Protein AF-0000000069101453 (afdb_homodimer)

Structure (mmCIF, N/CA/C/O backbone):
data_AF-0000000069101453-model_v1
#
loop_
_entity.id
_entity.type
_entity.pdbx_description
1 polymer 'Choice-of-anchor I domain-containing protein'
#
loop_
_atom_site.group_PDB
_atom_site.id
_atom_site.type_symbol
_atom_site.label_atom_id
_atom_site.label_alt_id
_atom_site.label_comp_id
_atom_site.label_asym_id
_atom_site.label_entity_id
_atom_site.label_seq_id
_atom_site.pdbx_PDB_ins_code
_atom_site.Cartn_x
_atom_site.Cartn_y
_atom_site.Cartn_z
_atom_site.occupancy
_atom_site.B_iso_or_equiv
_atom_site.auth_seq_id
_atom_site.auth_comp_id
_atom_site.auth_asym_id
_atom_site.auth_atom_id
_atom_site.pdbx_PDB_model_num
ATOM 1 N N . SER A 1 1 ? -74.375 -41.281 -26.266 1 26.47 1 SER A N 1
ATOM 2 C CA . SER A 1 1 ? -73.5 -42 -25.375 1 26.47 1 SER A CA 1
ATOM 3 C C . SER A 1 1 ? -72.125 -42.219 -26.016 1 26.47 1 SER A C 1
ATOM 5 O O . SER A 1 1 ? -72 -43.094 -26.891 1 26.47 1 SER A O 1
ATOM 7 N N . THR A 1 2 ? -71.5 -41.094 -26.344 1 29.25 2 THR A N 1
ATOM 8 C CA . THR A 1 2 ? -70.25 -40.75 -27.031 1 29.25 2 THR A CA 1
ATOM 9 C C . THR A 1 2 ? -69 -41.25 -26.25 1 29.25 2 THR A C 1
ATOM 11 O O . THR A 1 2 ? -68.812 -40.875 -25.094 1 29.25 2 THR A O 1
ATOM 14 N N . MET A 1 3 ? -68.688 -42.531 -26.438 1 22.98 3 MET A N 1
ATOM 15 C CA . MET A 1 3 ? -67.562 -43.219 -25.844 1 22.98 3 MET A CA 1
ATOM 16 C C . MET A 1 3 ? -66.25 -42.469 -26.125 1 22.98 3 MET A C 1
ATOM 18 O O . MET A 1 3 ? -65.875 -42.312 -27.281 1 22.98 3 MET A O 1
ATOM 22 N N . LYS A 1 4 ? -66 -41.531 -25.188 1 33 4 LYS A N 1
ATOM 23 C CA . LYS A 1 4 ? -64.75 -40.781 -25.094 1 33 4 LYS A CA 1
ATOM 24 C C . LYS A 1 4 ? -63.562 -41.75 -25.062 1 33 4 LYS A C 1
ATOM 26 O O . LYS A 1 4 ? -63.406 -42.5 -24.094 1 33 4 LYS A O 1
ATOM 31 N N . LEU A 1 5 ? -63.094 -42.312 -26.219 1 21.52 5 LEU A N 1
ATOM 32 C CA . LEU A 1 5 ? -61.844 -43.094 -26.297 1 21.52 5 LEU A CA 1
ATOM 33 C C . LEU A 1 5 ? -60.688 -42.312 -25.703 1 21.52 5 LEU A C 1
ATOM 35 O O . LEU A 1 5 ? -60.344 -41.219 -26.188 1 21.52 5 LEU A O 1
ATOM 39 N N . ALA A 1 6 ? -60.531 -42.406 -24.406 1 31.98 6 ALA A N 1
ATOM 40 C CA . ALA A 1 6 ? -59.344 -41.906 -23.719 1 31.98 6 ALA A CA 1
ATOM 41 C C . ALA A 1 6 ? -58.094 -42.5 -24.312 1 31.98 6 ALA A C 1
ATOM 43 O O . ALA A 1 6 ? -57.875 -43.719 -24.25 1 31.98 6 ALA A O 1
ATOM 44 N N . ILE A 1 7 ? -57.594 -41.969 -25.406 1 29.09 7 ILE A N 1
ATOM 45 C CA . ILE A 1 7 ? -56.25 -42.281 -25.906 1 29.09 7 ILE A CA 1
ATOM 46 C C . ILE A 1 7 ? -55.219 -42.062 -24.797 1 29.09 7 ILE A C 1
ATOM 48 O O . ILE A 1 7 ? -55.125 -40.938 -24.266 1 29.09 7 ILE A O 1
ATOM 52 N N . VAL A 1 8 ? -54.906 -43.062 -24.016 1 30.56 8 VAL A N 1
ATOM 53 C CA . VAL A 1 8 ? -53.781 -43.031 -23.109 1 30.56 8 VAL A CA 1
ATOM 54 C C . VAL A 1 8 ? -52.5 -42.844 -23.906 1 30.56 8 VAL A C 1
ATOM 56 O O . VAL A 1 8 ? -52.125 -43.719 -24.719 1 30.56 8 VAL A O 1
ATOM 59 N N . LEU A 1 9 ? -52.156 -41.625 -24.312 1 32.28 9 LEU A N 1
ATOM 60 C CA . LEU A 1 9 ? -50.812 -41.344 -24.781 1 32.28 9 LEU A CA 1
ATOM 61 C C . LEU A 1 9 ? -49.781 -41.812 -23.75 1 32.28 9 LEU A C 1
ATOM 63 O O . LEU A 1 9 ? -49.781 -41.312 -22.609 1 32.28 9 LEU A O 1
ATOM 67 N N . LEU A 1 10 ? -49.375 -43.031 -23.828 1 31.25 10 LEU A N 1
ATOM 68 C CA . LEU A 1 10 ? -48.156 -43.438 -23.125 1 31.25 10 LEU A CA 1
ATOM 69 C C . LEU A 1 10 ? -47 -42.5 -23.438 1 31.25 10 LEU A C 1
ATOM 71 O O . LEU A 1 10 ? -46.562 -42.406 -24.578 1 31.25 10 LEU A O 1
ATOM 75 N N . SER A 1 11 ? -46.906 -41.438 -22.797 1 29.66 11 SER A N 1
ATOM 76 C CA . SER A 1 11 ? -45.688 -40.625 -22.828 1 29.66 11 SER A CA 1
ATOM 77 C C . SER A 1 11 ? -44.5 -41.469 -22.406 1 29.66 11 SER A C 1
ATOM 79 O O . SER A 1 11 ? -44.469 -42.031 -21.297 1 29.66 11 SER A O 1
ATOM 81 N N . ILE A 1 12 ? -43.875 -42.188 -23.297 1 33.03 12 ILE A N 1
ATOM 82 C CA . ILE A 1 12 ? -42.531 -42.719 -23.031 1 33.03 12 ILE A CA 1
ATOM 83 C C . ILE A 1 12 ? -41.688 -41.594 -22.438 1 33.03 12 ILE A C 1
ATOM 85 O O . ILE A 1 12 ? -41.406 -40.594 -23.078 1 33.03 12 ILE A O 1
ATOM 89 N N . LEU A 1 13 ? -41.719 -41.5 -21.188 1 32.34 13 LEU A N 1
ATOM 90 C CA . LEU A 1 13 ? -40.688 -40.719 -20.484 1 32.34 13 LEU A CA 1
ATOM 91 C C . LEU A 1 13 ? -39.281 -41.125 -20.922 1 32.34 13 LEU A C 1
ATOM 93 O O . LEU A 1 13 ? -38.844 -42.25 -20.688 1 32.34 13 LEU A O 1
ATOM 97 N N . PHE A 1 14 ? -38.906 -40.656 -22.062 1 33.44 14 PHE A N 1
ATOM 98 C CA . PHE A 1 14 ? -37.469 -40.625 -22.234 1 33.44 14 PHE A CA 1
ATOM 99 C C . PHE A 1 14 ? -36.781 -40.188 -20.953 1 33.44 14 PHE A C 1
ATOM 101 O O . PHE A 1 14 ? -36.906 -39.031 -20.531 1 33.44 14 PHE A O 1
ATOM 108 N N . THR A 1 15 ? -36.812 -41.031 -20.016 1 35.12 15 THR A N 1
ATOM 109 C CA . THR A 1 15 ? -35.844 -40.75 -18.953 1 35.12 15 THR A CA 1
ATOM 110 C C . THR A 1 15 ? -34.5 -40.344 -19.547 1 35.12 15 THR A C 1
ATOM 112 O O . THR A 1 15 ? -33.875 -41.125 -20.25 1 35.12 15 THR A O 1
ATOM 115 N N . CYS A 1 16 ? -34.375 -39.156 -19.969 1 38.69 16 CYS A N 1
ATOM 116 C CA . CYS A 1 16 ? -33.062 -38.594 -20.203 1 38.69 16 CYS A CA 1
ATOM 117 C C . CYS A 1 16 ? -32.031 -39.188 -19.219 1 38.69 16 CYS A C 1
ATOM 119 O O . CYS A 1 16 ? -32.156 -38.969 -18.016 1 38.69 16 CYS A O 1
ATOM 121 N N . CYS A 1 17 ? -31.641 -40.344 -19.297 1 42.56 17 CYS A N 1
ATOM 122 C CA . CYS A 1 17 ? -30.5 -40.906 -18.594 1 42.56 17 CYS A CA 1
ATOM 123 C C . CYS A 1 17 ? -29.391 -39.844 -18.438 1 42.56 17 CYS A C 1
ATOM 125 O O . CYS A 1 17 ? -28.859 -39.344 -19.422 1 42.56 17 CYS A O 1
ATOM 127 N N . ASN A 1 18 ? -29.438 -39 -17.438 1 54.62 18 ASN A N 1
ATOM 128 C CA . ASN A 1 18 ? -28.406 -38.062 -17.109 1 54.62 18 ASN A CA 1
ATOM 129 C C . ASN A 1 18 ? -27.016 -38.719 -17.078 1 54.62 18 ASN A C 1
ATOM 131 O O . ASN A 1 18 ? -26.766 -39.594 -16.25 1 54.62 18 ASN A O 1
ATOM 135 N N . ALA A 1 19 ? -26.266 -38.938 -18.078 1 72.44 19 ALA A N 1
ATOM 136 C CA . ALA A 1 19 ? -24.906 -39.438 -18.219 1 72.44 19 ALA A CA 1
ATOM 137 C C . ALA A 1 19 ? -23.891 -38.469 -17.578 1 72.44 19 ALA A C 1
ATOM 139 O O . ALA A 1 19 ? -24.109 -37.25 -17.578 1 72.44 19 ALA A O 1
ATOM 140 N N . ARG A 1 20 ? -22.969 -39.094 -16.672 1 85.94 20 ARG A N 1
ATOM 141 C CA . ARG A 1 20 ? -21.875 -38.344 -16.047 1 85.94 20 ARG A CA 1
ATOM 142 C C . ARG A 1 20 ? -20.547 -38.688 -16.734 1 85.94 20 ARG A C 1
ATOM 144 O O . ARG A 1 20 ? -20.266 -39.844 -17.047 1 85.94 20 ARG A O 1
ATOM 151 N N . LEU A 1 21 ? -19.875 -37.75 -16.984 1 92.81 21 LEU A N 1
ATOM 152 C CA . LEU A 1 21 ? -18.531 -37.906 -17.531 1 92.81 21 LEU A CA 1
ATOM 153 C C . LEU A 1 21 ? -17.578 -38.5 -16.484 1 92.81 21 LEU A C 1
ATOM 155 O O . LEU A 1 21 ? -17.547 -38 -15.344 1 92.81 21 LEU A O 1
ATOM 159 N N . GLN A 1 22 ? -16.891 -39.562 -16.875 1 94.88 22 GLN A N 1
ATOM 160 C CA . GLN A 1 22 ? -15.938 -40.219 -15.977 1 94.88 22 GLN A CA 1
ATOM 161 C C . GLN A 1 22 ? -14.641 -40.562 -16.703 1 94.88 22 GLN A C 1
ATOM 163 O O . GLN A 1 22 ? -14.586 -40.531 -17.938 1 94.88 22 GLN A O 1
ATOM 168 N N . LEU A 1 23 ? -13.617 -40.812 -15.906 1 96.31 23 LEU A N 1
ATOM 169 C CA . LEU A 1 23 ? -12.32 -41.219 -16.438 1 96.31 23 LEU A CA 1
ATOM 170 C C . LEU A 1 23 ? -12.117 -42.719 -16.297 1 96.31 23 LEU A C 1
ATOM 172 O O . LEU A 1 23 ? -12.5 -43.312 -15.289 1 96.31 23 LEU A O 1
ATOM 176 N N . SER A 1 24 ? -11.648 -43.281 -17.328 1 94 24 SER A N 1
ATOM 177 C CA . SER A 1 24 ? -11.25 -44.688 -17.328 1 94 24 SER A CA 1
ATOM 178 C C . SER A 1 24 ? -9.805 -44.875 -17.781 1 94 24 SER A C 1
ATOM 180 O O . SER A 1 24 ? -9.461 -44.5 -18.906 1 94 24 SER A O 1
ATOM 182 N N . ARG A 1 25 ? -8.977 -45.438 -16.938 1 95.06 25 ARG A N 1
ATOM 183 C CA . ARG A 1 25 ? -7.555 -45.531 -17.234 1 95.06 25 ARG A CA 1
ATOM 184 C C . ARG A 1 25 ? -7.309 -46.5 -18.406 1 95.06 25 ARG A C 1
ATOM 186 O O . ARG A 1 25 ? -7.824 -47.594 -18.422 1 95.06 25 ARG A O 1
ATOM 193 N N . GLN A 1 26 ? -6.508 -46.031 -19.266 1 94.94 26 GLN A N 1
ATOM 194 C CA . GLN A 1 26 ? -6.098 -46.844 -20.422 1 94.94 26 GLN A CA 1
ATOM 195 C C . GLN A 1 26 ? -4.68 -47.375 -20.25 1 94.94 26 GLN A C 1
ATOM 197 O O . GLN A 1 26 ? -4.387 -48.5 -20.641 1 94.94 26 GLN A O 1
ATOM 202 N N . SER A 1 27 ? -3.875 -46.5 -19.766 1 97.19 27 SER A N 1
ATOM 203 C CA . SER A 1 27 ? -2.486 -46.938 -19.594 1 97.19 27 SER A CA 1
ATOM 204 C C . SER A 1 27 ? -1.803 -46.156 -18.484 1 97.19 27 SER A C 1
ATOM 206 O O . SER A 1 27 ? -2.32 -45.125 -18.016 1 97.19 27 SER A O 1
ATOM 208 N N . TYR A 1 28 ? -0.708 -46.719 -18 1 97.38 28 TYR A N 1
ATOM 209 C CA . TYR A 1 28 ? 0.164 -46.156 -16.969 1 97.38 28 TYR A CA 1
ATOM 210 C C . TYR A 1 28 ? 1.619 -46.531 -17.219 1 97.38 28 TYR A C 1
ATOM 212 O O . TYR A 1 28 ? 1.92 -47.656 -17.562 1 97.38 28 TYR A O 1
ATOM 220 N N . MET A 1 29 ? 2.506 -45.562 -17.156 1 96.88 29 MET A N 1
ATOM 221 C CA . MET A 1 29 ? 3.932 -45.875 -17.25 1 96.88 29 MET A CA 1
ATOM 222 C C . MET A 1 29 ? 4.742 -44.906 -16.391 1 96.88 29 MET A C 1
ATOM 224 O O . MET A 1 29 ? 4.27 -43.812 -16.047 1 96.88 29 MET A O 1
ATOM 228 N N . LYS A 1 30 ? 5.945 -45.312 -15.938 1 97.12 30 LYS A N 1
ATOM 229 C CA . LYS A 1 30 ? 6.93 -44.5 -15.234 1 97.12 30 LYS A CA 1
ATOM 230 C C . LYS A 1 30 ? 8.133 -44.188 -16.109 1 97.12 30 LYS A C 1
ATOM 232 O O . LYS A 1 30 ? 8.422 -44.938 -17.062 1 97.12 30 LYS A O 1
ATOM 237 N N . PHE A 1 31 ? 8.727 -43.125 -15.844 1 97 31 PHE A N 1
ATOM 238 C CA . PHE A 1 31 ? 9.938 -42.75 -16.578 1 97 31 PHE A CA 1
ATOM 239 C C . PHE A 1 31 ? 11.172 -42.906 -15.703 1 97 31 PHE A C 1
ATOM 241 O O . PHE A 1 31 ? 11.133 -42.688 -14.492 1 97 31 PHE A O 1
ATOM 248 N N . PRO A 1 32 ? 12.289 -43.375 -16.297 1 95.69 32 PRO A N 1
ATOM 249 C CA . PRO A 1 32 ? 13.539 -43.438 -15.539 1 95.69 32 PRO A CA 1
ATOM 250 C C . PRO A 1 32 ? 14.141 -42.062 -15.305 1 95.69 32 PRO A C 1
ATOM 252 O O . PRO A 1 32 ? 14.07 -41.188 -16.172 1 95.69 32 PRO A O 1
ATOM 255 N N . TYR A 1 33 ? 14.719 -41.844 -14.109 1 94.5 33 TYR A N 1
ATOM 256 C CA . TYR A 1 33 ? 15.406 -40.594 -13.844 1 94.5 33 TYR A CA 1
ATOM 257 C C . TYR A 1 33 ? 16.844 -40.625 -14.328 1 94.5 33 TYR A C 1
ATOM 259 O O . TYR A 1 33 ? 17.516 -39.594 -14.43 1 94.5 33 TYR A O 1
ATOM 267 N N . GLN A 1 34 ? 17.25 -41.844 -14.609 1 92.94 34 GLN A N 1
ATOM 268 C CA . GLN A 1 34 ? 18.594 -42.031 -15.125 1 92.94 34 GLN A CA 1
ATOM 269 C C . GLN A 1 34 ? 18.734 -43.406 -15.789 1 92.94 34 GLN A C 1
ATOM 271 O O . GLN A 1 34 ? 17.953 -44.312 -15.5 1 92.94 34 GLN A O 1
ATOM 276 N N . TYR A 1 35 ? 19.672 -43.438 -16.766 1 90.75 35 TYR A N 1
ATOM 277 C CA . TYR A 1 35 ? 20.141 -44.719 -17.297 1 90.75 35 TYR A CA 1
ATOM 278 C C . TYR A 1 35 ? 21.547 -45.031 -16.812 1 90.75 35 TYR A C 1
ATOM 280 O O . TYR A 1 35 ? 22.438 -44.188 -16.859 1 90.75 35 TYR A O 1
ATOM 288 N N . THR A 1 36 ? 21.656 -46.219 -16.297 1 88.62 36 THR A N 1
ATOM 289 C CA . THR A 1 36 ? 22.969 -46.594 -15.789 1 88.62 36 THR A CA 1
ATOM 290 C C . THR A 1 36 ? 24.016 -46.469 -16.891 1 88.62 36 THR A C 1
ATOM 292 O O . THR A 1 36 ? 23.922 -47.156 -17.906 1 88.62 36 THR A O 1
ATOM 295 N N . ASN A 1 37 ? 25.047 -45.75 -16.656 1 83.19 37 ASN A N 1
ATOM 296 C CA . ASN A 1 37 ? 26.141 -45.5 -17.594 1 83.19 37 ASN A CA 1
ATOM 297 C C . ASN A 1 37 ? 25.625 -45.188 -18.984 1 83.19 37 ASN A C 1
ATOM 299 O O . ASN A 1 37 ? 26.219 -45.594 -19.984 1 83.19 37 ASN A O 1
ATOM 303 N N . GLY A 1 38 ? 24.438 -44.594 -19.047 1 79.31 38 GLY A N 1
ATOM 304 C CA . GLY A 1 38 ? 23.859 -44.188 -20.312 1 79.31 38 GLY A CA 1
ATOM 305 C C . GLY A 1 38 ? 23.266 -45.344 -21.109 1 79.31 38 GLY A C 1
ATOM 306 O O . GLY A 1 38 ? 22.797 -45.156 -22.234 1 79.31 38 GLY A O 1
ATOM 307 N N . ASP A 1 39 ? 23.266 -46.531 -20.531 1 84.44 39 ASP A N 1
ATOM 308 C CA . ASP A 1 39 ? 22.734 -47.719 -21.188 1 84.44 39 ASP A CA 1
ATOM 309 C C . ASP A 1 39 ? 21.203 -47.719 -21.141 1 84.44 39 ASP A C 1
ATOM 311 O O . ASP A 1 39 ? 20.609 -47.906 -20.078 1 84.44 39 ASP A O 1
ATOM 315 N N . PRO A 1 40 ? 20.531 -47.531 -22.25 1 83.94 40 PRO A N 1
ATOM 316 C CA . PRO A 1 40 ? 19.078 -47.469 -22.266 1 83.94 40 PRO A CA 1
ATOM 317 C C . PRO A 1 40 ? 18.406 -48.75 -21.797 1 83.94 40 PRO A C 1
ATOM 319 O O . PRO A 1 40 ? 17.203 -48.781 -21.516 1 83.94 40 PRO A O 1
ATOM 322 N N . THR A 1 41 ? 19.156 -49.812 -21.703 1 88.62 41 THR A N 1
ATOM 323 C CA . THR A 1 41 ? 18.578 -51.094 -21.266 1 88.62 41 THR A CA 1
ATOM 324 C C . THR A 1 41 ? 18.672 -51.25 -19.75 1 88.62 41 THR A C 1
ATOM 326 O O . THR A 1 41 ? 18.172 -52.219 -19.188 1 88.62 41 THR A O 1
ATOM 329 N N . SER A 1 42 ? 19.172 -50.25 -19.172 1 92.94 42 SER A N 1
ATOM 330 C CA . SER A 1 42 ? 19.297 -50.312 -17.719 1 92.94 42 SER A CA 1
ATOM 331 C C . SER A 1 42 ? 18.703 -49.062 -17.062 1 92.94 42 SER A C 1
ATOM 333 O O . SER A 1 42 ? 19.438 -48.25 -16.469 1 92.94 42 SER A O 1
ATOM 335 N N . PRO A 1 43 ? 17.438 -48.938 -17.172 1 94.06 43 PRO A N 1
ATOM 336 C CA . PRO A 1 43 ? 16.781 -47.75 -16.594 1 94.06 43 PRO A CA 1
ATOM 337 C C . PRO A 1 43 ? 16.719 -47.812 -15.062 1 94.06 43 PRO A C 1
ATOM 339 O O . PRO A 1 43 ? 16.562 -48.906 -14.492 1 94.06 43 PRO A O 1
ATOM 342 N N . ARG A 1 44 ? 16.875 -46.625 -14.383 1 95.44 44 ARG A N 1
ATOM 343 C CA . ARG A 1 44 ? 16.672 -46.438 -12.945 1 95.44 44 ARG A CA 1
ATOM 344 C C . ARG A 1 44 ? 15.422 -45.625 -12.656 1 95.44 44 ARG A C 1
ATOM 346 O O . ARG A 1 44 ? 15.273 -44.5 -13.188 1 95.44 44 ARG A O 1
ATOM 353 N N . TYR A 1 45 ? 14.633 -46.25 -11.875 1 95.69 45 TYR A N 1
ATOM 354 C CA . TYR A 1 45 ? 13.391 -45.594 -11.484 1 95.69 45 TYR A CA 1
ATOM 355 C C . TYR A 1 45 ? 13.422 -45.219 -10.008 1 95.69 45 TYR A C 1
ATOM 357 O O . TYR A 1 45 ? 14.203 -45.75 -9.234 1 95.69 45 TYR A O 1
ATOM 365 N N . GLY A 1 46 ? 12.641 -44.188 -9.664 1 95.56 46 GLY A N 1
ATOM 366 C CA . GLY A 1 46 ? 12.578 -43.812 -8.266 1 95.56 46 GLY A CA 1
ATOM 367 C C . GLY A 1 46 ? 11.508 -42.781 -7.973 1 95.56 46 GLY A C 1
ATOM 368 O O . GLY A 1 46 ? 11.266 -41.875 -8.789 1 95.56 46 GLY A O 1
ATOM 369 N N . LEU A 1 47 ? 10.898 -43 -6.82 1 96.69 47 LEU A N 1
ATOM 370 C CA . LEU A 1 47 ? 9.969 -42 -6.285 1 96.69 47 LEU A CA 1
ATOM 371 C C . LEU A 1 47 ? 10.703 -40.719 -5.926 1 96.69 47 LEU A C 1
ATOM 373 O O . LEU A 1 47 ? 11.805 -40.75 -5.387 1 96.69 47 LEU A O 1
ATOM 377 N N . PHE A 1 48 ? 10.188 -39.5 -6.262 1 96.31 48 PHE A N 1
ATOM 378 C CA . PHE A 1 48 ? 10.656 -38.156 -5.895 1 96.31 48 PHE A CA 1
ATOM 379 C C . PHE A 1 48 ? 11.891 -37.781 -6.711 1 96.31 48 PHE A C 1
ATOM 381 O O . PHE A 1 48 ? 12.68 -36.938 -6.289 1 96.31 48 PHE A O 1
ATOM 388 N N . GLN A 1 49 ? 12.031 -38.375 -7.863 1 96.06 49 GLN A N 1
ATOM 389 C CA . GLN A 1 49 ? 13.219 -38.094 -8.664 1 96.06 49 GLN A CA 1
ATOM 390 C C . GLN A 1 49 ? 12.914 -37.094 -9.781 1 96.06 49 GLN A C 1
ATOM 392 O O . GLN A 1 49 ? 13.797 -36.781 -10.578 1 96.06 49 GLN A O 1
ATOM 397 N N . ASN A 1 50 ? 11.734 -36.625 -9.867 1 95.94 50 ASN A N 1
ATOM 398 C CA . ASN A 1 50 ? 11.305 -35.625 -10.82 1 95.94 50 ASN A CA 1
ATOM 399 C C . ASN A 1 50 ? 11.57 -36.062 -12.258 1 95.94 50 ASN A C 1
ATOM 401 O O . ASN A 1 50 ? 12.031 -35.25 -13.078 1 95.94 50 ASN A O 1
ATOM 405 N N . ALA A 1 51 ? 11.219 -37.281 -12.508 1 97.19 51 ALA A N 1
ATOM 406 C CA . ALA A 1 51 ? 11.508 -37.875 -13.812 1 97.19 51 ALA A CA 1
ATOM 407 C C . ALA A 1 51 ? 10.539 -37.375 -14.875 1 97.19 51 ALA A C 1
ATOM 409 O O . ALA A 1 51 ? 10.781 -37.531 -16.078 1 97.19 51 ALA A O 1
ATOM 410 N N . ALA A 1 52 ? 9.477 -36.719 -14.453 1 97.69 52 ALA A N 1
ATOM 411 C CA . ALA A 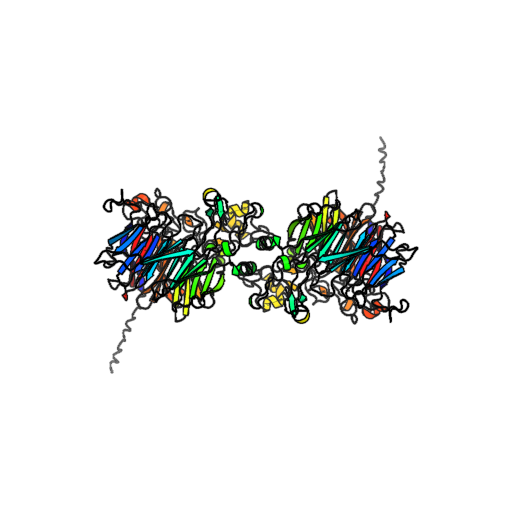1 52 ? 8.5 -36.125 -15.352 1 97.69 52 ALA A CA 1
ATOM 412 C C . ALA A 1 52 ? 7.816 -34.906 -14.688 1 97.69 52 ALA A C 1
ATOM 414 O O . ALA A 1 52 ? 7.508 -34.969 -13.5 1 97.69 52 ALA A O 1
ATOM 415 N N . HIS A 1 53 ? 7.602 -33.844 -15.508 1 97 53 HIS A N 1
ATOM 416 C CA . HIS A 1 53 ? 6.91 -32.719 -14.875 1 97 53 HIS A CA 1
ATOM 417 C C . HIS A 1 53 ? 6.094 -31.938 -15.891 1 97 53 HIS A C 1
ATOM 419 O O . HIS A 1 53 ? 5.109 -31.297 -15.531 1 97 53 HIS A O 1
ATOM 425 N N . LYS A 1 54 ? 6.465 -31.906 -17.188 1 97.88 54 LYS A N 1
ATOM 426 C CA . LYS A 1 54 ? 5.742 -31.203 -18.25 1 97.88 54 LYS A CA 1
ATOM 427 C C . LYS A 1 54 ? 5.621 -32.094 -19.484 1 97.88 54 LYS A C 1
ATOM 429 O O . LYS A 1 54 ? 6.48 -32.938 -19.75 1 97.88 54 LYS A O 1
ATOM 434 N N . ALA A 1 55 ? 4.535 -31.797 -20.25 1 98.38 55 ALA A N 1
ATOM 435 C CA . ALA A 1 55 ? 4.332 -32.562 -21.469 1 98.38 55 ALA A CA 1
ATOM 436 C C . ALA A 1 55 ? 3.621 -31.734 -22.531 1 98.38 55 ALA A C 1
ATOM 438 O O . ALA A 1 55 ? 2.982 -30.734 -22.219 1 98.38 55 ALA A O 1
ATOM 439 N N . ALA A 1 56 ? 3.803 -32.125 -23.734 1 98.44 56 ALA A N 1
ATOM 440 C CA . ALA A 1 56 ? 3.119 -31.531 -24.875 1 98.44 56 ALA A CA 1
ATOM 441 C C . ALA A 1 56 ? 2.783 -32.594 -25.922 1 98.44 56 ALA A C 1
ATOM 443 O O . ALA A 1 56 ? 3.637 -33.375 -26.297 1 98.44 56 ALA A O 1
ATOM 444 N N . PHE A 1 57 ? 1.565 -32.562 -26.344 1 98.12 57 PHE A N 1
ATOM 445 C CA . PHE A 1 57 ? 1.089 -33.531 -27.328 1 98.12 57 PHE A CA 1
ATOM 446 C C . PHE A 1 57 ? 1.135 -32.938 -28.734 1 98.12 57 PHE A C 1
ATOM 448 O O . PHE A 1 57 ? 0.559 -31.875 -28.984 1 98.12 57 PHE A O 1
ATOM 455 N N . HIS A 1 58 ? 1.795 -33.594 -29.625 1 98.25 58 HIS A N 1
ATOM 456 C CA . HIS A 1 58 ? 1.791 -33.25 -31.047 1 98.25 58 HIS A CA 1
ATOM 457 C C . HIS A 1 58 ? 0.686 -33.969 -31.797 1 98.25 58 HIS A C 1
ATOM 459 O O . HIS A 1 58 ? 0.835 -35.156 -32.125 1 98.25 58 HIS A O 1
ATOM 465 N N . THR A 1 59 ? -0.241 -33.25 -32.219 1 95.75 59 THR A N 1
ATOM 466 C CA . THR A 1 59 ? -1.483 -33.812 -32.75 1 95.75 59 THR A CA 1
ATOM 467 C C . THR A 1 59 ? -1.248 -34.5 -34.094 1 95.75 59 THR A C 1
ATOM 469 O O . THR A 1 59 ? -1.857 -35.531 -34.375 1 95.75 59 THR A O 1
ATOM 472 N N . VAL A 1 60 ? -0.437 -33.969 -34.906 1 95.81 60 VAL A N 1
ATOM 473 C CA . VAL A 1 60 ? -0.249 -34.438 -36.281 1 95.81 60 VAL A CA 1
ATOM 474 C C . VAL A 1 60 ? 0.347 -35.844 -36.25 1 95.81 60 VAL A C 1
ATOM 476 O O . VAL A 1 60 ? -0.161 -36.719 -36.938 1 95.81 60 VAL A O 1
ATOM 479 N N . ASP A 1 61 ? 1.307 -36 -35.438 1 96.38 61 ASP A N 1
ATOM 480 C CA . ASP A 1 61 ? 2.033 -37.25 -35.469 1 96.38 61 ASP A CA 1
ATOM 481 C C . ASP A 1 61 ? 1.634 -38.156 -34.312 1 96.38 61 ASP A C 1
ATOM 483 O O . ASP A 1 61 ? 2.131 -39.281 -34.188 1 96.38 61 ASP A O 1
ATOM 487 N N . LYS A 1 62 ? 0.75 -37.719 -33.469 1 97.5 62 LYS A N 1
ATOM 488 C CA . LYS A 1 62 ? 0.317 -38.469 -32.281 1 97.5 62 LYS A CA 1
ATOM 489 C C . LYS A 1 62 ? 1.508 -38.844 -31.422 1 97.5 62 LYS A C 1
ATOM 491 O O . LYS A 1 62 ? 1.675 -40.031 -31.094 1 97.5 62 LYS A O 1
ATOM 496 N N . ILE A 1 63 ? 2.266 -37.875 -31.094 1 98.25 63 ILE A N 1
ATOM 497 C CA . ILE A 1 63 ? 3.447 -38.062 -30.25 1 98.25 63 ILE A CA 1
ATOM 498 C C . ILE A 1 63 ? 3.33 -37.188 -29.016 1 98.25 63 ILE A C 1
ATOM 500 O O . ILE A 1 63 ? 2.896 -36.031 -29.109 1 98.25 63 ILE A O 1
ATOM 504 N N . LEU A 1 64 ? 3.605 -37.75 -27.875 1 98.69 64 LEU A N 1
ATOM 505 C CA . LEU A 1 64 ? 3.672 -37 -26.625 1 98.69 64 LEU A CA 1
ATOM 506 C C . LEU A 1 64 ? 5.121 -36.781 -26.188 1 98.69 64 LEU A C 1
ATOM 508 O O . LEU A 1 64 ? 5.898 -37.719 -26.125 1 98.69 64 LEU A O 1
ATOM 512 N N . TYR A 1 65 ? 5.484 -35.531 -26.031 1 98.81 65 TYR A N 1
ATOM 513 C CA . TYR A 1 65 ? 6.781 -35.188 -25.469 1 98.81 65 TYR A CA 1
ATOM 514 C C . TYR A 1 65 ? 6.688 -34.969 -23.969 1 98.81 65 TYR A C 1
ATOM 516 O O . TYR A 1 65 ? 5.879 -34.156 -23.5 1 98.81 65 TYR A O 1
ATOM 524 N N . VAL A 1 66 ? 7.461 -35.688 -23.172 1 98.62 66 VAL A N 1
ATOM 525 C CA . VAL A 1 66 ? 7.43 -35.594 -21.719 1 98.62 66 VAL A CA 1
ATOM 526 C C . VAL A 1 66 ? 8.812 -35.188 -21.203 1 98.62 66 VAL A C 1
ATOM 528 O O . VAL A 1 66 ? 9.797 -35.906 -21.453 1 98.62 66 VAL A O 1
ATOM 531 N N . ALA A 1 67 ? 8.844 -34.125 -20.453 1 98.06 67 ALA A N 1
ATOM 532 C CA . ALA A 1 67 ? 10.109 -33.594 -19.953 1 98.06 67 ALA A CA 1
ATOM 533 C C . ALA A 1 67 ? 10.305 -33.938 -18.469 1 98.06 67 ALA A C 1
ATOM 535 O O . ALA A 1 67 ? 9.352 -33.906 -17.688 1 98.06 67 ALA A O 1
ATOM 536 N N . SER A 1 68 ? 11.539 -34.25 -18.125 1 95.06 68 SER A N 1
ATOM 537 C CA . SER A 1 68 ? 11.922 -34.312 -16.719 1 95.06 68 SER A CA 1
ATOM 538 C C . SER A 1 68 ? 12.062 -32.906 -16.125 1 95.06 68 SER A C 1
ATOM 540 O O . SER A 1 68 ? 12.102 -31.922 -16.844 1 95.06 68 SER A O 1
ATOM 542 N N . ALA A 1 69 ? 12.094 -32.875 -14.852 1 89.06 69 ALA A N 1
ATOM 543 C CA . ALA A 1 69 ? 12.336 -31.625 -14.117 1 89.06 69 ALA A CA 1
ATOM 544 C C . ALA A 1 69 ? 13.773 -31.578 -13.594 1 89.06 69 ALA A C 1
ATOM 546 O O . ALA A 1 69 ? 14.727 -31.75 -14.359 1 89.06 69 ALA A O 1
ATOM 547 N N . ARG A 1 70 ? 13.922 -31.141 -12.289 1 80.12 70 ARG A N 1
ATOM 548 C CA . ARG A 1 70 ? 15.227 -31.141 -11.633 1 80.12 70 ARG A CA 1
ATOM 549 C C . ARG A 1 70 ? 15.664 -32.562 -11.297 1 80.12 70 ARG A C 1
ATOM 551 O O . ARG A 1 70 ? 15.727 -32.938 -10.125 1 80.12 70 ARG A O 1
ATOM 558 N N . SER A 1 71 ? 15.938 -33.281 -12.422 1 81.06 71 SER A N 1
ATOM 559 C CA . SER A 1 71 ? 16.391 -34.656 -12.305 1 81.06 71 SER A CA 1
ATOM 560 C C . SER A 1 71 ? 17.906 -34.75 -12.531 1 81.06 71 SER A C 1
ATOM 562 O O . SER A 1 71 ? 18.547 -33.781 -12.898 1 81.06 71 SER A O 1
ATOM 564 N N . ALA A 1 72 ? 18.406 -35.938 -12.219 1 76.75 72 ALA A N 1
ATOM 565 C CA . ALA A 1 72 ? 19.828 -36.188 -12.406 1 76.75 72 ALA A CA 1
ATOM 566 C C . ALA A 1 72 ? 20.25 -35.875 -13.844 1 76.75 72 ALA A C 1
ATOM 568 O O . ALA A 1 72 ? 21.344 -35.375 -14.094 1 76.75 72 ALA A O 1
ATOM 569 N N . GLN A 1 73 ? 19.375 -36.25 -14.742 1 86.94 73 GLN A N 1
ATOM 570 C CA . GLN A 1 73 ? 19.562 -35.969 -16.156 1 86.94 73 GLN A CA 1
ATOM 571 C C . GLN A 1 73 ? 18.391 -35.156 -16.734 1 86.94 73 GLN A C 1
ATOM 573 O O . GLN A 1 73 ? 17.266 -35.281 -16.25 1 86.94 73 GLN A O 1
ATOM 578 N N . LYS A 1 74 ? 18.766 -34.375 -17.766 1 94.25 74 LYS A N 1
ATOM 579 C CA . LYS A 1 74 ? 17.75 -33.594 -18.469 1 94.25 74 LYS A CA 1
ATOM 580 C C . LYS A 1 74 ? 17.203 -34.344 -19.672 1 94.25 74 LYS A C 1
ATOM 582 O O . LYS A 1 74 ? 17.719 -34.219 -20.781 1 94.25 74 LYS A O 1
ATOM 587 N N . TYR A 1 75 ? 16.094 -35.062 -19.359 1 95.81 75 TYR A N 1
ATOM 588 C CA . TYR A 1 75 ? 15.531 -35.938 -20.391 1 95.81 75 TYR A CA 1
ATOM 589 C C . TYR A 1 75 ? 14.273 -35.344 -21 1 95.81 75 TYR A C 1
ATOM 591 O O . TYR A 1 75 ? 13.461 -34.75 -20.297 1 95.81 75 TYR A O 1
ATOM 599 N N . LEU A 1 76 ? 14.188 -35.438 -22.266 1 97.81 76 LEU A N 1
ATOM 600 C CA . LEU A 1 76 ? 12.938 -35.344 -23 1 97.81 76 LEU A CA 1
ATOM 601 C C . LEU A 1 76 ? 12.555 -36.656 -23.656 1 97.81 76 LEU A C 1
ATOM 603 O O . LEU A 1 76 ? 13.188 -37.094 -24.625 1 97.81 76 LEU A O 1
ATOM 607 N N . HIS A 1 77 ? 11.531 -37.312 -23.078 1 97.5 77 HIS A N 1
ATOM 608 C CA . HIS A 1 77 ? 11.055 -38.562 -23.641 1 97.5 77 HIS A CA 1
ATOM 609 C C . HIS A 1 77 ? 10.055 -38.312 -24.766 1 97.5 77 HIS A C 1
ATOM 611 O O . HIS A 1 77 ? 9.102 -37.562 -24.594 1 97.5 77 HIS A O 1
ATOM 617 N N . ILE A 1 78 ? 10.289 -38.906 -25.828 1 98.56 78 ILE A N 1
ATOM 618 C CA . ILE A 1 78 ? 9.406 -38.875 -26.984 1 98.56 78 ILE A CA 1
ATOM 619 C C . ILE A 1 78 ? 8.586 -40.156 -27.047 1 98.56 78 ILE A C 1
ATOM 621 O O . ILE A 1 78 ? 9.125 -41.25 -27.281 1 98.56 78 ILE A O 1
ATOM 625 N N . ILE A 1 79 ? 7.301 -40.031 -26.844 1 98.5 79 ILE A N 1
ATOM 626 C CA . ILE A 1 79 ? 6.438 -41.188 -26.578 1 98.5 79 ILE A CA 1
ATOM 627 C C . ILE A 1 79 ? 5.496 -41.406 -27.766 1 98.5 79 ILE A C 1
ATOM 629 O O . ILE A 1 79 ? 4.805 -40.469 -28.203 1 98.5 79 ILE A O 1
ATOM 633 N N . ASP A 1 80 ? 5.391 -42.594 -28.219 1 98.12 80 ASP A N 1
ATOM 634 C CA . ASP A 1 80 ? 4.441 -43 -29.25 1 98.12 80 ASP A CA 1
ATOM 635 C C . ASP A 1 80 ? 3.031 -43.125 -28.688 1 98.12 80 ASP A C 1
ATOM 637 O O . ASP A 1 80 ? 2.781 -43.969 -27.828 1 98.12 80 ASP A O 1
ATOM 641 N N . MET A 1 81 ? 2.1 -42.375 -29.266 1 97.75 81 MET A N 1
ATOM 642 C CA . MET A 1 81 ? 0.725 -42.406 -28.781 1 97.75 81 MET A CA 1
ATOM 643 C C . MET A 1 81 ? -0.221 -42.938 -29.844 1 97.75 81 MET A C 1
ATOM 645 O O . MET A 1 81 ? -1.436 -42.75 -29.75 1 97.75 81 MET A O 1
ATOM 649 N N . ASN A 1 82 ? 0.337 -43.562 -30.812 1 96.56 82 ASN A N 1
ATOM 650 C CA . ASN A 1 82 ? -0.542 -44.188 -31.781 1 96.56 82 ASN A CA 1
ATOM 651 C C . ASN A 1 82 ? -1.455 -45.219 -31.109 1 96.56 82 ASN A C 1
ATOM 653 O O . ASN A 1 82 ? -2.568 -45.469 -31.594 1 96.56 82 ASN A O 1
ATOM 657 N N . ASN A 1 83 ? -0.97 -45.844 -30.125 1 96.5 83 ASN A N 1
ATOM 658 C CA . ASN A 1 83 ? -1.762 -46.688 -29.234 1 96.5 83 ASN A CA 1
ATOM 659 C C . ASN A 1 83 ? -1.712 -46.219 -27.797 1 96.5 83 ASN A C 1
ATOM 661 O O . ASN A 1 83 ? -0.916 -46.719 -27 1 96.5 83 ASN A O 1
ATOM 665 N N . PRO A 1 84 ? -2.691 -45.375 -27.453 1 96.56 84 PRO A N 1
ATOM 666 C CA . PRO A 1 84 ? -2.654 -44.781 -26.109 1 96.56 84 PRO A CA 1
ATOM 667 C C . PRO A 1 84 ? -2.809 -45.812 -25 1 96.56 84 PRO A C 1
ATOM 669 O O . PRO A 1 84 ? -2.506 -45.531 -23.844 1 96.56 84 PRO A O 1
ATOM 672 N N . ALA A 1 85 ? -3.262 -46.969 -25.281 1 96.31 85 ALA A N 1
ATOM 673 C CA . ALA A 1 85 ? -3.404 -48.031 -24.281 1 96.31 85 ALA A CA 1
ATOM 674 C C . ALA A 1 85 ? -2.057 -48.688 -23.984 1 96.31 85 ALA A C 1
ATOM 676 O O . ALA A 1 85 ? -1.915 -49.375 -22.984 1 96.31 85 ALA A O 1
ATOM 677 N N . ALA A 1 86 ? -1.142 -48.469 -24.891 1 96.81 86 ALA A N 1
ATOM 678 C CA . ALA A 1 86 ? 0.2 -49.031 -24.688 1 96.81 86 ALA A CA 1
ATOM 679 C C . ALA A 1 86 ? 1.26 -48.062 -25.25 1 96.81 86 ALA A C 1
ATOM 681 O O . ALA A 1 86 ? 1.992 -48.438 -26.188 1 96.81 86 ALA A O 1
ATOM 682 N N . PRO A 1 87 ? 1.412 -46.938 -24.656 1 97.25 87 PRO A N 1
ATOM 683 C CA . PRO A 1 87 ? 2.428 -46 -25.141 1 97.25 87 PRO A CA 1
ATOM 684 C C . PRO A 1 87 ? 3.848 -46.562 -25 1 97.25 87 PRO A C 1
ATOM 686 O O . PRO A 1 87 ? 4.137 -47.312 -24.078 1 97.25 87 PRO A O 1
ATOM 689 N N . THR A 1 88 ? 4.727 -46.188 -25.938 1 95.69 88 THR A N 1
ATOM 690 C CA . THR A 1 88 ? 6.113 -46.625 -25.906 1 95.69 88 THR A CA 1
ATOM 691 C C . THR A 1 88 ? 7.066 -45.469 -26.125 1 95.69 88 THR A C 1
ATOM 693 O O . THR A 1 88 ? 6.742 -44.5 -26.844 1 95.69 88 THR A O 1
ATOM 696 N N . ILE A 1 89 ? 8.234 -45.562 -25.531 1 95.81 89 ILE A N 1
ATOM 697 C CA . ILE A 1 89 ? 9.266 -44.531 -25.734 1 95.81 89 ILE A CA 1
ATOM 698 C C . ILE A 1 89 ? 9.953 -44.781 -27.078 1 95.81 89 ILE A C 1
ATOM 700 O O . ILE A 1 89 ? 10.555 -45.812 -27.297 1 95.81 89 ILE A O 1
ATOM 704 N N . LEU A 1 90 ? 9.867 -43.781 -27.938 1 96.75 90 LEU A N 1
ATOM 705 C CA . LEU A 1 90 ? 10.523 -43.844 -29.234 1 96.75 90 LEU A CA 1
ATOM 706 C C . LEU A 1 90 ? 11.984 -43.406 -29.125 1 96.75 90 LEU A C 1
ATOM 708 O O . LEU A 1 90 ? 12.852 -43.938 -29.812 1 96.75 90 LEU A O 1
ATOM 712 N N . MET A 1 91 ? 12.156 -42.406 -28.359 1 95.25 91 MET A N 1
ATOM 713 C CA . MET A 1 91 ? 13.477 -41.781 -28.156 1 95.25 91 MET A CA 1
ATOM 714 C C . MET A 1 91 ? 13.531 -41.031 -26.844 1 95.25 91 MET A C 1
ATOM 716 O O . MET A 1 91 ? 12.516 -40.5 -26.391 1 95.25 91 MET A O 1
ATOM 720 N N . THR A 1 92 ? 14.648 -41.094 -26.234 1 95.31 92 THR A N 1
ATOM 721 C CA . THR A 1 92 ? 14.953 -40.156 -25.141 1 95.31 92 THR A CA 1
ATOM 722 C C . THR A 1 92 ? 16.062 -39.188 -25.547 1 95.31 92 THR A C 1
ATOM 724 O O . THR A 1 92 ? 17.203 -39.594 -25.734 1 95.31 92 THR A O 1
ATOM 727 N N . HIS A 1 93 ? 15.633 -37.938 -25.734 1 95.31 93 HIS A N 1
ATOM 728 C CA . HIS A 1 93 ? 16.609 -36.875 -26.016 1 95.31 93 HIS A CA 1
ATOM 729 C C . HIS A 1 93 ? 17.266 -36.375 -24.75 1 95.31 93 HIS A C 1
ATOM 731 O O . HIS A 1 93 ? 16.578 -36.031 -23.781 1 95.31 93 HIS A O 1
ATOM 737 N N . VAL A 1 94 ? 18.578 -36.312 -24.719 1 93.75 94 VAL A N 1
ATOM 738 C CA . VAL A 1 94 ? 19.344 -35.875 -23.562 1 93.75 94 VAL A CA 1
ATOM 739 C C . VAL A 1 94 ? 19.922 -34.5 -23.812 1 93.75 94 VAL A C 1
ATOM 741 O O . VAL A 1 94 ? 20.625 -34.281 -24.812 1 93.75 94 VAL A O 1
ATOM 744 N N . PHE A 1 95 ? 19.609 -33.531 -22.984 1 94.5 95 PHE A N 1
ATOM 745 C CA . PHE A 1 95 ? 20.25 -32.219 -23.031 1 94.5 95 PHE A CA 1
ATOM 746 C C . PHE A 1 95 ? 21.547 -32.219 -22.234 1 94.5 95 PHE A C 1
ATOM 748 O O . PHE A 1 95 ? 21.516 -32.188 -21 1 94.5 95 PHE A O 1
ATOM 755 N N . GLU A 1 96 ? 22.688 -32.094 -22.891 1 89.31 96 GLU A N 1
ATOM 756 C CA . GLU A 1 96 ? 23.969 -32.344 -22.25 1 89.31 96 GLU A CA 1
ATOM 757 C C . GLU A 1 96 ? 24.75 -31.047 -22.031 1 89.31 96 GLU A C 1
ATOM 759 O O . GLU A 1 96 ? 25.719 -31.016 -21.281 1 89.31 96 GLU A O 1
ATOM 764 N N . ASN A 1 97 ? 24.297 -29.984 -22.656 1 88.06 97 ASN A N 1
ATOM 765 C CA . ASN A 1 97 ? 25.062 -28.75 -22.531 1 88.06 97 ASN A CA 1
ATOM 766 C C . ASN A 1 97 ? 25.078 -28.25 -21.094 1 88.06 97 ASN A C 1
ATOM 768 O O . ASN A 1 97 ? 24.016 -27.984 -20.5 1 88.06 97 ASN A O 1
ATOM 772 N N . THR A 1 98 ? 26.234 -27.969 -20.578 1 88.56 98 THR A N 1
ATOM 773 C CA . THR A 1 98 ? 26.406 -27.625 -19.172 1 88.56 98 THR A CA 1
ATOM 774 C C . THR A 1 98 ? 25.938 -26.203 -18.891 1 88.56 98 THR A C 1
ATOM 776 O O . THR A 1 98 ? 25.75 -25.812 -17.734 1 88.56 98 THR A O 1
ATOM 779 N N . VAL A 1 99 ? 25.781 -25.406 -19.906 1 91.56 99 VAL A N 1
ATOM 780 C CA . VAL A 1 99 ? 25.344 -24.031 -19.703 1 91.56 99 VAL A CA 1
ATOM 781 C C . VAL A 1 99 ? 23.828 -24 -19.469 1 91.56 99 VAL A C 1
ATOM 783 O O . VAL A 1 99 ? 23.297 -22.984 -19.031 1 91.56 99 VAL A O 1
ATOM 786 N N . ASP A 1 100 ? 23.203 -25.141 -19.828 1 94.12 100 ASP A N 1
ATOM 787 C CA . ASP A 1 100 ? 21.75 -25.219 -19.656 1 94.12 100 ASP A CA 1
ATOM 788 C C . ASP A 1 100 ? 21.391 -25.75 -18.266 1 94.12 100 ASP A C 1
ATOM 790 O O . ASP A 1 100 ? 22.062 -26.641 -17.75 1 94.12 100 ASP A O 1
ATOM 794 N N . GLY A 1 101 ? 20.422 -25.172 -17.672 1 94.62 101 GLY A N 1
ATOM 795 C CA . GLY A 1 101 ? 19.828 -25.703 -16.469 1 94.62 101 GLY A CA 1
ATOM 796 C C . GLY A 1 101 ? 18.844 -26.828 -16.719 1 94.62 101 GLY A C 1
ATOM 797 O O . GLY A 1 101 ? 19.156 -27.781 -17.422 1 94.62 101 GLY A O 1
ATOM 798 N N . HIS A 1 102 ? 17.656 -26.719 -16.219 1 94.38 102 HIS A N 1
ATOM 799 C CA . HIS A 1 102 ? 16.641 -27.75 -16.359 1 94.38 102 HIS A CA 1
ATOM 800 C C . HIS A 1 102 ? 15.625 -27.391 -17.438 1 94.38 102 HIS A C 1
ATOM 802 O O . HIS A 1 102 ? 15.531 -26.219 -17.844 1 94.38 102 HIS A O 1
ATOM 808 N N . ILE A 1 103 ? 14.906 -28.438 -17.906 1 97.5 103 ILE A N 1
ATOM 809 C CA . ILE A 1 103 ? 13.758 -28.188 -18.781 1 97.5 103 ILE A CA 1
ATOM 810 C C . ILE A 1 103 ? 12.594 -27.656 -17.969 1 97.5 103 ILE A C 1
ATOM 812 O O . ILE A 1 103 ? 12.203 -28.25 -16.953 1 97.5 103 ILE A O 1
ATOM 816 N N . THR A 1 104 ? 12.109 -26.5 -18.359 1 97.19 104 THR A N 1
ATOM 817 C CA . THR A 1 104 ? 11.109 -25.844 -17.516 1 97.19 104 THR A CA 1
ATOM 818 C C . THR A 1 104 ? 9.734 -25.922 -18.156 1 97.19 104 THR A C 1
ATOM 820 O O . THR A 1 104 ? 8.711 -25.875 -17.469 1 97.19 104 THR A O 1
ATOM 823 N N . ALA A 1 105 ? 9.672 -26.062 -19.5 1 97.75 105 ALA A N 1
ATOM 824 C CA . ALA A 1 105 ? 8.383 -26.078 -20.188 1 97.75 105 ALA A CA 1
ATOM 825 C C . ALA A 1 105 ? 8.531 -26.609 -21.609 1 97.75 105 ALA A C 1
ATOM 827 O O . ALA A 1 105 ? 9.648 -26.719 -22.125 1 97.75 105 ALA A O 1
ATOM 828 N N . LEU A 1 106 ? 7.387 -26.953 -22.172 1 97.25 106 LEU A N 1
ATOM 829 C CA . LEU A 1 106 ? 7.305 -27.438 -23.547 1 97.25 106 LEU A CA 1
ATOM 830 C C . LEU A 1 106 ? 5.98 -27.047 -24.188 1 97.25 106 LEU A C 1
ATOM 832 O O . LEU A 1 106 ? 4.988 -26.828 -23.484 1 97.25 106 LEU A O 1
ATOM 836 N N . ASP A 1 107 ? 6.082 -26.938 -25.422 1 98.44 107 ASP A N 1
ATOM 837 C CA . ASP A 1 107 ? 4.859 -26.797 -26.203 1 98.44 107 ASP A CA 1
ATOM 838 C C . ASP A 1 107 ? 5.047 -27.375 -27.609 1 98.44 107 ASP A C 1
ATOM 840 O O . ASP A 1 107 ? 6.164 -27.391 -28.141 1 98.44 107 ASP A O 1
ATOM 844 N N . ALA A 1 108 ? 3.99 -27.906 -28.109 1 98.19 108 ALA A N 1
ATOM 845 C CA . ALA A 1 108 ? 4.023 -28.484 -29.453 1 98.19 108 ALA A CA 1
ATOM 846 C C . ALA A 1 108 ? 3.029 -27.797 -30.375 1 98.19 108 ALA A C 1
ATOM 848 O O . ALA A 1 108 ? 1.888 -27.531 -29.984 1 98.19 108 ALA A O 1
ATOM 849 N N . CYS A 1 109 ? 3.521 -27.484 -31.484 1 97.19 109 CYS A N 1
ATOM 850 C CA . CYS A 1 109 ? 2.697 -27 -32.594 1 97.19 109 CYS A CA 1
ATOM 851 C C . CYS A 1 109 ? 2.818 -27.922 -33.781 1 97.19 109 CYS A C 1
ATOM 853 O O . CYS A 1 109 ? 3.547 -28.906 -33.75 1 97.19 109 CYS A O 1
ATOM 855 N N . SER A 1 110 ? 2.074 -27.625 -34.875 1 96.31 110 SER A N 1
ATOM 856 C CA . SER A 1 110 ? 1.983 -28.547 -36.031 1 96.31 110 SER A CA 1
ATOM 857 C C . SER A 1 110 ? 3.357 -28.797 -36.625 1 96.31 110 SER A C 1
ATOM 859 O O . SER A 1 110 ? 3.656 -29.922 -37.031 1 96.31 110 SER A O 1
ATOM 861 N N . ASP A 1 111 ? 4.227 -27.844 -36.625 1 95.25 111 ASP A N 1
ATOM 862 C CA . ASP A 1 111 ? 5.48 -28.016 -37.344 1 95.25 111 ASP A CA 1
ATOM 863 C C . ASP A 1 111 ? 6.684 -27.797 -36.438 1 95.25 111 ASP A C 1
ATOM 865 O O . ASP A 1 111 ? 7.824 -27.797 -36.906 1 95.25 111 ASP A O 1
ATOM 869 N N . THR A 1 112 ? 6.41 -27.578 -35.156 1 96.19 112 THR A N 1
ATOM 870 C CA . THR A 1 112 ? 7.523 -27.234 -34.281 1 96.19 112 THR A CA 1
ATOM 871 C C . THR A 1 112 ? 7.281 -27.719 -32.875 1 96.19 112 THR A C 1
ATOM 873 O O . THR A 1 112 ? 6.145 -27.719 -32.375 1 96.19 112 THR A O 1
ATOM 876 N N . ILE A 1 113 ? 8.297 -28.141 -32.188 1 98.25 113 ILE A N 1
ATOM 877 C CA . ILE A 1 113 ? 8.344 -28.422 -30.75 1 98.25 113 ILE A CA 1
ATOM 878 C C . ILE A 1 113 ? 9.242 -27.406 -30.047 1 98.25 113 ILE A C 1
ATOM 880 O O . ILE A 1 113 ? 10.414 -27.266 -30.406 1 98.25 113 ILE A O 1
ATOM 884 N N . ALA A 1 114 ? 8.703 -26.672 -29.141 1 98.56 114 ALA A N 1
ATOM 885 C CA . ALA A 1 114 ? 9.469 -25.703 -28.359 1 98.56 114 ALA A CA 1
ATOM 886 C C . ALA A 1 114 ? 9.828 -26.25 -26.984 1 98.56 114 ALA A C 1
ATOM 888 O O . ALA A 1 114 ? 8.969 -26.781 -26.281 1 98.56 114 ALA A O 1
ATOM 889 N N . VAL A 1 115 ? 11.078 -26.203 -26.609 1 98.5 115 VAL A N 1
ATOM 890 C CA . VAL A 1 115 ? 11.578 -26.625 -25.297 1 98.5 115 VAL A CA 1
ATOM 891 C C . VAL A 1 115 ? 12.227 -25.438 -24.594 1 98.5 115 VAL A C 1
ATOM 893 O O . VAL A 1 115 ? 13.141 -24.812 -25.125 1 98.5 115 VAL A O 1
ATOM 896 N N . ALA A 1 116 ? 11.75 -25.125 -23.469 1 98.5 116 ALA A N 1
ATOM 897 C CA . ALA A 1 116 ? 12.336 -24.078 -22.641 1 98.5 116 ALA A CA 1
ATOM 898 C C . ALA A 1 116 ? 13.352 -24.641 -21.656 1 98.5 116 ALA A C 1
ATOM 900 O O . ALA A 1 116 ? 13.078 -25.641 -20.984 1 98.5 116 ALA A O 1
ATOM 901 N N . LEU A 1 117 ? 14.484 -24.016 -21.531 1 97.75 117 LEU A N 1
ATOM 902 C CA . LEU A 1 117 ? 15.547 -24.391 -20.609 1 97.75 117 LEU A CA 1
ATOM 903 C C . LEU A 1 117 ? 15.992 -23.188 -19.781 1 97.75 117 LEU A C 1
ATOM 905 O O . LEU A 1 117 ? 16.25 -22.109 -20.312 1 97.75 117 LEU A O 1
ATOM 909 N N . SER A 1 118 ? 16.094 -23.375 -18.5 1 97.19 118 SER A N 1
ATOM 910 C CA . SER A 1 118 ? 16.781 -22.375 -17.688 1 97.19 118 SER A CA 1
ATOM 911 C C . SER A 1 118 ? 18.281 -22.406 -17.906 1 97.19 118 SER A C 1
ATOM 913 O O . SER A 1 118 ? 18.797 -23.297 -18.594 1 97.19 118 SER A O 1
ATOM 915 N N . ALA A 1 119 ? 18.953 -21.375 -17.438 1 96.75 119 ALA A N 1
ATOM 916 C CA . ALA A 1 119 ? 20.422 -21.375 -17.438 1 96.75 119 ALA A CA 1
ATOM 917 C C . ALA A 1 119 ? 20.969 -22.109 -16.203 1 96.75 119 ALA A C 1
ATOM 919 O O . ALA A 1 119 ? 20.297 -22.188 -15.18 1 96.75 119 ALA A O 1
ATOM 920 N N . ALA A 1 120 ? 22.141 -22.672 -16.391 1 95.31 120 ALA A N 1
ATOM 921 C CA . ALA A 1 120 ? 22.812 -23.234 -15.227 1 95.31 120 ALA A CA 1
ATOM 922 C C . ALA A 1 120 ? 23.094 -22.172 -14.172 1 95.31 120 ALA A C 1
ATOM 924 O O . ALA A 1 120 ? 23.031 -22.422 -12.969 1 95.31 120 ALA A O 1
ATOM 925 N N . ASP A 1 121 ? 23.484 -21 -14.664 1 95.25 121 ASP A N 1
ATOM 926 C CA . ASP A 1 121 ? 23.531 -19.844 -13.789 1 95.25 121 ASP A CA 1
ATOM 927 C C . ASP A 1 121 ? 22.125 -19.391 -13.398 1 95.25 121 ASP A C 1
ATOM 929 O O . ASP A 1 121 ? 21.359 -18.906 -14.242 1 95.25 121 ASP A O 1
ATOM 933 N N . PRO A 1 122 ? 21.828 -19.469 -12.086 1 94.25 122 PRO A N 1
ATOM 934 C CA . PRO A 1 122 ? 20.438 -19.219 -11.703 1 94.25 122 PRO A CA 1
ATOM 935 C C . PRO A 1 122 ? 20 -17.781 -11.977 1 94.25 122 PRO A C 1
ATOM 937 O O . PRO A 1 122 ? 18.812 -17.5 -12.008 1 94.25 122 PRO A O 1
ATOM 940 N N . VAL A 1 123 ? 20.906 -16.844 -12.18 1 96.19 123 VAL A N 1
ATOM 941 C CA . VAL A 1 123 ? 20.531 -15.469 -12.477 1 96.19 123 VAL A CA 1
ATOM 942 C C . VAL A 1 123 ? 20.703 -15.188 -13.969 1 96.19 123 VAL A C 1
ATOM 944 O O . VAL A 1 123 ? 20.5 -14.062 -14.422 1 96.19 123 VAL A O 1
ATOM 947 N N . GLY A 1 124 ? 21.094 -16.203 -14.695 1 96.94 124 GLY A N 1
ATOM 948 C CA . GLY A 1 124 ? 21.359 -16.047 -16.125 1 96.94 124 GLY A CA 1
ATOM 949 C C . GLY A 1 124 ? 20.109 -16.219 -16.969 1 96.94 124 GLY A C 1
ATOM 950 O O . GLY A 1 124 ? 19.125 -16.812 -16.531 1 96.94 124 GLY A O 1
ATOM 951 N N . GLU A 1 125 ? 20.156 -15.727 -18.156 1 97.81 125 GLU A N 1
ATOM 952 C CA . GLU A 1 125 ? 19.062 -15.828 -19.109 1 97.81 125 GLU A CA 1
ATOM 953 C C . GLU A 1 125 ? 18.875 -17.266 -19.594 1 97.81 125 GLU A C 1
ATOM 955 O O . GLU A 1 125 ? 19.859 -17.984 -19.797 1 97.81 125 GLU A O 1
ATOM 960 N N . GLY A 1 126 ? 17.594 -17.75 -19.75 1 97.81 126 GLY A N 1
ATOM 961 C CA . GLY A 1 126 ? 17.297 -19.047 -20.328 1 97.81 126 GLY A CA 1
ATOM 962 C C . GLY A 1 126 ? 17.203 -19 -21.844 1 97.81 126 GLY A C 1
ATOM 963 O O . GLY A 1 126 ? 17.594 -18.016 -22.469 1 97.81 126 GLY A O 1
ATOM 964 N N . HIS A 1 127 ? 16.828 -20.156 -22.406 1 97.06 127 HIS A N 1
ATOM 965 C CA . HIS A 1 127 ? 16.719 -20.25 -23.859 1 97.06 127 HIS A CA 1
ATOM 966 C C . HIS A 1 127 ? 15.531 -21.125 -24.266 1 97.06 127 HIS A C 1
ATOM 968 O O . HIS A 1 127 ? 15.07 -21.969 -23.484 1 97.06 127 HIS A O 1
ATOM 974 N N . ILE A 1 128 ? 15.07 -20.812 -25.453 1 98.19 128 ILE A N 1
ATOM 975 C CA . ILE A 1 128 ? 14.141 -21.703 -26.141 1 98.19 128 ILE A CA 1
ATOM 976 C C . ILE A 1 128 ? 14.859 -22.438 -27.266 1 98.19 128 ILE A C 1
ATOM 978 O O . ILE A 1 128 ? 15.539 -21.812 -28.094 1 98.19 128 ILE A O 1
ATOM 982 N N . GLU A 1 129 ? 14.719 -23.734 -27.234 1 97.44 129 GLU A N 1
ATOM 983 C CA . GLU A 1 129 ? 15.125 -24.531 -28.406 1 97.44 129 GLU A CA 1
ATOM 984 C C . GLU A 1 129 ? 13.922 -24.984 -29.219 1 97.44 129 GLU A C 1
ATOM 986 O O . GLU A 1 129 ? 12.961 -25.516 -28.656 1 97.44 129 GLU A O 1
ATOM 991 N N . LEU A 1 130 ? 14 -24.672 -30.484 1 97.44 130 LEU A N 1
ATOM 992 C CA . LEU A 1 130 ? 12.969 -25.141 -31.406 1 97.44 130 LEU A CA 1
ATOM 993 C C . LEU A 1 130 ? 13.43 -26.359 -32.188 1 97.44 130 LEU A C 1
ATOM 995 O O . LEU A 1 130 ? 14.586 -26.453 -32.594 1 97.44 130 LEU A O 1
ATOM 999 N N . TYR A 1 131 ? 12.547 -27.312 -32.281 1 97.44 131 TYR A N 1
ATOM 1000 C CA . TYR A 1 131 ? 12.805 -28.547 -33.031 1 97.44 131 TYR A CA 1
ATOM 1001 C C . TYR A 1 131 ? 11.734 -28.797 -34.062 1 97.44 131 TYR A C 1
ATOM 1003 O O . TYR A 1 131 ? 10.57 -28.422 -33.875 1 97.44 131 TYR A O 1
ATOM 1011 N N . THR A 1 132 ? 12.133 -29.5 -35.125 1 96.5 132 THR A N 1
ATOM 1012 C CA . THR A 1 132 ? 11.109 -30.156 -35.938 1 96.5 132 THR A CA 1
ATOM 1013 C C . THR A 1 132 ? 10.492 -31.328 -35.188 1 96.5 132 THR A C 1
ATOM 1015 O O . THR A 1 132 ? 11.156 -31.969 -34.375 1 96.5 132 THR A O 1
ATOM 1018 N N . PRO A 1 133 ? 9.156 -31.562 -35.469 1 97.5 133 PRO A N 1
ATOM 1019 C CA . PRO A 1 133 ? 8.578 -32.75 -34.844 1 97.5 133 PRO A CA 1
ATOM 1020 C C . PRO A 1 133 ? 9.375 -34.031 -35.156 1 97.5 133 PRO A C 1
ATOM 1022 O O . PRO A 1 133 ? 9.938 -34.156 -36.219 1 97.5 133 PRO A O 1
ATOM 1025 N N . TYR A 1 134 ? 9.445 -34.906 -34.156 1 98.25 134 TYR A N 1
ATOM 1026 C CA . TYR A 1 134 ? 10.195 -36.156 -34.312 1 98.25 134 TYR A CA 1
ATOM 1027 C C . TYR A 1 134 ? 9.758 -36.906 -35.562 1 98.25 134 TYR A C 1
ATOM 1029 O O . TYR A 1 134 ? 8.562 -37.094 -35.781 1 98.25 134 TYR A O 1
ATOM 1037 N N . ASN A 1 135 ? 10.734 -37.344 -36.312 1 96.5 135 ASN A N 1
ATOM 1038 C CA . ASN A 1 135 ? 10.492 -38.156 -37.5 1 96.5 135 ASN A CA 1
ATOM 1039 C C . ASN A 1 135 ? 10.648 -39.656 -37.188 1 96.5 135 ASN A C 1
ATOM 1041 O O . ASN A 1 135 ? 11.766 -40.156 -37.031 1 96.5 135 ASN A O 1
ATOM 1045 N N . ARG A 1 136 ? 9.586 -40.438 -37.25 1 94.75 136 ARG A N 1
ATOM 1046 C CA . ARG A 1 136 ? 9.586 -41.844 -36.906 1 94.75 136 ARG A CA 1
ATOM 1047 C C . ARG A 1 136 ? 10.43 -42.656 -37.875 1 94.75 136 ARG A C 1
ATOM 1049 O O . ARG A 1 136 ? 11.133 -43.594 -37.5 1 94.75 136 ARG A O 1
ATOM 1056 N N . ALA A 1 137 ? 10.32 -42.281 -39.094 1 94.25 137 ALA A N 1
ATOM 1057 C CA . ALA A 1 137 ? 10.992 -43.062 -40.156 1 94.25 137 ALA A CA 1
ATOM 1058 C C . ALA A 1 137 ? 12.508 -42.969 -40 1 94.25 137 ALA A C 1
ATOM 1060 O O . ALA A 1 137 ? 13.203 -43.969 -40.031 1 94.25 137 ALA A O 1
ATOM 1061 N N . ASP A 1 138 ? 12.945 -41.812 -39.719 1 94.81 138 ASP A N 1
ATOM 1062 C CA . ASP A 1 138 ? 14.391 -41.594 -39.656 1 94.81 138 ASP A CA 1
ATOM 1063 C C . ASP A 1 138 ? 14.891 -41.625 -38.219 1 94.81 138 ASP A C 1
ATOM 1065 O O . ASP A 1 138 ? 16.094 -41.656 -38 1 94.81 138 ASP A O 1
ATOM 1069 N N . ARG A 1 139 ? 13.914 -41.594 -37.25 1 95.44 139 ARG A N 1
ATOM 1070 C CA . ARG A 1 139 ? 14.234 -41.562 -35.844 1 95.44 139 ARG A CA 1
ATOM 1071 C C . ARG A 1 139 ? 15.117 -40.375 -35.5 1 95.44 139 ARG A C 1
ATOM 1073 O O . ARG A 1 139 ? 16.156 -40.531 -34.844 1 95.44 139 ARG A O 1
ATOM 1080 N N . VAL A 1 140 ? 14.68 -39.219 -35.969 1 95.62 140 VAL A N 1
ATOM 1081 C CA . VAL A 1 140 ? 15.477 -38 -35.75 1 95.62 140 VAL A CA 1
ATOM 1082 C C . VAL A 1 140 ? 14.617 -36.938 -35.094 1 95.62 140 VAL A C 1
ATOM 1084 O O . VAL A 1 140 ? 13.422 -36.812 -35.344 1 95.62 140 VAL A O 1
ATOM 1087 N N . PHE A 1 141 ? 15.117 -36.25 -34.188 1 97.31 141 PHE A N 1
ATOM 1088 C CA . PHE A 1 141 ? 14.625 -35.062 -33.5 1 97.31 141 PHE A CA 1
ATOM 1089 C C . PHE A 1 141 ? 15.617 -33.906 -33.656 1 97.31 141 PHE A C 1
ATOM 1091 O O . PHE A 1 141 ? 16.594 -33.812 -32.875 1 97.31 141 PHE A O 1
ATOM 1098 N N . THR A 1 142 ? 15.344 -32.938 -34.656 1 96.69 142 THR A N 1
ATOM 1099 C CA . THR A 1 142 ? 16.359 -31.984 -35.094 1 96.69 142 THR A CA 1
ATOM 1100 C C . THR A 1 142 ? 16.094 -30.594 -34.562 1 96.69 142 THR A C 1
ATOM 1102 O O . THR A 1 142 ? 15.016 -30.031 -34.781 1 96.69 142 THR A O 1
ATOM 1105 N N . ARG A 1 143 ? 17.047 -30.078 -33.875 1 96.31 143 ARG A N 1
ATOM 1106 C CA . ARG A 1 143 ? 16.969 -28.688 -33.406 1 96.31 143 ARG A CA 1
ATOM 1107 C C . ARG A 1 143 ? 17.094 -27.734 -34.594 1 96.31 143 ARG A C 1
ATOM 1109 O O . ARG A 1 143 ? 18 -27.875 -35.406 1 96.31 143 ARG A O 1
ATOM 1116 N N . THR A 1 144 ? 16.266 -26.766 -34.656 1 95.75 144 THR A N 1
ATOM 1117 C CA . THR A 1 144 ? 16.328 -25.781 -35.719 1 95.75 144 THR A CA 1
ATOM 1118 C C . THR A 1 144 ? 16.875 -24.453 -35.219 1 95.75 144 THR A C 1
ATOM 1120 O O . THR A 1 144 ? 17.594 -23.75 -35.938 1 95.75 144 THR A O 1
ATOM 1123 N N . HIS A 1 145 ? 16.5 -24.047 -34 1 95.81 145 HIS A N 1
ATOM 1124 C CA . HIS A 1 145 ? 16.922 -22.766 -33.438 1 95.81 145 HIS A CA 1
ATOM 1125 C C . HIS A 1 145 ? 17.188 -22.859 -31.953 1 95.81 145 HIS A C 1
ATOM 1127 O O . HIS A 1 145 ? 16.656 -23.766 -31.281 1 95.81 145 HIS A O 1
ATOM 1133 N N . ARG A 1 146 ? 17.969 -22.047 -31.422 1 96.06 146 ARG A N 1
ATOM 1134 C CA . ARG A 1 146 ? 18.203 -21.75 -30 1 96.06 146 ARG A CA 1
ATOM 1135 C C . ARG A 1 146 ? 18.125 -20.234 -29.75 1 96.06 146 ARG A C 1
ATOM 1137 O O . ARG A 1 146 ? 18.922 -19.469 -30.297 1 96.06 146 ARG A O 1
ATOM 1144 N N . ILE A 1 147 ? 17.172 -19.75 -28.969 1 97.12 147 ILE A N 1
ATOM 1145 C CA . ILE A 1 147 ? 16.859 -18.328 -28.812 1 97.12 147 ILE A CA 1
ATOM 1146 C C . ILE A 1 147 ? 16.953 -17.938 -27.328 1 97.12 147 ILE A C 1
ATOM 1148 O O . ILE A 1 147 ? 16.297 -18.547 -26.484 1 97.12 147 ILE A O 1
ATOM 1152 N N . THR A 1 148 ? 17.766 -16.922 -27.047 1 97.56 148 THR A N 1
ATOM 1153 C CA . THR A 1 148 ? 17.859 -16.406 -25.672 1 97.56 148 THR A CA 1
ATOM 1154 C C . THR A 1 148 ? 16.578 -15.672 -25.281 1 97.56 148 THR A C 1
ATOM 1156 O O . THR A 1 148 ? 16.031 -14.906 -26.078 1 97.56 148 THR A O 1
ATOM 1159 N N . VAL A 1 149 ? 16.094 -15.922 -24.078 1 98.31 149 VAL A N 1
ATOM 1160 C CA . VAL A 1 149 ? 14.93 -15.234 -23.547 1 98.31 149 VAL A CA 1
ATOM 1161 C C . VAL A 1 149 ? 15.25 -14.688 -22.156 1 98.31 149 VAL A C 1
ATOM 1163 O O . VAL A 1 149 ? 16.391 -14.328 -21.859 1 98.31 149 VAL A O 1
ATOM 1166 N N . GLY A 1 150 ? 14.266 -14.461 -21.312 1 98.5 150 GLY A N 1
ATOM 1167 C CA . GLY A 1 150 ? 14.523 -13.93 -19.984 1 98.5 150 GLY A CA 1
ATOM 1168 C C . GLY A 1 150 ? 15 -14.984 -19 1 98.5 150 GLY A C 1
ATOM 1169 O O . GLY A 1 150 ? 15.25 -16.125 -19.391 1 98.5 150 GLY A O 1
ATOM 1170 N N . VAL A 1 151 ? 15.133 -14.547 -17.766 1 98.5 151 VAL A N 1
ATOM 1171 C CA . VAL A 1 151 ? 15.672 -15.406 -16.719 1 98.5 151 VAL A CA 1
ATOM 1172 C C . VAL A 1 151 ? 14.609 -16.422 -16.281 1 98.5 151 VAL A C 1
ATOM 1174 O O . VAL A 1 151 ? 13.492 -16.031 -15.922 1 98.5 151 VAL A O 1
ATOM 1177 N N . ASN A 1 152 ? 14.984 -17.703 -16.344 1 97.88 152 ASN A N 1
ATOM 1178 C CA . ASN A 1 152 ? 14.164 -18.828 -15.883 1 97.88 152 ASN A CA 1
ATOM 1179 C C . ASN A 1 152 ? 12.82 -18.875 -16.609 1 97.88 152 ASN A C 1
ATOM 1181 O O . ASN A 1 152 ? 11.773 -18.703 -15.984 1 97.88 152 ASN A O 1
ATOM 1185 N N . PRO A 1 153 ? 12.797 -19.188 -17.922 1 98.44 153 PRO A N 1
ATOM 1186 C CA . PRO A 1 153 ? 11.531 -19.375 -18.641 1 98.44 153 PRO A CA 1
ATOM 1187 C C . PRO A 1 153 ? 10.688 -20.5 -18.047 1 98.44 153 PRO A C 1
ATOM 1189 O O . PRO A 1 153 ? 11.078 -21.672 -18.094 1 98.44 153 PRO A O 1
ATOM 1192 N N . LYS A 1 154 ? 9.523 -20.094 -17.562 1 97.88 154 LYS A N 1
ATOM 1193 C CA . LYS A 1 154 ? 8.727 -20.984 -16.734 1 97.88 154 LYS A CA 1
ATOM 1194 C C . LYS A 1 154 ? 7.605 -21.641 -17.531 1 97.88 154 LYS A C 1
ATOM 1196 O O . LYS A 1 154 ? 7.117 -22.719 -17.172 1 97.88 154 LYS A O 1
ATOM 1201 N N . ASP A 1 155 ? 7.133 -20.969 -18.547 1 98.56 155 ASP A N 1
ATOM 1202 C CA . ASP A 1 155 ? 6.059 -21.5 -19.391 1 98.56 155 ASP A CA 1
ATOM 1203 C C . ASP A 1 155 ? 6.133 -20.922 -20.797 1 98.56 155 ASP A C 1
ATOM 1205 O O . ASP A 1 155 ? 6.758 -19.891 -21.031 1 98.56 155 ASP A O 1
ATOM 1209 N N . VAL A 1 156 ? 5.559 -21.672 -21.734 1 98.62 156 VAL A N 1
ATOM 1210 C CA . VAL A 1 156 ? 5.551 -21.25 -23.141 1 98.62 156 VAL A CA 1
ATOM 1211 C C . VAL A 1 156 ? 4.234 -21.656 -23.797 1 98.62 156 VAL A C 1
ATOM 1213 O O . VAL A 1 156 ? 3.619 -22.641 -23.406 1 98.62 156 VAL A O 1
ATOM 1216 N N . ALA A 1 157 ? 3.82 -20.891 -24.766 1 98.5 157 ALA A N 1
ATOM 1217 C CA . ALA A 1 157 ? 2.627 -21.219 -25.547 1 98.5 157 ALA A CA 1
ATOM 1218 C C . ALA A 1 157 ? 2.738 -20.688 -26.969 1 98.5 157 ALA A C 1
ATOM 1220 O O . ALA A 1 157 ? 3.109 -19.531 -27.188 1 98.5 157 ALA A O 1
ATOM 1221 N N . HIS A 1 158 ? 2.385 -21.547 -27.938 1 97.81 158 HIS A N 1
ATOM 1222 C CA . HIS A 1 158 ? 2.318 -21.141 -29.328 1 97.81 158 HIS A CA 1
ATOM 1223 C C . HIS A 1 158 ? 0.976 -20.484 -29.656 1 97.81 158 HIS A C 1
ATOM 1225 O O . HIS A 1 158 ? -0.05 -20.859 -29.078 1 97.81 158 HIS A O 1
ATOM 1231 N N . THR A 1 159 ? 1.104 -19.547 -30.609 1 97.38 159 THR A N 1
ATOM 1232 C CA . THR A 1 159 ? -0.139 -19.203 -31.297 1 97.38 159 THR A CA 1
ATOM 1233 C C . THR A 1 159 ? -0.625 -20.375 -32.156 1 97.38 159 THR A C 1
ATOM 1235 O O . THR A 1 159 ? 0.147 -21.281 -32.469 1 97.38 159 THR A O 1
ATOM 1238 N N . SER A 1 160 ? -1.906 -20.312 -32.531 1 95.25 160 SER A N 1
ATOM 1239 C CA . SER A 1 160 ? -2.521 -21.422 -33.219 1 95.25 160 SER A CA 1
ATOM 1240 C C . SER A 1 160 ? -1.888 -21.625 -34.594 1 95.25 160 SER A C 1
ATOM 1242 O O . SER A 1 160 ? -1.877 -22.734 -35.125 1 95.25 160 SER A O 1
ATOM 1244 N N . ASP A 1 161 ? -1.311 -20.594 -35.156 1 94.62 161 ASP A N 1
ATOM 1245 C CA . ASP A 1 161 ? -0.711 -20.672 -36.5 1 94.62 161 ASP A CA 1
ATOM 1246 C C . ASP A 1 161 ? 0.783 -20.984 -36.406 1 94.62 161 ASP A C 1
ATOM 1248 O O . ASP A 1 161 ? 1.488 -20.953 -37.406 1 94.62 161 ASP A O 1
ATOM 1252 N N . CYS A 1 162 ? 1.294 -21.156 -35.188 1 95.19 162 CYS A N 1
ATOM 1253 C CA . CYS A 1 162 ? 2.662 -21.562 -34.906 1 95.19 162 CYS A CA 1
ATOM 1254 C C . CYS A 1 162 ? 3.652 -20.469 -35.281 1 95.19 162 CYS A C 1
ATOM 1256 O O . CYS A 1 162 ? 4.859 -20.703 -35.312 1 95.19 162 CYS A O 1
ATOM 1258 N N . THR A 1 163 ? 3.135 -19.234 -35.469 1 95.06 163 THR A N 1
ATOM 1259 C CA . THR A 1 163 ? 4.023 -18.172 -35.938 1 95.06 163 THR A CA 1
ATOM 1260 C C . THR A 1 163 ? 4.621 -17.406 -34.781 1 95.06 163 THR A C 1
ATOM 1262 O O . THR A 1 163 ? 5.605 -16.688 -34.938 1 95.06 163 THR A O 1
ATOM 1265 N N . ARG A 1 164 ? 3.967 -17.5 -33.656 1 97.12 164 ARG A N 1
ATOM 1266 C CA . ARG A 1 164 ? 4.492 -16.828 -32.469 1 97.12 164 ARG A CA 1
ATOM 1267 C C . ARG A 1 164 ? 4.547 -17.781 -31.297 1 97.12 164 ARG A C 1
ATOM 1269 O O . ARG A 1 164 ? 3.75 -18.719 -31.203 1 97.12 164 ARG A O 1
ATOM 1276 N N . LEU A 1 165 ? 5.512 -17.547 -30.438 1 98.12 165 LEU A N 1
ATOM 1277 C CA . LEU A 1 165 ? 5.672 -18.234 -29.156 1 98.12 165 LEU A CA 1
ATOM 1278 C C . LEU A 1 165 ? 5.809 -17.234 -28.016 1 98.12 165 LEU A C 1
ATOM 1280 O O . LEU A 1 165 ? 6.637 -16.328 -28.078 1 98.12 165 LEU A O 1
ATOM 1284 N N . VAL A 1 166 ? 4.938 -17.328 -27.062 1 98.88 166 VAL A N 1
ATOM 1285 C CA . VAL A 1 166 ? 5.016 -16.469 -25.875 1 98.88 166 VAL A CA 1
ATOM 1286 C C . VAL A 1 166 ? 5.711 -17.219 -24.734 1 98.88 166 VAL A C 1
ATOM 1288 O O . VAL A 1 166 ? 5.367 -18.375 -24.438 1 98.88 166 VAL A O 1
ATOM 1291 N N . VAL A 1 167 ? 6.68 -16.578 -24.125 1 98.88 167 VAL A N 1
ATOM 1292 C CA . VAL A 1 167 ? 7.473 -17.172 -23.062 1 98.88 167 VAL A CA 1
ATOM 1293 C C . VAL A 1 167 ? 7.316 -16.359 -21.781 1 98.88 167 VAL A C 1
ATOM 1295 O O . VAL A 1 167 ? 7.547 -15.148 -21.766 1 98.88 167 VAL A O 1
ATOM 1298 N N . ALA A 1 168 ? 6.895 -16.969 -20.719 1 98.88 168 ALA A N 1
ATOM 1299 C CA . ALA A 1 168 ? 6.859 -16.375 -19.391 1 98.88 168 ALA A CA 1
ATOM 1300 C C . ALA A 1 168 ? 8.172 -16.594 -18.641 1 98.88 168 ALA A C 1
ATOM 1302 O O . ALA A 1 168 ? 8.508 -17.734 -18.297 1 98.88 168 ALA A O 1
ATOM 1303 N N . ASN A 1 169 ? 8.906 -15.531 -18.359 1 98.81 169 ASN A N 1
ATOM 1304 C CA . ASN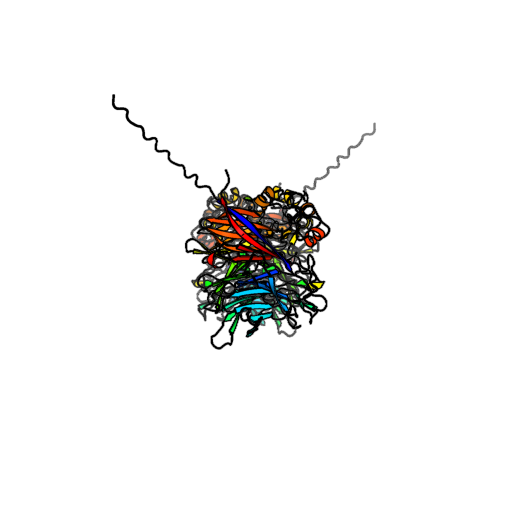 A 1 169 ? 10.18 -15.609 -17.656 1 98.81 169 ASN A CA 1
ATOM 1305 C C . ASN A 1 169 ? 10.039 -15.148 -16.203 1 98.81 169 ASN A C 1
ATOM 1307 O O . ASN A 1 169 ? 9.836 -13.969 -15.93 1 98.81 169 ASN A O 1
ATOM 1311 N N . SER A 1 170 ? 10.203 -16.031 -15.273 1 98.31 170 SER A N 1
ATOM 1312 C CA . SER A 1 170 ? 9.828 -15.75 -13.891 1 98.31 170 SER A CA 1
ATOM 1313 C C . SER A 1 170 ? 10.805 -14.789 -13.234 1 98.31 170 SER A C 1
ATOM 1315 O O . SER A 1 170 ? 10.406 -13.953 -12.414 1 98.31 170 SER A O 1
ATOM 1317 N N . GLY A 1 171 ? 12.109 -14.906 -13.609 1 98.06 171 GLY A N 1
ATOM 1318 C CA . GLY A 1 171 ? 13.094 -14.109 -12.898 1 98.06 171 GLY A CA 1
ATOM 1319 C C . GLY A 1 171 ? 13.086 -14.344 -11.398 1 98.06 171 GLY A C 1
ATOM 1320 O O . GLY A 1 171 ? 13.109 -13.391 -10.617 1 98.06 171 GLY A O 1
ATOM 1321 N N . ALA A 1 172 ? 13.062 -15.57 -10.961 1 95.31 172 ALA A N 1
ATOM 1322 C CA . ALA A 1 172 ? 12.914 -15.898 -9.547 1 95.31 172 ALA A CA 1
ATOM 1323 C C . ALA A 1 172 ? 14.148 -15.477 -8.75 1 95.31 172 ALA A C 1
ATOM 1325 O O . ALA A 1 172 ? 15.281 -15.602 -9.234 1 95.31 172 ALA A O 1
ATOM 1326 N N . ALA A 1 173 ? 13.969 -15.023 -7.543 1 96.69 173 ALA A N 1
ATOM 1327 C CA . ALA A 1 173 ? 15.047 -14.641 -6.641 1 96.69 173 ALA A CA 1
ATOM 1328 C C . ALA A 1 173 ? 15.93 -15.844 -6.301 1 96.69 173 ALA A C 1
ATOM 1330 O O . ALA A 1 173 ? 15.438 -16.969 -6.219 1 96.69 173 ALA A O 1
ATOM 1331 N N . THR A 1 174 ? 17.172 -15.484 -6.129 1 96.44 174 THR A N 1
ATOM 1332 C CA . THR A 1 174 ? 18.125 -16.547 -5.855 1 96.44 174 THR A CA 1
ATOM 1333 C C . THR A 1 174 ? 19.438 -15.977 -5.301 1 96.44 174 THR A C 1
ATOM 1335 O O . THR A 1 174 ? 19.562 -14.758 -5.137 1 96.44 174 THR A O 1
ATOM 1338 N N . LEU A 1 175 ? 20.281 -16.891 -4.914 1 95.88 175 LEU A N 1
ATOM 1339 C CA . LEU A 1 175 ? 21.656 -16.531 -4.59 1 95.88 175 LEU A CA 1
ATOM 1340 C C . LEU A 1 175 ? 22.484 -16.312 -5.859 1 95.88 175 LEU A C 1
ATOM 1342 O O . LEU A 1 175 ? 22.516 -17.188 -6.727 1 95.88 175 LEU A O 1
ATOM 1346 N N . ASN A 1 176 ? 23.016 -15.172 -5.969 1 95.06 176 ASN A N 1
ATOM 1347 C CA . ASN A 1 176 ? 23.984 -14.961 -7.039 1 95.06 176 ASN A CA 1
ATOM 1348 C C . ASN A 1 176 ? 25.297 -15.688 -6.754 1 95.06 176 ASN A C 1
ATOM 1350 O O . ASN A 1 176 ? 26.016 -15.328 -5.82 1 95.06 176 ASN A O 1
ATOM 1354 N N . PRO A 1 177 ? 25.641 -16.625 -7.633 1 93.56 177 PRO A N 1
ATOM 1355 C CA . PRO A 1 177 ? 26.828 -17.422 -7.297 1 93.56 177 PRO A CA 1
ATOM 1356 C C . PRO A 1 177 ? 28.109 -16.625 -7.398 1 93.56 177 PRO A C 1
ATOM 1358 O O . PRO A 1 177 ? 29.109 -16.953 -6.742 1 93.56 177 PRO A O 1
ATOM 1361 N N . SER A 1 178 ? 28.109 -15.586 -8.117 1 94.06 178 SER A N 1
ATOM 1362 C CA . SER A 1 178 ? 29.312 -14.781 -8.289 1 94.06 178 SER A CA 1
ATOM 1363 C C . SER A 1 178 ? 29.516 -13.828 -7.117 1 94.06 178 SER A C 1
ATOM 1365 O O . SER A 1 178 ? 30.625 -13.695 -6.598 1 94.06 178 SER A O 1
ATOM 1367 N N . SER A 1 179 ? 28.453 -13.195 -6.656 1 93.88 179 SER A N 1
ATOM 1368 C CA . SER A 1 179 ? 28.562 -12.18 -5.609 1 93.88 179 SER A CA 1
ATOM 1369 C C . SER A 1 179 ? 28.188 -12.75 -4.25 1 93.88 179 SER A C 1
ATOM 1371 O O . SER A 1 179 ? 28.438 -12.133 -3.215 1 93.88 179 SER A O 1
ATOM 1373 N N . ASN A 1 180 ? 27.578 -13.906 -4.215 1 95.12 180 ASN A N 1
ATOM 1374 C CA . ASN A 1 180 ? 27.078 -14.531 -2.996 1 95.12 180 ASN A CA 1
ATOM 1375 C C . ASN A 1 180 ? 26.094 -13.625 -2.271 1 95.12 180 ASN A C 1
ATOM 1377 O O . ASN A 1 180 ? 26.156 -13.477 -1.049 1 95.12 180 ASN A O 1
ATOM 1381 N N . THR A 1 181 ? 25.25 -12.953 -3.016 1 95.19 181 THR A N 1
ATOM 1382 C CA . THR A 1 181 ? 24.234 -12.055 -2.475 1 95.19 181 THR A CA 1
ATOM 1383 C C . THR A 1 181 ? 22.859 -12.391 -3.037 1 95.19 181 THR A C 1
ATOM 1385 O O . THR A 1 181 ? 22.75 -13.047 -4.074 1 95.19 181 THR A O 1
ATOM 1388 N N . PHE A 1 182 ? 21.828 -11.953 -2.316 1 96.88 182 PHE A N 1
ATOM 1389 C CA . PHE A 1 182 ? 20.453 -12.039 -2.803 1 96.88 182 PHE A CA 1
ATOM 1390 C C . PHE A 1 182 ? 20.297 -11.266 -4.109 1 96.88 182 PHE A C 1
ATOM 1392 O O . PHE A 1 182 ? 20.703 -10.109 -4.207 1 96.88 182 PHE A O 1
ATOM 1399 N N . THR A 1 183 ? 19.781 -11.922 -5.105 1 97.12 183 THR A N 1
ATOM 1400 C CA . THR A 1 183 ? 19.484 -11.281 -6.383 1 97.12 183 THR A CA 1
ATOM 1401 C C . THR A 1 183 ? 18.078 -11.641 -6.852 1 97.12 183 THR A C 1
ATOM 1403 O O . THR A 1 183 ? 17.688 -12.805 -6.844 1 97.12 183 THR A O 1
ATOM 1406 N N . ASP A 1 184 ? 17.344 -10.672 -7.195 1 97.88 184 ASP A N 1
ATOM 1407 C CA . ASP A 1 184 ? 15.992 -10.844 -7.734 1 97.88 184 ASP A CA 1
ATOM 1408 C C . ASP A 1 184 ? 15.898 -10.297 -9.156 1 97.88 184 ASP A C 1
ATOM 1410 O O . ASP A 1 184 ? 15.461 -9.156 -9.359 1 97.88 184 ASP A O 1
ATOM 1414 N N . PRO A 1 185 ? 16.25 -11.133 -10.18 1 98 185 PRO A N 1
ATOM 1415 C CA . PRO A 1 185 ? 16.203 -10.641 -11.562 1 98 185 PRO A CA 1
ATOM 1416 C C . PRO A 1 185 ? 14.812 -10.18 -11.977 1 98 185 PRO A C 1
ATOM 1418 O O . PRO A 1 185 ? 13.82 -10.594 -11.375 1 98 185 PRO A O 1
ATOM 1421 N N . GLU A 1 186 ? 14.758 -9.32 -13.008 1 98.31 186 GLU A N 1
ATOM 1422 C CA . GLU A 1 186 ? 13.477 -8.875 -13.539 1 98.31 186 GLU A CA 1
ATOM 1423 C C . GLU A 1 186 ? 12.727 -10.023 -14.203 1 98.31 186 GLU A C 1
ATOM 1425 O O . GLU A 1 186 ? 13.289 -10.75 -15.016 1 98.31 186 GLU A O 1
ATOM 1430 N N . GLY A 1 187 ? 11.469 -10.297 -13.789 1 98.5 187 GLY A N 1
ATOM 1431 C CA . GLY A 1 187 ? 10.594 -11.086 -14.641 1 98.5 187 GLY A CA 1
ATOM 1432 C C . GLY A 1 187 ? 10.297 -10.43 -15.969 1 98.5 187 GLY A C 1
ATOM 1433 O O . GLY A 1 187 ? 10.477 -9.219 -16.125 1 98.5 187 GLY A O 1
ATOM 1434 N N . SER A 1 188 ? 9.883 -11.219 -16.922 1 98.81 188 SER A N 1
ATOM 1435 C CA . SER A 1 188 ? 9.586 -10.672 -18.234 1 98.81 188 SER A CA 1
ATOM 1436 C C . SER A 1 188 ? 8.727 -11.633 -19.062 1 98.81 188 SER A C 1
ATOM 1438 O O . SER A 1 188 ? 8.492 -12.766 -18.641 1 98.81 188 SER A O 1
ATOM 1440 N N . VAL A 1 189 ? 8.18 -11.109 -20.125 1 98.88 189 VAL A N 1
ATOM 1441 C CA . VAL A 1 189 ? 7.531 -11.906 -21.156 1 98.88 189 VAL A CA 1
ATOM 1442 C C . VAL A 1 189 ? 8.258 -11.711 -22.484 1 98.88 189 VAL A C 1
ATOM 1444 O O . VAL A 1 189 ? 8.492 -10.578 -22.906 1 98.88 189 VAL A O 1
ATOM 1447 N N . THR A 1 190 ? 8.641 -12.812 -23.094 1 98.75 190 THR A N 1
ATOM 1448 C CA . THR A 1 190 ? 9.258 -12.758 -24.422 1 98.75 190 THR A CA 1
ATOM 1449 C C . THR A 1 190 ? 8.297 -13.281 -25.484 1 98.75 190 THR A C 1
ATOM 1451 O O . THR A 1 190 ? 7.664 -14.328 -25.297 1 98.75 190 THR A O 1
ATOM 1454 N N . ILE A 1 191 ? 8.148 -12.539 -26.531 1 98.5 191 ILE A N 1
ATOM 1455 C CA . ILE A 1 191 ? 7.457 -13.016 -27.719 1 98.5 191 ILE A CA 1
ATOM 1456 C C . ILE A 1 191 ? 8.469 -13.344 -28.828 1 98.5 191 ILE A C 1
ATOM 1458 O O . ILE A 1 191 ? 9.25 -12.477 -29.234 1 98.5 191 ILE A O 1
ATOM 1462 N N . ILE A 1 192 ? 8.492 -14.57 -29.219 1 98 192 ILE A N 1
ATOM 1463 C CA . ILE A 1 192 ? 9.32 -15 -30.328 1 98 192 ILE A CA 1
ATOM 1464 C C . ILE A 1 192 ? 8.484 -15.047 -31.609 1 98 192 ILE A C 1
ATOM 1466 O O . ILE A 1 192 ? 7.484 -15.773 -31.672 1 98 192 ILE A O 1
ATOM 1470 N N . ILE A 1 193 ? 8.875 -14.312 -32.562 1 96.56 193 ILE A N 1
ATOM 1471 C CA . ILE A 1 193 ? 8.188 -14.281 -33.844 1 96.56 193 ILE A CA 1
ATOM 1472 C C . ILE A 1 193 ? 8.984 -15.086 -34.875 1 96.56 193 ILE A C 1
ATOM 1474 O O . ILE A 1 193 ? 10.141 -14.758 -35.188 1 96.56 193 ILE A O 1
ATOM 1478 N N . ARG A 1 194 ? 8.258 -16.141 -35.375 1 92.56 194 ARG A N 1
ATOM 1479 C CA . ARG A 1 194 ? 8.891 -16.984 -36.375 1 92.56 194 ARG A CA 1
ATOM 1480 C C . ARG A 1 194 ? 8.641 -16.422 -37.781 1 92.56 194 ARG A C 1
ATOM 1482 O O . ARG A 1 194 ? 7.539 -15.945 -38.094 1 92.56 194 ARG A O 1
ATOM 1489 N N . ASN A 1 195 ? 9.758 -16.141 -38.531 1 83.12 195 ASN A N 1
ATOM 1490 C CA . ASN A 1 195 ? 9.594 -15.609 -39.875 1 83.12 195 ASN A CA 1
ATOM 1491 C C . ASN A 1 195 ? 9.984 -16.641 -40.938 1 83.12 195 ASN A C 1
ATOM 1493 O O . ASN A 1 195 ? 10.547 -17.688 -40.625 1 83.12 195 ASN A O 1
ATOM 1497 N N . ASP A 1 196 ? 9.562 -16.391 -42.094 1 76.75 196 ASP A N 1
ATOM 1498 C CA . ASP A 1 196 ? 9.773 -17.266 -43.25 1 76.75 196 ASP A CA 1
ATOM 1499 C C . ASP A 1 196 ? 11.258 -17.344 -43.625 1 76.75 196 ASP A C 1
ATOM 1501 O O . ASP A 1 196 ? 11.68 -18.266 -44.312 1 76.75 196 ASP A O 1
ATOM 1505 N N . GLN A 1 197 ? 11.961 -16.5 -43.062 1 71.88 197 GLN A N 1
ATOM 1506 C CA . GLN A 1 197 ? 13.367 -16.453 -43.438 1 71.88 197 GLN A CA 1
ATOM 1507 C C . GLN A 1 197 ? 14.219 -17.359 -42.562 1 71.88 197 GLN A C 1
ATOM 1509 O O . GLN A 1 197 ? 15.422 -17.5 -42.781 1 71.88 197 GLN A O 1
ATOM 1514 N N . GLY A 1 198 ? 13.609 -17.906 -41.625 1 76.75 198 GLY A N 1
ATOM 1515 C CA . GLY A 1 198 ? 14.305 -18.844 -40.75 1 76.75 198 GLY A CA 1
ATOM 1516 C C . GLY A 1 198 ? 15.047 -18.172 -39.625 1 76.75 198 GLY A C 1
ATOM 1517 O O . GLY A 1 198 ? 15.875 -18.812 -38.969 1 76.75 198 GLY A O 1
ATOM 1518 N N . PHE A 1 199 ? 14.859 -16.891 -39.406 1 86.94 199 PHE A N 1
ATOM 1519 C CA . PHE A 1 199 ? 15.5 -16.172 -38.312 1 86.94 199 PHE A CA 1
ATOM 1520 C C . PHE A 1 199 ? 14.453 -15.609 -37.344 1 86.94 199 PHE A C 1
ATOM 1522 O O . PHE A 1 199 ? 13.945 -14.5 -37.562 1 86.94 199 PHE A O 1
ATOM 1529 N N . PRO A 1 200 ? 14.219 -16.297 -36.25 1 91.44 200 PRO A N 1
ATOM 1530 C CA . PRO A 1 200 ? 13.219 -15.781 -35.312 1 91.44 200 PRO A CA 1
ATOM 1531 C C . PRO A 1 200 ? 13.656 -14.484 -34.625 1 91.44 200 PRO A C 1
ATOM 1533 O O . PRO A 1 200 ? 14.852 -14.273 -34.406 1 91.44 200 PRO A O 1
ATOM 1536 N N . ILE A 1 201 ? 12.711 -13.578 -34.469 1 93.44 201 ILE A N 1
ATOM 1537 C CA . ILE A 1 201 ? 12.922 -12.32 -33.75 1 93.44 201 ILE A CA 1
ATOM 1538 C C . ILE A 1 201 ? 12.32 -12.422 -32.344 1 93.44 201 ILE A C 1
ATOM 1540 O O . ILE A 1 201 ? 11.195 -12.906 -32.188 1 93.44 201 ILE A O 1
ATOM 1544 N N . GLU A 1 202 ? 13.047 -12.016 -31.312 1 95 202 GLU A N 1
ATOM 1545 C CA . GLU A 1 202 ? 12.539 -12.031 -29.938 1 95 202 GLU A CA 1
ATOM 1546 C C . GLU A 1 202 ? 12.273 -10.625 -29.422 1 95 202 GLU A C 1
ATOM 1548 O O . GLU A 1 202 ? 13.07 -9.711 -29.656 1 95 202 GLU A O 1
ATOM 1553 N N . ILE A 1 203 ? 11.164 -10.391 -28.906 1 96.88 203 ILE A N 1
ATOM 1554 C CA . ILE A 1 203 ? 10.773 -9.172 -28.219 1 96.88 203 ILE A CA 1
ATOM 1555 C C . ILE A 1 203 ? 10.586 -9.461 -26.734 1 96.88 203 ILE A C 1
ATOM 1557 O O . ILE A 1 203 ? 9.688 -10.203 -26.344 1 96.88 203 ILE A O 1
ATOM 1561 N N . ASN A 1 204 ? 11.414 -8.906 -25.875 1 97.75 204 ASN A N 1
ATOM 1562 C CA . ASN A 1 204 ? 11.336 -9.109 -24.438 1 97.75 204 ASN A CA 1
ATOM 1563 C C . ASN A 1 204 ? 10.742 -7.895 -23.734 1 97.75 204 ASN A C 1
ATOM 1565 O O . ASN A 1 204 ? 11.195 -6.766 -23.938 1 97.75 204 ASN A O 1
ATOM 1569 N N . MET A 1 205 ? 9.773 -8.047 -22.938 1 98.06 205 MET A N 1
ATOM 1570 C CA . MET A 1 205 ? 9.117 -6.98 -22.188 1 98.06 205 MET A CA 1
ATOM 1571 C C . MET A 1 205 ? 9.234 -7.215 -20.688 1 98.06 205 MET A C 1
ATOM 1573 O O . MET A 1 205 ? 8.648 -8.156 -20.156 1 98.06 205 MET A O 1
ATOM 1577 N N . ASP A 1 206 ? 10.023 -6.367 -19.984 1 97.69 206 ASP A N 1
ATOM 1578 C CA . ASP A 1 206 ? 10.008 -6.41 -18.531 1 97.69 206 ASP A CA 1
ATOM 1579 C C . ASP A 1 206 ? 8.883 -5.547 -17.969 1 97.69 206 ASP A C 1
ATOM 1581 O O . ASP A 1 206 ? 7.984 -5.133 -18.688 1 97.69 206 ASP A O 1
ATOM 1585 N N . PHE A 1 207 ? 8.891 -5.344 -16.625 1 98.44 207 PHE A N 1
ATOM 1586 C CA . PHE A 1 207 ? 7.719 -4.734 -16.016 1 98.44 207 PHE A CA 1
ATOM 1587 C C . PHE A 1 207 ? 8.086 -3.428 -15.32 1 98.44 207 PHE A C 1
ATOM 1589 O O . PHE A 1 207 ? 7.336 -2.936 -14.477 1 98.44 207 PHE A O 1
ATOM 1596 N N . THR A 1 208 ? 9.219 -2.791 -15.625 1 97.19 208 THR A N 1
ATOM 1597 C CA . THR A 1 208 ? 9.703 -1.598 -14.938 1 97.19 208 THR A CA 1
ATOM 1598 C C . THR A 1 208 ? 8.719 -0.439 -15.109 1 97.19 208 THR A C 1
ATOM 1600 O O . THR A 1 208 ? 8.609 0.421 -14.234 1 97.19 208 THR A O 1
ATOM 1603 N N . GLN A 1 209 ? 7.965 -0.433 -16.219 1 94.31 209 GLN A N 1
ATOM 1604 C CA . GLN A 1 209 ? 7.008 0.636 -16.5 1 94.31 209 GLN A CA 1
ATOM 1605 C C . GLN A 1 209 ? 5.859 0.622 -15.5 1 94.31 209 GLN A C 1
ATOM 1607 O O . GLN A 1 209 ? 5.09 1.582 -15.414 1 94.31 209 GLN A O 1
ATOM 1612 N N . LEU A 1 210 ? 5.688 -0.49 -14.766 1 96.25 210 LEU A N 1
ATOM 1613 C CA . LEU A 1 210 ? 4.586 -0.61 -13.812 1 96.25 210 LEU A CA 1
ATOM 1614 C C . LEU A 1 210 ? 4.984 -0.055 -12.445 1 96.25 210 LEU A C 1
ATOM 1616 O O . LEU A 1 210 ? 4.129 0.156 -11.586 1 96.25 210 LEU A O 1
ATOM 1620 N N . ASN A 1 211 ? 6.258 0.255 -12.242 1 94.69 211 ASN A N 1
ATOM 1621 C CA . ASN A 1 211 ? 6.766 0.653 -10.93 1 94.69 211 ASN A CA 1
ATOM 1622 C C . ASN A 1 211 ? 6.113 1.944 -10.445 1 94.69 211 ASN A C 1
ATOM 1624 O O . ASN A 1 211 ? 5.863 2.105 -9.25 1 94.69 211 ASN A O 1
ATOM 1628 N N . ASP A 1 212 ? 5.797 2.834 -11.344 1 89.81 212 ASP A N 1
ATOM 1629 C CA . ASP A 1 212 ? 5.273 4.148 -10.977 1 89.81 212 ASP A CA 1
ATOM 1630 C C . ASP A 1 212 ? 3.834 4.047 -10.484 1 89.81 212 ASP A C 1
ATOM 1632 O O . ASP A 1 212 ? 3.301 4.996 -9.906 1 89.81 212 ASP A O 1
ATOM 1636 N N . ARG A 1 213 ? 3.186 2.871 -10.594 1 93.75 213 ARG A N 1
ATOM 1637 C CA . ARG A 1 213 ? 1.793 2.678 -10.203 1 93.75 213 ARG A CA 1
ATOM 1638 C C . ARG A 1 213 ? 1.671 1.622 -9.109 1 93.75 213 ARG A C 1
ATOM 1640 O O . ARG A 1 213 ? 0.59 1.072 -8.891 1 93.75 213 ARG A O 1
ATOM 1647 N N . VAL A 1 214 ? 2.771 1.33 -8.422 1 95.12 214 VAL A N 1
ATOM 1648 C CA . VAL A 1 214 ? 2.824 0.208 -7.492 1 95.12 214 VAL A CA 1
ATOM 1649 C C . VAL A 1 214 ? 1.74 0.369 -6.426 1 95.12 214 VAL A C 1
ATOM 1651 O O . VAL A 1 214 ? 1.076 -0.602 -6.055 1 95.12 214 VAL A O 1
ATOM 1654 N N . VAL A 1 215 ? 1.515 1.547 -5.879 1 92.5 215 VAL A N 1
ATOM 1655 C CA . VAL A 1 215 ? 0.547 1.757 -4.809 1 92.5 215 VAL A CA 1
ATOM 1656 C C . VAL A 1 215 ? -0.864 1.48 -5.324 1 92.5 215 VAL A C 1
ATOM 1658 O O . VAL A 1 215 ? -1.69 0.906 -4.613 1 92.5 215 VAL A O 1
ATOM 1661 N N . ASP A 1 216 ? -1.176 1.918 -6.586 1 92.19 216 ASP A N 1
ATOM 1662 C CA . ASP A 1 216 ? -2.465 1.605 -7.191 1 92.19 216 ASP A CA 1
ATOM 1663 C C . ASP A 1 216 ? -2.662 0.097 -7.316 1 92.19 216 ASP A C 1
ATOM 1665 O O . ASP A 1 216 ? -3.75 -0.417 -7.047 1 92.19 216 ASP A O 1
ATOM 1669 N N . TYR A 1 217 ? -1.658 -0.641 -7.777 1 96 217 TYR A N 1
ATOM 1670 C CA . TYR A 1 217 ? -1.744 -2.088 -7.941 1 96 217 TYR A CA 1
ATOM 1671 C C . TYR A 1 217 ? -2.008 -2.771 -6.602 1 96 217 TYR A C 1
ATOM 1673 O O . TYR A 1 217 ? -2.857 -3.66 -6.512 1 96 217 TYR A O 1
ATOM 1681 N N . ILE A 1 218 ? -1.292 -2.34 -5.605 1 94.62 218 ILE A N 1
ATOM 1682 C CA . ILE A 1 218 ? -1.468 -2.941 -4.285 1 94.62 218 ILE A CA 1
ATOM 1683 C C . ILE A 1 218 ? -2.869 -2.635 -3.764 1 94.62 218 ILE A C 1
ATOM 1685 O O . ILE A 1 218 ? -3.545 -3.518 -3.229 1 94.62 218 ILE A O 1
ATOM 1689 N N . THR A 1 219 ? -3.332 -1.364 -3.943 1 90.19 219 THR A N 1
ATOM 1690 C CA . THR A 1 219 ? -4.668 -0.967 -3.514 1 90.19 219 THR A CA 1
ATOM 1691 C C . THR A 1 219 ? -5.734 -1.808 -4.215 1 90.19 219 THR A C 1
ATOM 1693 O O . THR A 1 219 ? -6.766 -2.127 -3.623 1 90.19 219 THR A O 1
ATOM 1696 N N . ASN A 1 220 ? -5.426 -2.207 -5.457 1 92.19 220 ASN A N 1
ATOM 1697 C CA . ASN A 1 220 ? -6.371 -2.994 -6.242 1 92.19 220 ASN A CA 1
ATOM 1698 C C . ASN A 1 220 ? -6.262 -4.484 -5.926 1 92.19 220 ASN A C 1
ATOM 1700 O O . ASN A 1 220 ? -7.043 -5.289 -6.434 1 92.19 220 ASN A O 1
ATOM 1704 N N . GLY A 1 221 ? -5.297 -4.883 -5.215 1 94.25 221 GLY A N 1
ATOM 1705 C CA . GLY A 1 221 ? -5.281 -6.258 -4.734 1 94.25 221 GLY A CA 1
ATOM 1706 C C . GLY A 1 221 ? -4.102 -7.059 -5.254 1 94.25 221 GLY A C 1
ATOM 1707 O O . GLY A 1 221 ? -3.994 -8.258 -4.988 1 94.25 221 GLY A O 1
ATOM 1708 N N . VAL A 1 222 ? -3.197 -6.41 -6.035 1 97.5 222 VAL A N 1
ATOM 1709 C CA . VAL A 1 222 ? -1.979 -7.102 -6.441 1 97.5 222 VAL A CA 1
ATOM 1710 C C . VAL A 1 222 ? -1.043 -7.246 -5.242 1 97.5 222 VAL A C 1
ATOM 1712 O O . VAL A 1 222 ? -0.852 -6.297 -4.48 1 97.5 222 VAL A O 1
ATOM 1715 N N . ARG A 1 223 ? -0.503 -8.398 -5.039 1 97.81 223 ARG A N 1
ATOM 1716 C CA . ARG A 1 223 ? 0.431 -8.617 -3.938 1 97.81 223 ARG A CA 1
ATOM 1717 C C . ARG A 1 223 ? 1.833 -8.141 -4.309 1 97.81 223 ARG A C 1
ATOM 1719 O O . ARG A 1 223 ? 2.332 -8.453 -5.395 1 97.81 223 ARG A O 1
ATOM 1726 N N . TYR A 1 224 ? 2.439 -7.277 -3.564 1 97.19 224 TYR A N 1
ATOM 1727 C CA . TYR A 1 224 ? 3.873 -7.004 -3.551 1 97.19 224 TYR A CA 1
ATOM 1728 C C . TYR A 1 224 ? 4.559 -7.746 -2.41 1 97.19 224 TYR A C 1
ATOM 1730 O O . TYR A 1 224 ? 4.562 -7.277 -1.269 1 97.19 224 TYR A O 1
ATOM 1738 N N . VAL A 1 225 ? 5.094 -8.93 -2.689 1 97.88 225 VAL A N 1
ATOM 1739 C CA . VAL A 1 225 ? 5.414 -9.945 -1.69 1 97.88 225 VAL A CA 1
ATOM 1740 C C . VAL A 1 225 ? 6.707 -9.57 -0.97 1 97.88 225 VAL A C 1
ATOM 1742 O O . VAL A 1 225 ? 6.707 -9.344 0.243 1 97.88 225 VAL A O 1
ATOM 1745 N N . PHE A 1 226 ? 7.809 -9.523 -1.675 1 97.56 226 PHE A N 1
ATOM 1746 C CA . PHE A 1 226 ? 9.07 -9.117 -1.075 1 97.56 226 PHE A CA 1
ATOM 1747 C C . PHE A 1 226 ? 9.43 -7.688 -1.476 1 97.56 226 PHE A C 1
ATOM 1749 O O . PHE A 1 226 ? 9.828 -7.438 -2.613 1 97.56 226 PHE A O 1
ATOM 1756 N N . ARG A 1 227 ? 9.406 -6.816 -0.553 1 94.31 227 ARG A N 1
ATOM 1757 C CA . ARG A 1 227 ? 9.562 -5.391 -0.814 1 94.31 227 ARG A CA 1
ATOM 1758 C C . ARG A 1 227 ? 10.992 -4.941 -0.559 1 94.31 227 ARG A C 1
ATOM 1760 O O . ARG A 1 227 ? 11.312 -3.756 -0.686 1 94.31 227 ARG A O 1
ATOM 1767 N N . GLY A 1 228 ? 11.844 -5.902 -0.172 1 94.12 228 GLY A N 1
ATOM 1768 C CA . GLY A 1 228 ? 13.195 -5.578 0.27 1 94.12 228 GLY A CA 1
ATOM 1769 C C . GLY A 1 228 ? 13.32 -5.504 1.78 1 94.12 228 GLY A C 1
ATOM 1770 O O . GLY A 1 228 ? 12.398 -5.879 2.506 1 94.12 228 GLY A O 1
ATOM 1771 N N . ASP A 1 229 ? 14.5 -5.207 2.234 1 93 229 ASP A N 1
ATOM 1772 C CA . ASP A 1 229 ? 14.844 -5.031 3.645 1 93 229 ASP A CA 1
ATOM 1773 C C . ASP A 1 229 ? 15.797 -3.861 3.836 1 93 229 ASP A C 1
ATOM 1775 O O . ASP A 1 229 ? 17.016 -4.02 3.701 1 93 229 ASP A O 1
ATOM 1779 N N . HIS A 1 230 ? 15.234 -2.723 4.211 1 85.75 230 HIS A N 1
ATOM 1780 C CA . HIS A 1 230 ? 16.031 -1.503 4.332 1 85.75 230 HIS A CA 1
ATOM 1781 C C . HIS A 1 230 ? 17.172 -1.679 5.332 1 85.75 230 HIS A C 1
ATOM 1783 O O . HIS A 1 230 ? 18.266 -1.185 5.113 1 85.75 230 HIS A O 1
ATOM 1789 N N . GLY A 1 231 ? 16.922 -2.303 6.461 1 85.56 231 GLY A N 1
ATOM 1790 C CA . GLY A 1 231 ? 17.938 -2.541 7.465 1 85.56 231 GLY A CA 1
ATOM 1791 C C . GLY A 1 231 ? 19.094 -3.379 6.949 1 85.56 231 GLY A C 1
ATOM 1792 O O . GLY A 1 231 ? 20.25 -3.156 7.332 1 85.56 231 GLY A O 1
ATOM 1793 N N . ALA A 1 232 ? 18.75 -4.305 6 1 89.88 232 ALA A N 1
ATOM 1794 C CA . ALA A 1 232 ? 19.781 -5.188 5.441 1 89.88 232 ALA A CA 1
ATOM 1795 C C . ALA A 1 232 ? 20.359 -4.605 4.16 1 89.88 232 ALA A C 1
ATOM 1797 O O . ALA A 1 232 ? 21.25 -5.211 3.541 1 89.88 232 ALA A O 1
ATOM 1798 N N . GLY A 1 233 ? 19.844 -3.43 3.734 1 90.5 233 GLY A N 1
ATOM 1799 C CA . GLY A 1 233 ? 20.344 -2.789 2.527 1 90.5 233 GLY A CA 1
ATOM 1800 C C . GLY A 1 233 ? 19.859 -3.465 1.255 1 90.5 233 GLY A C 1
ATOM 1801 O O . GLY A 1 233 ? 20.5 -3.352 0.208 1 90.5 233 GLY A O 1
ATOM 1802 N N . ILE A 1 234 ? 18.828 -4.301 1.282 1 93.44 234 ILE A N 1
ATOM 1803 C CA . ILE A 1 234 ? 18.281 -4.988 0.116 1 93.44 234 ILE A CA 1
ATOM 1804 C C . ILE A 1 234 ? 17.125 -4.184 -0.468 1 93.44 234 ILE A C 1
ATOM 1806 O O . ILE A 1 234 ? 16.078 -4.027 0.174 1 93.44 234 ILE A O 1
ATOM 1810 N N . VAL A 1 235 ? 17.312 -3.678 -1.638 1 91.44 235 VAL A N 1
ATOM 1811 C CA . VAL A 1 235 ? 16.266 -2.996 -2.381 1 91.44 235 VAL A CA 1
ATOM 1812 C C . VAL A 1 235 ? 15.617 -3.963 -3.373 1 91.44 235 VAL A C 1
ATOM 1814 O O . VAL A 1 235 ? 16.312 -4.727 -4.047 1 91.44 235 VAL A O 1
ATOM 1817 N N . ASN A 1 236 ? 14.375 -4.098 -3.338 1 95.62 236 ASN A N 1
ATOM 1818 C CA . ASN A 1 236 ? 13.633 -4.906 -4.293 1 95.62 236 ASN A CA 1
ATOM 1819 C C . ASN A 1 236 ? 12.453 -4.137 -4.879 1 95.62 236 ASN A C 1
ATOM 1821 O O . ASN A 1 236 ? 11.539 -3.744 -4.152 1 95.62 236 ASN A O 1
ATOM 1825 N N . THR A 1 237 ? 12.453 -3.889 -6.207 1 96.38 237 THR A N 1
ATOM 1826 C CA . THR A 1 237 ? 11.398 -3.121 -6.863 1 96.38 237 THR A CA 1
ATOM 1827 C C . THR A 1 237 ? 10.18 -3.998 -7.133 1 96.38 237 THR A C 1
ATOM 1829 O O . THR A 1 237 ? 10.266 -5.227 -7.059 1 96.38 237 THR A O 1
ATOM 1832 N N . PHE A 1 238 ? 8.992 -3.34 -7.395 1 97.69 238 PHE A N 1
ATOM 1833 C CA . PHE A 1 238 ? 7.754 -4.039 -7.715 1 97.69 238 PHE A CA 1
ATOM 1834 C C . PHE A 1 238 ? 7.926 -4.898 -8.961 1 97.69 238 PHE A C 1
ATOM 1836 O O . PHE A 1 238 ? 7.473 -6.047 -9 1 97.69 238 PHE A O 1
ATOM 1843 N N . SER A 1 239 ? 8.602 -4.418 -9.992 1 98.44 239 SER A N 1
ATOM 1844 C CA . SER A 1 239 ? 8.828 -5.152 -11.234 1 98.44 239 SER A CA 1
ATOM 1845 C C . SER A 1 239 ? 9.68 -6.395 -11 1 98.44 239 SER A C 1
ATOM 1847 O O . SER A 1 239 ? 9.438 -7.441 -11.602 1 98.44 239 SER A O 1
ATOM 1849 N N . GLN A 1 240 ? 10.68 -6.309 -10.086 1 98.06 240 GLN A N 1
ATOM 1850 C CA . GLN A 1 240 ? 11.508 -7.469 -9.758 1 98.06 240 GLN A CA 1
ATOM 1851 C C . GLN A 1 240 ? 10.688 -8.539 -9.039 1 98.06 240 GLN A C 1
ATOM 1853 O O . GLN A 1 240 ? 10.938 -9.734 -9.195 1 98.06 240 GLN A O 1
ATOM 1858 N N . ASP A 1 241 ? 9.68 -8.102 -8.289 1 98.31 241 ASP A N 1
ATOM 1859 C CA . ASP A 1 241 ? 8.875 -9.023 -7.496 1 98.31 241 ASP A CA 1
ATOM 1860 C C . ASP A 1 241 ? 7.875 -9.773 -8.375 1 98.31 241 ASP A C 1
ATOM 1862 O O . ASP A 1 241 ? 7.379 -10.828 -7.992 1 98.31 241 ASP A O 1
ATOM 1866 N N . LEU A 1 242 ? 7.508 -9.219 -9.547 1 98.69 242 LEU A N 1
ATOM 1867 C CA . LEU A 1 242 ? 6.582 -9.867 -10.461 1 98.69 242 LEU A CA 1
ATOM 1868 C C . LEU A 1 242 ? 7.242 -11.062 -11.148 1 98.69 242 LEU A C 1
ATOM 1870 O O . LEU A 1 242 ? 8.211 -10.898 -11.883 1 98.69 242 LEU A O 1
ATOM 1874 N N . GLU A 1 243 ? 6.664 -12.227 -10.914 1 98.38 243 GLU A N 1
ATOM 1875 C CA . GLU A 1 243 ? 7.234 -13.453 -11.461 1 98.38 243 GLU A CA 1
ATOM 1876 C C . GLU A 1 243 ? 6.227 -14.188 -12.352 1 98.38 243 GLU A C 1
ATOM 1878 O O . GLU A 1 243 ? 5.422 -14.977 -11.859 1 98.38 243 GLU A O 1
ATOM 1883 N N . PRO A 1 244 ? 6.312 -14.047 -13.672 1 98.75 244 PRO A N 1
ATOM 1884 C CA . PRO A 1 244 ? 5.445 -14.789 -14.594 1 98.75 244 PRO A CA 1
ATOM 1885 C C . PRO A 1 244 ? 5.512 -16.297 -14.367 1 98.75 244 PRO A C 1
ATOM 1887 O O . PRO A 1 244 ? 6.59 -16.844 -14.109 1 98.75 244 PRO A O 1
ATOM 1890 N N . GLU A 1 245 ? 4.34 -16.906 -14.484 1 98.44 245 GLU A N 1
ATOM 1891 C CA . GLU A 1 245 ? 4.262 -18.312 -14.133 1 98.44 245 GLU A CA 1
ATOM 1892 C C . GLU A 1 245 ? 3.637 -19.141 -15.258 1 98.44 245 GLU A C 1
ATOM 1894 O O . GLU A 1 245 ? 4.133 -20.219 -15.594 1 98.44 245 GLU A O 1
ATOM 1899 N N . SER A 1 246 ? 2.551 -18.719 -15.797 1 98.62 246 SER A N 1
ATOM 1900 C CA . SER A 1 246 ? 1.809 -19.469 -16.797 1 98.62 246 SER A CA 1
ATOM 1901 C C . SER A 1 246 ? 1.289 -18.562 -17.906 1 98.62 246 SER A C 1
ATOM 1903 O O . SER A 1 246 ? 0.938 -17.406 -17.656 1 98.62 246 SER A O 1
ATOM 1905 N N . VAL A 1 247 ? 1.235 -19.156 -19.109 1 98.69 247 VAL A N 1
ATOM 1906 C CA . VAL A 1 247 ? 0.797 -18.422 -20.281 1 98.69 247 VAL A CA 1
ATOM 1907 C C . VAL A 1 247 ? -0.398 -19.109 -20.938 1 98.69 247 VAL A C 1
ATOM 1909 O O . VAL A 1 247 ? -0.435 -20.344 -21.016 1 98.69 247 VAL A O 1
ATOM 1912 N N . THR A 1 248 ? -1.356 -18.328 -21.359 1 98.38 248 THR A N 1
ATOM 1913 C CA . THR A 1 248 ? -2.371 -18.781 -22.297 1 98.38 248 THR A CA 1
ATOM 1914 C C . THR A 1 248 ? -2.672 -17.688 -23.328 1 98.38 248 THR A C 1
ATOM 1916 O O . THR A 1 248 ? -2.34 -16.516 -23.125 1 98.38 248 THR A O 1
ATOM 1919 N N . ILE A 1 249 ? -3.133 -18.125 -24.438 1 98.44 249 ILE A N 1
ATOM 1920 C CA . ILE A 1 249 ? -3.342 -17.203 -25.547 1 98.44 249 ILE A CA 1
ATOM 1921 C C . ILE A 1 249 ? -4.805 -17.25 -25.984 1 98.44 249 ILE A C 1
ATOM 1923 O O . ILE A 1 249 ? -5.422 -18.312 -26 1 98.44 249 ILE A O 1
ATOM 1927 N N . SER A 1 250 ? -5.316 -16.062 -26.359 1 98.06 250 SER A N 1
ATOM 1928 C CA . SER A 1 250 ? -6.691 -15.961 -26.828 1 98.06 250 SER A CA 1
ATOM 1929 C C . SER A 1 250 ? -6.871 -16.719 -28.156 1 98.06 250 SER A C 1
ATOM 1931 O O . SER A 1 250 ? -5.902 -16.953 -28.875 1 98.06 250 SER A O 1
ATOM 1933 N N . ASN A 1 251 ? -8.125 -17.031 -28.422 1 95.12 251 ASN A N 1
ATOM 1934 C CA . ASN A 1 251 ? -8.445 -17.875 -29.578 1 95.12 251 ASN A CA 1
ATOM 1935 C C . ASN A 1 251 ? -8.148 -17.156 -30.891 1 95.12 251 ASN A C 1
ATOM 1937 O O . ASN A 1 251 ? -7.961 -17.797 -31.922 1 95.12 251 ASN A O 1
ATOM 1941 N N . ASP A 1 252 ? -8.133 -15.883 -30.891 1 96.38 252 ASP A N 1
ATOM 1942 C CA . ASP A 1 252 ? -7.852 -15.109 -32.094 1 96.38 252 ASP A CA 1
ATOM 1943 C C . ASP A 1 252 ? -6.359 -14.789 -32.188 1 96.38 252 ASP A C 1
ATOM 1945 O O . ASP A 1 252 ? -5.945 -14.023 -33.062 1 96.38 252 ASP A O 1
ATOM 1949 N N . ASP A 1 253 ? -5.559 -15.32 -31.266 1 97.19 253 ASP A N 1
ATOM 1950 C CA . ASP A 1 253 ? -4.105 -15.195 -31.234 1 97.19 253 ASP A CA 1
ATOM 1951 C C . ASP A 1 253 ? -3.684 -13.742 -31.031 1 97.19 253 ASP A C 1
ATOM 1953 O O . ASP A 1 253 ? -2.568 -13.352 -31.391 1 97.19 253 ASP A O 1
ATOM 1957 N N . ARG A 1 254 ? -4.52 -12.93 -30.469 1 97.56 254 ARG A N 1
ATOM 1958 C CA . ARG A 1 254 ? -4.211 -11.508 -30.328 1 97.56 254 ARG A CA 1
ATOM 1959 C C . ARG A 1 254 ? -3.639 -11.203 -28.953 1 97.56 254 ARG A C 1
ATOM 1961 O O . ARG A 1 254 ? -2.717 -10.391 -28.812 1 97.56 254 ARG A O 1
ATOM 1968 N N . PHE A 1 255 ? -4.223 -11.836 -27.938 1 98.62 255 PHE A N 1
ATOM 1969 C CA . PHE A 1 255 ? -3.85 -11.492 -26.578 1 98.62 255 PHE A CA 1
ATOM 1970 C C . PHE A 1 255 ? -3.236 -12.695 -25.859 1 98.62 255 PHE A C 1
ATOM 1972 O O . PHE A 1 255 ? -3.695 -13.828 -26.031 1 98.62 255 PHE A O 1
ATOM 1979 N N . ALA A 1 256 ? -2.18 -12.453 -25.141 1 98.81 256 ALA A N 1
ATOM 1980 C CA . ALA A 1 256 ? -1.652 -13.43 -24.172 1 98.81 256 ALA A CA 1
ATOM 1981 C C . ALA A 1 256 ? -1.993 -13.023 -22.75 1 98.81 256 ALA A C 1
ATOM 1983 O O . ALA A 1 256 ? -2.039 -11.836 -22.422 1 98.81 256 ALA A O 1
ATOM 1984 N N . PHE A 1 257 ? -2.324 -13.953 -21.969 1 98.88 257 PHE A N 1
ATOM 1985 C CA . PHE A 1 257 ? -2.516 -13.805 -20.531 1 98.88 257 PHE A CA 1
ATOM 1986 C C . PHE A 1 257 ? -1.436 -14.547 -19.766 1 98.88 257 PHE A C 1
ATOM 1988 O O . PHE A 1 257 ? -1.185 -15.727 -20.016 1 98.88 257 PHE A O 1
ATOM 1995 N N . VAL A 1 258 ? -0.771 -13.859 -18.891 1 98.94 258 VAL A N 1
ATOM 1996 C CA . VAL A 1 258 ? 0.342 -14.438 -18.141 1 98.94 258 VAL A CA 1
ATOM 1997 C C . VAL A 1 258 ? 0.117 -14.242 -16.641 1 98.94 258 VAL A C 1
ATOM 1999 O O . VAL A 1 258 ? 0.006 -13.102 -16.172 1 98.94 258 VAL A O 1
ATOM 2002 N N . SER A 1 259 ? 0.078 -15.32 -15.898 1 98.81 259 SER A N 1
ATOM 2003 C CA . SER A 1 259 ? -0.118 -15.195 -14.461 1 98.81 259 SER A CA 1
ATOM 2004 C C . SER A 1 259 ? 1.186 -14.844 -13.75 1 98.81 259 SER A C 1
ATOM 2006 O O . SER A 1 259 ? 2.262 -15.281 -14.172 1 98.81 259 SER A O 1
ATOM 2008 N N . CYS A 1 260 ? 1.103 -14 -12.836 1 98.81 260 CYS A N 1
ATOM 2009 C CA . CYS A 1 260 ? 2.074 -13.852 -11.758 1 98.81 260 CYS A CA 1
ATOM 2010 C C . CYS A 1 260 ? 1.555 -14.461 -10.469 1 98.81 260 CYS A C 1
ATOM 2012 O O . CYS A 1 260 ? 0.926 -13.773 -9.656 1 98.81 260 CYS A O 1
ATOM 2014 N N . GLN A 1 261 ? 1.868 -15.672 -10.281 1 98.69 261 GLN A N 1
ATOM 2015 C CA . GLN A 1 261 ? 1.218 -16.5 -9.273 1 98.69 261 GLN A CA 1
ATOM 2016 C C . GLN A 1 261 ? 1.404 -15.914 -7.875 1 98.69 261 GLN A C 1
ATOM 2018 O O . GLN A 1 261 ? 0.43 -15.703 -7.152 1 98.69 261 GLN A O 1
ATOM 2023 N N . ARG A 1 262 ? 2.629 -15.602 -7.512 1 98.31 262 ARG A N 1
ATOM 2024 C CA . ARG A 1 262 ? 2.918 -15.109 -6.168 1 98.31 262 ARG A CA 1
ATOM 2025 C C . ARG A 1 262 ? 2.248 -13.766 -5.918 1 98.31 262 ARG A C 1
ATOM 2027 O O . ARG A 1 262 ? 1.893 -13.438 -4.785 1 98.31 262 ARG A O 1
ATOM 2034 N N . ASN A 1 263 ? 2.012 -13.055 -6.977 1 98.62 263 ASN A N 1
ATOM 2035 C CA . ASN A 1 263 ? 1.48 -11.703 -6.867 1 98.62 263 ASN A CA 1
ATOM 2036 C C . ASN A 1 263 ? -0.041 -11.688 -6.984 1 98.62 263 ASN A C 1
ATOM 2038 O O . ASN A 1 263 ? -0.666 -10.633 -6.848 1 98.62 263 ASN A O 1
ATOM 2042 N N . ASN A 1 264 ? -0.645 -12.883 -7.246 1 98.69 264 ASN A N 1
ATOM 2043 C CA . ASN A 1 264 ? -2.092 -13.008 -7.387 1 98.69 264 ASN A CA 1
ATOM 2044 C C . ASN A 1 264 ? -2.635 -12.055 -8.453 1 98.69 264 ASN A C 1
ATOM 2046 O O . ASN A 1 264 ? -3.559 -11.281 -8.188 1 98.69 264 ASN A O 1
ATOM 2050 N N . ALA A 1 265 ? -2.006 -12.156 -9.633 1 98.81 265 ALA A N 1
ATOM 2051 C CA . ALA A 1 265 ? -2.336 -11.234 -10.711 1 98.81 265 ALA A CA 1
ATOM 2052 C C . ALA A 1 265 ? -2.121 -11.883 -12.078 1 98.81 265 ALA A C 1
ATOM 2054 O O . ALA A 1 265 ? -1.459 -12.914 -12.18 1 98.81 265 ALA A O 1
ATOM 2055 N N . ILE A 1 266 ? -2.74 -11.25 -13.102 1 98.88 266 ILE A N 1
ATOM 2056 C CA . ILE A 1 266 ? -2.572 -11.688 -14.477 1 98.88 266 ILE A CA 1
ATOM 2057 C C . ILE A 1 266 ? -2.244 -10.492 -15.367 1 98.88 266 ILE A C 1
ATOM 2059 O O . ILE A 1 266 ? -2.91 -9.453 -15.289 1 98.88 266 ILE A O 1
ATOM 2063 N N . LEU A 1 267 ? -1.171 -10.625 -16.141 1 98.81 267 LEU A N 1
ATOM 2064 C CA . LEU A 1 267 ? -0.846 -9.672 -17.188 1 98.81 267 LEU A CA 1
ATOM 2065 C C . LEU A 1 267 ? -1.649 -9.961 -18.453 1 98.81 267 LEU A C 1
ATOM 2067 O O . LEU A 1 267 ? -1.806 -11.117 -18.844 1 98.81 267 LEU A O 1
ATOM 2071 N N . LYS A 1 268 ? -2.176 -8.953 -19.047 1 98.62 268 LYS A N 1
ATOM 2072 C CA . LYS A 1 268 ? -2.699 -9.031 -20.406 1 98.62 268 LYS A CA 1
ATOM 2073 C C . LYS A 1 268 ? -1.766 -8.336 -21.391 1 98.62 268 LYS A C 1
ATOM 2075 O O . LYS A 1 268 ? -1.423 -7.164 -21.219 1 98.62 268 LYS A O 1
ATOM 2080 N N . ILE A 1 269 ? -1.406 -9.07 -22.406 1 98.69 269 ILE A N 1
ATOM 2081 C CA . ILE A 1 269 ? -0.42 -8.594 -23.359 1 98.69 269 ILE A CA 1
ATOM 2082 C C . ILE A 1 269 ? -1.044 -8.539 -24.75 1 98.69 269 ILE A C 1
ATOM 2084 O O . ILE A 1 269 ? -1.684 -9.5 -25.188 1 98.69 269 ILE A O 1
ATOM 2088 N N . ASP A 1 270 ? -0.861 -7.426 -25.391 1 98.25 270 ASP A N 1
ATOM 2089 C CA . ASP A 1 270 ? -1.192 -7.312 -26.812 1 98.25 270 ASP A CA 1
ATOM 2090 C C . ASP A 1 270 ? -0.04 -7.805 -27.672 1 98.25 270 ASP A C 1
ATOM 2092 O O . ASP A 1 270 ? 0.96 -7.105 -27.844 1 98.25 270 ASP A O 1
ATOM 2096 N N . MET A 1 271 ? -0.205 -8.93 -28.297 1 97 271 MET A N 1
ATOM 2097 C CA . MET A 1 271 ? 0.899 -9.523 -29.047 1 97 271 MET A CA 1
ATOM 2098 C C . MET A 1 271 ? 1.107 -8.812 -30.375 1 97 271 MET A C 1
ATOM 2100 O O . MET A 1 271 ? 2.199 -8.859 -30.953 1 97 271 MET A O 1
ATOM 2104 N N . PHE A 1 272 ? 0.096 -8.18 -30.844 1 94.12 272 PHE A N 1
ATOM 2105 C CA . PHE A 1 272 ? 0.208 -7.457 -32.125 1 94.12 272 PHE A CA 1
ATOM 2106 C C . PHE A 1 272 ? 0.994 -6.164 -31.922 1 94.12 272 PHE A C 1
ATOM 2108 O O . PHE A 1 272 ? 1.935 -5.891 -32.688 1 94.12 272 PHE A O 1
ATOM 2115 N N . ASN A 1 273 ? 0.659 -5.395 -30.906 1 95.06 273 ASN A N 1
ATOM 2116 C CA . ASN A 1 273 ? 1.353 -4.141 -30.641 1 95.06 273 ASN A CA 1
ATOM 2117 C C . ASN A 1 273 ? 2.539 -4.344 -29.703 1 95.06 273 ASN A C 1
ATOM 2119 O O . ASN A 1 273 ? 3.303 -3.412 -29.438 1 95.06 273 ASN A O 1
ATOM 2123 N N . GLN A 1 274 ? 2.684 -5.527 -29.203 1 94.25 274 GLN A N 1
ATOM 2124 C CA . GLN A 1 274 ? 3.812 -5.918 -28.359 1 94.25 274 GLN A CA 1
ATOM 2125 C C . GLN A 1 274 ? 3.928 -5.016 -27.141 1 94.25 274 GLN A C 1
ATOM 2127 O O . GLN A 1 274 ? 4.988 -4.441 -26.875 1 94.25 274 GLN A O 1
ATOM 2132 N N . ARG A 1 275 ? 2.869 -4.938 -26.406 1 96.75 275 ARG A N 1
ATOM 2133 C CA . ARG A 1 275 ? 2.842 -4.094 -25.203 1 96.75 275 ARG A CA 1
ATOM 2134 C C . ARG A 1 275 ? 2.012 -4.734 -24.109 1 96.75 275 ARG A C 1
ATOM 2136 O O . ARG A 1 275 ? 1.09 -5.504 -24.375 1 96.75 275 ARG A O 1
ATOM 2143 N N . ILE A 1 276 ? 2.334 -4.438 -22.938 1 97.5 276 ILE A N 1
ATOM 2144 C CA . ILE A 1 276 ? 1.53 -4.812 -21.781 1 97.5 276 ILE A CA 1
ATOM 2145 C C . ILE A 1 276 ? 0.296 -3.918 -21.688 1 97.5 276 ILE A C 1
ATOM 2147 O O . ILE A 1 276 ? 0.413 -2.693 -21.625 1 97.5 276 ILE A O 1
ATOM 2151 N N . ILE A 1 277 ? -0.859 -4.465 -21.75 1 97.44 277 ILE A N 1
ATOM 2152 C CA . ILE A 1 277 ? -2.1 -3.705 -21.641 1 97.44 277 ILE A CA 1
ATOM 2153 C C . ILE A 1 277 ? -2.352 -3.326 -20.188 1 97.44 277 ILE A C 1
ATOM 2155 O O . ILE A 1 277 ? -2.641 -2.168 -19.891 1 97.44 277 ILE A O 1
ATOM 2159 N N . GLU A 1 278 ? -2.277 -4.297 -19.281 1 97 278 GLU A N 1
ATOM 2160 C CA . GLU A 1 278 ? -2.566 -4.055 -17.875 1 97 278 GLU A CA 1
ATOM 2161 C C . GLU A 1 278 ? -2.16 -5.25 -17.016 1 97 278 GLU A C 1
ATOM 2163 O O . GLU A 1 278 ? -2.004 -6.363 -17.531 1 97 278 GLU A O 1
ATOM 2168 N N . LEU A 1 279 ? -1.827 -5.02 -15.781 1 98.38 279 LEU A N 1
ATOM 2169 C CA . LEU A 1 279 ? -1.723 -6.016 -14.727 1 98.38 279 LEU A CA 1
ATOM 2170 C C . LEU A 1 279 ? -2.988 -6.043 -13.875 1 98.38 279 LEU A C 1
ATOM 2172 O O . LEU A 1 279 ? -3.301 -5.07 -13.188 1 98.38 279 LEU A O 1
ATOM 2176 N N . TYR A 1 280 ? -3.723 -7.129 -13.922 1 98.19 280 TYR A N 1
ATOM 2177 C CA . TYR A 1 280 ? -5.004 -7.219 -13.234 1 98.19 280 TYR A CA 1
ATOM 2178 C C . TYR A 1 280 ? -4.867 -7.996 -11.93 1 98.19 280 TYR A C 1
ATOM 2180 O O . TYR A 1 280 ? -4.324 -9.102 -11.914 1 98.19 280 TYR A O 1
ATOM 2188 N N . SER A 1 281 ? -5.359 -7.395 -10.875 1 97.75 281 SER A N 1
ATOM 2189 C CA . SER A 1 281 ? -5.488 -8.133 -9.617 1 97.75 281 SER A CA 1
ATOM 2190 C C . SER A 1 281 ? -6.578 -9.188 -9.711 1 97.75 281 SER A C 1
ATOM 2192 O O . SER A 1 281 ? -7.555 -9.023 -10.438 1 97.75 281 SER A O 1
ATOM 2194 N N . LEU A 1 282 ? -6.398 -10.219 -8.922 1 98 282 LEU A N 1
ATOM 2195 C CA . LEU A 1 282 ? -7.395 -11.281 -8.953 1 98 282 LEU A CA 1
ATOM 2196 C C . LEU A 1 282 ? -8.281 -11.234 -7.711 1 98 282 LEU A C 1
ATOM 2198 O O . LEU A 1 282 ? -9.156 -12.086 -7.539 1 98 282 LEU A O 1
ATOM 2202 N N . GLY A 1 283 ? -8.039 -10.281 -6.859 1 95.31 283 GLY A N 1
ATOM 2203 C CA . GLY A 1 283 ? -8.828 -10.227 -5.641 1 95.31 283 GLY A CA 1
ATOM 2204 C C . GLY A 1 283 ? -8.586 -11.398 -4.711 1 95.31 283 GLY A C 1
ATOM 2205 O O . GLY A 1 283 ? -7.461 -11.898 -4.609 1 95.31 283 GLY A O 1
ATOM 2206 N N . ALA A 1 284 ? -9.609 -11.742 -3.945 1 96.5 284 ALA A N 1
ATOM 2207 C CA . ALA A 1 284 ? -9.484 -12.844 -2.992 1 96.5 284 ALA A CA 1
ATOM 2208 C C . ALA A 1 284 ? -10.828 -13.555 -2.805 1 96.5 284 ALA A C 1
ATOM 2210 O O . ALA A 1 284 ? -11.883 -12.938 -2.939 1 96.5 284 ALA A O 1
ATOM 2211 N N . LYS A 1 285 ? -10.773 -14.812 -2.602 1 96.31 285 LYS A N 1
ATOM 2212 C CA . LYS A 1 285 ? -11.945 -15.617 -2.258 1 96.31 285 LYS A CA 1
ATOM 2213 C C . LYS A 1 285 ? -12.375 -15.359 -0.817 1 96.31 285 LYS A C 1
ATOM 2215 O O . LYS A 1 285 ? -11.547 -15.328 0.091 1 96.31 285 LYS A O 1
ATOM 2220 N N . ASN A 1 286 ? -13.594 -15.125 -0.638 1 94.56 286 ASN A N 1
ATOM 2221 C CA . ASN A 1 286 ? -14.195 -15 0.684 1 94.56 286 ASN A CA 1
ATOM 2222 C C . ASN A 1 286 ? -14.758 -16.328 1.173 1 94.56 286 ASN A C 1
ATOM 2224 O O . ASN A 1 286 ? -15.688 -16.875 0.575 1 94.56 286 ASN A O 1
ATOM 2228 N N . TRP A 1 287 ? -14.344 -16.859 2.287 1 96.62 287 TRP A N 1
ATOM 2229 C CA . TRP A 1 287 ? -14.68 -18.219 2.705 1 96.62 287 TRP A CA 1
ATOM 2230 C C . TRP A 1 287 ? -15.938 -18.234 3.566 1 96.62 287 TRP A C 1
ATOM 2232 O O . TRP A 1 287 ? -16.359 -19.281 4.043 1 96.62 287 TRP A O 1
ATOM 2242 N N . THR A 1 288 ? -16.562 -17.094 3.789 1 92.88 288 THR A N 1
ATOM 2243 C CA . THR A 1 288 ? -17.781 -17.078 4.602 1 92.88 288 THR A CA 1
ATOM 2244 C C . THR A 1 288 ? -18.906 -17.812 3.9 1 92.88 288 THR A C 1
ATOM 2246 O O . THR A 1 288 ? -19.906 -18.188 4.531 1 92.88 288 THR A O 1
ATOM 2249 N N . SER A 1 289 ? -18.781 -18.047 2.602 1 91.62 289 SER A N 1
ATOM 2250 C CA . SER A 1 289 ? -19.844 -18.703 1.848 1 91.62 289 SER A CA 1
ATOM 2251 C C . SER A 1 289 ? -19.453 -20.109 1.437 1 91.62 289 SER A C 1
ATOM 2253 O O . SER A 1 289 ? -20.219 -20.797 0.748 1 91.62 289 SER A O 1
ATOM 2255 N N . PHE A 1 290 ? -18.328 -20.531 1.749 1 96.88 290 PHE A N 1
ATOM 2256 C CA . PHE A 1 290 ? -17.781 -21.844 1.41 1 96.88 290 PHE A CA 1
ATOM 2257 C C . PHE A 1 290 ? -17.125 -22.484 2.627 1 96.88 290 PHE A C 1
ATOM 2259 O O . PHE A 1 290 ? -16.906 -21.828 3.639 1 96.88 290 PHE A O 1
ATOM 2266 N N . ASN A 1 291 ? -16.922 -23.781 2.496 1 97.75 291 ASN A N 1
ATOM 2267 C CA . ASN A 1 291 ? -16.234 -24.5 3.564 1 97.75 291 ASN A CA 1
ATOM 2268 C C . ASN A 1 291 ? -14.797 -24.844 3.18 1 97.75 291 ASN A C 1
ATOM 2270 O O . ASN A 1 291 ? -14.492 -25.016 1.999 1 97.75 291 ASN A O 1
ATOM 2274 N N . ILE A 1 292 ? -13.938 -24.875 4.18 1 98.44 292 ILE A N 1
ATOM 2275 C CA . ILE A 1 292 ? -12.516 -25.141 3.982 1 98.44 292 ILE A CA 1
ATOM 2276 C C . ILE A 1 292 ? -11.969 -25.938 5.172 1 98.44 292 ILE A C 1
ATOM 2278 O O . ILE A 1 292 ? -12.398 -25.734 6.309 1 98.44 292 ILE A O 1
ATOM 2282 N N . ASP A 1 293 ? -11.125 -26.875 4.918 1 98.69 293 ASP A N 1
ATOM 2283 C CA . ASP A 1 293 ? -10.375 -27.547 5.977 1 98.69 293 ASP A CA 1
ATOM 2284 C C . ASP A 1 293 ? -9.047 -26.844 6.246 1 98.69 293 ASP A C 1
ATOM 2286 O O . ASP A 1 293 ? -8.188 -26.766 5.363 1 98.69 293 ASP A O 1
ATOM 2290 N N . THR A 1 294 ? -8.859 -26.344 7.48 1 98.5 294 THR A N 1
ATOM 2291 C CA . THR A 1 294 ? -7.73 -25.469 7.77 1 98.5 294 THR A CA 1
ATOM 2292 C C . THR A 1 294 ? -6.789 -26.109 8.789 1 98.5 294 THR A C 1
ATOM 2294 O O . THR A 1 294 ? -5.914 -25.438 9.336 1 98.5 294 THR A O 1
ATOM 2297 N N . SER A 1 295 ? -6.961 -27.422 9.078 1 98.56 295 SER A N 1
ATOM 2298 C CA . SER A 1 295 ? -6.113 -28.078 10.07 1 98.56 295 SER A CA 1
ATOM 2299 C C . SER A 1 295 ? -5.859 -29.547 9.703 1 98.56 295 SER A C 1
ATOM 2301 O O . SER A 1 295 ? -6.75 -30.219 9.195 1 98.56 295 SER A O 1
ATOM 2303 N N . ASP A 1 296 ? -4.66 -29.969 10.039 1 97.94 296 ASP A N 1
ATOM 2304 C CA . ASP A 1 296 ? -4.309 -31.375 9.82 1 97.94 296 ASP A CA 1
ATOM 2305 C C . ASP A 1 296 ? -4.301 -32.156 11.133 1 97.94 296 ASP A C 1
ATOM 2307 O O . ASP A 1 296 ? -3.695 -33.219 11.227 1 97.94 296 ASP A O 1
ATOM 2311 N N . MET A 1 297 ? -4.98 -31.641 12.102 1 96.38 297 MET A N 1
ATOM 2312 C CA . MET A 1 297 ? -4.801 -32.188 13.445 1 96.38 297 MET A CA 1
ATOM 2313 C C . MET A 1 297 ? -5.895 -33.188 13.773 1 96.38 297 MET A C 1
ATOM 2315 O O . MET A 1 297 ? -5.891 -33.812 14.844 1 96.38 297 MET A O 1
ATOM 2319 N N . ASN A 1 298 ? -6.801 -33.438 12.945 1 93.5 298 ASN A N 1
ATOM 2320 C CA . ASN A 1 298 ? -7.852 -34.375 13.297 1 93.5 298 ASN A CA 1
ATOM 2321 C C . ASN A 1 298 ? -7.844 -35.594 12.375 1 93.5 298 ASN A C 1
ATOM 2323 O O . ASN A 1 298 ? -8.75 -36.438 12.43 1 93.5 298 ASN A O 1
ATOM 2327 N N . ASP A 1 299 ? -7.02 -35.719 11.453 1 93.75 299 ASP A N 1
ATOM 2328 C CA . ASP A 1 299 ? -6.754 -36.844 10.57 1 93.75 299 ASP A CA 1
ATOM 2329 C C . ASP A 1 299 ? -7.98 -37.188 9.727 1 93.75 299 ASP A C 1
ATOM 2331 O O . ASP A 1 299 ? -8.234 -38.344 9.43 1 93.75 299 ASP A O 1
ATOM 2335 N N . ALA A 1 300 ? -8.742 -36.188 9.398 1 96.56 300 ALA A N 1
ATOM 2336 C CA . ALA A 1 300 ? -9.945 -36.344 8.586 1 96.56 300 ALA A CA 1
ATOM 2337 C C . ALA A 1 300 ? -10.406 -35 8.031 1 96.56 300 ALA A C 1
ATOM 2339 O O . ALA A 1 300 ? -9.883 -33.938 8.414 1 96.56 300 ALA A O 1
ATOM 2340 N N . ALA A 1 301 ? -11.32 -35.094 7.086 1 97.94 301 ALA A N 1
ATOM 2341 C CA . ALA A 1 301 ? -11.922 -33.875 6.57 1 97.94 301 ALA A CA 1
ATOM 2342 C C . ALA A 1 301 ? -12.711 -33.156 7.656 1 97.94 301 ALA A C 1
ATOM 2344 O O . ALA A 1 301 ? -13.477 -33.781 8.398 1 97.94 301 ALA A O 1
ATOM 2345 N N . ASN A 1 302 ? -12.453 -31.938 7.828 1 97.5 302 ASN A N 1
ATOM 2346 C CA . ASN A 1 302 ? -13.211 -31.047 8.688 1 97.5 302 ASN A CA 1
ATOM 2347 C C . ASN A 1 302 ? -13.508 -29.719 7.996 1 97.5 302 ASN A C 1
ATOM 2349 O O . ASN A 1 302 ? -12.867 -28.703 8.273 1 97.5 302 ASN A O 1
ATOM 2353 N N . LEU A 1 303 ? -14.5 -29.734 7.164 1 97.88 303 LEU A N 1
ATOM 2354 C CA . LEU A 1 303 ? -14.852 -28.578 6.34 1 97.88 303 LEU A CA 1
ATOM 2355 C C . LEU A 1 303 ? -15.797 -27.641 7.086 1 97.88 303 LEU A C 1
ATOM 2357 O O . LEU A 1 303 ? -16.891 -28.062 7.488 1 97.88 303 LEU A O 1
ATOM 2361 N N . ARG A 1 304 ? -15.352 -26.328 7.262 1 95.38 304 ARG A N 1
ATOM 2362 C CA . ARG A 1 304 ? -16.125 -25.281 7.941 1 95.38 304 ARG A CA 1
ATOM 2363 C C . ARG A 1 304 ? -15.898 -23.922 7.285 1 95.38 304 ARG A C 1
ATOM 2365 O O . ARG A 1 304 ? -14.891 -23.703 6.617 1 95.38 304 ARG A O 1
ATOM 2372 N N . TYR A 1 305 ? -16.953 -23.109 7.426 1 93.81 305 TYR A N 1
ATOM 2373 C CA . TYR A 1 305 ? -16.734 -21.75 6.957 1 93.81 305 TYR A CA 1
ATOM 2374 C C . TYR A 1 305 ? -16 -20.922 8.008 1 93.81 305 TYR A C 1
ATOM 2376 O O . TYR A 1 305 ? -16.109 -21.188 9.203 1 93.81 305 TYR A O 1
ATOM 2384 N N . HIS A 1 306 ? -15.164 -20.016 7.602 1 95.88 306 HIS A N 1
ATOM 2385 C CA . HIS A 1 306 ? -14.383 -19.078 8.406 1 95.88 306 HIS A CA 1
ATOM 2386 C C . HIS A 1 306 ? -14.43 -17.672 7.82 1 95.88 306 HIS A C 1
ATOM 2388 O O . HIS A 1 306 ? -14.602 -17.516 6.609 1 95.88 306 HIS A O 1
ATOM 2394 N N . THR A 1 307 ? -14.328 -16.641 8.633 1 93.88 307 THR A N 1
ATOM 2395 C CA . THR A 1 307 ? -14.273 -15.266 8.156 1 93.88 307 THR A CA 1
ATOM 2396 C C . THR A 1 307 ? -12.852 -14.883 7.766 1 93.88 307 THR A C 1
ATOM 2398 O O . THR A 1 307 ? -12.258 -13.984 8.367 1 93.88 307 THR A O 1
ATOM 2401 N N . VAL A 1 308 ? -12.281 -15.57 6.789 1 96.94 308 VAL A N 1
ATOM 2402 C CA . VAL A 1 308 ? -10.953 -15.336 6.238 1 96.94 308 VAL A CA 1
ATOM 2403 C C . VAL A 1 308 ? -11.023 -15.297 4.715 1 96.94 308 VAL A C 1
ATOM 2405 O O . VAL A 1 308 ? -12.062 -15.594 4.129 1 96.94 308 VAL A O 1
ATOM 2408 N N . TYR A 1 309 ? -10.008 -14.867 4.074 1 96.75 309 TYR A N 1
ATOM 2409 C CA . TYR A 1 309 ? -9.891 -14.797 2.621 1 96.75 309 TYR A CA 1
ATOM 2410 C C . TYR A 1 309 ? -8.75 -15.672 2.125 1 96.75 309 TYR A C 1
ATOM 2412 O O . TYR A 1 309 ? -7.871 -16.062 2.902 1 96.75 309 TYR A O 1
ATOM 2420 N N . SER A 1 310 ? -8.758 -16.047 0.873 1 98.12 310 SER A N 1
ATOM 2421 C CA . SER A 1 310 ? -7.629 -16.672 0.197 1 98.12 310 SER A CA 1
ATOM 2422 C C . SER A 1 310 ? -7.328 -15.977 -1.13 1 98.12 310 SER A C 1
ATOM 2424 O O . SER A 1 310 ? -8.242 -15.602 -1.861 1 98.12 310 SER A O 1
ATOM 2426 N N . PHE A 1 311 ? -6.055 -15.766 -1.339 1 98.44 311 PHE A N 1
ATOM 2427 C CA . PHE A 1 311 ? -5.656 -15.43 -2.699 1 98.44 311 PHE A CA 1
ATOM 2428 C C . PHE A 1 311 ? -5.867 -16.609 -3.639 1 98.44 311 PHE A C 1
ATOM 2430 O O . PHE A 1 311 ? -5.816 -17.766 -3.211 1 98.44 311 PHE A O 1
ATOM 2437 N N . TYR A 1 312 ? -6.113 -16.328 -4.914 1 98.62 312 TYR A N 1
ATOM 2438 C CA . TYR A 1 312 ? -6.277 -17.391 -5.895 1 98.62 312 TYR A CA 1
ATOM 2439 C C . TYR A 1 312 ? -4.926 -17.953 -6.332 1 98.62 312 TYR A C 1
ATOM 2441 O O . TYR A 1 312 ? -4.711 -19.156 -6.305 1 98.62 312 TYR A O 1
ATOM 2449 N N . GLN A 1 313 ? -4.008 -17.078 -6.801 1 98.62 313 GLN A N 1
ATOM 2450 C CA . GLN A 1 313 ? -2.627 -17.406 -7.133 1 98.62 313 GLN A CA 1
ATOM 2451 C C . GLN A 1 313 ? -2.559 -18.594 -8.102 1 98.62 313 GLN A C 1
ATOM 2453 O O . GLN A 1 313 ? -2.018 -19.641 -7.762 1 98.62 313 GLN A O 1
ATOM 2458 N N . PRO A 1 314 ? -3.008 -18.344 -9.289 1 98.44 314 PRO A N 1
ATOM 2459 C CA . PRO A 1 314 ? -3.105 -19.422 -10.266 1 98.44 314 PRO A CA 1
ATOM 2460 C C . PRO A 1 314 ? -1.742 -19.906 -10.758 1 98.44 314 PRO A C 1
ATOM 2462 O O . PRO A 1 314 ? -0.936 -19.094 -11.234 1 98.44 314 PRO A O 1
ATOM 2465 N N . ALA A 1 315 ? -1.572 -21.203 -10.773 1 97.75 315 ALA A N 1
ATOM 2466 C CA . ALA A 1 315 ? -0.334 -21.812 -11.258 1 97.75 315 ALA A CA 1
ATOM 2467 C C . ALA A 1 315 ? -0.423 -22.125 -12.75 1 97.75 315 ALA A C 1
ATOM 2469 O O . ALA A 1 315 ? 0.6 -22.219 -13.43 1 97.75 315 ALA A O 1
ATOM 2470 N N . GLN A 1 316 ? -1.588 -22.375 -13.219 1 98.06 316 GLN A N 1
ATOM 2471 C CA . GLN A 1 316 ? -1.805 -22.656 -14.633 1 98.06 316 GLN A CA 1
ATOM 2472 C C . GLN A 1 316 ? -3.049 -21.938 -15.156 1 98.06 316 GLN A C 1
ATOM 2474 O O . GLN A 1 316 ? -4.051 -21.844 -14.453 1 98.06 316 GLN A O 1
ATOM 2479 N N . LEU A 1 317 ? -2.918 -21.469 -16.359 1 98.06 317 LEU A N 1
ATOM 2480 C CA . LEU A 1 317 ? -4.02 -20.828 -17.078 1 98.06 317 LEU A CA 1
ATOM 2481 C C . LEU A 1 317 ? -4.402 -21.609 -18.312 1 98.06 317 LEU A C 1
ATOM 2483 O O . LEU A 1 317 ? -3.578 -22.344 -18.875 1 98.06 317 LEU A O 1
ATOM 2487 N N . ALA A 1 318 ? -5.609 -21.469 -18.672 1 96.38 318 ALA A N 1
ATOM 2488 C CA . ALA A 1 318 ? -6.121 -21.906 -19.969 1 96.38 318 ALA A CA 1
ATOM 2489 C C . ALA A 1 318 ? -7.121 -20.906 -20.531 1 96.38 318 ALA A C 1
ATOM 2491 O O . ALA A 1 318 ? -7.605 -20.031 -19.812 1 96.38 318 ALA A O 1
ATOM 2492 N N . TYR A 1 319 ? -7.277 -20.953 -21.797 1 95.31 319 TYR A N 1
ATOM 2493 C CA . TYR A 1 319 ? -8.258 -20.094 -22.453 1 95.31 319 TYR A CA 1
ATOM 2494 C C . TYR A 1 319 ? -9.406 -20.922 -23.031 1 95.31 319 TYR A C 1
ATOM 2496 O O . TYR A 1 319 ? -9.18 -22 -23.578 1 95.31 319 TYR A O 1
ATOM 2504 N N . SER A 1 320 ? -10.586 -20.469 -22.812 1 91.62 320 SER A N 1
ATOM 2505 C CA . SER A 1 320 ? -11.766 -21.156 -23.328 1 91.62 320 SER A CA 1
ATOM 2506 C C . SER A 1 320 ? -12.773 -20.172 -23.906 1 91.62 320 SER A C 1
ATOM 2508 O O . SER A 1 320 ? -12.875 -19.031 -23.438 1 91.62 320 SER A O 1
ATOM 2510 N N . VAL A 1 321 ? -13.43 -20.625 -24.938 1 91.25 321 VAL A N 1
ATOM 2511 C CA . VAL A 1 321 ? -14.547 -19.859 -25.484 1 91.25 321 VAL A CA 1
ATOM 2512 C C . VAL A 1 321 ? -15.867 -20.531 -25.109 1 91.25 321 VAL A C 1
ATOM 2514 O O . VAL A 1 321 ? -16.078 -21.703 -25.391 1 91.25 321 VAL A O 1
ATOM 2517 N N . ILE A 1 322 ? -16.672 -19.797 -24.422 1 87.88 322 ILE A N 1
ATOM 2518 C CA . ILE A 1 322 ? -17.984 -20.266 -23.984 1 87.88 322 ILE A CA 1
ATOM 2519 C C . ILE A 1 322 ? -19.062 -19.328 -24.531 1 87.88 322 ILE A C 1
ATOM 2521 O O . ILE A 1 322 ? -19.078 -18.141 -24.219 1 87.88 322 ILE A O 1
ATOM 2525 N N . ASP A 1 323 ? -20.031 -19.953 -25.312 1 86.81 323 ASP A N 1
ATOM 2526 C CA . ASP A 1 323 ? -21.125 -19.188 -25.906 1 86.81 323 ASP A CA 1
ATOM 2527 C C . ASP A 1 323 ? -20.609 -17.969 -26.641 1 86.81 323 ASP A C 1
ATOM 2529 O O . ASP A 1 323 ? -21.109 -16.859 -26.453 1 86.81 323 ASP A O 1
ATOM 2533 N N . GLY A 1 324 ? -19.5 -18.094 -27.281 1 89.38 324 GLY A N 1
ATOM 2534 C CA . GLY A 1 324 ? -18.953 -17.078 -28.156 1 89.38 324 GLY A CA 1
ATOM 2535 C C . GLY A 1 324 ? -18.094 -16.062 -27.422 1 89.38 324 GLY A C 1
ATOM 2536 O O . GLY A 1 324 ? -17.547 -15.141 -28.031 1 89.38 324 GLY A O 1
ATOM 2537 N N . LYS A 1 325 ? -18 -16.172 -26.141 1 93.06 325 LYS A N 1
ATOM 2538 C CA . LYS A 1 325 ? -17.203 -15.242 -25.344 1 93.06 325 LYS A CA 1
ATOM 2539 C C . LYS A 1 325 ? -15.953 -15.922 -24.797 1 93.06 325 LYS A C 1
ATOM 2541 O O . LYS A 1 325 ? -16 -17.094 -24.406 1 93.06 325 LYS A O 1
ATOM 2546 N N . GLY A 1 326 ? -14.797 -15.156 -24.766 1 94.81 326 GLY A N 1
ATOM 2547 C CA . GLY A 1 326 ? -13.539 -15.695 -24.266 1 94.81 326 GLY A CA 1
ATOM 2548 C C . GLY A 1 326 ? -13.375 -15.57 -22.766 1 94.81 326 GLY A C 1
ATOM 2549 O O . GLY A 1 326 ? -13.766 -14.555 -22.188 1 94.81 326 GLY A O 1
ATOM 2550 N N . TYR A 1 327 ? -12.805 -16.625 -22.141 1 96.31 327 TYR A N 1
ATOM 2551 C CA . TYR A 1 327 ? -12.531 -16.656 -20.703 1 96.31 327 TYR A CA 1
ATOM 2552 C C . TYR A 1 327 ? -11.133 -17.203 -20.438 1 96.31 327 TYR A C 1
ATOM 2554 O O . TYR A 1 327 ? -10.656 -18.078 -21.156 1 96.31 327 TYR A O 1
ATOM 2562 N N . VAL A 1 328 ? -10.5 -16.625 -19.438 1 98 328 VAL A N 1
ATOM 2563 C CA . VAL A 1 328 ? -9.305 -17.234 -18.875 1 98 328 VAL A CA 1
ATOM 2564 C C . VAL A 1 328 ? -9.688 -18.141 -17.703 1 98 328 VAL A C 1
ATOM 2566 O O . VAL A 1 328 ? -10.422 -17.734 -16.797 1 98 328 VAL A O 1
ATOM 2569 N N . VAL A 1 329 ? -9.297 -19.375 -17.828 1 97.38 329 VAL A N 1
ATOM 2570 C CA . VAL A 1 329 ? -9.523 -20.344 -16.766 1 97.38 329 VAL A CA 1
ATOM 2571 C C . VAL A 1 329 ? -8.258 -20.516 -15.938 1 97.38 329 VAL A C 1
ATOM 2573 O O . VAL A 1 329 ? -7.156 -20.609 -16.484 1 97.38 329 VAL A O 1
ATOM 2576 N N . SER A 1 330 ? -8.43 -20.438 -14.617 1 98.12 330 SER A N 1
ATOM 2577 C CA . SER A 1 330 ? -7.262 -20.594 -13.758 1 98.12 330 SER A CA 1
ATOM 2578 C C . SER A 1 330 ? -7.461 -21.703 -12.742 1 98.12 330 SER A C 1
ATOM 2580 O O . SER A 1 330 ? -8.57 -21.906 -12.25 1 98.12 330 SER A O 1
ATOM 2582 N N . VAL A 1 331 ? -6.441 -22.484 -12.453 1 97.94 331 VAL A N 1
ATOM 2583 C CA . VAL A 1 331 ? -6.395 -23.328 -11.258 1 97.94 331 VAL A CA 1
ATOM 2584 C C . VAL A 1 331 ? -5.777 -22.531 -10.102 1 97.94 331 VAL A C 1
ATOM 2586 O O . VAL A 1 331 ? -4.656 -22.031 -10.211 1 97.94 331 VAL A O 1
ATOM 2589 N N . ASP A 1 332 ? -6.484 -22.453 -9.07 1 98.5 332 ASP A N 1
ATOM 2590 C CA . ASP A 1 332 ? -6.137 -21.547 -7.984 1 98.5 332 ASP A CA 1
ATOM 2591 C C . ASP A 1 332 ? -5.332 -22.266 -6.906 1 98.5 332 ASP A C 1
ATOM 2593 O O . ASP A 1 332 ? -5.809 -22.453 -5.785 1 98.5 332 ASP A O 1
ATOM 2597 N N . THR A 1 333 ? -4.113 -22.484 -7.145 1 98.38 333 THR A N 1
ATOM 2598 C CA . THR A 1 333 ? -3.217 -23.391 -6.426 1 98.38 333 THR A CA 1
ATOM 2599 C C . THR A 1 333 ? -2.746 -22.75 -5.121 1 98.38 333 THR A C 1
ATOM 2601 O O . THR A 1 333 ? -2.717 -23.406 -4.078 1 98.38 333 THR A O 1
ATOM 2604 N N . GLY A 1 334 ? -2.352 -21.562 -5.129 1 98.31 334 GLY A N 1
ATOM 2605 C CA . GLY A 1 334 ? -1.655 -20.922 -4.02 1 98.31 334 GLY A CA 1
ATOM 2606 C C . GLY A 1 334 ? -0.146 -21.047 -4.113 1 98.31 334 GLY A C 1
ATOM 2607 O O . GLY A 1 334 ? 0.369 -21.953 -4.781 1 98.31 334 GLY A O 1
ATOM 2608 N N . LYS A 1 335 ? 0.491 -20.125 -3.473 1 98 335 LYS A N 1
ATOM 2609 C CA . LYS A 1 335 ? 1.949 -20.188 -3.428 1 98 335 LYS A CA 1
ATOM 2610 C C . LYS A 1 335 ? 2.5 -19.312 -2.307 1 98 335 LYS A C 1
ATOM 2612 O O . LYS A 1 335 ? 2.168 -18.125 -2.221 1 98 335 LYS A O 1
ATOM 2617 N N . MET A 1 336 ? 3.295 -19.891 -1.481 1 97.69 336 MET A N 1
ATOM 2618 C CA . MET A 1 336 ? 4.062 -19.125 -0.498 1 97.69 336 MET A CA 1
ATOM 2619 C C . MET A 1 336 ? 5.457 -18.812 -1.021 1 97.69 336 MET A C 1
ATOM 2621 O O . MET A 1 336 ? 6.016 -19.578 -1.81 1 97.69 336 MET A O 1
ATOM 2625 N N . THR A 1 337 ? 5.953 -17.703 -0.666 1 97.75 337 THR A N 1
ATOM 2626 C CA . THR A 1 337 ? 7.324 -17.328 -0.986 1 97.75 337 THR A CA 1
ATOM 2627 C C . THR A 1 337 ? 8.242 -17.547 0.216 1 97.75 337 THR A C 1
ATOM 2629 O O . THR A 1 337 ? 8.031 -16.953 1.274 1 97.75 337 THR A O 1
ATOM 2632 N N . THR A 1 338 ? 9.25 -18.359 0.06 1 96.62 338 THR A N 1
ATOM 2633 C CA . THR A 1 338 ? 10.234 -18.625 1.099 1 96.62 338 THR A CA 1
ATOM 2634 C C . THR A 1 338 ? 11.648 -18.5 0.546 1 96.62 338 THR A C 1
ATOM 2636 O O . THR A 1 338 ? 11.992 -19.125 -0.456 1 96.62 338 THR A O 1
ATOM 2639 N N . TYR A 1 339 ? 12.414 -17.641 1.125 1 97 339 TYR A N 1
ATOM 2640 C CA . TYR A 1 339 ? 13.844 -17.516 0.891 1 97 339 TYR A CA 1
ATOM 2641 C C . TYR A 1 339 ? 14.641 -18.062 2.078 1 97 339 TYR A C 1
ATOM 2643 O O . TYR A 1 339 ? 14.25 -17.859 3.23 1 97 339 TYR A O 1
ATOM 2651 N N . THR A 1 340 ? 15.703 -18.75 1.86 1 96.88 340 THR A N 1
ATOM 2652 C CA . THR A 1 340 ? 16.625 -19.203 2.9 1 96.88 340 THR A CA 1
ATOM 2653 C C . THR A 1 340 ? 18.016 -18.625 2.674 1 96.88 340 THR A C 1
ATOM 2655 O O . THR A 1 340 ? 18.391 -18.312 1.54 1 96.88 340 THR A O 1
ATOM 2658 N N . GLN A 1 341 ? 18.719 -18.578 3.771 1 95.25 341 GLN A N 1
ATOM 2659 C CA . GLN A 1 341 ? 20.094 -18.109 3.668 1 95.25 341 GLN A CA 1
ATOM 2660 C C . GLN A 1 341 ? 20.891 -18.953 2.689 1 95.25 341 GLN A C 1
ATOM 2662 O O . GLN A 1 341 ? 21.672 -18.438 1.889 1 95.25 341 GLN A O 1
ATOM 2667 N N . ALA A 1 342 ? 20.719 -20.188 2.662 1 94.62 342 ALA A N 1
ATOM 2668 C CA . ALA A 1 342 ? 21.5 -21.125 1.861 1 94.62 342 ALA A CA 1
ATOM 2669 C C . ALA A 1 342 ? 21.172 -20.984 0.377 1 94.62 342 ALA A C 1
ATOM 2671 O O . ALA A 1 342 ? 22.078 -21.031 -0.469 1 94.62 342 ALA A O 1
ATOM 2672 N N . GLN A 1 343 ? 19.922 -20.766 0.066 1 94.12 343 GLN A N 1
ATOM 2673 C CA . GLN A 1 343 ? 19.5 -20.812 -1.33 1 94.12 343 GLN A CA 1
ATOM 2674 C C . GLN A 1 343 ? 19.406 -19.406 -1.922 1 94.12 343 GLN A C 1
ATOM 2676 O O . GLN A 1 343 ? 19.531 -19.219 -3.133 1 94.12 343 GLN A O 1
ATOM 2681 N N . HIS A 1 344 ? 19.266 -18.359 -1.016 1 95.75 344 HIS A N 1
ATOM 2682 C CA . HIS A 1 344 ? 18.969 -17.031 -1.543 1 95.75 344 HIS A CA 1
ATOM 2683 C C . HIS A 1 344 ? 19.922 -15.992 -0.975 1 95.75 344 HIS A C 1
ATOM 2685 O O . HIS A 1 344 ? 19.969 -14.859 -1.457 1 95.75 344 HIS A O 1
ATOM 2691 N N . GLY A 1 345 ? 20.672 -16.359 0.08 1 94.69 345 GLY A N 1
ATOM 2692 C CA . GLY A 1 345 ? 21.547 -15.398 0.743 1 94.69 345 GLY A CA 1
ATOM 2693 C C . GLY A 1 345 ? 20.797 -14.492 1.705 1 94.69 345 GLY A C 1
ATOM 2694 O O . GLY A 1 345 ? 21.391 -13.555 2.254 1 94.69 345 GLY A O 1
ATOM 2695 N N . TYR A 1 346 ? 19.547 -14.727 1.83 1 96.31 346 TYR A N 1
ATOM 2696 C CA . TYR A 1 346 ? 18.672 -13.969 2.711 1 96.31 346 TYR A CA 1
ATOM 2697 C C . TYR A 1 346 ? 17.438 -14.781 3.09 1 96.31 346 TYR A C 1
ATOM 2699 O O . TYR A 1 346 ? 16.891 -15.508 2.26 1 96.31 346 TYR A O 1
ATOM 2707 N N . ALA A 1 347 ? 17.047 -14.703 4.348 1 97 347 ALA A N 1
ATOM 2708 C CA . ALA A 1 347 ? 15.891 -15.453 4.801 1 97 347 ALA A CA 1
ATOM 2709 C C . ALA A 1 347 ? 14.641 -14.586 4.805 1 97 347 ALA A C 1
ATOM 2711 O O . ALA A 1 347 ? 14.656 -13.461 5.32 1 97 347 ALA A O 1
ATOM 2712 N N . PHE A 1 348 ? 13.625 -15.094 4.199 1 97.31 348 PHE A N 1
ATOM 2713 C CA . PHE A 1 348 ? 12.328 -14.438 4.125 1 97.31 348 PHE A CA 1
ATOM 2714 C C . PHE A 1 348 ? 11.211 -15.453 3.953 1 97.31 348 PHE A C 1
ATOM 2716 O O . PHE A 1 348 ? 11.375 -16.453 3.246 1 97.31 348 PHE A O 1
ATOM 2723 N N . ASN A 1 349 ? 10.125 -15.258 4.617 1 97.69 349 ASN A N 1
ATOM 2724 C CA . ASN A 1 349 ? 8.906 -16.062 4.465 1 97.69 349 ASN A CA 1
ATOM 2725 C C . ASN A 1 349 ? 7.656 -15.188 4.547 1 97.69 349 ASN A C 1
ATOM 2727 O O . ASN A 1 349 ? 7.441 -14.492 5.539 1 97.69 349 ASN A O 1
ATOM 2731 N N . ASP A 1 350 ? 6.805 -15.242 3.516 1 97.88 350 ASP A N 1
ATOM 2732 C CA . ASP A 1 350 ? 5.602 -14.422 3.551 1 97.88 350 ASP A CA 1
ATOM 2733 C C . ASP A 1 350 ? 4.465 -15.133 4.277 1 97.88 350 ASP A C 1
ATOM 2735 O O . ASP A 1 350 ? 3.408 -14.547 4.52 1 97.88 350 ASP A O 1
ATOM 2739 N N . GLY A 1 351 ? 4.66 -16.391 4.613 1 98.12 351 GLY A N 1
ATOM 2740 C CA . GLY A 1 351 ? 3.639 -17.172 5.297 1 98.12 351 GLY A CA 1
ATOM 2741 C C . GLY A 1 351 ? 4.023 -17.547 6.719 1 98.12 351 GLY A C 1
ATOM 2742 O O . GLY A 1 351 ? 5.207 -17.688 7.031 1 98.12 351 GLY A O 1
ATOM 2743 N N . VAL A 1 352 ? 3.057 -17.703 7.527 1 98.38 352 VAL A N 1
ATOM 2744 C CA . VAL A 1 352 ? 3.209 -18.125 8.914 1 98.38 352 VAL A CA 1
ATOM 2745 C C . VAL A 1 352 ? 1.945 -18.844 9.383 1 98.38 352 VAL A C 1
ATOM 2747 O O . VAL A 1 352 ? 0.86 -18.625 8.836 1 98.38 352 VAL A O 1
ATOM 2750 N N . ARG A 1 353 ? 2.08 -19.766 10.305 1 98.62 353 ARG A N 1
ATOM 2751 C CA . ARG A 1 353 ? 0.89 -20.344 10.914 1 98.62 353 ARG A CA 1
ATOM 2752 C C . ARG A 1 353 ? 0.103 -19.297 11.695 1 98.62 353 ARG A C 1
ATOM 2754 O O . ARG A 1 353 ? 0.686 -18.484 12.406 1 98.62 353 ARG A O 1
ATOM 2761 N N . ALA A 1 354 ? -1.184 -19.344 11.578 1 98.69 354 ALA A N 1
ATOM 2762 C CA . ALA A 1 354 ? -2.033 -18.281 12.125 1 98.69 354 ALA A CA 1
ATOM 2763 C C . ALA A 1 354 ? -1.83 -18.141 13.625 1 98.69 354 ALA A C 1
ATOM 2765 O O . ALA A 1 354 ? -1.749 -17.016 14.148 1 98.69 354 ALA A O 1
ATOM 2766 N N . ARG A 1 355 ? -1.74 -19.234 14.32 1 98.56 355 ARG A N 1
ATOM 2767 C CA . ARG A 1 355 ? -1.554 -19.172 15.766 1 98.56 355 ARG A CA 1
ATOM 2768 C C . ARG A 1 355 ? -0.219 -18.516 16.109 1 98.56 355 ARG A C 1
ATOM 2770 O O . ARG A 1 355 ? -0.113 -17.797 17.109 1 98.56 355 ARG A O 1
ATOM 2777 N N . VAL A 1 356 ? 0.785 -18.812 15.375 1 98.5 356 VAL A N 1
ATOM 2778 C CA . VAL A 1 356 ? 2.094 -18.203 15.594 1 98.5 356 VAL A CA 1
ATOM 2779 C C . VAL A 1 356 ? 2.014 -16.703 15.359 1 98.5 356 VAL A C 1
ATOM 2781 O O . VAL A 1 356 ? 2.58 -15.914 16.125 1 98.5 356 VAL A O 1
ATOM 2784 N N . ALA A 1 357 ? 1.342 -16.266 14.281 1 98.44 357 ALA A N 1
ATOM 2785 C CA . ALA A 1 357 ? 1.146 -14.836 14.047 1 98.44 357 ALA A CA 1
ATOM 2786 C C . ALA A 1 357 ? 0.487 -14.164 15.25 1 98.44 357 ALA A C 1
ATOM 2788 O O . ALA A 1 357 ? 0.864 -13.055 15.633 1 98.44 357 ALA A O 1
ATOM 2789 N N . TRP A 1 358 ? -0.466 -14.828 15.797 1 97.94 358 TRP A N 1
ATOM 2790 C CA . TRP A 1 358 ? -1.14 -14.328 17 1 97.94 358 TRP A CA 1
ATOM 2791 C C . TRP A 1 358 ? -0.17 -14.234 18.172 1 97.94 358 TRP A C 1
ATOM 2793 O O . TRP A 1 358 ? -0.083 -13.195 18.828 1 97.94 358 TRP A O 1
ATOM 2803 N N . SER A 1 359 ? 0.568 -15.297 18.422 1 97.94 359 SER A N 1
ATOM 2804 C CA . SER A 1 359 ? 1.488 -15.32 19.562 1 97.94 359 SER A CA 1
ATOM 2805 C C . SER A 1 359 ? 2.613 -14.312 19.375 1 97.94 359 SER A C 1
ATOM 2807 O O . SER A 1 359 ? 3.135 -13.773 20.359 1 97.94 359 SER A O 1
ATOM 2809 N N . ASP A 1 360 ? 2.957 -14.07 18.141 1 97.25 360 ASP A N 1
ATOM 2810 C CA . ASP A 1 360 ? 4.012 -13.109 17.828 1 97.25 360 ASP A CA 1
ATOM 2811 C C . ASP A 1 360 ? 3.49 -11.672 17.906 1 97.25 360 ASP A C 1
ATOM 2813 O O . ASP A 1 360 ? 4.254 -10.719 17.734 1 97.25 360 ASP A O 1
ATOM 2817 N N . GLY A 1 361 ? 2.232 -11.516 18.109 1 96.88 361 GLY A N 1
ATOM 2818 C CA . GLY A 1 361 ? 1.645 -10.195 18.266 1 96.88 361 GLY A CA 1
ATOM 2819 C C . GLY A 1 361 ? 1.422 -9.484 16.938 1 96.88 361 GLY A C 1
ATOM 2820 O O . GLY A 1 361 ? 1.372 -8.25 16.891 1 96.88 361 GLY A O 1
ATOM 2821 N N . GLU A 1 362 ? 1.269 -10.211 15.844 1 96.5 362 GLU A N 1
ATOM 2822 C CA . GLU A 1 362 ? 1.167 -9.609 14.516 1 96.5 362 GLU A CA 1
ATOM 2823 C C . GLU A 1 362 ? -0.277 -9.242 14.18 1 96.5 362 GLU A C 1
ATOM 2825 O O . GLU A 1 362 ? -0.525 -8.422 13.297 1 96.5 362 GLU A O 1
ATOM 2830 N N . LEU A 1 363 ? -1.27 -9.836 14.898 1 97.75 363 LEU A N 1
ATOM 2831 C CA . LEU A 1 363 ? -2.684 -9.633 14.602 1 97.75 363 LEU A CA 1
ATOM 2832 C C . LEU A 1 363 ? -3.238 -8.445 15.391 1 97.75 363 LEU A C 1
ATOM 2834 O O . LEU A 1 363 ? -2.797 -8.172 16.5 1 97.75 363 LEU A O 1
ATOM 2838 N N . ASP A 1 364 ? -4.191 -7.75 14.828 1 93.75 364 ASP A N 1
ATOM 2839 C CA . ASP A 1 364 ? -4.938 -6.742 15.57 1 93.75 364 ASP A CA 1
ATOM 2840 C C . ASP A 1 364 ? -6.02 -7.391 16.438 1 93.75 364 ASP A C 1
ATOM 2842 O O . ASP A 1 364 ? -7.199 -7.371 16.078 1 93.75 364 ASP A O 1
ATOM 2846 N N . THR A 1 365 ? -5.625 -7.754 17.578 1 94.06 365 THR A N 1
ATOM 2847 C CA . THR A 1 365 ? -6.535 -8.492 18.438 1 94.06 365 THR A CA 1
ATOM 2848 C C . THR A 1 365 ? -7.559 -7.555 19.078 1 94.06 365 THR A C 1
ATOM 2850 O O . THR A 1 365 ? -8.555 -8.008 19.641 1 94.06 365 THR A O 1
ATOM 2853 N N . THR A 1 366 ? -7.371 -6.266 18.922 1 86.31 366 THR A N 1
ATOM 2854 C CA . THR A 1 366 ? -8.281 -5.285 19.516 1 86.31 366 THR A CA 1
ATOM 2855 C C . THR A 1 366 ? -9.555 -5.164 18.688 1 86.31 366 THR A C 1
ATOM 2857 O O . THR A 1 366 ? -10.648 -5.051 19.234 1 86.31 366 THR A O 1
ATOM 2860 N N . THR A 1 367 ? -9.414 -5.242 17.406 1 81.94 367 THR A N 1
ATOM 2861 C CA . THR A 1 367 ? -10.57 -4.996 16.547 1 81.94 367 THR A CA 1
ATOM 2862 C C . THR A 1 367 ? -11.023 -6.285 15.867 1 81.94 367 THR A C 1
ATOM 2864 O O . THR A 1 367 ? -12.133 -6.355 15.336 1 81.94 367 THR A O 1
ATOM 2867 N N . MET A 1 368 ? -10.242 -7.23 15.867 1 90.5 368 MET A N 1
ATOM 2868 C CA . MET A 1 368 ? -10.57 -8.492 15.211 1 90.5 368 MET A CA 1
ATOM 2869 C C . MET A 1 368 ? -11.789 -9.141 15.859 1 90.5 368 MET A C 1
ATOM 2871 O O . MET A 1 368 ? -11.945 -9.094 17.078 1 90.5 368 MET A O 1
ATOM 2875 N N . ASN A 1 369 ? -12.664 -9.758 15.008 1 89.19 369 ASN A N 1
ATOM 2876 C CA . ASN A 1 369 ? -13.805 -10.531 15.5 1 89.19 369 ASN A CA 1
ATOM 2877 C C . ASN A 1 369 ? -13.367 -11.562 16.547 1 89.19 369 ASN A C 1
ATOM 2879 O O . ASN A 1 369 ? -12.5 -12.391 16.281 1 89.19 369 ASN A O 1
ATOM 2883 N N . PRO A 1 370 ? -14.023 -11.516 17.703 1 92.94 370 PRO A N 1
ATOM 2884 C CA . PRO A 1 370 ? -13.609 -12.438 18.75 1 92.94 370 PRO A CA 1
ATOM 2885 C C . PRO A 1 370 ? -13.742 -13.906 18.344 1 92.94 370 PRO A C 1
ATOM 2887 O O . PRO A 1 370 ? -12.961 -14.75 18.781 1 92.94 370 PRO A O 1
ATOM 2890 N N . THR A 1 371 ? -14.727 -14.195 17.562 1 95.75 371 THR A N 1
ATOM 2891 C CA . THR A 1 371 ? -14.898 -15.562 17.078 1 95.75 371 THR A CA 1
ATOM 2892 C C . THR A 1 371 ? -13.727 -15.969 16.188 1 95.75 371 THR A C 1
ATOM 2894 O O . THR A 1 371 ? -13.188 -17.062 16.328 1 95.75 371 THR A O 1
ATOM 2897 N N . LEU A 1 372 ? -13.383 -15.109 15.305 1 96.62 372 LEU A N 1
ATOM 2898 C CA . LEU A 1 372 ? -12.234 -15.375 14.445 1 96.62 372 LEU A CA 1
ATOM 2899 C C . LEU A 1 372 ? -10.969 -15.555 15.273 1 96.62 372 LEU A C 1
ATOM 2901 O O . LEU A 1 372 ? -10.18 -16.469 15.023 1 96.62 372 LEU A O 1
ATOM 2905 N N . LEU A 1 373 ? -10.781 -14.719 16.234 1 97.62 373 LEU A N 1
ATOM 2906 C CA . LEU A 1 373 ? -9.602 -14.805 17.094 1 97.62 373 LEU A CA 1
ATOM 2907 C C . LEU A 1 373 ? -9.555 -16.141 17.828 1 97.62 373 LEU A C 1
ATOM 2909 O O . LEU A 1 373 ? -8.5 -16.766 17.906 1 97.62 373 LEU A O 1
ATOM 2913 N N . ALA A 1 374 ? -10.664 -16.562 18.344 1 98.19 374 ALA A N 1
ATOM 2914 C CA . ALA A 1 374 ? -10.734 -17.859 19.031 1 98.19 374 ALA A CA 1
ATOM 2915 C C . ALA A 1 374 ? -10.375 -19 18.094 1 98.19 374 ALA A C 1
ATOM 2917 O O . ALA A 1 374 ? -9.703 -19.953 18.484 1 98.19 374 ALA A O 1
ATOM 2918 N N . GLN A 1 375 ? -10.844 -18.953 16.875 1 98.06 375 GLN A N 1
ATOM 2919 C CA . GLN A 1 375 ? -10.523 -19.969 15.875 1 98.06 375 GLN A CA 1
ATOM 2920 C C . GLN A 1 375 ? -9.031 -19.984 15.562 1 98.06 375 GLN A C 1
ATOM 2922 O O . GLN A 1 375 ? -8.438 -21.047 15.375 1 98.06 375 GLN A O 1
ATOM 2927 N N . ILE A 1 376 ? -8.43 -18.812 15.492 1 98.56 376 ILE A N 1
ATOM 2928 C CA . ILE A 1 376 ? -7.004 -18.672 15.219 1 98.56 376 ILE A CA 1
ATOM 2929 C C . ILE A 1 376 ? -6.195 -19.266 16.359 1 98.56 376 ILE A C 1
ATOM 2931 O O . ILE A 1 376 ? -5.129 -19.844 16.141 1 98.56 376 ILE A O 1
ATOM 2935 N N . GLN A 1 377 ? -6.707 -19.203 17.531 1 98.25 377 GLN A N 1
ATOM 2936 C CA . GLN A 1 377 ? -6.008 -19.688 18.719 1 98.25 377 GLN A CA 1
ATOM 2937 C C . GLN A 1 377 ? -6.133 -21.203 18.844 1 98.25 377 GLN A C 1
ATOM 2939 O O . GLN A 1 377 ? -5.445 -21.828 19.656 1 98.25 377 GLN A O 1
ATOM 2944 N N . ASP A 1 378 ? -6.957 -21.844 18.031 1 97.88 378 ASP A N 1
ATOM 2945 C CA . ASP A 1 378 ? -7.258 -23.266 18.109 1 97.88 378 ASP A CA 1
ATOM 2946 C C . ASP A 1 378 ? -6.598 -24.031 16.953 1 97.88 378 ASP A C 1
ATOM 2948 O O . ASP A 1 378 ? -6.98 -23.875 15.797 1 97.88 378 ASP A O 1
ATOM 2952 N N . ASN A 1 379 ? -5.723 -25 17.297 1 97.56 379 ASN A N 1
ATOM 2953 C CA . ASN A 1 379 ? -5.004 -25.781 16.297 1 97.56 379 ASN A CA 1
ATOM 2954 C C . ASN A 1 379 ? -5.938 -26.719 15.555 1 97.56 379 ASN A C 1
ATOM 2956 O O . ASN A 1 379 ? -5.578 -27.25 14.5 1 97.56 379 ASN A O 1
ATOM 2960 N N . GLN A 1 380 ? -7.141 -26.953 15.992 1 96.5 380 GLN A N 1
ATOM 2961 C CA . GLN A 1 380 ? -8.102 -27.797 15.305 1 96.5 380 GLN A CA 1
ATOM 2962 C C . GLN A 1 380 ? -8.953 -26.984 14.328 1 96.5 380 GLN A C 1
ATOM 2964 O O . GLN A 1 380 ? -9.719 -27.562 13.547 1 96.5 380 GLN A O 1
ATOM 2969 N N . GLN A 1 381 ? -8.75 -25.719 14.344 1 96.81 381 GLN A N 1
ATOM 2970 C CA . GLN A 1 381 ? -9.422 -24.812 13.422 1 96.81 381 GLN A CA 1
ATOM 2971 C C . GLN A 1 381 ? -8.422 -24.016 12.602 1 96.81 381 GLN A C 1
ATOM 2973 O O . GLN A 1 381 ? -7.645 -24.578 11.828 1 96.81 381 GLN A O 1
ATOM 2978 N N . LEU A 1 382 ? -8.281 -22.719 12.852 1 98.44 382 LEU A N 1
ATOM 2979 C CA . LEU A 1 382 ? -7.465 -21.875 11.984 1 98.44 382 LEU A CA 1
ATOM 2980 C C . LEU A 1 382 ? -6.027 -21.812 12.484 1 98.44 382 LEU A C 1
ATOM 2982 O O . LEU A 1 382 ? -5.152 -21.266 11.805 1 98.44 382 LEU A O 1
ATOM 2986 N N . GLY A 1 383 ? -5.719 -22.422 13.609 1 98.62 383 GLY A N 1
ATOM 2987 C CA . GLY A 1 383 ? -4.418 -22.219 14.234 1 98.62 383 GLY A CA 1
ATOM 2988 C C . GLY A 1 383 ? -3.266 -22.703 13.375 1 98.62 383 GLY A C 1
ATOM 2989 O O . GLY A 1 383 ? -2.186 -22.109 13.383 1 98.62 383 GLY A O 1
ATOM 2990 N N . ARG A 1 384 ? -3.482 -23.75 12.57 1 98.31 384 ARG A N 1
ATOM 2991 C CA . ARG A 1 384 ? -2.395 -24.406 11.852 1 98.31 384 ARG A CA 1
ATOM 2992 C C . ARG A 1 384 ? -2.312 -23.906 10.414 1 98.31 384 ARG A C 1
ATOM 2994 O O . ARG A 1 384 ? -1.337 -24.172 9.711 1 98.31 384 ARG A O 1
ATOM 3001 N N . VAL A 1 385 ? -3.291 -23.203 9.984 1 98.56 385 VAL A N 1
ATOM 3002 C CA . VAL A 1 385 ? -3.32 -22.828 8.57 1 98.56 385 VAL A CA 1
ATOM 3003 C C . VAL A 1 385 ? -2.27 -21.75 8.297 1 98.56 385 VAL A C 1
ATOM 3005 O O . VAL A 1 385 ? -1.996 -20.906 9.148 1 98.56 385 VAL A O 1
ATOM 3008 N N . HIS A 1 386 ? -1.619 -21.781 7.156 1 98.5 386 HIS A N 1
ATOM 3009 C CA . HIS A 1 386 ? -0.685 -20.75 6.738 1 98.5 386 HIS A CA 1
ATOM 3010 C C . HIS A 1 386 ? -1.423 -19.484 6.289 1 98.5 386 HIS A C 1
ATOM 3012 O O . HIS A 1 386 ? -2.289 -19.547 5.414 1 98.5 386 HIS A O 1
ATOM 3018 N N . MET A 1 387 ? -1.125 -18.422 6.91 1 98.56 387 MET A N 1
ATOM 3019 C CA . MET A 1 387 ? -1.643 -17.125 6.504 1 98.56 387 MET A CA 1
ATOM 3020 C C . MET A 1 387 ? -0.511 -16.203 6.043 1 98.56 387 MET A C 1
ATOM 3022 O O . MET A 1 387 ? 0.657 -16.453 6.344 1 98.56 387 MET A O 1
ATOM 3026 N N . SER A 1 388 ? -0.843 -15.211 5.297 1 98.38 388 SER A N 1
ATOM 3027 C CA . SER A 1 388 ? 0.139 -14.234 4.836 1 98.38 388 SER A CA 1
ATOM 3028 C C . SER A 1 388 ? 0.587 -13.32 5.973 1 98.38 388 SER A C 1
ATOM 3030 O O . SER A 1 388 ? -0.232 -12.875 6.781 1 98.38 388 SER A O 1
ATOM 3032 N N . ARG A 1 389 ? 1.89 -13.008 5.984 1 95.25 389 ARG A N 1
ATOM 3033 C CA . ARG A 1 389 ? 2.465 -12.055 6.93 1 95.25 389 ARG A CA 1
ATOM 3034 C C . ARG A 1 389 ? 2.613 -10.68 6.293 1 95.25 389 ARG A C 1
ATOM 3036 O O . ARG A 1 389 ? 3.031 -9.727 6.953 1 95.25 389 ARG A O 1
ATOM 3043 N N . VAL A 1 390 ? 2.332 -10.562 5.035 1 95.19 390 VAL A N 1
ATOM 3044 C CA . VAL A 1 390 ? 2.688 -9.305 4.375 1 95.19 390 VAL A CA 1
ATOM 3045 C C . VAL A 1 390 ? 1.429 -8.625 3.842 1 95.19 390 VAL A C 1
ATOM 3047 O O . VAL A 1 390 ? 1.507 -7.578 3.199 1 95.19 390 VAL A O 1
ATOM 3050 N N . ASP A 1 391 ? 0.234 -9.195 4.031 1 95.19 391 ASP A N 1
ATOM 3051 C CA . ASP A 1 391 ? -1.03 -8.648 3.543 1 95.19 391 ASP A CA 1
ATOM 3052 C C . ASP A 1 391 ? -2.031 -8.477 4.684 1 95.19 391 ASP A C 1
ATOM 3054 O O . ASP A 1 391 ? -1.889 -9.102 5.738 1 95.19 391 ASP A O 1
ATOM 3058 N N . GLY A 1 392 ? -3.029 -7.652 4.473 1 94.19 392 GLY A N 1
ATOM 3059 C CA . GLY A 1 392 ? -4.16 -7.547 5.383 1 94.19 392 GLY A CA 1
ATOM 3060 C C . GLY A 1 392 ? -3.926 -6.562 6.516 1 94.19 392 GLY A C 1
ATOM 3061 O O . GLY A 1 392 ? -4.652 -6.574 7.512 1 94.19 392 GLY A O 1
ATOM 3062 N N . TYR A 1 393 ? -2.949 -5.695 6.418 1 91.94 393 TYR A N 1
ATOM 3063 C CA . TYR A 1 393 ? -2.611 -4.738 7.469 1 91.94 393 TYR A CA 1
ATOM 3064 C C . TYR A 1 393 ? -3.633 -3.609 7.527 1 91.94 393 TYR A C 1
ATOM 3066 O O . TYR A 1 393 ? -4.184 -3.209 6.5 1 91.94 393 TYR A O 1
ATOM 3074 N N . ASN A 1 394 ? -3.83 -3.203 8.758 1 88.31 394 ASN A N 1
ATOM 3075 C CA . ASN A 1 394 ? -4.602 -1.986 8.977 1 88.31 394 ASN A CA 1
ATOM 3076 C C . ASN A 1 394 ? -3.699 -0.795 9.281 1 88.31 394 ASN A C 1
ATOM 3078 O O . ASN A 1 394 ? -2.48 -0.882 9.133 1 88.31 394 ASN A O 1
ATOM 3082 N N . ILE A 1 395 ? -4.262 0.326 9.625 1 83.75 395 ILE A N 1
ATOM 3083 C CA . ILE A 1 395 ? -3.547 1.59 9.766 1 83.75 395 ILE A CA 1
ATOM 3084 C C . ILE A 1 395 ? -2.652 1.545 11 1 83.75 395 ILE A C 1
ATOM 3086 O O . ILE A 1 395 ? -1.805 2.42 11.195 1 83.75 395 ILE A O 1
ATOM 3090 N N . PHE A 1 396 ? -2.779 0.539 11.883 1 83.81 396 PHE A N 1
ATOM 3091 C CA . PHE A 1 396 ? -1.987 0.422 13.102 1 83.81 396 PHE A CA 1
ATOM 3092 C C . PHE A 1 396 ? -0.824 -0.542 12.906 1 83.81 396 PHE A C 1
ATOM 3094 O O . PHE A 1 396 ? -0.241 -1.031 13.875 1 83.81 396 PHE A O 1
ATOM 3101 N N . ASN A 1 397 ? -0.612 -0.858 11.656 1 89.06 397 ASN A N 1
ATOM 3102 C CA . ASN A 1 397 ? 0.482 -1.749 11.281 1 89.06 397 ASN A CA 1
ATOM 3103 C C . ASN A 1 397 ? 0.319 -3.131 11.906 1 89.06 397 ASN A C 1
ATOM 3105 O O . ASN A 1 397 ? 1.288 -3.713 12.398 1 89.06 397 ASN A O 1
ATOM 3109 N N . LYS A 1 398 ? -0.914 -3.584 11.984 1 93.19 398 LYS A N 1
ATOM 3110 C CA . LYS A 1 398 ? -1.288 -4.93 12.414 1 93.19 398 LYS A CA 1
ATOM 3111 C C . LYS A 1 398 ? -2.162 -5.613 11.367 1 93.19 398 LYS A C 1
ATOM 3113 O O . LYS A 1 398 ? -2.836 -4.945 10.578 1 93.19 398 LYS A O 1
ATOM 3118 N N . ILE A 1 399 ? -2.105 -6.891 11.367 1 95.75 399 ILE A N 1
ATOM 3119 C CA . ILE A 1 399 ? -2.938 -7.641 10.438 1 95.75 399 ILE A CA 1
ATOM 3120 C C . ILE A 1 399 ? -4.371 -7.707 10.961 1 95.75 399 ILE A C 1
ATOM 3122 O O . ILE A 1 399 ? -4.621 -8.273 12.023 1 95.75 399 ILE A O 1
ATOM 3126 N N . GLY A 1 400 ? -5.293 -7.098 10.211 1 92.69 400 GLY A N 1
ATOM 3127 C CA . GLY A 1 400 ? -6.707 -7.152 10.539 1 92.69 400 GLY A CA 1
ATOM 3128 C C . GLY A 1 400 ? -7.469 -8.18 9.727 1 92.69 400 GLY A C 1
ATOM 3129 O O . GLY A 1 400 ? -8.398 -8.82 10.227 1 92.69 400 GLY A O 1
ATOM 3130 N N . ASP A 1 401 ? -7.184 -8.305 8.461 1 93.81 401 ASP A N 1
ATOM 3131 C CA . ASP A 1 401 ? -7.766 -9.297 7.57 1 93.81 401 ASP A CA 1
ATOM 3132 C C . ASP A 1 401 ? -6.805 -10.461 7.344 1 93.81 401 ASP A C 1
ATOM 3134 O O . ASP A 1 401 ? -5.633 -10.258 7.023 1 93.81 401 ASP A O 1
ATOM 3138 N N . VAL A 1 402 ? -7.309 -11.641 7.516 1 97.44 402 VAL A N 1
ATOM 3139 C CA . VAL A 1 402 ? -6.473 -12.828 7.383 1 97.44 402 VAL A CA 1
ATOM 3140 C C . VAL A 1 402 ? -6.57 -13.367 5.957 1 97.44 402 VAL A C 1
ATOM 3142 O O . VAL A 1 402 ? -7.66 -13.695 5.484 1 97.44 402 VAL A O 1
ATOM 3145 N N . PHE A 1 403 ? -5.48 -13.469 5.285 1 98.31 403 PHE A N 1
ATOM 3146 C CA . PHE A 1 403 ? -5.41 -14 3.932 1 98.31 403 PHE A CA 1
ATOM 3147 C C . PHE A 1 403 ? -4.633 -15.312 3.906 1 98.31 403 PHE A C 1
ATOM 3149 O O . PHE A 1 403 ? -3.494 -15.375 4.375 1 98.31 403 PHE A O 1
ATOM 3156 N N . LEU A 1 404 ? -5.258 -16.297 3.408 1 98.69 404 LEU A N 1
ATOM 3157 C CA . LEU A 1 404 ? -4.621 -17.594 3.188 1 98.69 404 LEU A CA 1
ATOM 3158 C C . LEU A 1 404 ? -4.121 -17.719 1.752 1 98.69 404 LEU A C 1
ATOM 3160 O O . LEU A 1 404 ? -4.301 -16.797 0.947 1 98.69 404 LEU A O 1
ATOM 3164 N N . PHE A 1 405 ? -3.42 -18.875 1.464 1 98.69 405 PHE A N 1
ATOM 3165 C CA . PHE A 1 405 ? -2.834 -19.094 0.146 1 98.69 405 PHE A CA 1
ATOM 3166 C C . PHE A 1 405 ? -3.643 -20.109 -0.645 1 98.69 405 PHE A C 1
ATOM 3168 O O . PHE A 1 405 ? -3.916 -21.203 -0.154 1 98.69 405 PHE A O 1
ATOM 3175 N N . GLY A 1 406 ? -4.051 -19.688 -1.875 1 98.56 406 GLY A N 1
ATOM 3176 C CA . GLY A 1 406 ? -4.715 -20.594 -2.797 1 98.56 406 GLY A CA 1
ATOM 3177 C C . GLY A 1 406 ? -6.227 -20.594 -2.645 1 98.56 406 GLY A C 1
ATOM 3178 O O . GLY A 1 406 ? -6.742 -20.719 -1.533 1 98.56 406 GLY A O 1
ATOM 3179 N N . GLY A 1 407 ? -6.891 -20.516 -3.691 1 98.06 407 GLY A N 1
ATOM 3180 C CA . GLY A 1 407 ? -8.344 -20.578 -3.699 1 98.06 407 GLY A CA 1
ATOM 3181 C C . GLY A 1 407 ? -8.891 -21.984 -3.623 1 98.06 407 GLY A C 1
ATOM 3182 O O . GLY A 1 407 ? -10.094 -22.172 -3.428 1 98.06 407 GLY A O 1
ATOM 3183 N N . ARG A 1 408 ? -8.031 -22.984 -3.811 1 98.38 408 ARG A N 1
ATOM 3184 C CA . ARG A 1 408 ? -8.344 -24.406 -3.674 1 98.38 408 ARG A CA 1
ATOM 3185 C C . ARG A 1 408 ? -9.406 -24.828 -4.68 1 98.38 408 ARG A C 1
ATOM 3187 O O . ARG A 1 408 ? -10.297 -25.625 -4.352 1 98.38 408 ARG A O 1
ATOM 3194 N N . GLY A 1 409 ? -9.398 -24.297 -5.82 1 98.06 409 GLY A N 1
ATOM 3195 C CA . GLY A 1 409 ? -10.359 -24.594 -6.867 1 98.06 409 GLY A CA 1
ATOM 3196 C C . GLY A 1 409 ? -9.977 -24.016 -8.219 1 98.06 409 GLY A C 1
ATOM 3197 O O . GLY A 1 409 ? -8.797 -23.938 -8.555 1 98.06 409 GLY A O 1
ATOM 3198 N N . ILE A 1 410 ? -11.023 -23.766 -9.008 1 97.62 410 ILE A N 1
ATOM 3199 C CA . ILE A 1 410 ? -10.844 -23.188 -10.336 1 97.62 410 ILE A CA 1
ATOM 3200 C C . ILE A 1 410 ? -11.672 -21.906 -10.453 1 97.62 410 ILE A C 1
ATOM 3202 O O . ILE A 1 410 ? -12.688 -21.75 -9.766 1 97.62 410 ILE A O 1
ATOM 3206 N N . SER A 1 411 ? -11.164 -21.016 -11.305 1 97.69 411 SER A N 1
ATOM 3207 C CA . SER A 1 411 ? -11.859 -19.766 -11.555 1 97.69 411 SER A CA 1
ATOM 3208 C C . SER A 1 411 ? -11.953 -19.469 -13.047 1 97.69 411 SER A C 1
ATOM 3210 O O . SER A 1 411 ? -11.148 -19.984 -13.836 1 97.69 411 SER A O 1
ATOM 3212 N N . LEU A 1 412 ? -13 -18.75 -13.398 1 97.38 412 LEU A N 1
ATOM 3213 C CA . LEU A 1 412 ? -13.156 -18.188 -14.734 1 97.38 412 LEU A CA 1
ATOM 3214 C C . LEU A 1 412 ? -13.125 -16.672 -14.703 1 97.38 412 LEU A C 1
ATOM 3216 O O . LEU A 1 412 ? -13.773 -16.047 -13.859 1 97.38 412 LEU A O 1
ATOM 3220 N N . TRP A 1 413 ? -12.375 -16.125 -15.617 1 98.12 413 T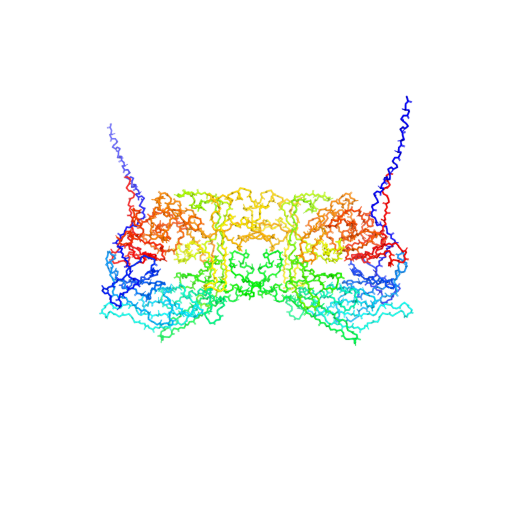RP A N 1
ATOM 3221 C CA . TRP A 1 413 ? -12.227 -14.68 -15.75 1 98.12 413 TRP A CA 1
ATOM 3222 C C . TRP A 1 413 ? -12.641 -14.219 -17.141 1 98.12 413 TRP A C 1
ATOM 3224 O O . TRP A 1 413 ? -12.211 -14.797 -18.156 1 98.12 413 TRP A O 1
ATOM 3234 N N . ASP A 1 414 ? -13.445 -13.18 -17.234 1 97.81 414 ASP A N 1
ATOM 3235 C CA . ASP A 1 414 ? -13.773 -12.586 -18.516 1 97.81 414 ASP A CA 1
ATOM 3236 C C . ASP A 1 414 ? -12.523 -12.047 -19.219 1 97.81 414 ASP A C 1
ATOM 3238 O O . ASP A 1 414 ? -11.82 -11.195 -18.656 1 97.81 414 ASP A O 1
ATOM 3242 N N . SER A 1 415 ? -12.289 -12.484 -20.391 1 97.56 415 SER A N 1
ATOM 3243 C CA . SER A 1 415 ? -11.008 -12.18 -21.016 1 97.56 415 SER A CA 1
ATOM 3244 C C . SER A 1 415 ? -10.938 -10.711 -21.438 1 97.56 415 SER A C 1
ATOM 3246 O O . SER A 1 415 ? -9.844 -10.188 -21.688 1 97.56 415 SER A O 1
ATOM 3248 N N . THR A 1 416 ? -12.047 -10.039 -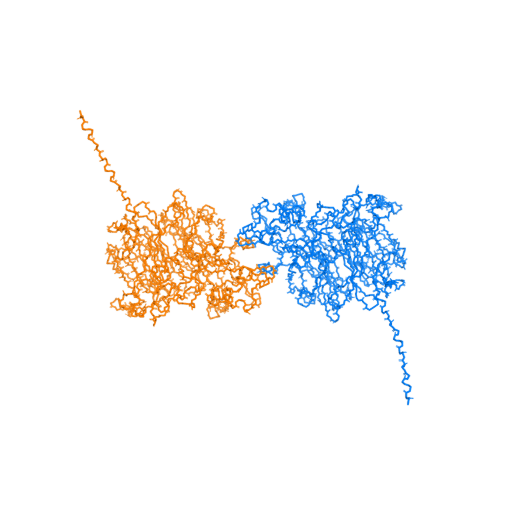21.562 1 96.56 416 THR A N 1
ATOM 3249 C CA . THR A 1 416 ? -12.07 -8.633 -21.953 1 96.56 416 THR A CA 1
ATOM 3250 C C . THR A 1 416 ? -11.883 -7.723 -20.75 1 96.56 416 THR A C 1
ATOM 3252 O O . THR A 1 416 ? -11.039 -6.824 -20.766 1 96.56 416 THR A O 1
ATOM 3255 N N . THR A 1 417 ? -12.578 -8.031 -19.641 1 95.88 417 THR A N 1
ATOM 3256 C CA . THR A 1 417 ? -12.594 -7.137 -18.5 1 95.88 417 THR A CA 1
ATOM 3257 C C . THR A 1 417 ? -11.734 -7.699 -17.359 1 95.88 417 THR A C 1
ATOM 3259 O O . THR A 1 417 ? -11.391 -6.977 -16.422 1 95.88 417 THR A O 1
ATOM 3262 N N . MET A 1 418 ? -11.453 -9.016 -17.406 1 97.31 418 MET A N 1
ATOM 3263 C CA . MET A 1 418 ? -10.781 -9.789 -16.375 1 97.31 418 MET A CA 1
ATOM 3264 C C . MET A 1 418 ? -11.625 -9.844 -15.102 1 97.31 418 MET A C 1
ATOM 3266 O O . MET A 1 418 ? -11.094 -10.055 -14.008 1 97.31 418 MET A O 1
ATOM 3270 N N . ALA A 1 419 ? -12.945 -9.57 -15.258 1 96.12 419 ALA A N 1
ATOM 3271 C CA . ALA A 1 419 ? -13.867 -9.766 -14.141 1 96.12 419 ALA A CA 1
ATOM 3272 C C . ALA A 1 419 ? -13.953 -11.234 -13.742 1 96.12 419 ALA A C 1
ATOM 3274 O O . ALA A 1 419 ? -13.953 -12.117 -14.609 1 96.12 419 ALA A O 1
ATOM 3275 N N . HIS A 1 420 ? -13.977 -11.477 -12.461 1 96.69 420 HIS A N 1
ATOM 3276 C CA . HIS A 1 420 ? -14.188 -12.82 -11.93 1 96.69 420 HIS A CA 1
ATOM 3277 C C . HIS A 1 420 ? -15.625 -13.281 -12.148 1 96.69 420 HIS A C 1
ATOM 3279 O O . HIS A 1 420 ? -16.547 -12.719 -11.562 1 96.69 420 HIS A O 1
ATOM 3285 N N . VAL A 1 421 ? -15.859 -14.32 -12.953 1 96.06 421 VAL A N 1
ATOM 3286 C CA . VAL A 1 421 ? -17.234 -14.617 -13.32 1 96.06 421 VAL A CA 1
ATOM 3287 C C . VAL A 1 421 ? -17.656 -15.953 -12.703 1 96.06 421 VAL A C 1
ATOM 3289 O O . VAL A 1 421 ? -18.844 -16.266 -12.641 1 96.06 421 VAL A O 1
ATOM 3292 N N . PHE A 1 422 ? -16.703 -16.797 -12.297 1 96.38 422 PHE A N 1
ATOM 3293 C CA . PHE A 1 422 ? -17.031 -18.078 -11.695 1 96.38 422 PHE A CA 1
ATOM 3294 C C . PHE A 1 422 ? -15.938 -18.531 -10.75 1 96.38 422 PHE A C 1
ATOM 3296 O O . PHE A 1 422 ? -14.75 -18.328 -11.016 1 96.38 422 PHE A O 1
ATOM 3303 N N . ASP A 1 423 ? -16.344 -19.156 -9.641 1 96.62 423 ASP A N 1
ATOM 3304 C CA . ASP A 1 423 ? -15.516 -19.859 -8.672 1 96.62 423 ASP A CA 1
ATOM 3305 C C . ASP A 1 423 ? -16.125 -21.219 -8.312 1 96.62 423 ASP A C 1
ATOM 3307 O O . ASP A 1 423 ? -17.328 -21.328 -8.062 1 96.62 423 ASP A O 1
ATOM 3311 N N . SER A 1 424 ? -15.289 -22.25 -8.297 1 97.06 424 SER A N 1
ATOM 3312 C CA . SER A 1 424 ? -15.805 -23.594 -8.016 1 97.06 424 SER A CA 1
ATOM 3313 C C . SER A 1 424 ? -16.156 -23.75 -6.539 1 97.06 424 SER A C 1
ATOM 3315 O O . SER A 1 424 ? -16.672 -24.781 -6.121 1 97.06 424 SER A O 1
ATOM 3317 N N . GLY A 1 425 ? -15.883 -22.688 -5.742 1 96.94 425 GLY A N 1
ATOM 3318 C CA . GLY A 1 425 ? -16.172 -22.75 -4.32 1 96.94 425 GLY A CA 1
ATOM 3319 C C . GLY A 1 425 ? -15.344 -23.797 -3.596 1 96.94 425 GLY A C 1
ATOM 3320 O O . GLY A 1 425 ? -14.117 -23.812 -3.703 1 96.94 425 GLY A O 1
ATOM 3321 N N . ASP A 1 426 ? -16.016 -24.641 -2.826 1 98.06 426 ASP A N 1
ATOM 3322 C CA . ASP A 1 426 ? -15.32 -25.672 -2.066 1 98.06 426 ASP A CA 1
ATOM 3323 C C . ASP A 1 426 ? -15.508 -27.047 -2.701 1 98.06 426 ASP A C 1
ATOM 3325 O O . ASP A 1 426 ? -15.398 -28.078 -2.023 1 98.06 426 ASP A O 1
ATOM 3329 N N . ASP A 1 427 ? -15.805 -27.125 -4.023 1 97.88 427 ASP A N 1
ATOM 3330 C CA . ASP A 1 427 ? -16.141 -28.359 -4.707 1 97.88 427 ASP A CA 1
ATOM 3331 C C . ASP A 1 427 ? -15.016 -29.391 -4.559 1 97.88 427 ASP A C 1
ATOM 3333 O O . ASP A 1 427 ? -15.266 -30.562 -4.27 1 97.88 427 ASP A O 1
ATOM 3337 N N . LEU A 1 428 ? -13.812 -28.984 -4.777 1 98.5 428 LEU A N 1
ATOM 3338 C CA . LEU A 1 428 ? -12.727 -29.953 -4.789 1 98.5 428 LEU A CA 1
ATOM 3339 C C . LEU A 1 428 ? -12.602 -30.641 -3.434 1 98.5 428 LEU A C 1
ATOM 3341 O O . LEU A 1 428 ? -12.633 -31.875 -3.35 1 98.5 428 LEU A O 1
ATOM 3345 N N . GLU A 1 429 ? -12.578 -29.859 -2.377 1 98.44 429 GLU A N 1
ATOM 3346 C CA . GLU A 1 429 ? -12.43 -30.469 -1.054 1 98.44 429 GLU A CA 1
ATOM 3347 C C . GLU A 1 429 ? -13.688 -31.219 -0.636 1 98.44 429 GLU A C 1
ATOM 3349 O O . GLU A 1 429 ? -13.609 -32.281 -0.039 1 98.44 429 GLU A O 1
ATOM 3354 N N . ARG A 1 430 ? -14.828 -30.641 -0.935 1 98.31 430 ARG A N 1
ATOM 3355 C CA . ARG A 1 430 ? -16.078 -31.297 -0.576 1 98.31 430 ARG A CA 1
ATOM 3356 C C . ARG A 1 430 ? -16.188 -32.656 -1.264 1 98.31 430 ARG A C 1
ATOM 3358 O O . ARG A 1 430 ? -16.484 -33.656 -0.615 1 98.31 430 ARG A O 1
ATOM 3365 N N . ARG A 1 431 ? -15.914 -32.75 -2.557 1 98.38 431 ARG A N 1
ATOM 3366 C CA . ARG A 1 431 ? -16.031 -34 -3.307 1 98.38 431 ARG A CA 1
ATOM 3367 C C . ARG A 1 431 ? -14.977 -35 -2.867 1 98.38 431 ARG A C 1
ATOM 3369 O O . ARG A 1 431 ? -15.258 -36.188 -2.729 1 98.38 431 ARG A O 1
ATOM 3376 N N . ALA A 1 432 ? -13.789 -34.5 -2.668 1 98.31 432 ALA A N 1
ATOM 3377 C CA . ALA A 1 432 ? -12.734 -35.406 -2.201 1 98.31 432 ALA A CA 1
ATOM 3378 C C . ALA A 1 432 ? -13.078 -36 -0.834 1 98.31 432 ALA A C 1
ATOM 3380 O O . ALA A 1 432 ? -12.773 -37.156 -0.558 1 98.31 432 ALA A O 1
ATOM 3381 N N . SER A 1 433 ? -13.641 -35.219 0.058 1 98.38 433 SER A N 1
ATOM 3382 C CA . SER A 1 433 ? -14 -35.688 1.393 1 98.38 433 SER A CA 1
ATOM 3383 C C . SER A 1 433 ? -15.07 -36.781 1.329 1 98.38 433 SER A C 1
ATOM 3385 O O . SER A 1 433 ? -15.102 -37.656 2.176 1 98.38 433 SER A O 1
ATOM 3387 N N . GLN A 1 434 ? -15.914 -36.75 0.357 1 98.12 434 GLN A N 1
ATOM 3388 C CA . GLN A 1 434 ? -17.016 -37.719 0.193 1 98.12 434 GLN A CA 1
ATOM 3389 C C . GLN A 1 434 ? -16.531 -38.969 -0.509 1 98.12 434 GLN A C 1
ATOM 3391 O O . GLN A 1 434 ? -16.891 -40.094 -0.115 1 98.12 434 GLN A O 1
ATOM 3396 N N . LEU A 1 435 ? -15.703 -38.812 -1.5 1 97.81 435 LEU A N 1
ATOM 3397 C CA . LEU A 1 435 ? -15.359 -39.906 -2.395 1 97.81 435 LEU A CA 1
ATOM 3398 C C . LEU A 1 435 ? -14.07 -40.594 -1.946 1 97.81 435 LEU A C 1
ATOM 3400 O O . LEU A 1 435 ? -13.883 -41.781 -2.184 1 97.81 435 LEU A O 1
ATOM 3404 N N . TYR A 1 436 ? -13.203 -39.844 -1.36 1 97.69 436 TYR A N 1
ATOM 3405 C CA . TYR A 1 436 ? -11.891 -40.344 -0.969 1 97.69 436 TYR A CA 1
ATOM 3406 C C . TYR A 1 436 ? -11.531 -39.875 0.437 1 97.69 436 TYR A C 1
ATOM 3408 O O . TYR A 1 436 ? -10.453 -39.312 0.651 1 97.69 436 TYR A O 1
ATOM 3416 N N . PRO A 1 437 ? -12.32 -40.219 1.423 1 97.81 437 PRO A N 1
ATOM 3417 C CA . PRO A 1 437 ? -12.102 -39.688 2.777 1 97.81 437 PRO A CA 1
ATOM 3418 C C . PRO A 1 437 ? -10.758 -40.156 3.361 1 97.81 437 PRO A C 1
ATOM 3420 O O . PRO A 1 437 ? -10.141 -39.406 4.125 1 97.81 437 PRO A O 1
ATOM 3423 N N . ASN A 1 438 ? -10.219 -41.312 2.98 1 97.06 438 ASN A N 1
ATOM 3424 C CA . ASN A 1 438 ? -9.008 -41.875 3.588 1 97.06 438 ASN A CA 1
ATOM 3425 C C . ASN A 1 438 ? -7.75 -41.25 2.98 1 97.06 438 ASN A C 1
ATOM 3427 O O . ASN A 1 438 ? -6.645 -41.5 3.479 1 97.06 438 ASN A O 1
ATOM 3431 N N . THR A 1 439 ? -7.863 -40.469 1.882 1 97.69 439 THR A N 1
ATOM 3432 C CA . THR A 1 439 ? -6.727 -39.812 1.272 1 97.69 439 THR A CA 1
ATOM 3433 C C . THR A 1 439 ? -7.012 -38.312 1.096 1 97.69 439 THR A C 1
ATOM 3435 O O . THR A 1 439 ? -6.363 -37.656 0.292 1 97.69 439 THR A O 1
ATOM 3438 N N . PHE A 1 440 ? -8.055 -37.844 1.875 1 98.38 440 PHE A N 1
ATOM 3439 C CA . PHE A 1 440 ? -8.461 -36.438 1.813 1 98.38 440 PHE A CA 1
ATOM 3440 C C . PHE A 1 440 ? -7.293 -35.531 2.15 1 98.38 440 PHE A C 1
ATOM 3442 O O . PHE A 1 440 ? -6.648 -35.688 3.189 1 98.38 440 PHE A O 1
ATOM 3449 N N . ASN A 1 441 ? -7.07 -34.531 1.249 1 98.5 441 ASN A N 1
ATOM 3450 C CA . ASN A 1 441 ? -6.012 -33.562 1.437 1 98.5 441 ASN A CA 1
ATOM 3451 C C . ASN A 1 441 ? -4.703 -34.219 1.86 1 98.5 441 ASN A C 1
ATOM 3453 O O . ASN A 1 441 ? -3.982 -33.688 2.711 1 98.5 441 ASN A O 1
ATOM 3457 N N . GLY A 1 442 ? -4.469 -35.375 1.313 1 97.31 442 GLY A N 1
ATOM 3458 C CA . GLY A 1 442 ? -3.219 -36.094 1.566 1 97.31 442 GLY A CA 1
ATOM 3459 C C . GLY A 1 442 ? -2.064 -35.562 0.729 1 97.31 442 GLY A C 1
ATOM 3460 O O . GLY A 1 442 ? -2.209 -34.594 0.012 1 97.31 442 GLY A O 1
ATOM 3461 N N . ASP A 1 443 ? -0.864 -36.312 0.899 1 94.88 443 ASP A N 1
ATOM 3462 C CA . ASP A 1 443 ? 0.341 -35.938 0.177 1 94.88 443 ASP A CA 1
ATOM 3463 C C . ASP A 1 443 ? 1.225 -37.125 -0.12 1 94.88 443 ASP A C 1
ATOM 3465 O O . ASP A 1 443 ? 1.103 -38.188 0.531 1 94.88 443 ASP A O 1
ATOM 3469 N N . CYS A 1 444 ? 1.914 -37.094 -1.196 1 97.06 444 CYS A N 1
ATOM 3470 C CA . CYS A 1 444 ? 3.008 -38.031 -1.463 1 97.06 444 CYS A CA 1
ATOM 3471 C C . CYS A 1 444 ? 4.355 -37.375 -1.165 1 97.06 444 CYS A C 1
ATOM 3473 O O . CYS A 1 444 ? 5.094 -37.031 -2.084 1 97.06 444 CYS A O 1
ATOM 3475 N N . SER A 1 445 ? 4.598 -37.281 0.141 1 95.5 445 SER A N 1
ATOM 3476 C CA . SER A 1 445 ? 5.777 -36.5 0.532 1 95.5 445 SER A CA 1
ATOM 3477 C C . SER A 1 445 ? 6.777 -37.375 1.287 1 95.5 445 SER A C 1
ATOM 3479 O O . SER A 1 445 ? 7.953 -37.031 1.391 1 95.5 445 SER A O 1
ATOM 3481 N N . ASN A 1 446 ? 6.312 -38.469 1.871 1 97.62 446 ASN A N 1
ATOM 3482 C CA . ASN A 1 446 ? 7.145 -39.406 2.594 1 97.62 446 ASN A CA 1
ATOM 3483 C C . ASN A 1 446 ? 6.953 -40.844 2.068 1 97.62 446 ASN A C 1
ATOM 3485 O O . ASN A 1 446 ? 5.922 -41.469 2.312 1 97.62 446 ASN A O 1
ATOM 3489 N N . GLY A 1 447 ? 7.992 -41.406 1.48 1 98.06 447 GLY A N 1
ATOM 3490 C CA . GLY A 1 447 ? 7.918 -42.688 0.819 1 98.06 447 GLY A CA 1
ATOM 3491 C C . GLY A 1 447 ? 7.691 -43.844 1.781 1 98.06 447 GLY A C 1
ATOM 3492 O O . GLY A 1 447 ? 7.285 -44.938 1.37 1 98.06 447 GLY A O 1
ATOM 3493 N N . ASN A 1 448 ? 7.949 -43.656 3.115 1 98.25 448 ASN A N 1
ATOM 3494 C CA . ASN A 1 448 ? 7.836 -44.688 4.117 1 98.25 448 ASN A CA 1
ATOM 3495 C C . ASN A 1 448 ? 6.48 -44.656 4.82 1 98.25 448 ASN A C 1
ATOM 3497 O O . ASN A 1 448 ? 6.277 -45.344 5.82 1 98.25 448 ASN A O 1
ATOM 3501 N N . GLN A 1 449 ? 5.578 -43.875 4.301 1 98.19 449 GLN A N 1
ATOM 3502 C CA . GLN A 1 449 ? 4.199 -43.844 4.773 1 98.19 449 GLN A CA 1
ATOM 3503 C C . GLN A 1 449 ? 3.219 -44.125 3.648 1 98.19 449 GLN A C 1
ATOM 3505 O O . GLN A 1 449 ? 3.543 -43.969 2.471 1 98.19 449 GLN A O 1
ATOM 3510 N N . SER A 1 450 ? 2.033 -44.656 4.066 1 98 450 SER A N 1
ATOM 3511 C CA . SER A 1 450 ? 0.97 -44.906 3.105 1 98 450 SER A CA 1
ATOM 3512 C C . SER A 1 450 ? 0.149 -43.656 2.824 1 98 450 SER A C 1
ATOM 3514 O O . SER A 1 450 ? 0.231 -42.688 3.566 1 98 450 SER A O 1
ATOM 3516 N N . PRO A 1 451 ? -0.606 -43.688 1.72 1 97.81 451 PRO A N 1
ATOM 3517 C CA . PRO A 1 451 ? -1.529 -42.594 1.483 1 97.81 451 PRO A CA 1
ATOM 3518 C C . PRO A 1 451 ? -2.467 -42.344 2.662 1 97.81 451 PRO A C 1
ATOM 3520 O O . PRO A 1 451 ? -2.734 -41.188 3.01 1 97.81 451 PRO A O 1
ATOM 3523 N N . THR A 1 452 ? -2.936 -43.406 3.348 1 97.31 452 THR A N 1
ATOM 3524 C CA . THR A 1 452 ? -3.873 -43.25 4.457 1 97.31 452 THR A CA 1
ATOM 3525 C C . THR A 1 452 ? -3.18 -42.656 5.672 1 97.31 452 THR A C 1
ATOM 3527 O O . THR A 1 452 ? -3.801 -41.906 6.453 1 97.31 452 THR A O 1
ATOM 3530 N N . GLN A 1 453 ? -1.916 -42.875 5.766 1 97.06 453 GLN A N 1
ATOM 3531 C CA . GLN A 1 453 ? -1.159 -42.312 6.883 1 97.06 453 GLN A CA 1
ATOM 3532 C C . GLN A 1 453 ? -0.874 -40.844 6.672 1 97.06 453 GLN A C 1
ATOM 3534 O O . GLN A 1 453 ? -0.53 -40.125 7.621 1 97.06 453 GLN A O 1
ATOM 3539 N N . GLN A 1 454 ? -0.968 -40.375 5.461 1 97.44 454 GLN A N 1
ATOM 3540 C CA . GLN A 1 454 ? -0.707 -38.969 5.156 1 97.44 454 GLN A CA 1
ATOM 3541 C C . GLN A 1 454 ? -2.002 -38.219 4.852 1 97.44 454 GLN A C 1
ATOM 3543 O O . GLN A 1 454 ? -1.979 -37.156 4.25 1 97.44 454 GLN A O 1
ATOM 3548 N N . VAL A 1 455 ? -3.154 -38.844 5.289 1 97.81 455 VAL A N 1
ATOM 3549 C CA . VAL A 1 455 ? -4.438 -38.156 5.148 1 97.81 455 VAL A CA 1
ATOM 3550 C C . VAL A 1 455 ? -4.398 -36.844 5.895 1 97.81 455 VAL A C 1
ATOM 3552 O O . VAL A 1 455 ? -3.771 -36.719 6.949 1 97.81 455 VAL A O 1
ATOM 3555 N N . ASP A 1 456 ? -4.996 -35.75 5.266 1 97.75 456 ASP A N 1
ATOM 3556 C CA . ASP A 1 456 ? -5.258 -34.5 5.957 1 97.75 456 ASP A CA 1
ATOM 3557 C C . ASP A 1 456 ? -3.99 -33.656 6.059 1 97.75 456 ASP A C 1
ATOM 3559 O O . ASP A 1 456 ? -4.035 -32.5 6.52 1 97.75 456 ASP A O 1
ATOM 3563 N N . GLU A 1 457 ? -2.889 -34.062 5.539 1 97.31 457 GLU A N 1
ATOM 3564 C CA . GLU A 1 457 ? -1.591 -33.438 5.777 1 97.31 457 GLU A CA 1
ATOM 3565 C C . GLU A 1 457 ? -1.512 -32.062 5.125 1 97.31 457 GLU A C 1
ATOM 3567 O O . GLU A 1 457 ? -0.761 -31.188 5.578 1 97.31 457 GLU A O 1
ATOM 3572 N N . ARG A 1 458 ? -2.305 -31.828 4.117 1 98.06 458 ARG A N 1
ATOM 3573 C CA . ARG A 1 458 ? -2.199 -30.578 3.363 1 98.06 458 ARG A CA 1
ATOM 3574 C C . ARG A 1 458 ? -3.326 -29.625 3.73 1 98.06 458 ARG A C 1
ATOM 3576 O O . ARG A 1 458 ? -3.393 -28.5 3.209 1 98.06 458 ARG A O 1
ATOM 3583 N N . SER A 1 459 ? -4.156 -30 4.672 1 98.56 459 SER A N 1
ATOM 3584 C CA . SER A 1 459 ? -5.309 -29.172 5.031 1 98.56 459 SER A CA 1
ATOM 3585 C C . SER A 1 459 ? -4.875 -27.812 5.566 1 98.56 459 SER A C 1
ATOM 3587 O O . SER A 1 459 ? -5.504 -26.797 5.27 1 98.56 459 SER A O 1
ATOM 3589 N N . ASP A 1 460 ? -3.814 -27.797 6.363 1 98.12 460 ASP A N 1
ATOM 3590 C CA . ASP A 1 460 ? -3.363 -26.547 6.969 1 98.12 460 ASP A CA 1
ATOM 3591 C C . ASP A 1 460 ? -2.432 -25.781 6.031 1 98.12 460 ASP A C 1
ATOM 3593 O O . ASP A 1 460 ? -1.935 -24.719 6.379 1 98.12 460 ASP A O 1
ATOM 3597 N N . ASP A 1 461 ? -2.16 -26.312 4.852 1 97.56 461 ASP A N 1
ATOM 3598 C CA . ASP A 1 461 ? -1.424 -25.641 3.789 1 97.56 461 ASP A CA 1
ATOM 3599 C C . ASP A 1 461 ? -2.369 -25.125 2.707 1 97.56 461 ASP A C 1
ATOM 3601 O O . ASP A 1 461 ? -3.164 -24.203 2.951 1 97.56 461 ASP A O 1
ATOM 3605 N N . MET A 1 462 ? -2.389 -25.703 1.545 1 97.75 462 MET A N 1
ATOM 3606 C CA . MET A 1 462 ? -3.225 -25.188 0.459 1 97.75 462 MET A CA 1
ATOM 3607 C C . MET A 1 462 ? -4.23 -26.25 0.009 1 97.75 462 MET A C 1
ATOM 3609 O O . MET A 1 462 ? -4.789 -26.156 -1.085 1 97.75 462 MET A O 1
ATOM 3613 N N . GLY A 1 463 ? -4.492 -27.281 0.87 1 98.25 463 GLY A N 1
ATOM 3614 C CA . GLY A 1 463 ? -5.527 -28.266 0.622 1 98.25 463 GLY A CA 1
ATOM 3615 C C . GLY A 1 463 ? -5.238 -29.141 -0.583 1 98.25 463 GLY A C 1
ATOM 3616 O O . GLY A 1 463 ? -4.199 -29.797 -0.645 1 98.25 463 GLY A O 1
ATOM 3617 N N . PRO A 1 464 ? -6.191 -29.125 -1.53 1 98.19 464 PRO A N 1
ATOM 3618 C CA . PRO A 1 464 ? -5.988 -29.969 -2.717 1 98.19 464 PRO A CA 1
ATOM 3619 C C . PRO A 1 464 ? -4.852 -29.469 -3.604 1 98.19 464 PRO A C 1
ATOM 3621 O O . PRO A 1 464 ? -4.281 -30.234 -4.375 1 98.19 464 PRO A O 1
ATOM 3624 N N . GLU A 1 465 ? -4.57 -28.188 -3.615 1 98.06 465 GLU A N 1
ATOM 3625 C CA . GLU A 1 465 ? -3.523 -27.562 -4.418 1 98.06 465 GLU A CA 1
ATOM 3626 C C . GLU A 1 465 ? -3.621 -27.984 -5.883 1 98.06 465 GLU A C 1
ATOM 3628 O O . GLU A 1 465 ? -2.701 -28.625 -6.41 1 98.06 465 GLU A O 1
ATOM 3633 N N . PRO A 1 466 ? -4.781 -27.594 -6.527 1 98.38 466 PRO A N 1
ATOM 3634 C CA . PRO A 1 466 ? -4.875 -27.938 -7.953 1 98.38 466 PRO A CA 1
ATOM 3635 C C . PRO A 1 466 ? -3.748 -27.312 -8.773 1 98.38 466 PRO A C 1
ATOM 3637 O O . PRO A 1 466 ? -3.5 -26.109 -8.68 1 98.38 466 PRO A O 1
ATOM 3640 N N . GLY A 1 467 ? -3.08 -28.156 -9.547 1 96.38 467 GLY A N 1
ATOM 3641 C CA . GLY A 1 467 ? -1.887 -27.656 -10.203 1 96.38 467 GLY A CA 1
ATOM 3642 C C . GLY A 1 467 ? -1.901 -27.859 -11.711 1 96.38 467 GLY A C 1
ATOM 3643 O O . GLY A 1 467 ? -1.042 -27.344 -12.422 1 96.38 467 GLY A O 1
ATOM 3644 N N . ALA A 1 468 ? -2.867 -28.609 -12.227 1 98 468 ALA A N 1
ATOM 3645 C CA . ALA A 1 468 ? -2.941 -28.906 -13.656 1 98 468 ALA A CA 1
ATOM 3646 C C . ALA A 1 468 ? -4.363 -28.719 -14.18 1 98 468 ALA A C 1
ATOM 3648 O O . ALA A 1 468 ? -5.332 -28.922 -13.445 1 98 468 ALA A O 1
ATOM 3649 N N . LEU A 1 469 ? -4.418 -28.344 -15.422 1 97.06 469 LEU A N 1
ATOM 3650 C CA . LEU A 1 469 ? -5.703 -28.031 -16.047 1 97.06 469 LEU A CA 1
ATOM 3651 C C . LEU A 1 469 ? -5.719 -28.453 -17.5 1 97.06 469 LEU A C 1
ATOM 3653 O O . LEU A 1 469 ? -4.754 -28.234 -18.234 1 97.06 469 LEU A O 1
ATOM 3657 N N . ALA A 1 470 ? -6.77 -29.172 -17.844 1 95.56 470 ALA A N 1
ATOM 3658 C CA . ALA A 1 470 ? -7.043 -29.5 -19.234 1 95.56 470 ALA A CA 1
ATOM 3659 C C . ALA A 1 470 ? -8.461 -29.094 -19.625 1 95.56 470 ALA A C 1
ATOM 3661 O O . ALA A 1 470 ? -9.391 -29.219 -18.828 1 95.56 470 ALA A O 1
ATOM 3662 N N . SER A 1 471 ? -8.555 -28.594 -20.797 1 92.44 471 SER A N 1
ATOM 3663 C CA . SER A 1 471 ? -9.859 -28.219 -21.328 1 92.44 471 SER A CA 1
ATOM 3664 C C . SER A 1 471 ? -10.117 -28.875 -22.672 1 92.44 471 SER A C 1
ATOM 3666 O O . SER A 1 471 ? -9.195 -29.062 -23.469 1 92.44 471 SER A O 1
ATOM 3668 N N . GLY A 1 472 ? -11.359 -29.266 -22.906 1 90.56 472 GLY A N 1
ATOM 3669 C CA . GLY A 1 472 ? -11.734 -29.875 -24.172 1 90.56 472 GLY A CA 1
ATOM 3670 C C . GLY A 1 472 ? -13.234 -30.016 -24.344 1 90.56 472 GLY A C 1
ATOM 3671 O O . GLY A 1 472 ? -14.016 -29.375 -23.641 1 90.56 472 GLY A O 1
ATOM 3672 N N . VAL A 1 473 ? -13.57 -30.734 -25.422 1 89.38 473 VAL A N 1
ATOM 3673 C CA . VAL A 1 473 ? -14.977 -30.969 -25.719 1 89.38 473 VAL A CA 1
ATOM 3674 C C . VAL A 1 473 ? -15.227 -32.469 -25.906 1 89.38 473 VAL A C 1
ATOM 3676 O O . VAL A 1 473 ? -14.516 -33.125 -26.656 1 89.38 473 VAL A O 1
ATOM 3679 N N . VAL A 1 474 ? -16.109 -32.969 -25.203 1 90.25 474 VAL A N 1
ATOM 3680 C CA . VAL A 1 474 ? -16.594 -34.312 -25.375 1 90.25 474 VAL A CA 1
ATOM 3681 C C . VAL A 1 474 ? -17.984 -34.281 -26 1 90.25 474 VAL A C 1
ATOM 3683 O O . VAL A 1 474 ? -18.953 -33.812 -25.375 1 90.25 474 VAL A O 1
ATOM 3686 N N . GLY A 1 475 ? -18.094 -34.844 -27.188 1 87.56 475 GLY A N 1
ATOM 3687 C CA . GLY A 1 475 ? -19.312 -34.562 -27.938 1 87.56 475 GLY A CA 1
ATOM 3688 C C . GLY A 1 475 ? -19.547 -33.094 -28.156 1 87.56 475 GLY A C 1
ATOM 3689 O O . GLY A 1 475 ? -18.75 -32.406 -28.797 1 87.56 475 GLY A O 1
ATOM 3690 N N . THR A 1 476 ? -20.547 -32.531 -27.516 1 85.19 476 THR A N 1
ATOM 3691 C CA . THR A 1 476 ? -20.828 -31.109 -27.609 1 85.19 476 THR A CA 1
ATOM 3692 C C . THR A 1 476 ? -20.625 -30.438 -26.266 1 85.19 476 THR A C 1
ATOM 3694 O O . THR A 1 476 ? -20.891 -29.234 -26.125 1 85.19 476 THR A O 1
ATOM 3697 N N . THR A 1 477 ? -20.203 -31.172 -25.359 1 85 477 THR A N 1
ATOM 3698 C CA . THR A 1 477 ? -20.109 -30.672 -24 1 85 477 THR A CA 1
ATOM 3699 C C . THR A 1 477 ? -18.688 -30.188 -23.703 1 85 477 THR A C 1
ATOM 3701 O O . THR A 1 477 ? -17.75 -30.984 -23.688 1 85 477 THR A O 1
ATOM 3704 N N . PRO A 1 478 ? -18.5 -28.891 -23.469 1 89.62 478 PRO A N 1
ATOM 3705 C CA . PRO A 1 478 ? -17.188 -28.453 -22.984 1 89.62 478 PRO A CA 1
ATOM 3706 C C . PRO A 1 478 ? -16.859 -28.984 -21.594 1 89.62 478 PRO A C 1
ATOM 3708 O O . PRO A 1 478 ? -17.734 -29.062 -20.719 1 89.62 478 PRO A O 1
ATOM 3711 N N . VAL A 1 479 ? -15.617 -29.422 -21.375 1 92.56 479 VAL A N 1
ATOM 3712 C CA . VAL A 1 479 ? -15.219 -30.016 -20.109 1 92.56 479 VAL A CA 1
ATOM 3713 C C . VAL A 1 479 ? -13.938 -29.359 -19.609 1 92.56 479 VAL A C 1
ATOM 3715 O O . VAL A 1 479 ? -13.133 -28.875 -20.406 1 92.56 479 VAL A O 1
ATOM 3718 N N . LEU A 1 480 ? -13.859 -29.266 -18.344 1 95.5 480 LEU A N 1
ATOM 3719 C CA . LEU A 1 480 ? -12.625 -28.938 -17.625 1 95.5 480 LEU A CA 1
ATOM 3720 C C . LEU A 1 480 ? -12.18 -30.094 -16.75 1 95.5 480 LEU A C 1
ATOM 3722 O O . LEU A 1 480 ? -12.992 -30.688 -16.031 1 95.5 480 LEU A O 1
ATOM 3726 N N . ILE A 1 481 ? -10.992 -30.469 -16.922 1 97.25 481 ILE A N 1
ATOM 3727 C CA . ILE A 1 481 ? -10.406 -31.516 -16.094 1 97.25 481 ILE A CA 1
ATOM 3728 C C . ILE A 1 481 ? -9.234 -30.953 -15.297 1 97.25 481 ILE A C 1
ATOM 3730 O O . ILE A 1 481 ? -8.344 -30.297 -15.852 1 97.25 481 ILE A O 1
ATOM 3734 N N . VAL A 1 482 ? -9.305 -31.203 -14.008 1 98.19 482 VAL A N 1
ATOM 3735 C CA . VAL A 1 482 ? -8.375 -30.562 -13.086 1 98.19 482 VAL A CA 1
ATOM 3736 C C . VAL A 1 482 ? -7.602 -31.609 -12.305 1 98.19 482 VAL A C 1
ATOM 3738 O O . VAL A 1 482 ? -8.195 -32.531 -11.742 1 98.19 482 VAL A O 1
ATOM 3741 N N . GLY A 1 483 ? -6.25 -31.5 -12.328 1 98.56 483 GLY A N 1
ATOM 3742 C CA . GLY A 1 483 ? -5.398 -32.344 -11.516 1 98.56 483 GLY A CA 1
ATOM 3743 C C . GLY A 1 483 ? -4.898 -31.688 -10.258 1 98.56 483 GLY A C 1
ATOM 3744 O O . GLY A 1 483 ? -4.578 -30.5 -10.266 1 98.56 483 GLY A O 1
ATOM 3745 N N . SER A 1 484 ? -4.82 -32.438 -9.18 1 98.12 484 SER A N 1
ATOM 3746 C CA . SER A 1 484 ? -4.422 -31.875 -7.891 1 98.12 484 SER A CA 1
ATOM 3747 C C . SER A 1 484 ? -3.119 -32.5 -7.398 1 98.12 484 SER A C 1
ATOM 3749 O O . SER A 1 484 ? -2.682 -33.531 -7.918 1 98.12 484 SER A O 1
ATOM 3751 N N . ARG A 1 485 ? -2.514 -31.891 -6.445 1 97.56 485 ARG A N 1
ATOM 3752 C CA . ARG A 1 485 ? -1.294 -32.375 -5.812 1 97.56 485 ARG A CA 1
ATOM 3753 C C . ARG A 1 485 ? -1.518 -33.75 -5.176 1 97.56 485 ARG A C 1
ATOM 3755 O O . ARG A 1 485 ? -0.62 -34.594 -5.176 1 97.56 485 ARG A O 1
ATOM 3762 N N . ASN A 1 486 ? -2.713 -34.031 -4.68 1 95.62 486 ASN A N 1
ATOM 3763 C CA . ASN A 1 486 ? -2.996 -35.25 -3.938 1 95.62 486 ASN A CA 1
ATOM 3764 C C . ASN A 1 486 ? -3.359 -36.406 -4.871 1 95.62 486 ASN A C 1
ATOM 3766 O O . ASN A 1 486 ? -3.758 -37.5 -4.414 1 95.62 486 ASN A O 1
ATOM 3770 N N . GLY A 1 487 ? -3.354 -36.188 -6.105 1 97.31 487 GLY A N 1
ATOM 3771 C CA . GLY A 1 487 ? -3.541 -37.25 -7.078 1 97.31 487 GLY A CA 1
ATOM 3772 C C . GLY A 1 487 ? -4.977 -37.375 -7.539 1 97.31 487 GLY A C 1
ATOM 3773 O O . GLY A 1 487 ? -5.289 -38.25 -8.367 1 97.31 487 GLY A O 1
ATOM 3774 N N . VAL A 1 488 ? -5.852 -36.594 -6.996 1 98.31 488 VAL A N 1
ATOM 3775 C CA . VAL A 1 488 ? -7.238 -36.625 -7.441 1 98.31 488 VAL A CA 1
ATOM 3776 C C . VAL A 1 488 ? -7.402 -35.781 -8.711 1 98.31 488 VAL A C 1
ATOM 3778 O O . VAL A 1 488 ? -6.844 -34.688 -8.82 1 98.31 488 VAL A O 1
ATOM 3781 N N . ILE A 1 489 ? -8.125 -36.312 -9.656 1 98.56 489 ILE A N 1
ATOM 3782 C CA . ILE A 1 489 ? -8.484 -35.656 -10.891 1 98.56 489 ILE A CA 1
ATOM 3783 C C . ILE A 1 489 ? -9.992 -35.375 -10.906 1 98.56 489 ILE A C 1
ATOM 3785 O O . ILE A 1 489 ? -10.797 -36.281 -10.68 1 98.56 489 ILE A O 1
ATOM 3789 N N . TYR A 1 490 ? -10.344 -34.094 -11.141 1 98.31 490 TYR A N 1
ATOM 3790 C CA . TYR A 1 490 ? -11.75 -33.688 -11.156 1 98.31 490 TYR A CA 1
ATOM 3791 C C . TYR A 1 490 ? -12.211 -33.406 -12.57 1 98.31 490 TYR A C 1
ATOM 3793 O O . TYR A 1 490 ? -11.484 -32.781 -13.359 1 98.31 490 TYR A O 1
ATOM 3801 N N . VAL A 1 491 ? -13.422 -33.844 -12.852 1 97.31 491 VAL A N 1
ATOM 3802 C CA . VAL A 1 491 ? -14.023 -33.594 -14.156 1 97.31 491 VAL A CA 1
ATOM 3803 C C . VAL A 1 491 ? -15.25 -32.688 -13.992 1 97.31 491 VAL A C 1
ATOM 3805 O O . VAL A 1 491 ? -16.141 -32.969 -13.188 1 97.31 491 VAL A O 1
ATOM 3808 N N . PHE A 1 492 ? -15.195 -31.594 -14.703 1 95.94 492 PHE A N 1
ATOM 3809 C CA . PHE A 1 492 ? -16.312 -30.672 -14.727 1 95.94 492 PHE A CA 1
ATOM 3810 C C . PHE A 1 492 ? -16.859 -30.516 -16.141 1 95.94 492 PHE A C 1
ATOM 3812 O O . PHE A 1 492 ? -16.109 -30.594 -17.109 1 95.94 492 PHE A O 1
ATOM 3819 N N . ASN A 1 493 ? -18.188 -30.391 -16.266 1 93 493 ASN A N 1
ATOM 3820 C CA . ASN A 1 493 ? -18.766 -29.906 -17.516 1 93 493 ASN A CA 1
ATOM 3821 C C . ASN A 1 493 ? -19.141 -28.438 -17.422 1 93 493 ASN A C 1
ATOM 3823 O O . ASN A 1 493 ? -19.453 -27.938 -16.344 1 93 493 ASN A O 1
ATOM 3827 N N . MET A 1 494 ? -19.031 -27.812 -18.531 1 89.06 494 MET A N 1
ATOM 3828 C CA . MET A 1 494 ? -19.375 -26.406 -18.562 1 89.06 494 MET A CA 1
ATOM 3829 C C . MET A 1 494 ? -20.766 -26.188 -19.125 1 89.06 494 MET A C 1
ATOM 3831 O O . MET A 1 494 ? -21.094 -26.688 -20.203 1 89.06 494 MET A O 1
ATOM 3835 N N . ARG A 1 495 ? -21.625 -25.578 -18.391 1 87.88 495 ARG A N 1
ATOM 3836 C CA . ARG A 1 495 ? -22.922 -25.047 -18.812 1 87.88 495 ARG A CA 1
ATOM 3837 C C . ARG A 1 495 ? -22.969 -23.531 -18.641 1 87.88 495 ARG A C 1
ATOM 3839 O O . ARG A 1 495 ? -23.25 -23.031 -17.562 1 87.88 495 ARG A O 1
ATOM 3846 N N . GLY A 1 496 ? -22.766 -22.844 -19.812 1 89 496 GLY A N 1
ATOM 3847 C CA . GLY A 1 496 ? -22.469 -21.422 -19.656 1 89 496 GLY A CA 1
ATOM 3848 C C . GLY A 1 496 ? -21.188 -21.172 -18.906 1 89 496 GLY A C 1
ATOM 3849 O O . GLY A 1 496 ? -20.156 -21.781 -19.188 1 89 496 GLY A O 1
ATOM 3850 N N . VAL A 1 497 ? -21.188 -20.188 -17.906 1 90.44 497 VAL A N 1
ATOM 3851 C CA . VAL A 1 497 ? -19.969 -19.828 -17.219 1 90.44 497 VAL A CA 1
ATOM 3852 C C . VAL A 1 497 ? -19.828 -20.625 -15.938 1 90.44 497 VAL A C 1
ATOM 3854 O O . VAL A 1 497 ? -18.922 -20.375 -15.133 1 90.44 497 VAL A O 1
ATOM 3857 N N . SER A 1 498 ? -20.672 -21.594 -15.789 1 90.88 498 SER A N 1
ATOM 3858 C CA . SER A 1 498 ? -20.609 -22.406 -14.586 1 90.88 498 SER A CA 1
ATOM 3859 C C . SER A 1 498 ? -19.969 -23.766 -14.867 1 90.88 498 SER A C 1
ATOM 3861 O O . SER A 1 498 ? -20.312 -24.422 -15.859 1 90.88 498 SER A O 1
ATOM 3863 N N . ALA A 1 499 ? -19.078 -24.141 -14.039 1 90.56 499 ALA A N 1
ATOM 3864 C CA . ALA A 1 499 ? -18.516 -25.484 -14.07 1 90.56 499 ALA A CA 1
ATOM 3865 C C . ALA A 1 499 ? -19.266 -26.422 -13.125 1 90.56 499 ALA A C 1
ATOM 3867 O O . ALA A 1 499 ? -19.297 -26.188 -11.914 1 90.56 499 ALA A O 1
ATOM 3868 N N . ASN A 1 500 ? -19.859 -27.438 -13.688 1 93.44 500 ASN A N 1
ATOM 3869 C CA . ASN A 1 500 ? -20.625 -28.391 -12.898 1 93.44 500 ASN A CA 1
ATOM 3870 C C . ASN A 1 500 ? -19.844 -29.688 -12.688 1 93.44 500 ASN A C 1
ATOM 3872 O O . ASN A 1 500 ? -19.391 -30.312 -13.656 1 93.44 500 ASN A O 1
ATOM 3876 N N . PHE A 1 501 ? -19.766 -30.094 -11.477 1 96.25 501 PHE A N 1
ATOM 3877 C CA . PHE A 1 501 ? -19.016 -31.297 -11.117 1 96.25 501 PHE A CA 1
ATOM 3878 C C . PHE A 1 501 ? -19.656 -32.531 -11.75 1 96.25 501 PHE A C 1
ATOM 3880 O O . PHE A 1 501 ? -20.859 -32.719 -11.656 1 96.25 501 PHE A O 1
ATOM 3887 N N . GLU A 1 502 ? -18.812 -33.375 -12.367 1 95.69 502 GLU A N 1
ATOM 3888 C CA . GLU A 1 502 ? -19.25 -34.625 -12.977 1 95.69 502 GLU A CA 1
ATOM 3889 C C . GLU A 1 502 ? -18.719 -35.844 -12.211 1 95.69 502 GLU A C 1
ATOM 3891 O O . GLU A 1 502 ? -19.5 -36.719 -11.844 1 95.69 502 GLU A O 1
ATOM 3896 N N . SER A 1 503 ? -17.453 -35.875 -12.023 1 96.62 503 SER A N 1
ATOM 3897 C CA . SER A 1 503 ? -16.828 -37 -11.352 1 96.62 503 SER A CA 1
ATOM 3898 C C . SER A 1 503 ? -15.438 -36.656 -10.852 1 96.62 503 SER A C 1
ATOM 3900 O O . SER A 1 503 ? -14.906 -35.594 -11.172 1 96.62 503 SER A O 1
ATOM 3902 N N . ALA A 1 504 ? -14.898 -37.531 -10.016 1 97.5 504 ALA A N 1
ATOM 3903 C CA . ALA A 1 504 ? -13.508 -37.5 -9.586 1 97.5 504 ALA A CA 1
ATOM 3904 C C . ALA A 1 504 ? -12.859 -38.875 -9.672 1 97.5 504 ALA A C 1
ATOM 3906 O O . ALA A 1 504 ? -13.547 -39.906 -9.586 1 97.5 504 ALA A O 1
ATOM 3907 N N . HIS A 1 505 ? -11.617 -38.812 -9.93 1 97.56 505 HIS A N 1
ATOM 3908 C CA . HIS A 1 505 ? -10.875 -40.062 -10.047 1 97.56 505 HIS A CA 1
ATOM 3909 C C . HIS A 1 505 ? -9.523 -39.969 -9.336 1 97.56 505 HIS A C 1
ATOM 3911 O O . HIS A 1 505 ? -8.766 -39.031 -9.57 1 97.56 505 HIS A O 1
ATOM 3917 N N . ARG A 1 506 ? -9.273 -40.844 -8.477 1 96.94 506 ARG A N 1
ATOM 3918 C CA . ARG A 1 506 ? -7.945 -41.031 -7.895 1 96.94 506 ARG A CA 1
ATOM 3919 C C . ARG A 1 506 ? -7.402 -42.438 -8.18 1 96.94 506 ARG A C 1
ATOM 3921 O O . ARG A 1 506 ? -8.016 -43.438 -7.801 1 96.94 506 ARG A O 1
ATOM 3928 N N . GLU A 1 507 ? -6.324 -42.5 -8.812 1 94.81 507 GLU A N 1
ATOM 3929 C CA . GLU A 1 507 ? -5.699 -43.781 -9.133 1 94.81 507 GLU A CA 1
ATOM 3930 C C . GLU A 1 507 ? -4.711 -44.188 -8.039 1 94.81 507 GLU A C 1
ATOM 3932 O O . GLU A 1 507 ? -4.164 -43.344 -7.336 1 94.81 507 GLU A O 1
ATOM 3937 N N . GLY A 1 508 ? -4.516 -45.531 -7.93 1 94.19 508 GLY A N 1
ATOM 3938 C CA . GLY A 1 508 ? -3.516 -46.031 -7.008 1 94.19 508 GLY A CA 1
ATOM 3939 C C . GLY A 1 508 ? -4.117 -46.656 -5.766 1 94.19 508 GLY A C 1
ATOM 3940 O O . GLY A 1 508 ? -5.211 -46.281 -5.34 1 94.19 508 GLY A O 1
ATOM 3941 N N . SER A 1 509 ? -3.348 -47.562 -5.156 1 96.5 509 SER A N 1
ATOM 3942 C CA . SER A 1 509 ? -3.746 -48.219 -3.928 1 96.5 509 SER A CA 1
ATOM 3943 C C . SER A 1 509 ? -3.381 -47.406 -2.699 1 96.5 509 SER A C 1
ATOM 3945 O O . SER A 1 509 ? -2.617 -46.438 -2.797 1 96.5 509 SER A O 1
ATOM 3947 N N . THR A 1 510 ? -4.043 -47.75 -1.63 1 96.94 510 THR A N 1
ATOM 3948 C CA . THR A 1 510 ? -3.775 -47.062 -0.386 1 96.94 510 THR A CA 1
ATOM 3949 C C . THR A 1 510 ? -3.299 -48 0.697 1 96.94 510 THR A C 1
ATOM 3951 O O . THR A 1 510 ? -3.137 -47.625 1.855 1 96.94 510 THR A O 1
ATOM 3954 N N . ASN A 1 511 ? -3.102 -49.281 0.388 1 94.56 511 ASN A N 1
ATOM 3955 C CA . ASN A 1 511 ? -2.963 -50.344 1.377 1 94.56 511 ASN A CA 1
ATOM 3956 C C . ASN A 1 511 ? -1.498 -50.625 1.687 1 94.56 511 ASN A C 1
ATOM 3958 O O . ASN A 1 511 ? -1.176 -51.656 2.27 1 94.56 511 ASN A O 1
ATOM 3962 N N . ASP A 1 512 ? -0.583 -49.875 1.203 1 97.88 512 ASP A N 1
ATOM 3963 C CA . ASP A 1 512 ? 0.852 -50 1.432 1 97.88 512 ASP A CA 1
ATOM 3964 C C . ASP A 1 512 ? 1.546 -48.656 1.429 1 97.88 512 ASP A C 1
ATOM 3966 O O . ASP A 1 512 ? 0.918 -47.625 1.144 1 97.88 512 ASP A O 1
ATOM 3970 N N . ILE A 1 513 ? 2.867 -48.656 1.866 1 98.19 513 ILE A N 1
ATOM 3971 C CA . ILE A 1 513 ? 3.645 -47.406 1.876 1 98.19 513 ILE A CA 1
ATOM 3972 C C . ILE A 1 513 ? 3.936 -46.969 0.443 1 98.19 513 ILE A C 1
ATOM 3974 O O . ILE A 1 513 ? 3.963 -47.781 -0.472 1 98.19 513 ILE A O 1
ATOM 3978 N N . TRP A 1 514 ? 4.156 -45.719 0.157 1 98.25 514 TRP A N 1
ATOM 3979 C CA . TRP A 1 514 ? 4.336 -45.125 -1.165 1 98.25 514 TRP A CA 1
ATOM 3980 C C . TRP A 1 514 ? 5.457 -45.812 -1.925 1 98.25 514 TRP A C 1
ATOM 3982 O O . TRP A 1 514 ? 5.336 -46.094 -3.123 1 98.25 514 TRP A O 1
ATOM 3992 N N . ASN A 1 515 ? 6.594 -46.125 -1.201 1 98.31 515 ASN A N 1
ATOM 3993 C CA . ASN A 1 515 ? 7.715 -46.75 -1.873 1 98.31 515 ASN A CA 1
ATOM 3994 C C . ASN A 1 515 ? 7.301 -48.094 -2.48 1 98.31 515 ASN A C 1
ATOM 3996 O O . ASN A 1 515 ? 7.691 -48.438 -3.604 1 98.31 515 ASN A O 1
ATOM 4000 N N . ASN A 1 516 ? 6.543 -48.875 -1.729 1 98.5 516 ASN A N 1
ATOM 4001 C CA . ASN A 1 516 ? 6.066 -50.156 -2.234 1 98.5 516 ASN A CA 1
ATOM 4002 C C . ASN A 1 516 ? 5.051 -49.969 -3.357 1 98.5 516 ASN A C 1
ATOM 4004 O O . ASN A 1 516 ? 5.09 -50.688 -4.363 1 98.5 516 ASN A O 1
ATOM 4008 N N . LEU A 1 517 ? 4.133 -49.031 -3.113 1 98.44 517 LEU A N 1
ATOM 4009 C CA . LEU A 1 517 ? 3.133 -48.781 -4.141 1 98.44 517 LEU A CA 1
ATOM 4010 C C . LEU A 1 517 ? 3.795 -48.344 -5.441 1 98.44 517 LEU A C 1
ATOM 4012 O O . LEU A 1 517 ? 3.377 -48.75 -6.523 1 98.44 517 LEU A O 1
ATOM 4016 N N . TYR A 1 518 ? 4.816 -47.469 -5.297 1 98.19 518 TYR A N 1
ATOM 4017 C CA . TYR A 1 518 ? 5.566 -47.031 -6.469 1 98.19 518 TYR A CA 1
ATOM 4018 C C . TYR A 1 518 ? 6.219 -48.219 -7.176 1 98.19 518 TYR A C 1
ATOM 4020 O O . TYR A 1 518 ? 6.102 -48.344 -8.398 1 98.19 518 TYR A O 1
ATOM 4028 N N . THR A 1 519 ? 6.891 -49.062 -6.461 1 97.62 519 THR A N 1
ATOM 4029 C CA . THR A 1 519 ? 7.594 -50.219 -7.02 1 97.62 519 THR A CA 1
ATOM 4030 C C . THR A 1 519 ? 6.621 -51.156 -7.746 1 97.62 519 THR A C 1
ATOM 4032 O O . THR A 1 519 ? 6.957 -51.719 -8.789 1 97.62 519 THR A O 1
ATOM 4035 N N . ASN A 1 520 ? 5.398 -51.25 -7.266 1 97.38 520 ASN A N 1
ATOM 4036 C CA . ASN A 1 520 ? 4.414 -52.188 -7.801 1 97.38 520 ASN A CA 1
ATOM 4037 C C . ASN A 1 520 ? 3.502 -51.5 -8.82 1 97.38 520 ASN A C 1
ATOM 4039 O O . ASN A 1 520 ? 2.439 -52.031 -9.156 1 97.38 520 ASN A O 1
ATOM 4043 N N . ASP A 1 521 ? 3.875 -50.281 -9.227 1 96.75 521 ASP A N 1
ATOM 4044 C CA . ASP A 1 521 ? 3.092 -49.531 -10.195 1 96.75 521 ASP A CA 1
ATOM 4045 C C . ASP A 1 521 ? 1.668 -49.312 -9.695 1 96.75 521 ASP A C 1
ATOM 4047 O O . ASP A 1 521 ? 0.711 -49.375 -10.469 1 96.75 521 ASP A O 1
ATOM 4051 N N . ALA A 1 522 ? 1.538 -49.031 -8.406 1 97.19 522 ALA A N 1
ATOM 4052 C CA . ALA A 1 522 ? 0.224 -48.875 -7.781 1 97.19 522 ALA A CA 1
ATOM 4053 C C . ALA A 1 522 ? 0.089 -47.531 -7.105 1 97.19 522 ALA A C 1
ATOM 4055 O O . ALA A 1 522 ? -0.867 -47.281 -6.363 1 97.19 522 ALA A O 1
ATOM 4056 N N . ALA A 1 523 ? 1.001 -46.625 -7.34 1 97.44 523 ALA A N 1
ATOM 4057 C CA . ALA A 1 523 ? 1.014 -45.344 -6.652 1 97.44 523 ALA A CA 1
ATOM 4058 C C . ALA A 1 523 ? 0.116 -44.312 -7.359 1 97.44 523 ALA A C 1
ATOM 4060 O O . ALA A 1 523 ? -0.282 -43.312 -6.77 1 97.44 523 ALA A O 1
ATOM 4061 N N . GLY A 1 524 ? -0.236 -44.625 -8.656 1 96.31 524 GLY A N 1
ATOM 4062 C CA . GLY A 1 524 ? -0.918 -43.594 -9.445 1 96.31 524 GLY A CA 1
ATOM 4063 C C . GLY A 1 524 ? -0.057 -42.375 -9.719 1 96.31 524 GLY A C 1
ATOM 4064 O O . GLY A 1 524 ? 1.146 -42.406 -9.445 1 96.31 524 GLY A O 1
ATOM 4065 N N . ASP A 1 525 ? -0.633 -41.344 -10.336 1 95.62 525 ASP A N 1
ATOM 4066 C CA . ASP A 1 525 ? 0.053 -40.094 -10.578 1 95.62 525 ASP A CA 1
ATOM 4067 C C . ASP A 1 525 ? -0.056 -39.156 -9.367 1 95.62 525 ASP A C 1
ATOM 4069 O O . ASP A 1 525 ? -1.153 -38.719 -9.008 1 95.62 525 ASP A O 1
ATOM 4073 N N . GLN A 1 526 ? 1.123 -38.875 -8.789 1 97.38 526 GLN A N 1
ATOM 4074 C CA . GLN A 1 526 ? 1.143 -38.031 -7.594 1 97.38 526 GLN A CA 1
ATOM 4075 C C . GLN A 1 526 ? 1.853 -36.719 -7.863 1 97.38 526 GLN A C 1
ATOM 4077 O O . GLN A 1 526 ? 2.789 -36.656 -8.664 1 97.38 526 GLN A O 1
ATOM 4082 N N . ILE A 1 527 ? 1.321 -35.656 -7.117 1 97.5 527 ILE A N 1
ATOM 4083 C CA . ILE A 1 527 ? 1.755 -34.281 -7.363 1 97.5 527 ILE A CA 1
ATOM 4084 C C . ILE A 1 527 ? 1.618 -33.969 -8.852 1 97.5 527 ILE A C 1
ATOM 4086 O O . ILE A 1 527 ? 2.607 -33.656 -9.516 1 97.5 527 ILE A O 1
ATOM 4090 N N . ILE A 1 528 ? 0.353 -34.062 -9.297 1 98.12 528 ILE A N 1
ATOM 4091 C CA . ILE A 1 528 ? 0.06 -33.875 -10.711 1 98.12 528 ILE A CA 1
ATOM 4092 C C . ILE A 1 528 ? 0.512 -32.469 -11.141 1 98.12 528 ILE A C 1
ATOM 4094 O O . ILE A 1 528 ? 0.03 -31.469 -10.617 1 98.12 528 ILE A O 1
ATOM 4098 N N . SER A 1 529 ? 1.413 -32.438 -12.109 1 97.19 529 SER A N 1
ATOM 4099 C CA . SER A 1 529 ? 2.059 -31.188 -12.461 1 97.19 529 SER A CA 1
ATOM 4100 C C . SER A 1 529 ? 1.598 -30.703 -13.828 1 97.19 529 SER A C 1
ATOM 4102 O O . SER A 1 529 ? 1.765 -29.516 -14.156 1 97.19 529 SER A O 1
ATOM 4104 N N . ASP A 1 530 ? 1.094 -31.594 -14.633 1 97.88 530 ASP A N 1
ATOM 4105 C CA . ASP A 1 530 ? 0.644 -31.219 -15.969 1 97.88 530 ASP A CA 1
ATOM 4106 C C . ASP A 1 530 ? -0.361 -32.219 -16.516 1 97.88 530 ASP A C 1
ATOM 4108 O O . ASP A 1 530 ? -0.444 -33.344 -16.031 1 97.88 530 ASP A O 1
ATOM 4112 N N . MET A 1 531 ? -1.131 -31.75 -17.469 1 98.25 531 MET A N 1
ATOM 4113 C CA . MET A 1 531 ? -2.094 -32.594 -18.141 1 98.25 531 MET A CA 1
ATOM 4114 C C . MET A 1 531 ? -2.566 -31.969 -19.453 1 98.25 531 MET A C 1
ATOM 4116 O O . MET A 1 531 ? -2.365 -30.781 -19.672 1 98.25 531 MET A O 1
ATOM 4120 N N . GLY A 1 532 ? -3.139 -32.781 -20.25 1 97.5 532 GLY A N 1
ATOM 4121 C CA . GLY A 1 532 ? -3.705 -32.281 -21.484 1 97.5 532 GLY A CA 1
ATOM 4122 C C . GLY A 1 532 ? -4.848 -33.125 -22.016 1 97.5 532 GLY A C 1
ATOM 4123 O O . GLY A 1 532 ? -4.941 -34.312 -21.688 1 97.5 532 GLY A O 1
ATOM 4124 N N . PHE A 1 533 ? -5.699 -32.5 -22.766 1 96.88 533 PHE A N 1
ATOM 4125 C CA . PHE A 1 533 ? -6.871 -33.156 -23.359 1 96.88 533 PHE A CA 1
ATOM 4126 C C . PHE A 1 533 ? -6.672 -33.375 -24.844 1 96.88 533 PHE A C 1
ATOM 4128 O O . PHE A 1 533 ? -6.211 -32.469 -25.562 1 96.88 533 PHE A O 1
ATOM 4135 N N . VAL A 1 534 ? -6.977 -34.562 -25.297 1 97.38 534 VAL A N 1
ATOM 4136 C CA . VAL A 1 534 ? -6.965 -34.875 -26.719 1 97.38 534 VAL A CA 1
ATOM 4137 C C . VAL A 1 534 ? -8.375 -35.25 -27.172 1 97.38 534 VAL A C 1
ATOM 4139 O O . VAL A 1 534 ? -8.922 -36.281 -26.75 1 97.38 534 VAL A O 1
ATOM 4142 N N . GLY A 1 535 ? -8.867 -34.5 -28.062 1 95.56 535 GLY A N 1
ATOM 4143 C CA . GLY A 1 535 ? -10.227 -34.719 -28.531 1 95.56 535 GLY A CA 1
ATOM 4144 C C . GLY A 1 535 ? -10.367 -35.938 -29.406 1 95.56 535 GLY A C 1
ATOM 4145 O O . GLY A 1 535 ? -9.375 -36.438 -29.922 1 95.56 535 GLY A O 1
ATOM 4146 N N . ALA A 1 536 ? -11.664 -36.281 -29.641 1 95.06 536 ALA A N 1
ATOM 4147 C CA . ALA A 1 536 ? -11.977 -37.469 -30.406 1 95.06 536 ALA A CA 1
ATOM 4148 C C . ALA A 1 536 ? -11.352 -37.406 -31.797 1 95.06 536 ALA A C 1
ATOM 4150 O O . ALA A 1 536 ? -10.859 -38.406 -32.312 1 95.06 536 ALA A O 1
ATOM 4151 N N . GLY A 1 537 ? -11.383 -36.281 -32.406 1 94.56 537 GLY A N 1
ATOM 4152 C CA . GLY A 1 537 ? -10.859 -36.125 -33.75 1 94.56 537 GLY A CA 1
ATOM 4153 C C . GLY A 1 537 ? -9.352 -36.25 -33.844 1 94.56 537 GLY A C 1
ATOM 4154 O O . GLY A 1 537 ? -8.805 -36.562 -34.906 1 94.56 537 GLY A O 1
ATOM 4155 N N . ASN A 1 538 ? -8.695 -36.094 -32.75 1 94.75 538 ASN A N 1
ATOM 4156 C CA . ASN A 1 538 ? -7.234 -36.156 -32.719 1 94.75 538 ASN A CA 1
ATOM 4157 C C . ASN A 1 538 ? -6.734 -37.406 -32 1 94.75 538 ASN A C 1
ATOM 4159 O O . ASN A 1 538 ? -5.531 -37.656 -31.969 1 94.75 538 ASN A O 1
ATOM 4163 N N . SER A 1 539 ? -7.633 -38.156 -31.484 1 95.44 539 SER A N 1
ATOM 4164 C CA . SER A 1 539 ? -7.297 -39.375 -30.797 1 95.44 539 SER A CA 1
ATOM 4165 C C . SER A 1 539 ? -7.191 -40.562 -31.781 1 95.44 539 SER A C 1
ATOM 4167 O O . SER A 1 539 ? -8.047 -40.719 -32.656 1 95.44 539 SER A O 1
ATOM 4169 N N . PRO A 1 540 ? -6.168 -41.375 -31.641 1 94.19 540 PRO A N 1
ATOM 4170 C CA . PRO A 1 540 ? -6.055 -42.531 -32.531 1 94.19 540 PRO A CA 1
ATOM 4171 C C . PRO A 1 540 ? -7.238 -43.5 -32.438 1 94.19 540 PRO A C 1
ATOM 4173 O O . PRO A 1 540 ? -7.617 -44.125 -33.438 1 94.19 540 PRO A O 1
ATOM 4176 N N . SER A 1 541 ? -7.859 -43.625 -31.312 1 90.81 541 SER A N 1
ATOM 4177 C CA . SER A 1 541 ? -8.969 -44.562 -31.078 1 90.81 541 SER A CA 1
ATOM 4178 C C . SER A 1 541 ? -10.305 -43.875 -31.359 1 90.81 541 SER A C 1
ATOM 4180 O O . SER A 1 541 ? -11.352 -44.531 -31.359 1 90.81 541 SER A O 1
ATOM 4182 N N . GLY A 1 542 ? -10.32 -42.656 -31.484 1 92.94 542 GLY A N 1
ATOM 4183 C CA . GLY A 1 542 ? -11.562 -41.906 -31.656 1 92.94 542 GLY A CA 1
ATOM 4184 C C . GLY A 1 542 ? -12.227 -41.531 -30.344 1 92.94 542 GLY A C 1
ATOM 4185 O O . GLY A 1 542 ? -13.203 -40.781 -30.328 1 92.94 542 GLY A O 1
ATOM 4186 N N . THR A 1 543 ? -11.773 -42.062 -29.312 1 93.38 543 THR A N 1
ATOM 4187 C CA . THR A 1 543 ? -12.258 -41.719 -27.984 1 93.38 543 THR A CA 1
ATOM 4188 C C . THR A 1 543 ? -11.383 -40.625 -27.359 1 93.38 543 THR A C 1
ATOM 4190 O O . THR A 1 543 ? -10.156 -40.781 -27.297 1 93.38 543 THR A O 1
ATOM 4193 N N . PRO A 1 544 ? -12.055 -39.531 -26.938 1 96.12 544 PRO A N 1
ATOM 4194 C CA . PRO A 1 544 ? -11.234 -38.5 -26.281 1 96.12 544 PRO A CA 1
ATOM 4195 C C . PRO A 1 544 ? -10.516 -39.031 -25.031 1 96.12 544 PRO A C 1
ATOM 4197 O O . PRO A 1 544 ? -11.07 -39.844 -24.312 1 96.12 544 PRO A O 1
ATOM 4200 N N . PHE A 1 545 ? -9.297 -38.469 -24.766 1 97.19 545 PHE A N 1
ATOM 4201 C CA . PHE A 1 545 ? -8.578 -38.875 -23.578 1 97.19 545 PHE A CA 1
ATOM 4202 C C . PHE A 1 545 ? -7.805 -37.719 -22.969 1 97.19 545 PHE A C 1
ATOM 4204 O O . PHE A 1 545 ? -7.664 -36.656 -23.609 1 97.19 545 PHE A O 1
ATOM 4211 N N . VAL A 1 546 ? -7.426 -37.906 -21.766 1 98 546 VAL A N 1
ATOM 4212 C CA . VAL A 1 546 ? -6.543 -36.969 -21.062 1 98 546 VAL A CA 1
ATOM 4213 C C . VAL A 1 546 ? -5.266 -37.688 -20.656 1 98 546 VAL A C 1
ATOM 4215 O O . VAL A 1 546 ? -5.305 -38.844 -20.234 1 98 546 VAL A O 1
ATOM 4218 N N . TYR A 1 547 ? -4.129 -37.062 -20.922 1 98.5 547 TYR A N 1
ATOM 4219 C CA . TYR A 1 547 ? -2.891 -37.531 -20.312 1 98.5 547 TYR A CA 1
ATOM 4220 C C . TYR A 1 547 ? -2.57 -36.781 -19.031 1 98.5 547 TYR A C 1
ATOM 4222 O O . TYR A 1 547 ? -2.855 -35.562 -18.938 1 98.5 547 TYR A O 1
ATOM 4230 N N . VAL A 1 548 ? -2.02 -37.438 -18.078 1 98.62 548 VAL A N 1
ATOM 4231 C CA . VAL A 1 548 ? -1.731 -36.875 -16.75 1 98.62 548 VAL A CA 1
ATOM 4232 C C . VAL A 1 548 ? -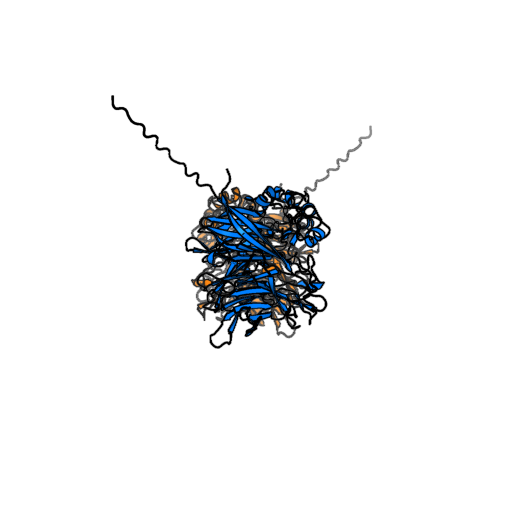0.278 -37.156 -16.375 1 98.62 548 VAL A C 1
ATOM 4234 O O . VAL A 1 548 ? 0.191 -38.281 -16.5 1 98.62 548 VAL A O 1
ATOM 4237 N N . ILE A 1 549 ? 0.4 -36.125 -15.93 1 98.44 549 ILE A N 1
ATOM 4238 C CA . ILE A 1 549 ? 1.796 -36.25 -15.516 1 98.44 549 ILE A CA 1
ATOM 4239 C C . ILE A 1 549 ? 1.897 -36.125 -14 1 98.44 549 ILE A C 1
ATOM 4241 O O . ILE A 1 549 ? 1.422 -35.156 -13.398 1 98.44 549 ILE A O 1
ATOM 4245 N N . GLY A 1 550 ? 2.459 -37.156 -13.352 1 98.19 550 GLY A N 1
ATOM 4246 C CA . GLY A 1 550 ? 2.801 -37.094 -11.945 1 98.19 550 GLY A CA 1
ATOM 4247 C C . GLY A 1 550 ? 4.266 -36.812 -11.695 1 98.19 550 GLY A C 1
ATOM 4248 O O . GLY A 1 550 ? 5.137 -37.625 -12.016 1 98.19 550 GLY A O 1
ATOM 4249 N N . GLN A 1 551 ? 4.523 -35.75 -11.07 1 97.44 551 GLN A N 1
ATOM 4250 C CA . GLN A 1 551 ? 5.906 -35.344 -10.883 1 97.44 551 GLN A CA 1
ATOM 4251 C C . GLN A 1 551 ? 6.609 -36.188 -9.828 1 97.44 551 GLN A C 1
ATOM 4253 O O . GLN A 1 551 ? 7.758 -36.594 -10.023 1 97.44 551 GLN A O 1
ATOM 4258 N N . ALA A 1 552 ? 5.969 -36.406 -8.68 1 97.44 552 ALA A N 1
ATOM 4259 C CA . ALA A 1 552 ? 6.59 -37.188 -7.617 1 97.44 552 ALA A CA 1
ATOM 4260 C C . ALA A 1 552 ? 6.867 -38.625 -8.07 1 97.44 552 ALA A C 1
ATOM 4262 O O . ALA A 1 552 ? 7.863 -39.219 -7.672 1 97.44 552 ALA A O 1
ATOM 4263 N N . THR A 1 553 ? 5.973 -39.125 -8.922 1 97.81 553 THR A N 1
ATOM 4264 C CA . THR A 1 553 ? 6.078 -40.531 -9.352 1 97.81 553 THR A CA 1
ATOM 4265 C C . THR A 1 553 ? 6.793 -40.625 -10.695 1 97.81 553 THR A C 1
ATOM 4267 O O . THR A 1 553 ? 7.137 -41.719 -11.141 1 97.81 553 THR A O 1
ATOM 4270 N N . GLY A 1 554 ? 7.09 -39.469 -11.328 1 97.5 554 GLY A N 1
ATOM 4271 C CA . GLY A 1 554 ? 7.645 -39.531 -12.664 1 97.5 554 GLY A CA 1
ATOM 4272 C C . GLY A 1 554 ? 6.812 -40.375 -13.617 1 97.5 554 GLY A C 1
ATOM 4273 O O . GLY A 1 554 ? 7.344 -41.25 -14.312 1 97.5 554 GLY A O 1
ATOM 4274 N N . SER A 1 555 ? 5.523 -40.125 -13.625 1 97.69 555 SER A N 1
ATOM 4275 C CA . SER A 1 555 ? 4.621 -41.062 -14.312 1 97.69 555 SER A CA 1
ATOM 4276 C C . SER A 1 555 ? 3.781 -40.312 -15.359 1 97.69 555 SER A C 1
ATOM 4278 O O . SER A 1 555 ? 3.684 -39.094 -15.344 1 97.69 555 SER A O 1
ATOM 4280 N N . LEU A 1 556 ? 3.266 -41.094 -16.266 1 98.25 556 LEU A N 1
ATOM 4281 C CA . LEU A 1 556 ? 2.264 -40.75 -17.266 1 98.25 556 LEU A CA 1
ATOM 4282 C C . LEU A 1 556 ? 1.085 -41.719 -17.219 1 98.25 556 LEU A C 1
ATOM 4284 O O . LEU A 1 556 ? 1.271 -42.938 -17.297 1 98.25 556 LEU A O 1
ATOM 4288 N N . SER A 1 557 ? -0.065 -41.156 -17.078 1 98.44 557 SER A N 1
ATOM 4289 C CA . SER A 1 557 ? -1.293 -41.938 -17.266 1 98.44 557 SER A CA 1
ATOM 4290 C C . SER A 1 557 ? -2.137 -41.375 -18.406 1 98.44 557 SER A C 1
ATOM 4292 O O . SER A 1 557 ? -2.119 -40.156 -18.656 1 98.44 557 SER A O 1
ATOM 4294 N N . VAL A 1 558 ? -2.785 -42.25 -19.047 1 98.38 558 VAL A N 1
ATOM 4295 C CA . VAL A 1 558 ? -3.76 -41.875 -20.062 1 98.38 558 VAL A CA 1
ATOM 4296 C C . VAL A 1 558 ? -5.148 -42.375 -19.656 1 98.38 558 VAL A C 1
ATOM 4298 O O . VAL A 1 558 ? -5.328 -43.531 -19.328 1 98.38 558 VAL A O 1
ATOM 4301 N N . TYR A 1 559 ? -6.09 -41.469 -19.609 1 97.94 559 TYR A N 1
ATOM 4302 C CA . TYR A 1 559 ? -7.469 -41.812 -19.25 1 97.94 559 TYR A CA 1
ATOM 4303 C C . TYR A 1 559 ? -8.414 -41.5 -20.391 1 97.94 559 TYR A C 1
ATOM 4305 O O . TYR A 1 559 ? -8.391 -40.375 -20.938 1 97.94 559 TYR A O 1
ATOM 4313 N N . ASN A 1 560 ? -9.281 -42.438 -20.703 1 96.12 560 ASN A N 1
ATOM 4314 C CA . ASN A 1 560 ? -10.414 -42.125 -21.562 1 96.12 560 ASN A CA 1
ATOM 4315 C C . ASN A 1 560 ? -11.453 -41.281 -20.828 1 96.12 560 ASN A C 1
ATOM 4317 O O . ASN A 1 560 ? -11.695 -41.469 -19.641 1 96.12 560 ASN A O 1
ATOM 4321 N N . VAL A 1 561 ? -11.93 -40.344 -21.562 1 94.94 561 VAL A N 1
ATOM 4322 C CA . VAL A 1 561 ? -13.078 -39.594 -21.031 1 94.94 561 VAL A CA 1
ATOM 4323 C C . VAL A 1 561 ? -14.367 -40.156 -21.641 1 94.94 561 VAL A C 1
ATOM 4325 O O . VAL A 1 561 ? -14.617 -40 -22.828 1 94.94 561 VAL A O 1
ATOM 4328 N N . VAL A 1 562 ? -15.203 -40.688 -20.812 1 88.62 562 VAL A N 1
ATOM 4329 C CA . VAL A 1 562 ? -16.328 -41.469 -21.328 1 88.62 562 VAL A CA 1
ATOM 4330 C C . VAL A 1 562 ? -17.625 -41 -20.641 1 88.62 562 VAL A C 1
ATOM 4332 O O . VAL A 1 562 ? -17.594 -40.531 -19.5 1 88.62 562 VAL A O 1
ATOM 4335 N N . ASP A 1 563 ? -18.656 -41 -21.422 1 83.75 563 ASP A N 1
ATOM 4336 C CA . ASP A 1 563 ? -19.984 -40.781 -20.875 1 83.75 563 ASP A CA 1
ATOM 4337 C C . ASP A 1 563 ? -20.578 -42.094 -20.328 1 83.75 563 ASP A C 1
ATOM 4339 O O . ASP A 1 563 ? -20.719 -43.062 -21.078 1 83.75 563 ASP A O 1
ATOM 4343 N N . VAL A 1 564 ? -20.703 -42.188 -19.062 1 77 564 VAL A N 1
ATOM 4344 C CA . VAL A 1 564 ? -21.266 -43.406 -18.453 1 77 564 VAL A CA 1
ATOM 4345 C C . VAL A 1 564 ? -22.703 -43.125 -18.031 1 77 564 VAL A C 1
ATOM 4347 O O . VAL A 1 564 ? -22.984 -42.188 -17.281 1 77 564 VAL A O 1
ATOM 4350 N N . PRO A 1 565 ? -23.703 -43.875 -18.672 1 67.88 565 PRO A N 1
ATOM 4351 C CA . PRO A 1 565 ? -25.109 -43.688 -18.266 1 67.88 565 PRO A CA 1
ATOM 4352 C C . PRO A 1 565 ? -25.328 -43.969 -16.781 1 67.88 565 PRO A C 1
ATOM 4354 O O . PRO A 1 565 ? -24.656 -44.812 -16.203 1 67.88 565 PRO A O 1
ATOM 4357 N N . ASP A 1 566 ? -25.953 -43.031 -16.047 1 55.72 566 ASP A N 1
ATOM 4358 C CA . ASP A 1 566 ? -26.328 -43.312 -14.664 1 55.72 566 ASP A CA 1
ATOM 4359 C C . ASP A 1 566 ? -27.125 -44.625 -14.57 1 55.72 566 ASP A C 1
ATOM 4361 O O . ASP A 1 566 ? -28.062 -44.844 -15.344 1 55.72 566 ASP A O 1
ATOM 4365 N N . ILE A 1 567 ? -26.531 -45.75 -14.344 1 39.19 567 ILE A N 1
ATOM 4366 C CA . ILE A 1 567 ? -27.375 -46.906 -14.109 1 39.19 567 ILE A CA 1
ATOM 4367 C C . ILE A 1 567 ? -28.375 -46.625 -13 1 39.19 567 ILE A C 1
ATOM 4369 O O . ILE A 1 567 ? -27.984 -46.281 -11.875 1 39.19 567 ILE A O 1
ATOM 4373 N N . PHE A 1 568 ? -29.5 -46.188 -13.289 1 35.16 568 PHE A N 1
ATOM 4374 C CA . PHE A 1 568 ? -30.531 -46.344 -12.258 1 35.16 568 PHE A CA 1
ATOM 4375 C C . PHE A 1 568 ? -30.766 -47.812 -11.953 1 35.16 568 PHE A C 1
ATOM 4377 O O . PHE A 1 568 ? -30.719 -48.656 -12.844 1 35.16 568 PHE A O 1
ATOM 4384 N N . SER B 1 1 ? -9.734 16.547 90.75 1 27.44 1 SER B N 1
ATOM 4385 C CA . SER B 1 1 ? -10.602 16.75 89.625 1 27.44 1 SER B CA 1
ATOM 4386 C C . SER B 1 1 ? -9.961 17.688 88.625 1 27.44 1 SER B C 1
ATOM 4388 O O . SER B 1 1 ? -10.039 18.906 88.75 1 27.44 1 SER B O 1
ATOM 4390 N N . THR B 1 2 ? -8.719 17.391 88.062 1 30.16 2 THR B N 1
ATOM 4391 C CA . THR B 1 2 ? -7.797 18.062 87.188 1 30.16 2 THR B CA 1
ATOM 4392 C C . THR B 1 2 ? -8.398 18.172 85.812 1 30.16 2 THR B C 1
ATOM 4394 O O . THR B 1 2 ? -8.867 17.188 85.25 1 30.16 2 THR B O 1
ATOM 4397 N N . MET B 1 3 ? -8.922 19.375 85.375 1 21.98 3 MET B N 1
ATOM 4398 C CA . MET B 1 3 ? -9.523 19.828 84.125 1 21.98 3 MET B CA 1
ATOM 4399 C C . MET B 1 3 ? -8.555 19.641 83 1 21.98 3 MET B C 1
ATOM 4401 O O . MET B 1 3 ? -7.48 20.25 82.938 1 21.98 3 MET B O 1
ATOM 4405 N N . LYS B 1 4 ? -8.484 18.375 82.438 1 35.94 4 LYS B N 1
ATOM 4406 C CA . LYS B 1 4 ? -7.762 18.031 81.25 1 35.94 4 LYS B CA 1
ATOM 4407 C C . LYS B 1 4 ? -8.109 18.984 80.062 1 35.94 4 LYS B C 1
ATOM 4409 O O . LYS B 1 4 ? -9.266 19.078 79.688 1 35.94 4 LYS B O 1
ATOM 4414 N N . LEU B 1 5 ? -7.473 20.234 80 1 26.67 5 LEU B N 1
ATOM 4415 C CA . LEU B 1 5 ? -7.617 21.219 78.875 1 26.67 5 LEU B CA 1
ATOM 4416 C C . LEU B 1 5 ? -7.391 20.562 77.562 1 26.67 5 LEU B C 1
ATOM 4418 O O . LEU B 1 5 ? -6.324 20 77.312 1 26.67 5 LEU B O 1
ATOM 4422 N N . ALA B 1 6 ? -8.453 20.047 76.875 1 32.88 6 ALA B N 1
ATOM 4423 C CA . ALA B 1 6 ? -8.438 19.547 75.5 1 32.88 6 ALA B CA 1
ATOM 4424 C C . ALA B 1 6 ? -8.055 20.656 74.562 1 32.88 6 ALA B C 1
ATOM 4426 O O . ALA B 1 6 ? -8.758 21.672 74.438 1 32.88 6 ALA B O 1
ATOM 4427 N N . ILE B 1 7 ? -6.812 20.906 74.25 1 29.83 7 ILE B N 1
ATOM 4428 C CA . ILE B 1 7 ? -6.383 21.75 73.188 1 29.83 7 ILE B CA 1
ATOM 4429 C C . ILE B 1 7 ? -6.941 21.188 71.875 1 29.83 7 ILE B C 1
ATOM 4431 O O . ILE B 1 7 ? -6.676 20.047 71.5 1 29.83 7 ILE B O 1
ATOM 4435 N N . VAL B 1 8 ? -8.109 21.578 71.438 1 28.11 8 VAL B N 1
ATOM 4436 C CA . VAL B 1 8 ? -8.625 21.281 70.125 1 28.11 8 VAL B CA 1
ATOM 4437 C C . VAL B 1 8 ? -7.695 21.875 69.062 1 28.11 8 VAL B C 1
ATOM 4439 O O . VAL B 1 8 ? -7.48 23.094 69 1 28.11 8 VAL B O 1
ATOM 4442 N N . LEU B 1 9 ? -6.719 21.125 68.625 1 30.83 9 LEU B N 1
ATOM 4443 C CA . LEU B 1 9 ? -5.949 21.5 67.438 1 30.83 9 LEU B CA 1
ATOM 4444 C C . LEU B 1 9 ? -6.875 21.766 66.25 1 30.83 9 LEU B C 1
ATOM 4446 O O . LEU B 1 9 ? -7.594 20.875 65.812 1 30.83 9 LEU B O 1
ATOM 4450 N N . LEU B 1 10 ? -7.348 22.984 66.125 1 32.25 10 LEU B N 1
ATOM 4451 C CA . LEU B 1 10 ? -7.961 23.406 64.875 1 32.25 10 LEU B CA 1
ATOM 4452 C C . LEU B 1 10 ? -7.035 23.141 63.719 1 32.25 10 LEU B C 1
ATOM 4454 O O . LEU B 1 10 ? -5.941 23.703 63.625 1 32.25 10 LEU B O 1
ATOM 4458 N N . SER B 1 11 ? -7.035 21.984 63.219 1 30.19 11 SER B N 1
ATOM 4459 C CA . SER B 1 11 ? -6.422 21.766 61.906 1 30.19 11 SER B CA 1
ATOM 4460 C C . SER B 1 11 ? -6.98 22.734 60.844 1 30.19 11 SER B C 1
ATOM 4462 O O . SER B 1 11 ? -8.188 22.75 60.594 1 30.19 11 SER B O 1
ATOM 4464 N N . ILE B 1 12 ? -6.477 23.906 60.75 1 32.28 12 ILE B N 1
ATOM 4465 C CA . ILE B 1 12 ? -6.734 24.75 59.594 1 32.28 12 ILE B CA 1
ATOM 4466 C C . ILE B 1 12 ? -6.566 23.922 58.312 1 32.28 12 ILE B C 1
ATOM 4468 O O . ILE B 1 12 ? -5.473 23.422 58.031 1 32.28 12 ILE B O 1
ATOM 4472 N N . LEU B 1 13 ? -7.57 23.25 57.906 1 33.69 13 LEU B N 1
ATOM 4473 C CA . LEU B 1 13 ? -7.625 22.734 56.531 1 33.69 13 LEU B CA 1
ATOM 4474 C C . LEU B 1 13 ? -7.211 23.812 55.531 1 33.69 13 LEU B C 1
ATOM 4476 O O . LEU B 1 13 ? -7.895 24.828 55.406 1 33.69 13 LEU B O 1
ATOM 4480 N N . PHE B 1 14 ? -5.953 23.969 55.406 1 33.28 14 PHE B N 1
ATOM 4481 C CA . PHE B 1 14 ? -5.57 24.625 54.156 1 33.28 14 PHE B CA 1
ATOM 4482 C C . PHE B 1 14 ? -6.348 24.047 53 1 33.28 14 PHE B C 1
ATOM 4484 O O . PHE B 1 14 ? -6.176 22.875 52.625 1 33.28 14 PHE B O 1
ATOM 4491 N N . THR B 1 15 ? -7.59 24.312 52.938 1 35.06 15 THR B N 1
ATOM 4492 C CA . THR B 1 15 ? -8.211 24.047 51.625 1 35.06 15 THR B CA 1
ATOM 4493 C C . THR B 1 15 ? -7.297 24.5 50.5 1 35.06 15 THR B C 1
ATOM 4495 O O . THR B 1 15 ? -6.953 25.672 50.406 1 35.06 15 THR B O 1
ATOM 4498 N N . CYS B 1 16 ? -6.367 23.703 50.156 1 38.19 16 CYS B N 1
ATOM 4499 C CA . CYS B 1 16 ? -5.68 23.906 48.906 1 38.19 16 CYS B CA 1
ATOM 4500 C C . CYS B 1 16 ? -6.621 24.484 47.844 1 38.19 16 CYS B C 1
ATOM 4502 O O . CYS B 1 16 ? -7.605 23.844 47.469 1 38.19 16 CYS B O 1
ATOM 4504 N N . CYS B 1 17 ? -7.004 25.609 47.844 1 42.16 17 CYS B N 1
ATOM 4505 C CA . CYS B 1 17 ? -7.695 26.359 46.812 1 42.16 17 CYS B CA 1
ATOM 4506 C C . CYS B 1 17 ? -7.211 25.953 45.406 1 42.16 17 CYS B C 1
ATOM 4508 O O . CYS B 1 17 ? -6.027 26.078 45.094 1 42.16 17 CYS B O 1
ATOM 4510 N N . ASN B 1 18 ? -7.711 24.859 44.844 1 54.72 18 ASN B N 1
ATOM 4511 C CA . ASN B 1 18 ? -7.426 24.422 43.5 1 54.72 18 ASN B CA 1
ATOM 4512 C C . ASN B 1 18 ? -7.516 25.578 42.5 1 54.72 18 ASN B C 1
ATOM 4514 O O . ASN B 1 18 ? -8.586 26.172 42.312 1 54.72 18 ASN B O 1
ATOM 4518 N N . ALA B 1 19 ? -6.602 26.422 42.219 1 72.62 19 ALA B N 1
ATOM 4519 C CA . ALA B 1 19 ? -6.496 27.5 41.25 1 72.62 19 ALA B CA 1
ATOM 4520 C C . ALA B 1 19 ? -6.453 26.953 39.812 1 72.62 19 ALA B C 1
ATOM 4522 O O . ALA B 1 19 ? -5.945 25.859 39.594 1 72.62 19 ALA B O 1
ATOM 4523 N N . ARG B 1 20 ? -7.363 27.562 38.938 1 86.12 20 ARG B N 1
ATOM 4524 C CA . ARG B 1 20 ? -7.395 27.234 37.5 1 86.12 20 ARG B CA 1
ATOM 4525 C C . ARG B 1 20 ? -6.734 28.344 36.688 1 86.12 20 ARG B C 1
ATOM 4527 O O . ARG B 1 20 ? -6.938 29.531 36.969 1 86.12 20 ARG B O 1
ATOM 4534 N N . LEU B 1 21 ? -5.961 27.969 35.844 1 92.75 21 LEU B N 1
ATOM 4535 C CA . LEU B 1 21 ? -5.348 28.922 34.938 1 92.75 21 LEU B CA 1
ATOM 4536 C C . LEU B 1 21 ? -6.375 29.453 33.938 1 92.75 21 LEU B C 1
ATOM 4538 O O . LEU B 1 21 ? -7.141 28.688 33.344 1 92.75 21 LEU B O 1
ATOM 4542 N N . GLN B 1 22 ? -6.41 30.766 33.844 1 94.88 22 GLN B N 1
ATOM 4543 C CA . GLN B 1 22 ? -7.336 31.438 32.938 1 94.88 22 GLN B CA 1
ATOM 4544 C C . GLN B 1 22 ? -6.641 32.562 32.156 1 94.88 22 GLN B C 1
ATOM 4546 O O . GLN B 1 22 ? -5.543 32.969 32.531 1 94.88 22 GLN B O 1
ATOM 4551 N N . LEU B 1 23 ? -7.297 32.969 31.062 1 96.31 23 LEU B N 1
ATOM 4552 C CA . LEU B 1 23 ? -6.801 34.062 30.25 1 96.31 23 LEU B CA 1
ATOM 4553 C C . LEU B 1 23 ? -7.578 35.344 30.547 1 96.31 23 LEU B C 1
ATOM 4555 O O . LEU B 1 23 ? -8.797 35.312 30.734 1 96.31 23 LEU B O 1
ATOM 4559 N N . SER B 1 24 ? -6.867 36.406 30.688 1 94 24 SER B N 1
ATOM 4560 C CA . SER B 1 24 ? -7.449 37.719 30.828 1 94 24 SER B CA 1
ATOM 4561 C C . SER B 1 24 ? -6.891 38.688 29.781 1 94 24 SER B C 1
ATOM 4563 O O . SER B 1 24 ? -5.684 38.938 29.734 1 94 24 SER B O 1
ATOM 4565 N N . ARG B 1 25 ? -7.746 39.25 28.953 1 95.06 25 ARG B N 1
ATOM 4566 C CA . ARG B 1 25 ? -7.289 40.062 27.844 1 95.06 25 ARG B CA 1
ATOM 4567 C C . ARG B 1 25 ? -6.672 41.375 28.359 1 95.06 25 ARG B C 1
ATOM 4569 O O . ARG B 1 25 ? -7.258 42.062 29.203 1 95.06 25 ARG B O 1
ATOM 4576 N N . GLN B 1 26 ? -5.59 41.688 27.812 1 95 26 GLN B N 1
ATOM 4577 C CA . GLN B 1 26 ? -4.879 42.906 28.109 1 95 26 GLN B CA 1
ATOM 4578 C C . GLN B 1 26 ? -5.059 43.938 27 1 95 26 GLN B C 1
ATOM 4580 O O . GLN B 1 26 ? -5.18 45.125 27.266 1 95 26 GLN B O 1
ATOM 4585 N N . SER B 1 27 ? -4.961 43.438 25.828 1 97.19 27 SER B N 1
ATOM 4586 C CA . SER B 1 27 ? -5.066 44.344 24.703 1 97.19 27 SER B CA 1
ATOM 4587 C C . SER B 1 27 ? -5.574 43.625 23.453 1 97.19 27 SER B C 1
ATOM 4589 O O . SER B 1 27 ? -5.586 42.406 23.406 1 97.19 27 SER B O 1
ATOM 4591 N N . TYR B 1 28 ? -6.078 44.406 22.531 1 97.44 28 TYR B N 1
ATOM 4592 C CA . TYR B 1 28 ? -6.574 44 21.234 1 97.44 28 TYR B CA 1
ATOM 4593 C C . TYR B 1 28 ? -6.285 45.062 20.172 1 97.44 28 TYR B C 1
ATOM 4595 O O . TYR B 1 28 ? -6.465 46.25 20.422 1 97.44 28 TYR B O 1
ATOM 4603 N N . MET B 1 29 ? -5.746 44.656 19.047 1 96.88 29 MET B N 1
ATOM 4604 C CA . MET B 1 29 ? -5.586 45.594 17.938 1 96.88 29 MET B CA 1
ATOM 4605 C C . MET B 1 29 ? -5.762 44.875 16.594 1 96.88 29 MET B C 1
ATOM 4607 O O . MET B 1 29 ? -5.641 43.656 16.516 1 96.88 29 MET B O 1
ATOM 4611 N N . LYS B 1 30 ? -6.141 45.594 15.531 1 97.06 30 LYS B N 1
ATOM 4612 C CA . LYS B 1 30 ? -6.23 45.156 14.156 1 97.06 30 LYS B CA 1
ATOM 4613 C C . LYS B 1 30 ? -5.121 45.75 13.297 1 97.06 30 LYS B C 1
ATOM 4615 O O . LYS B 1 30 ? -4.582 46.812 13.633 1 97.06 30 LYS B O 1
ATOM 4620 N N . PHE B 1 31 ? -4.781 45.062 12.312 1 97 31 PHE B N 1
ATOM 4621 C CA . PHE B 1 31 ? -3.777 45.562 11.375 1 97 31 PHE B CA 1
ATOM 4622 C C . PHE B 1 31 ? -4.422 45.969 10.055 1 97 31 PHE B C 1
ATOM 4624 O O . PHE B 1 31 ? -5.379 45.344 9.602 1 97 31 PHE B O 1
ATOM 4631 N N . PRO B 1 32 ? -3.924 47.062 9.453 1 95.62 32 PRO B N 1
ATOM 4632 C CA . PRO B 1 32 ? -4.406 47.438 8.117 1 95.62 32 PRO B CA 1
ATOM 4633 C C . PRO B 1 32 ? -3.891 46.469 7.035 1 95.62 32 PRO B C 1
ATOM 4635 O O . PRO B 1 32 ? -2.744 46.031 7.098 1 95.62 32 PRO B O 1
ATOM 4638 N N . TYR B 1 33 ? -4.742 46.188 6.07 1 94.5 33 TYR B N 1
ATOM 4639 C CA . TYR B 1 33 ? -4.289 45.344 4.945 1 94.5 33 TYR B CA 1
ATOM 4640 C C . TYR B 1 33 ? -3.66 46.219 3.863 1 94.5 33 TYR B C 1
ATOM 4642 O O . TYR B 1 33 ? -2.988 45.719 2.965 1 94.5 33 TYR B O 1
ATOM 4650 N N . GLN B 1 34 ? -3.891 47.469 4 1 92.88 34 GLN B N 1
ATOM 4651 C CA . GLN B 1 34 ? -3.314 48.438 3.072 1 92.88 34 GLN B CA 1
ATOM 4652 C C . GLN B 1 34 ? -3.334 49.844 3.66 1 92.88 34 GLN B C 1
ATOM 4654 O O . GLN B 1 34 ? -4.125 50.156 4.559 1 92.88 34 GLN B O 1
ATOM 4659 N N . TYR B 1 35 ? -2.355 50.656 3.188 1 90.81 35 TYR B N 1
ATOM 4660 C CA . TYR B 1 35 ? -2.391 52.094 3.402 1 90.81 35 TYR B CA 1
ATOM 4661 C C . TYR B 1 35 ? -2.729 52.844 2.113 1 90.81 35 TYR B C 1
ATOM 4663 O O . TYR B 1 35 ? -2.148 52.562 1.062 1 90.81 35 TYR B O 1
ATOM 4671 N N . THR B 1 36 ? -3.697 53.656 2.242 1 88.5 36 THR B N 1
ATOM 4672 C CA . THR B 1 36 ? -4.09 54.406 1.048 1 88.5 36 THR B CA 1
ATOM 4673 C C . THR B 1 36 ? -2.902 55.156 0.47 1 88.5 36 THR B C 1
ATOM 4675 O O . THR B 1 36 ? -2.324 56.031 1.14 1 88.5 36 THR B O 1
ATOM 4678 N N . ASN B 1 37 ? -2.609 54.938 -0.753 1 82.81 37 ASN B N 1
ATOM 4679 C CA . ASN B 1 37 ? -1.505 55.562 -1.473 1 82.81 37 ASN B CA 1
ATOM 4680 C C . ASN B 1 37 ? -0.217 55.562 -0.655 1 82.81 37 ASN B C 1
ATOM 4682 O O . ASN B 1 37 ? 0.571 56.5 -0.698 1 82.81 37 ASN B O 1
ATOM 4686 N N . GLY B 1 38 ? -0.096 54.531 0.195 1 79.31 38 GLY B N 1
ATOM 4687 C CA . GLY B 1 38 ? 1.108 54.375 0.995 1 79.31 38 GLY B CA 1
ATOM 4688 C C . GLY B 1 38 ? 1.17 55.312 2.178 1 79.31 38 GLY B C 1
ATOM 4689 O O . GLY B 1 38 ? 2.154 55.344 2.918 1 79.31 38 GLY B O 1
ATOM 4690 N N . ASP B 1 39 ? 0.13 56.094 2.398 1 84.19 39 ASP B N 1
ATOM 4691 C CA . ASP B 1 39 ? 0.075 57.062 3.494 1 84.19 39 ASP B CA 1
ATOM 4692 C C . ASP B 1 39 ? -0.223 56.375 4.82 1 84.19 39 ASP B C 1
ATOM 4694 O O . ASP B 1 39 ? -1.336 55.875 5.039 1 84.19 39 ASP B O 1
ATOM 4698 N N . PRO B 1 40 ? 0.708 56.281 5.715 1 83.88 40 PRO B N 1
ATOM 4699 C CA . PRO B 1 40 ? 0.523 55.562 6.98 1 83.88 40 PRO B CA 1
ATOM 4700 C C . PRO B 1 40 ? -0.593 56.156 7.836 1 83.88 40 PRO B C 1
ATOM 4702 O O . PRO B 1 40 ? -1.042 55.531 8.797 1 83.88 40 PRO B O 1
ATOM 4705 N N . THR B 1 41 ? -1.021 57.344 7.543 1 88.44 41 THR B N 1
ATOM 4706 C CA . THR B 1 41 ? -2.072 58 8.32 1 88.44 41 THR B CA 1
ATOM 4707 C C . THR B 1 41 ? -3.449 57.625 7.777 1 88.44 41 THR B C 1
ATOM 4709 O O . THR B 1 41 ? -4.473 58 8.344 1 88.44 41 THR B O 1
ATOM 4712 N N . SER B 1 42 ? -3.428 56.844 6.789 1 92.88 42 SER B N 1
ATOM 4713 C CA . SER B 1 42 ? -4.695 56.438 6.184 1 92.88 42 SER B CA 1
ATOM 4714 C C . SER B 1 42 ? -4.793 54.906 6.055 1 92.88 42 SER B C 1
ATOM 4716 O O . SER B 1 42 ? -4.84 54.375 4.941 1 92.88 42 SER B O 1
ATOM 4718 N N . PRO B 1 43 ? -4.855 54.281 7.168 1 94.06 43 PRO B N 1
ATOM 4719 C CA . PRO B 1 43 ? -4.941 52.812 7.133 1 94.06 43 PRO B CA 1
ATOM 4720 C C . PRO B 1 43 ? -6.312 52.312 6.688 1 94.06 43 PRO B C 1
ATOM 4722 O O . PRO B 1 43 ? -7.332 52.938 7.004 1 94.06 43 PRO B O 1
ATOM 4725 N N . ARG B 1 44 ? -6.344 51.156 5.914 1 95.25 44 ARG B N 1
ATOM 4726 C CA . ARG B 1 44 ? -7.555 50.438 5.535 1 95.25 44 ARG B CA 1
ATOM 4727 C C . ARG B 1 44 ? -7.629 49.094 6.242 1 95.25 44 ARG B C 1
ATOM 4729 O O . ARG B 1 44 ? -6.695 48.281 6.172 1 95.25 44 ARG B O 1
ATOM 4736 N N . TYR B 1 45 ? -8.719 48.969 6.879 1 95.69 45 TYR B N 1
ATOM 4737 C CA . TYR B 1 45 ? -8.969 47.719 7.609 1 95.69 45 TYR B CA 1
ATOM 4738 C C . TYR B 1 45 ? -10.07 46.906 6.938 1 95.69 45 TYR B C 1
ATOM 4740 O O . TYR B 1 45 ? -10.875 47.469 6.18 1 95.69 45 TYR B O 1
ATOM 4748 N N . GLY B 1 46 ? -10.039 45.625 7.148 1 95.5 46 GLY B N 1
ATOM 4749 C CA . GLY B 1 46 ? -11.102 44.781 6.594 1 95.5 46 GLY B CA 1
ATOM 4750 C C . GLY B 1 46 ? -11.047 43.344 7.074 1 95.5 46 GLY B C 1
ATOM 4751 O O . GLY B 1 46 ? -9.969 42.781 7.25 1 95.5 46 GLY B O 1
ATOM 4752 N N . LEU B 1 47 ? -12.258 42.844 7.301 1 96.62 47 LEU B N 1
ATOM 4753 C CA . LEU B 1 47 ? -12.422 41.438 7.586 1 96.62 47 LEU B CA 1
ATOM 4754 C C . LEU B 1 47 ? -12.023 40.594 6.379 1 96.62 47 LEU B C 1
ATOM 4756 O O . LEU B 1 47 ? -12.328 40.938 5.238 1 96.62 47 LEU B O 1
ATOM 4760 N N . PHE B 1 48 ? -11.258 39.469 6.527 1 96.25 48 PHE B N 1
ATOM 4761 C CA . PHE B 1 48 ? -10.898 38.469 5.527 1 96.25 48 PHE B CA 1
ATOM 4762 C C . PHE B 1 48 ? -9.812 39 4.602 1 96.25 48 PHE B C 1
ATOM 4764 O O . PHE B 1 48 ? -9.664 38.531 3.477 1 96.25 48 PHE B O 1
ATOM 4771 N N . GLN B 1 49 ? -9.062 39.969 5.074 1 95.94 49 GLN B N 1
ATOM 4772 C CA . GLN B 1 49 ? -8.047 40.531 4.207 1 95.94 49 GLN B CA 1
ATOM 4773 C C . GLN B 1 49 ? -6.664 39.969 4.516 1 95.94 49 GLN B C 1
ATOM 4775 O O . GLN B 1 49 ? -5.672 40.375 3.9 1 95.94 49 GLN B O 1
ATOM 4780 N N . ASN B 1 50 ? -6.566 39.062 5.422 1 95.75 50 ASN B N 1
ATOM 4781 C CA . ASN B 1 50 ? -5.336 38.375 5.773 1 95.75 50 ASN B CA 1
ATOM 4782 C C . ASN B 1 50 ? -4.234 39.344 6.188 1 95.75 50 ASN B C 1
ATOM 4784 O O . ASN B 1 50 ? -3.08 39.188 5.785 1 95.75 50 ASN B O 1
ATOM 4788 N N . ALA B 1 51 ? -4.625 40.281 6.996 1 97.06 51 ALA B N 1
ATOM 4789 C CA . ALA B 1 51 ? -3.713 41.344 7.391 1 97.06 51 ALA B CA 1
ATOM 4790 C C . ALA B 1 51 ? -2.709 40.844 8.43 1 97.06 51 ALA B C 1
ATOM 4792 O O . ALA B 1 51 ? -1.694 41.5 8.68 1 97.06 51 ALA B O 1
ATOM 4793 N N . ALA B 1 52 ? -2.953 39.688 9 1 97.62 52 ALA B N 1
ATOM 4794 C CA . ALA B 1 52 ? -2.041 39.062 9.945 1 97.62 52 ALA B CA 1
ATOM 4795 C C . ALA B 1 52 ? -2.184 37.531 9.906 1 97.62 52 ALA B C 1
ATOM 4797 O O . ALA B 1 52 ? -3.293 37 9.781 1 97.62 52 ALA B O 1
ATOM 4798 N N . HIS B 1 53 ? -1.015 36.844 10 1 96.94 53 HIS B N 1
ATOM 4799 C CA . HIS B 1 53 ? -1.167 35.406 10 1 96.94 53 HIS B CA 1
ATOM 4800 C C . HIS B 1 53 ? -0.052 34.719 10.797 1 96.94 53 HIS B C 1
ATOM 4802 O O . HIS B 1 53 ? -0.222 33.594 11.289 1 96.94 53 HIS B O 1
ATOM 4808 N N . LYS B 1 54 ? 1.156 35.281 10.891 1 97.88 54 LYS B N 1
ATOM 4809 C CA . LYS B 1 54 ? 2.281 34.75 11.656 1 97.88 54 LYS B CA 1
ATOM 4810 C C . LYS B 1 54 ? 2.951 35.844 12.484 1 97.88 54 LYS B C 1
ATOM 4812 O O . LYS B 1 54 ? 2.928 37.031 12.117 1 97.88 54 LYS B O 1
ATOM 4817 N N . ALA B 1 55 ? 3.557 35.406 13.594 1 98.38 55 ALA B N 1
ATOM 4818 C CA . ALA B 1 55 ? 4.242 36.344 14.461 1 98.38 55 ALA B CA 1
ATOM 4819 C C . ALA B 1 55 ? 5.438 35.719 15.156 1 98.38 55 ALA B C 1
ATOM 4821 O O . ALA B 1 55 ? 5.516 34.469 15.258 1 98.38 55 ALA B O 1
ATOM 4822 N N . ALA B 1 56 ? 6.344 36.5 15.539 1 98.44 56 ALA B N 1
ATOM 4823 C CA . ALA B 1 56 ? 7.508 36.094 16.328 1 98.44 56 ALA B CA 1
ATOM 4824 C C . ALA B 1 56 ? 7.891 37.156 17.344 1 98.44 56 ALA B C 1
ATOM 4826 O O . ALA B 1 56 ? 7.988 38.344 17 1 98.44 56 ALA B O 1
ATOM 4827 N N . PHE B 1 57 ? 8.047 36.75 18.531 1 98.06 57 PHE B N 1
ATOM 4828 C CA . PHE B 1 57 ? 8.398 37.656 19.625 1 98.06 57 PHE B CA 1
ATOM 4829 C C . PHE B 1 57 ? 9.906 37.688 19.859 1 98.06 57 PHE B C 1
ATOM 4831 O O . PHE B 1 57 ? 10.508 36.625 20.078 1 98.06 57 PHE B O 1
ATOM 4838 N N . HIS B 1 58 ? 10.484 38.812 19.812 1 98.19 58 HIS B N 1
ATOM 4839 C CA . HIS B 1 58 ? 11.883 39.031 20.172 1 98.19 58 HIS B CA 1
ATOM 4840 C C . HIS B 1 58 ? 12.023 39.375 21.656 1 98.19 58 HIS B C 1
ATOM 4842 O O . HIS B 1 58 ? 11.812 40.531 22.047 1 98.19 58 HIS B O 1
ATOM 4848 N N . THR B 1 59 ? 12.594 38.5 22.344 1 95.81 59 THR B N 1
ATOM 4849 C CA . THR B 1 59 ? 12.586 38.562 23.812 1 95.81 59 THR B CA 1
ATOM 4850 C C . THR B 1 59 ? 13.492 39.688 24.297 1 95.81 59 THR B C 1
ATOM 4852 O O . THR B 1 59 ? 13.18 40.344 25.281 1 95.81 59 THR B O 1
ATOM 4855 N N . VAL B 1 60 ? 14.57 39.906 23.688 1 95.75 60 VAL B N 1
ATOM 4856 C CA . VAL B 1 60 ? 15.586 40.844 24.156 1 95.75 60 VAL B CA 1
ATOM 4857 C C . VAL B 1 60 ? 15.031 42.25 24.109 1 95.75 60 VAL B C 1
ATOM 4859 O O . VAL B 1 60 ? 15.125 43 25.094 1 95.75 60 VAL B O 1
ATOM 4862 N N . ASP B 1 61 ? 14.406 42.562 23.062 1 96.44 61 ASP B N 1
ATOM 4863 C CA . ASP B 1 61 ? 13.984 43.938 22.875 1 96.44 61 ASP B CA 1
ATOM 4864 C C . ASP B 1 61 ? 12.484 44.094 23.141 1 96.44 61 ASP B C 1
ATOM 4866 O O . ASP B 1 61 ? 11.945 45.219 23.047 1 96.44 61 ASP B O 1
ATOM 4870 N N . LYS B 1 62 ? 11.805 43.031 23.469 1 97.5 62 LYS B N 1
ATOM 4871 C CA . LYS B 1 62 ? 10.367 43.031 23.703 1 97.5 62 LYS B CA 1
ATOM 4872 C C . LYS B 1 62 ? 9.617 43.625 22.5 1 97.5 62 LYS B C 1
ATOM 4874 O O . LYS B 1 62 ? 8.812 44.531 22.641 1 97.5 62 LYS B O 1
ATOM 4879 N N . ILE B 1 63 ? 9.891 43.062 21.391 1 98.25 63 ILE B N 1
ATOM 4880 C CA . ILE B 1 63 ? 9.266 43.438 20.125 1 98.25 63 ILE B CA 1
ATOM 4881 C C . ILE B 1 63 ? 8.57 42.25 19.5 1 98.25 63 ILE B C 1
ATOM 4883 O O . ILE B 1 63 ? 9.109 41.125 19.516 1 98.25 63 ILE B O 1
ATOM 4887 N N . LEU B 1 64 ? 7.355 42.438 19.062 1 98.69 64 LEU B N 1
ATOM 4888 C CA . LEU B 1 64 ? 6.621 41.438 18.312 1 98.69 64 LEU B CA 1
ATOM 4889 C C . LEU B 1 64 ? 6.582 41.75 16.828 1 98.69 64 LEU B C 1
ATOM 4891 O O . LEU B 1 64 ? 6.203 42.875 16.453 1 98.69 64 LEU B O 1
ATOM 4895 N N . TYR B 1 65 ? 7.066 40.875 16.031 1 98.81 65 TYR B N 1
ATOM 4896 C CA . TYR B 1 65 ? 6.957 40.969 14.586 1 98.81 65 TYR B CA 1
ATOM 4897 C C . TYR B 1 65 ? 5.727 40.219 14.078 1 98.81 65 TYR B C 1
ATOM 4899 O O . TYR B 1 65 ? 5.559 39.031 14.336 1 98.81 65 TYR B O 1
ATOM 4907 N N . VAL B 1 66 ? 4.832 40.906 13.383 1 98.62 66 VAL B N 1
ATOM 4908 C CA . VAL B 1 66 ? 3.602 40.312 12.875 1 98.62 66 VAL B CA 1
ATOM 4909 C C . VAL B 1 66 ? 3.545 40.438 11.359 1 98.62 66 VAL B C 1
ATOM 4911 O O . VAL B 1 66 ? 3.607 41.562 10.828 1 98.62 66 VAL B O 1
ATOM 4914 N N . ALA B 1 67 ? 3.383 39.312 10.695 1 98.06 67 ALA B N 1
ATOM 4915 C CA . ALA B 1 67 ? 3.395 39.281 9.234 1 98.06 67 ALA B CA 1
ATOM 4916 C C . ALA B 1 67 ? 1.981 39.156 8.68 1 98.06 67 ALA B C 1
ATOM 4918 O O . ALA B 1 67 ? 1.158 38.438 9.227 1 98.06 67 ALA B O 1
ATOM 4919 N N . SER B 1 68 ? 1.732 39.875 7.586 1 94.94 68 SER B N 1
ATOM 4920 C CA . SER B 1 68 ? 0.535 39.594 6.793 1 94.94 68 SER B CA 1
ATOM 4921 C C . SER B 1 68 ? 0.672 38.312 5.984 1 94.94 68 SER B C 1
ATOM 4923 O O . SER B 1 68 ? 1.77 37.781 5.867 1 94.94 68 SER B O 1
ATOM 4925 N N . ALA B 1 69 ? -0.407 37.875 5.504 1 88.62 69 ALA B N 1
ATOM 4926 C CA . ALA B 1 69 ? -0.447 36.688 4.613 1 88.62 69 ALA B CA 1
ATOM 4927 C C . ALA B 1 69 ? -0.65 37.125 3.164 1 88.62 69 ALA B C 1
ATOM 4929 O O . ALA B 1 69 ? 0.088 37.969 2.652 1 88.62 69 ALA B O 1
ATOM 4930 N N . ARG B 1 70 ? -1.569 36.406 2.447 1 79.25 70 ARG B N 1
ATOM 4931 C CA . ARG B 1 70 ? -1.934 36.781 1.083 1 79.25 70 ARG B CA 1
ATOM 4932 C C . ARG B 1 70 ? -2.791 38.031 1.066 1 79.25 70 ARG B C 1
ATOM 4934 O O . ARG B 1 70 ? -3.971 38 0.707 1 79.25 70 ARG B O 1
ATOM 4941 N N . SER B 1 71 ? -2.104 39.125 1.471 1 80.5 71 SER B N 1
ATOM 4942 C CA . SER B 1 71 ? -2.754 40.438 1.503 1 80.5 71 SER B CA 1
ATOM 4943 C C . SER B 1 71 ? -2.357 41.281 0.295 1 80.5 71 SER B C 1
ATOM 4945 O O . SER B 1 71 ? -1.478 40.875 -0.476 1 80.5 71 SER B O 1
ATOM 4947 N N . ALA B 1 72 ? -3.088 42.344 0.137 1 76.5 72 ALA B N 1
ATOM 4948 C CA . ALA B 1 72 ? -2.799 43.25 -0.966 1 76.5 72 ALA B CA 1
ATOM 4949 C C . ALA B 1 72 ? -1.343 43.719 -0.934 1 76.5 72 ALA B C 1
ATOM 4951 O O . ALA B 1 72 ? -0.712 43.875 -1.981 1 76.5 72 ALA B O 1
ATOM 4952 N N . GLN B 1 73 ? -0.869 43.906 0.254 1 86.69 73 GLN B N 1
ATOM 4953 C CA . GLN B 1 73 ? 0.532 44.25 0.467 1 86.69 73 GLN B CA 1
ATOM 4954 C C . GLN B 1 73 ? 1.206 43.281 1.414 1 86.69 73 GLN B C 1
ATOM 4956 O O . GLN B 1 73 ? 0.549 42.688 2.275 1 86.69 73 GLN B O 1
ATOM 4961 N N . LYS B 1 74 ? 2.543 43.125 1.176 1 94.19 74 LYS B N 1
ATOM 4962 C CA . LYS B 1 74 ? 3.346 42.281 2.043 1 94.19 74 LYS B CA 1
ATOM 4963 C C . LYS B 1 74 ? 3.959 43.062 3.191 1 94.19 74 LYS B C 1
ATOM 4965 O O . LYS B 1 74 ? 5.078 43.562 3.076 1 94.19 74 LYS B O 1
ATOM 4970 N N . TYR B 1 75 ? 3.18 43.031 4.32 1 95.81 75 TYR B N 1
ATOM 4971 C CA . TYR B 1 75 ? 3.588 43.875 5.457 1 95.81 75 TYR B CA 1
ATOM 4972 C C . TYR B 1 75 ? 4.191 43 6.559 1 95.81 75 TYR B C 1
ATOM 4974 O O . TYR B 1 75 ? 3.715 41.906 6.824 1 95.81 75 TYR B O 1
ATOM 4982 N N . LEU B 1 76 ? 5.23 43.469 7.098 1 97.75 76 LEU B N 1
ATOM 4983 C CA . LEU B 1 76 ? 5.73 43.062 8.406 1 97.75 76 LEU B CA 1
ATOM 4984 C C . LEU B 1 76 ? 5.625 44.219 9.414 1 97.75 76 LEU B C 1
ATOM 4986 O O . LEU B 1 76 ? 6.379 45.188 9.344 1 97.75 76 LEU B O 1
ATOM 4990 N N . HIS B 1 77 ? 4.652 44.062 10.336 1 97.5 77 HIS B N 1
ATOM 4991 C CA . HIS B 1 77 ? 4.484 45.062 11.383 1 97.5 77 HIS B CA 1
ATOM 4992 C C . HIS B 1 77 ? 5.418 44.812 12.555 1 97.5 77 HIS B C 1
ATOM 4994 O O . HIS B 1 77 ? 5.473 43.688 13.07 1 97.5 77 HIS B O 1
ATOM 5000 N N . ILE B 1 78 ? 6.129 45.75 12.906 1 98.5 78 ILE B N 1
ATOM 5001 C CA . ILE B 1 78 ? 7.012 45.719 14.07 1 98.5 78 ILE B CA 1
ATOM 5002 C C . ILE B 1 78 ? 6.34 46.406 15.25 1 98.5 78 ILE B C 1
ATOM 5004 O O . ILE B 1 78 ? 6.145 47.625 15.227 1 98.5 78 ILE B O 1
ATOM 5008 N N . ILE B 1 79 ? 6.02 45.656 16.266 1 98.5 79 ILE B N 1
ATOM 5009 C CA . ILE B 1 79 ? 5.121 46.125 17.328 1 98.5 79 ILE B CA 1
ATOM 5010 C C . ILE B 1 79 ? 5.898 46.281 18.625 1 98.5 79 ILE B C 1
ATOM 5012 O O . ILE B 1 79 ? 6.586 45.344 19.062 1 98.5 79 ILE B O 1
ATOM 5016 N N . ASP B 1 80 ? 5.738 47.375 19.297 1 98.12 80 ASP B N 1
ATOM 5017 C CA . ASP B 1 80 ? 6.305 47.625 20.625 1 98.12 80 ASP B CA 1
ATOM 5018 C C . ASP B 1 80 ? 5.516 46.875 21.703 1 98.12 80 ASP B C 1
ATOM 5020 O O . ASP B 1 80 ? 4.336 47.156 21.906 1 98.12 80 ASP B O 1
ATOM 5024 N N . MET B 1 81 ? 6.215 46.031 22.438 1 97.75 81 MET B N 1
ATOM 5025 C CA . MET B 1 81 ? 5.547 45.25 23.484 1 97.75 81 MET B CA 1
ATOM 5026 C C . MET B 1 81 ? 6.078 45.625 24.859 1 97.75 81 MET B C 1
ATOM 5028 O O . MET B 1 81 ? 5.883 44.906 25.828 1 97.75 81 MET B O 1
ATOM 5032 N N . ASN B 1 82 ? 6.742 46.719 24.922 1 96.56 82 ASN B N 1
ATOM 5033 C CA . ASN B 1 82 ? 7.152 47.188 26.234 1 96.56 82 ASN B CA 1
ATOM 5034 C C . ASN B 1 82 ? 5.953 47.375 27.156 1 96.56 82 ASN B C 1
ATOM 5036 O O . ASN B 1 82 ? 6.07 47.219 28.375 1 96.56 82 ASN B O 1
ATOM 5040 N N . ASN B 1 83 ? 4.875 47.781 26.625 1 96.44 83 ASN B N 1
ATOM 5041 C CA . ASN B 1 83 ? 3.588 47.812 27.297 1 96.44 83 ASN B CA 1
ATOM 5042 C C . ASN B 1 83 ? 2.559 46.938 26.594 1 96.44 83 ASN B C 1
ATOM 5044 O O . ASN B 1 83 ? 1.763 47.438 25.797 1 96.44 83 ASN B O 1
ATOM 5048 N N . PRO B 1 84 ? 2.479 45.688 27.047 1 96.5 84 PRO B N 1
ATOM 5049 C CA . PRO B 1 84 ? 1.589 44.75 26.359 1 96.5 84 PRO B CA 1
ATOM 5050 C C . PRO B 1 84 ? 0.118 45.125 26.469 1 96.5 84 PRO B C 1
ATOM 5052 O O . PRO B 1 84 ? -0.716 44.656 25.703 1 96.5 84 PRO B O 1
ATOM 5055 N N . ALA B 1 85 ? -0.237 45.969 27.344 1 96.38 85 ALA B N 1
ATOM 5056 C CA . ALA B 1 85 ? -1.612 46.438 27.5 1 96.38 85 ALA B CA 1
ATOM 5057 C C . ALA B 1 85 ? -1.955 47.469 26.438 1 96.38 85 ALA B C 1
ATOM 5059 O O . ALA B 1 85 ? -3.129 47.781 26.203 1 96.38 85 ALA B O 1
ATOM 5060 N N . ALA B 1 86 ? -0.916 48.031 25.875 1 96.81 86 ALA B N 1
ATOM 5061 C CA . ALA B 1 86 ? -1.115 49.031 24.828 1 96.81 86 ALA B CA 1
ATOM 5062 C C . ALA B 1 86 ? -0.019 48.938 23.766 1 96.81 86 ALA B C 1
ATOM 5064 O O . ALA B 1 86 ? 0.748 49.875 23.578 1 96.81 86 ALA B O 1
ATOM 5065 N N . PRO B 1 87 ? -0.007 47.875 23.031 1 97.25 87 PRO B N 1
ATOM 5066 C CA . PRO B 1 87 ? 1.01 47.719 21.984 1 97.25 87 PRO B CA 1
ATOM 5067 C C . PRO B 1 87 ? 0.875 48.781 20.891 1 97.25 87 PRO B C 1
ATOM 5069 O O . PRO B 1 87 ? -0.236 49.219 20.594 1 97.25 87 PRO B O 1
ATOM 5072 N N . THR B 1 88 ? 2 49.188 20.328 1 95.81 88 THR B N 1
ATOM 5073 C CA . THR B 1 88 ? 1.996 50.188 19.266 1 95.81 88 THR B CA 1
ATOM 5074 C C . THR B 1 88 ? 2.873 49.75 18.094 1 95.81 88 THR B C 1
ATOM 5076 O O . THR B 1 88 ? 3.889 49.094 18.297 1 95.81 88 THR B O 1
ATOM 5079 N N . ILE B 1 89 ? 2.492 50.156 16.906 1 95.81 89 ILE B N 1
ATOM 5080 C CA . ILE B 1 89 ? 3.303 49.875 15.719 1 95.81 89 ILE B C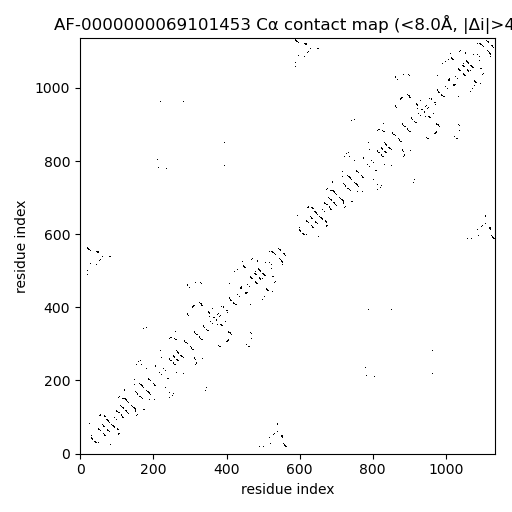A 1
ATOM 5081 C C . ILE B 1 89 ? 4.48 50.844 15.656 1 95.81 89 ILE B C 1
ATOM 5083 O O . ILE B 1 89 ? 4.293 52.062 15.57 1 95.81 89 ILE B O 1
ATOM 5087 N N . LEU B 1 90 ? 5.668 50.281 15.68 1 96.81 90 LEU B N 1
ATOM 5088 C CA . LEU B 1 90 ? 6.883 51.094 15.57 1 96.81 90 LEU B CA 1
ATOM 5089 C C . LEU B 1 90 ? 7.219 51.375 14.109 1 96.81 90 LEU B C 1
ATOM 5091 O O . LEU B 1 90 ? 7.719 52.438 13.781 1 96.81 90 LEU B O 1
ATOM 5095 N N . MET B 1 91 ? 7.043 50.344 13.352 1 95.25 91 MET B N 1
ATOM 5096 C CA . MET B 1 91 ? 7.355 50.375 11.93 1 95.25 91 MET B CA 1
ATOM 5097 C C . MET B 1 91 ? 6.574 49.312 11.164 1 95.25 91 MET B C 1
ATOM 5099 O O . MET B 1 91 ? 6.254 48.281 11.711 1 95.25 91 MET B O 1
ATOM 5103 N N . THR B 1 92 ? 6.188 49.656 9.992 1 95.31 92 THR B N 1
ATOM 5104 C CA . THR B 1 92 ? 5.699 48.688 9.031 1 95.31 92 THR B CA 1
ATOM 5105 C C . THR B 1 92 ? 6.676 48.531 7.875 1 95.31 92 THR B C 1
ATOM 5107 O O . THR B 1 92 ? 6.852 49.438 7.074 1 95.31 92 THR B O 1
ATOM 5110 N N . HIS B 1 93 ? 7.344 47.375 7.883 1 95.31 93 HIS B N 1
ATOM 5111 C CA . HIS B 1 93 ? 8.234 47.062 6.773 1 95.31 93 HIS B CA 1
ATOM 5112 C C . HIS B 1 93 ? 7.461 46.5 5.582 1 95.31 93 HIS B C 1
ATOM 5114 O O . HIS B 1 93 ? 6.672 45.562 5.727 1 95.31 93 HIS B O 1
ATOM 5120 N N . VAL B 1 94 ? 7.688 47.031 4.398 1 93.69 94 VAL B N 1
ATOM 5121 C CA . VAL B 1 94 ? 6.992 46.625 3.186 1 93.69 94 VAL B CA 1
ATOM 5122 C C . VAL B 1 94 ? 7.945 45.844 2.281 1 93.69 94 VAL B C 1
ATOM 5124 O O . VAL B 1 94 ? 9.023 46.344 1.94 1 93.69 94 VAL B O 1
ATOM 5127 N N . PHE B 1 95 ? 7.605 44.625 1.955 1 94.5 95 PHE B N 1
ATOM 5128 C CA . PHE B 1 95 ? 8.344 43.875 0.962 1 94.5 95 PHE B CA 1
ATOM 5129 C C . PHE B 1 95 ? 7.855 44.188 -0.445 1 94.5 95 PHE B C 1
ATOM 5131 O O . PHE B 1 95 ? 6.793 43.719 -0.857 1 94.5 95 PHE B O 1
ATOM 5138 N N . GLU B 1 96 ? 8.68 44.812 -1.255 1 89.31 96 GLU B N 1
ATOM 5139 C CA . GLU B 1 96 ? 8.219 45.406 -2.516 1 89.31 96 GLU B CA 1
ATOM 5140 C C . GLU B 1 96 ? 8.758 44.625 -3.709 1 89.31 96 GLU B C 1
ATOM 5142 O O . GLU B 1 96 ? 8.258 44.781 -4.828 1 89.31 96 GLU B O 1
ATOM 5147 N N . ASN B 1 97 ? 9.711 43.75 -3.482 1 88.12 97 ASN B N 1
ATOM 5148 C CA . ASN B 1 97 ? 10.289 43.031 -4.613 1 88.12 97 ASN B CA 1
ATOM 5149 C C . ASN B 1 97 ? 9.266 42.156 -5.289 1 88.12 97 ASN B C 1
ATOM 5151 O O . ASN B 1 97 ? 8.703 41.25 -4.656 1 88.12 97 ASN B O 1
ATOM 5155 N N . THR B 1 98 ? 9.125 42.281 -6.574 1 88.56 98 THR B N 1
ATOM 5156 C CA . THR B 1 98 ? 8.086 41.594 -7.332 1 88.56 98 THR B CA 1
ATOM 5157 C C . THR B 1 98 ? 8.422 40.094 -7.508 1 88.56 98 THR B C 1
ATOM 5159 O O . THR B 1 98 ? 7.559 39.312 -7.867 1 88.56 98 THR B O 1
ATOM 5162 N N . VAL B 1 99 ? 9.641 39.75 -7.293 1 91.56 99 VAL B N 1
ATOM 5163 C CA . VAL B 1 99 ? 10.023 38.344 -7.453 1 91.56 99 VAL B CA 1
ATOM 5164 C C . VAL B 1 99 ? 9.602 37.531 -6.223 1 91.56 99 VAL B C 1
ATOM 5166 O O . VAL B 1 99 ? 9.562 36.312 -6.258 1 91.56 99 VAL B O 1
ATOM 5169 N N . ASP B 1 100 ? 9.281 38.281 -5.164 1 94 100 ASP B N 1
ATOM 5170 C CA . ASP B 1 100 ? 8.867 37.625 -3.932 1 94 100 ASP B CA 1
ATOM 5171 C C . ASP B 1 100 ? 7.352 37.438 -3.902 1 94 100 ASP B C 1
ATOM 5173 O O . ASP B 1 100 ? 6.598 38.281 -4.367 1 94 100 ASP B O 1
ATOM 5177 N N . GLY B 1 101 ? 6.934 36.312 -3.455 1 94.56 101 GLY B N 1
ATOM 5178 C CA . GLY B 1 101 ? 5.531 36.031 -3.174 1 94.56 101 GLY B CA 1
ATOM 5179 C C . GLY B 1 101 ? 5.078 36.594 -1.839 1 94.56 101 GLY B C 1
ATOM 5180 O O . GLY B 1 101 ? 5.301 37.781 -1.549 1 94.56 101 GLY B O 1
ATOM 5181 N N . HIS B 1 102 ? 4.5 35.812 -1.007 1 94.19 102 HIS B N 1
ATOM 5182 C CA . HIS B 1 102 ? 3.984 36.25 0.284 1 94.19 102 HIS B CA 1
ATOM 5183 C C . HIS B 1 102 ? 4.926 35.844 1.417 1 94.19 102 HIS B C 1
ATOM 5185 O O . HIS B 1 102 ? 5.805 35 1.237 1 94.19 102 HIS B O 1
ATOM 5191 N N . ILE B 1 103 ? 4.742 36.562 2.572 1 97.44 103 ILE B N 1
ATOM 5192 C CA . ILE B 1 103 ? 5.43 36.125 3.789 1 97.44 103 ILE B CA 1
ATOM 5193 C C . ILE B 1 103 ? 4.773 34.875 4.344 1 97.44 103 ILE B C 1
ATOM 5195 O O . ILE B 1 103 ? 3.559 34.844 4.547 1 97.44 103 ILE B O 1
ATOM 5199 N N . THR B 1 104 ? 5.57 33.844 4.508 1 97.19 104 THR B N 1
ATOM 5200 C CA . THR B 1 104 ? 4.977 32.562 4.867 1 97.19 104 THR B CA 1
ATOM 5201 C C . THR B 1 104 ? 5.277 32.219 6.32 1 97.19 104 THR B C 1
ATOM 5203 O O . THR B 1 104 ? 4.535 31.469 6.953 1 97.19 104 THR B O 1
ATOM 5206 N N . ALA B 1 105 ? 6.371 32.75 6.879 1 97.75 105 ALA B N 1
ATOM 5207 C CA . ALA B 1 105 ? 6.758 32.438 8.25 1 97.75 105 ALA B CA 1
ATOM 5208 C C . ALA B 1 105 ? 7.781 33.406 8.789 1 97.75 105 ALA B C 1
ATOM 5210 O O . ALA B 1 105 ? 8.367 34.188 8.023 1 97.75 105 ALA B O 1
ATOM 5211 N N . LEU B 1 106 ? 7.926 33.375 10.086 1 97.25 106 LEU B N 1
ATOM 5212 C CA . LEU B 1 106 ? 8.898 34.219 10.789 1 97.25 106 LEU B CA 1
ATOM 5213 C C . LEU B 1 106 ? 9.414 33.5 12.031 1 97.25 106 LEU B C 1
ATOM 5215 O O . LEU B 1 106 ? 8.742 32.656 12.586 1 97.25 106 LEU B O 1
ATOM 5219 N N . ASP B 1 107 ? 10.555 33.875 12.336 1 98.44 107 ASP B N 1
ATOM 5220 C CA . ASP B 1 107 ? 11.109 33.469 13.633 1 98.44 107 ASP B CA 1
ATOM 5221 C C . ASP B 1 107 ? 12.109 34.5 14.141 1 98.44 107 ASP B C 1
ATOM 5223 O O . ASP B 1 107 ? 12.727 35.219 13.352 1 98.44 107 ASP B O 1
ATOM 5227 N N . ALA B 1 108 ? 12.117 34.656 15.422 1 98.19 108 ALA B N 1
ATOM 5228 C CA . ALA B 1 108 ? 13.023 35.594 16.047 1 98.19 108 ALA B CA 1
ATOM 5229 C C . ALA B 1 108 ? 13.992 34.906 17 1 98.19 108 ALA B C 1
ATOM 5231 O O . ALA B 1 108 ? 13.594 34.031 17.766 1 98.19 108 ALA B O 1
ATOM 5232 N N . CYS B 1 109 ? 15.172 35.25 16.844 1 97.19 109 CYS B N 1
ATOM 5233 C CA . CYS B 1 109 ? 16.219 34.844 17.766 1 97.19 109 CYS B CA 1
ATOM 5234 C C . CYS B 1 109 ? 16.891 36.062 18.391 1 97.19 109 CYS B C 1
ATOM 5236 O O . CYS B 1 109 ? 16.531 37.219 18.078 1 97.19 109 CYS B O 1
ATOM 5238 N N . SER B 1 110 ? 17.844 35.875 19.312 1 96.25 110 SER B N 1
ATOM 5239 C CA . SER B 1 110 ? 18.406 36.969 20.094 1 96.25 110 SER B CA 1
ATOM 5240 C C . SER B 1 110 ? 19.031 38.031 19.188 1 96.25 110 SER B C 1
ATOM 5242 O O . SER B 1 110 ? 18.938 39.219 19.453 1 96.25 110 SER B O 1
ATOM 5244 N N . ASP B 1 111 ? 19.625 37.625 18.094 1 95.25 111 ASP B N 1
ATOM 5245 C CA . ASP B 1 111 ? 20.391 38.594 17.312 1 95.25 111 ASP B CA 1
ATOM 5246 C C . ASP B 1 111 ? 19.875 38.625 15.867 1 95.25 111 ASP B C 1
ATOM 5248 O O . ASP B 1 111 ? 20.469 39.312 15.023 1 95.25 111 ASP B O 1
ATOM 5252 N N . THR B 1 112 ? 18.812 37.906 15.602 1 96.12 112 THR B N 1
ATOM 5253 C CA . THR B 1 112 ? 18.391 37.844 14.203 1 96.12 112 THR B CA 1
ATOM 5254 C C . THR B 1 112 ? 16.891 37.625 14.102 1 96.12 112 THR B C 1
ATOM 5256 O O . THR B 1 112 ? 16.281 36.938 14.93 1 96.12 112 THR B O 1
ATOM 5259 N N . ILE B 1 113 ? 16.266 38.219 13.133 1 98.25 113 ILE B N 1
ATOM 5260 C CA . ILE B 1 113 ? 14.898 37.969 12.695 1 98.25 113 ILE B CA 1
ATOM 5261 C C . ILE B 1 113 ? 14.898 37.312 11.32 1 98.25 113 ILE B C 1
ATOM 5263 O O . ILE B 1 113 ? 15.477 37.844 10.367 1 98.25 113 ILE B O 1
ATOM 5267 N N . ALA B 1 114 ? 14.352 36.125 11.234 1 98.56 114 ALA B N 1
ATOM 5268 C CA . ALA B 1 114 ? 14.242 35.438 9.961 1 98.56 114 ALA B CA 1
ATOM 5269 C C . ALA B 1 114 ? 12.844 35.562 9.367 1 98.56 114 ALA B C 1
ATOM 5271 O O . ALA B 1 114 ? 11.844 35.375 10.062 1 98.56 114 ALA B O 1
ATOM 5272 N N . VAL B 1 115 ? 12.742 35.969 8.133 1 98.5 115 VAL B N 1
ATOM 5273 C CA . VAL B 1 115 ? 11.492 36.094 7.395 1 98.5 115 VAL B CA 1
ATOM 5274 C C . VAL B 1 115 ? 11.516 35.188 6.176 1 98.5 115 VAL B C 1
ATOM 5276 O O . VAL B 1 115 ? 12.414 35.281 5.34 1 98.5 115 VAL B O 1
ATOM 5279 N N . ALA B 1 116 ? 10.602 34.312 6.098 1 98.44 116 ALA B N 1
ATOM 5280 C CA . ALA B 1 116 ? 10.461 33.438 4.941 1 98.44 116 ALA B CA 1
ATOM 5281 C C . ALA B 1 116 ? 9.5 34.031 3.914 1 98.44 116 ALA B C 1
ATOM 5283 O O . ALA B 1 116 ? 8.414 34.5 4.266 1 98.44 116 ALA B O 1
ATOM 5284 N N . LEU B 1 117 ? 9.875 34 2.668 1 97.75 117 LEU B N 1
ATOM 5285 C CA . LEU B 1 117 ? 9.07 34.469 1.551 1 97.75 117 LEU B CA 1
ATOM 5286 C C . LEU B 1 117 ? 8.961 33.406 0.464 1 97.75 117 LEU B C 1
ATOM 5288 O O . LEU B 1 117 ? 9.969 32.812 0.056 1 97.75 117 LEU B O 1
ATOM 5292 N N . SER B 1 118 ? 7.789 33.156 -0 1 97.19 118 SER B N 1
ATOM 5293 C CA . SER B 1 118 ? 7.633 32.375 -1.219 1 97.19 118 SER B CA 1
ATOM 5294 C C . SER B 1 118 ? 8.07 33.156 -2.447 1 97.19 118 SER B C 1
ATOM 5296 O O . SER B 1 118 ? 8.344 34.344 -2.357 1 97.19 118 SER B O 1
ATOM 5298 N N . ALA B 1 119 ? 8.234 32.438 -3.555 1 96.75 119 ALA B N 1
ATOM 5299 C CA . ALA B 1 119 ? 8.469 33.125 -4.828 1 96.75 119 ALA B CA 1
ATOM 5300 C C . ALA B 1 119 ? 7.148 33.531 -5.473 1 96.75 119 ALA B C 1
ATOM 5302 O O . ALA B 1 119 ? 6.102 32.938 -5.215 1 96.75 119 ALA B O 1
ATOM 5303 N N . ALA B 1 120 ? 7.242 34.625 -6.25 1 95.25 120 ALA B N 1
ATOM 5304 C CA . ALA B 1 120 ? 6.07 35 -7.043 1 95.25 120 ALA B CA 1
ATOM 5305 C C . ALA B 1 120 ? 5.691 33.875 -8.016 1 95.25 120 ALA B C 1
ATOM 5307 O O . ALA B 1 120 ? 4.508 33.656 -8.273 1 95.25 120 ALA B O 1
ATOM 5308 N N . ASP B 1 121 ? 6.715 33.281 -8.586 1 95.19 121 ASP B N 1
ATOM 5309 C CA . ASP B 1 121 ? 6.488 32.031 -9.336 1 95.19 121 ASP B CA 1
ATOM 5310 C C . ASP B 1 121 ? 6.129 30.875 -8.398 1 95.19 121 ASP B C 1
ATOM 5312 O O . ASP B 1 121 ? 6.965 30.438 -7.609 1 95.19 121 ASP B O 1
ATOM 5316 N N . PRO B 1 122 ? 4.898 30.375 -8.555 1 94.38 122 PRO B N 1
ATOM 5317 C CA . PRO B 1 122 ? 4.449 29.406 -7.551 1 94.38 122 PRO B CA 1
ATOM 5318 C C . PRO B 1 122 ? 5.273 28.125 -7.57 1 94.38 122 PRO B C 1
ATOM 5320 O O . PRO B 1 122 ? 5.238 27.344 -6.605 1 94.38 122 PRO B O 1
ATOM 5323 N N . VAL B 1 123 ? 6.02 27.828 -8.609 1 96.19 123 VAL B N 1
ATOM 5324 C CA . VAL B 1 123 ? 6.848 26.641 -8.664 1 96.19 123 VAL B CA 1
ATOM 5325 C C . VAL B 1 123 ? 8.305 27 -8.391 1 96.19 123 VAL B C 1
ATOM 5327 O O . VAL B 1 123 ? 9.188 26.141 -8.438 1 96.19 123 VAL B O 1
ATOM 5330 N N . GLY B 1 124 ? 8.547 28.266 -8.141 1 96.94 124 GLY B N 1
ATOM 5331 C CA . GLY B 1 124 ? 9.898 28.75 -7.93 1 96.94 124 GLY B CA 1
ATOM 5332 C C . GLY B 1 124 ? 10.367 28.609 -6.492 1 96.94 124 GLY B C 1
ATOM 5333 O O . GLY B 1 124 ? 9.547 28.516 -5.578 1 96.94 124 GLY B O 1
ATOM 5334 N N . GLU B 1 125 ? 11.633 28.641 -6.297 1 97.81 125 GLU B N 1
ATOM 5335 C CA . GLU B 1 125 ? 12.242 28.531 -4.973 1 97.81 125 GLU B CA 1
ATOM 5336 C C . GLU B 1 125 ? 11.984 29.797 -4.156 1 97.81 125 GLU B C 1
ATOM 5338 O O . GLU B 1 125 ? 11.984 30.906 -4.695 1 97.81 125 GLU B O 1
ATOM 5343 N N . GLY B 1 126 ? 11.672 29.656 -2.82 1 97.75 126 GLY B N 1
ATOM 5344 C CA . GLY B 1 126 ? 11.547 30.781 -1.902 1 97.75 126 GLY B CA 1
ATOM 5345 C C . GLY B 1 126 ? 12.875 31.234 -1.326 1 97.75 126 GLY B C 1
ATOM 5346 O O . GLY B 1 126 ? 13.93 30.812 -1.795 1 97.75 126 GLY B O 1
ATOM 5347 N N . HIS B 1 127 ? 12.781 32.188 -0.4 1 97 127 HIS B N 1
ATOM 5348 C CA . HIS B 1 127 ? 13.984 32.719 0.23 1 97 127 HIS B CA 1
ATOM 5349 C C . HIS B 1 127 ? 13.742 33.031 1.702 1 97 127 HIS B C 1
ATOM 5351 O O . HIS B 1 127 ? 12.602 33.25 2.117 1 97 127 HIS B O 1
ATOM 5357 N N . ILE B 1 128 ? 14.844 32.969 2.398 1 98.19 128 ILE B N 1
ATOM 5358 C CA . ILE B 1 128 ? 14.891 33.5 3.756 1 98.19 128 ILE B CA 1
ATOM 5359 C C . ILE B 1 128 ? 15.656 34.844 3.762 1 98.19 128 ILE B C 1
ATOM 5361 O O . ILE B 1 128 ? 16.766 34.906 3.242 1 98.19 128 ILE B O 1
ATOM 5365 N N . GLU B 1 129 ? 15.016 35.844 4.312 1 97.44 129 GLU B N 1
ATOM 5366 C CA . GLU B 1 129 ? 15.734 37.062 4.625 1 97.44 129 GLU B CA 1
ATOM 5367 C C . GLU B 1 129 ? 16.047 37.156 6.117 1 97.44 129 GLU B C 1
ATOM 5369 O O . GLU B 1 129 ? 15.156 36.969 6.949 1 97.44 129 GLU B O 1
ATOM 5374 N N . LEU B 1 130 ? 17.297 37.406 6.379 1 97.38 130 LEU B N 1
ATOM 5375 C CA . LEU B 1 130 ? 17.719 37.625 7.758 1 97.38 130 LEU B CA 1
ATOM 5376 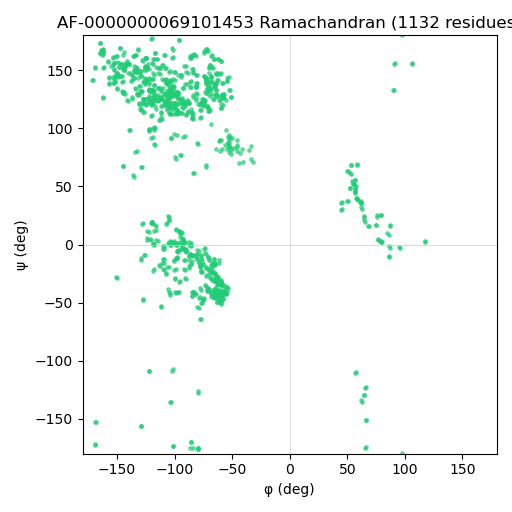C C . LEU B 1 130 ? 17.906 39.094 8.039 1 97.38 130 LEU B C 1
ATOM 5378 O O . LEU B 1 130 ? 18.406 39.844 7.191 1 97.38 130 LEU B O 1
ATOM 5382 N N . TYR B 1 131 ? 17.438 39.531 9.172 1 97.44 131 TYR B N 1
ATOM 5383 C CA . TYR B 1 131 ? 17.547 40.906 9.617 1 97.44 131 TYR B CA 1
ATOM 5384 C C . TYR B 1 131 ? 18.172 41 11.008 1 97.44 131 TYR B C 1
ATOM 5386 O O . TYR B 1 131 ? 18 40.094 11.828 1 97.44 131 TYR B O 1
ATOM 5394 N N . THR B 1 132 ? 18.859 42.094 11.266 1 96.5 132 THR B N 1
ATOM 5395 C CA . THR B 1 132 ? 19.109 42.469 12.664 1 96.5 132 THR B CA 1
ATOM 5396 C C . THR B 1 132 ? 17.812 42.875 13.352 1 96.5 132 THR B C 1
ATOM 5398 O O . THR B 1 132 ? 16.906 43.406 12.711 1 96.5 132 THR B O 1
ATOM 5401 N N . PRO B 1 133 ? 17.734 42.531 14.688 1 97.56 133 PRO B N 1
ATOM 5402 C CA . PRO B 1 133 ? 16.547 43.031 15.383 1 97.56 133 PRO B CA 1
ATOM 5403 C C . PRO B 1 133 ? 16.344 44.531 15.227 1 97.56 133 PRO B C 1
ATOM 5405 O O . PRO B 1 133 ? 17.328 45.281 15.156 1 97.56 133 PRO B O 1
ATOM 5408 N N . TYR B 1 134 ? 15.102 44.969 15.133 1 98.25 134 TYR B N 1
ATOM 5409 C CA . TYR B 1 134 ? 14.773 46.375 14.953 1 98.25 134 TYR B CA 1
ATOM 5410 C C . TYR B 1 134 ? 15.445 47.219 16.016 1 98.25 134 TYR B C 1
ATOM 5412 O O . TYR B 1 134 ? 15.375 46.906 17.219 1 98.25 134 TYR B O 1
ATOM 5420 N N . ASN B 1 135 ? 16.062 48.312 15.586 1 96.5 135 ASN B N 1
ATOM 5421 C CA . ASN B 1 135 ? 16.688 49.281 16.484 1 96.5 135 ASN B CA 1
ATOM 5422 C C . ASN B 1 135 ? 15.766 50.469 16.75 1 96.5 135 ASN B C 1
ATOM 5424 O O . ASN B 1 135 ? 15.57 51.312 15.883 1 96.5 135 ASN B O 1
ATOM 5428 N N . ARG B 1 136 ? 15.273 50.625 17.969 1 94.75 136 ARG B N 1
ATOM 5429 C CA . ARG B 1 136 ? 14.328 51.656 18.344 1 94.75 136 ARG B CA 1
ATOM 5430 C C . ARG B 1 136 ? 14.969 53.031 18.219 1 94.75 136 ARG B C 1
ATOM 5432 O O . ARG B 1 136 ? 14.305 54 17.797 1 94.75 136 ARG B O 1
ATOM 5439 N N . ALA B 1 137 ? 16.172 53.125 18.609 1 94.25 137 ALA B N 1
ATOM 5440 C CA . ALA B 1 137 ? 16.859 54.406 18.641 1 94.25 137 ALA B CA 1
ATOM 5441 C C . ALA B 1 137 ? 17.016 55 17.234 1 94.25 137 ALA B C 1
ATOM 5443 O O . ALA B 1 137 ? 16.703 56.156 17 1 94.25 137 ALA B O 1
ATOM 5444 N N . ASP B 1 138 ? 17.391 54.156 16.359 1 94.81 138 ASP B N 1
ATOM 5445 C CA . ASP B 1 138 ? 17.672 54.625 15 1 94.81 138 ASP B CA 1
ATOM 5446 C C . ASP B 1 138 ? 16.469 54.375 14.078 1 94.81 138 ASP B C 1
ATOM 5448 O O . ASP B 1 138 ? 16.453 54.875 12.953 1 94.81 138 ASP B O 1
ATOM 5452 N N . ARG B 1 139 ? 15.492 53.562 14.594 1 95.44 139 ARG B N 1
ATOM 5453 C CA . ARG B 1 139 ? 14.305 53.188 13.82 1 95.44 139 ARG B CA 1
ATOM 5454 C C . ARG B 1 139 ? 14.688 52.5 12.523 1 95.44 139 ARG B C 1
ATOM 5456 O O . ARG B 1 139 ? 14.234 52.875 11.445 1 95.44 139 ARG B O 1
ATOM 5463 N N . VAL B 1 140 ? 15.562 51.5 12.656 1 95.69 140 VAL B N 1
ATOM 5464 C CA . VAL B 1 140 ? 16.062 50.812 11.477 1 95.69 140 VAL B CA 1
ATOM 5465 C C . VAL B 1 140 ? 15.828 49.312 11.625 1 95.69 140 VAL B C 1
ATOM 5467 O O . VAL B 1 140 ? 15.922 48.781 12.727 1 95.69 140 VAL B O 1
ATOM 5470 N N . PHE B 1 141 ? 15.43 48.688 10.641 1 97.38 141 PHE B N 1
ATOM 5471 C CA . PHE B 1 141 ? 15.297 47.25 10.43 1 97.38 141 PHE B CA 1
ATOM 5472 C C . PHE B 1 141 ? 16.094 46.781 9.219 1 97.38 141 PHE B C 1
ATOM 5474 O O . PHE B 1 141 ? 15.641 46.906 8.078 1 97.38 141 PHE B O 1
ATOM 5481 N N . THR B 1 142 ? 17.375 46.219 9.453 1 96.75 142 THR B N 1
ATOM 5482 C CA . THR B 1 142 ? 18.375 46.062 8.406 1 96.75 142 THR B CA 1
ATOM 5483 C C . THR B 1 142 ? 18.5 44.594 7.969 1 96.75 142 THR B C 1
ATOM 5485 O O . THR B 1 142 ? 18.766 43.719 8.789 1 96.75 142 THR B O 1
ATOM 5488 N N . ARG B 1 143 ? 18.281 44.375 6.719 1 96.38 143 ARG B N 1
ATOM 5489 C CA . ARG B 1 143 ? 18.516 43.062 6.164 1 96.38 143 ARG B CA 1
ATOM 5490 C C . ARG B 1 143 ? 20 42.719 6.113 1 96.38 143 ARG B C 1
ATOM 5492 O O . ARG B 1 143 ? 20.797 43.531 5.656 1 96.38 143 ARG B O 1
ATOM 5499 N N . THR B 1 144 ? 20.344 41.594 6.531 1 95.75 144 THR B N 1
ATOM 5500 C CA . THR B 1 144 ? 21.75 41.156 6.508 1 95.75 144 THR B CA 1
ATOM 5501 C C . THR B 1 144 ? 21.984 40.156 5.402 1 95.75 144 THR B C 1
ATOM 5503 O O . THR B 1 144 ? 23.062 40.125 4.785 1 95.75 144 THR B O 1
ATOM 5506 N N . HIS B 1 145 ? 21.062 39.219 5.172 1 95.75 145 HIS B N 1
ATOM 5507 C CA . HIS B 1 145 ? 21.234 38.188 4.176 1 95.75 145 HIS B CA 1
ATOM 5508 C C . HIS B 1 145 ? 19.922 37.875 3.467 1 95.75 145 HIS B C 1
ATOM 5510 O O . HIS B 1 145 ? 18.844 38.156 4.004 1 95.75 145 HIS B O 1
ATOM 5516 N N . ARG B 1 146 ? 19.953 37.375 2.318 1 96.06 146 ARG B N 1
ATOM 5517 C CA . ARG B 1 146 ? 18.906 36.75 1.532 1 96.06 146 ARG B CA 1
ATOM 5518 C C . ARG B 1 146 ? 19.359 35.375 0.997 1 96.06 146 ARG B C 1
ATOM 5520 O O . ARG B 1 146 ? 20.312 35.312 0.222 1 96.06 146 ARG B O 1
ATOM 5527 N N . ILE B 1 147 ? 18.734 34.281 1.389 1 97.06 147 ILE B N 1
ATOM 5528 C CA . ILE B 1 147 ? 19.203 32.938 1.12 1 97.06 147 ILE B CA 1
ATOM 5529 C C . ILE B 1 147 ? 18.109 32.125 0.402 1 97.06 147 ILE B C 1
ATOM 5531 O O . ILE B 1 147 ? 16.984 32.031 0.887 1 97.06 147 ILE B O 1
ATOM 5535 N N . THR B 1 148 ? 18.469 31.562 -0.754 1 97.5 148 THR B N 1
ATOM 5536 C CA . THR B 1 148 ? 17.516 30.719 -1.475 1 97.5 148 THR B CA 1
ATOM 5537 C C . THR B 1 148 ? 17.297 29.391 -0.744 1 97.5 148 THR B C 1
ATOM 5539 O O . THR B 1 148 ? 18.266 28.797 -0.25 1 97.5 148 THR B O 1
ATOM 5542 N N . VAL B 1 149 ? 16.062 28.969 -0.645 1 98.31 149 VAL B N 1
ATOM 5543 C CA . VAL B 1 149 ? 15.711 27.672 -0.05 1 98.31 149 VAL B CA 1
ATOM 5544 C C . VAL B 1 149 ? 14.797 26.906 -0.994 1 98.31 149 VAL B C 1
ATOM 5546 O O . VAL B 1 149 ? 14.906 27.031 -2.217 1 98.31 149 VAL B O 1
ATOM 5549 N N . GLY B 1 150 ? 14.008 25.984 -0.494 1 98.5 150 GLY B N 1
ATOM 5550 C CA . GLY B 1 150 ? 13.133 25.203 -1.36 1 98.5 150 GLY B CA 1
ATOM 5551 C C . GLY B 1 150 ? 11.867 25.953 -1.752 1 98.5 150 GLY B C 1
ATOM 5552 O O . GLY B 1 150 ? 11.719 27.125 -1.447 1 98.5 150 GLY B O 1
ATOM 5553 N N . VAL B 1 151 ? 11.016 25.234 -2.445 1 98.5 151 VAL B N 1
ATOM 5554 C CA . VAL B 1 151 ? 9.789 25.812 -2.98 1 98.5 151 VAL B CA 1
ATOM 5555 C C . VAL B 1 151 ? 8.773 26 -1.856 1 98.5 151 VAL B C 1
ATOM 5557 O O . VAL B 1 151 ? 8.453 25.062 -1.134 1 98.5 151 VAL B O 1
ATOM 5560 N N . ASN B 1 152 ? 8.297 27.25 -1.723 1 97.88 152 ASN B N 1
ATOM 5561 C CA . ASN B 1 152 ? 7.25 27.641 -0.782 1 97.88 152 ASN B CA 1
ATOM 5562 C C . ASN B 1 152 ? 7.645 27.312 0.657 1 97.88 152 ASN B C 1
ATOM 5564 O O . ASN B 1 152 ? 7.012 26.484 1.305 1 97.88 152 ASN B O 1
ATOM 5568 N N . PRO B 1 153 ? 8.656 28.016 1.247 1 98.44 153 PRO B N 1
ATOM 5569 C CA . PRO B 1 153 ? 8.977 27.844 2.664 1 98.44 153 PRO B CA 1
ATOM 5570 C C . PRO B 1 153 ? 7.805 28.172 3.584 1 98.44 153 PRO B C 1
ATOM 5572 O O . PRO B 1 153 ? 7.371 29.328 3.645 1 98.44 153 PRO B O 1
ATOM 5575 N N . LYS B 1 154 ? 7.375 27.141 4.301 1 97.81 154 LYS B N 1
ATOM 5576 C CA . LYS B 1 154 ? 6.109 27.219 5.02 1 97.81 154 LYS B CA 1
ATOM 5577 C C . LYS B 1 154 ? 6.332 27.531 6.496 1 97.81 154 LYS B C 1
ATOM 5579 O O . LYS B 1 154 ? 5.445 28.062 7.168 1 97.81 154 LYS B O 1
ATOM 5584 N N . ASP B 1 155 ? 7.453 27.109 7.023 1 98.56 155 ASP B N 1
ATOM 5585 C CA . ASP B 1 155 ? 7.77 27.328 8.43 1 98.56 155 ASP B CA 1
ATOM 5586 C C . ASP B 1 155 ? 9.281 27.391 8.648 1 98.56 155 ASP B C 1
ATOM 5588 O O . ASP B 1 155 ? 10.047 26.891 7.82 1 98.56 155 ASP B O 1
ATOM 5592 N N . VAL B 1 156 ? 9.672 28.047 9.719 1 98.62 156 VAL B N 1
ATOM 5593 C CA . VAL B 1 156 ? 11.086 28.188 10.062 1 98.62 156 VAL B CA 1
ATOM 5594 C C . VAL B 1 156 ? 11.258 28.141 11.578 1 98.62 156 VAL B C 1
ATOM 5596 O O . VAL B 1 156 ? 10.359 28.547 12.32 1 98.62 156 VAL B O 1
ATOM 5599 N N . ALA B 1 157 ? 12.383 27.672 12.016 1 98.5 157 ALA B N 1
ATOM 5600 C CA . ALA B 1 157 ? 12.719 27.656 13.438 1 98.5 157 ALA B CA 1
ATOM 5601 C C . ALA B 1 157 ? 14.227 27.766 13.641 1 98.5 157 ALA B C 1
ATOM 5603 O O . ALA B 1 157 ? 15 27.062 12.992 1 98.5 157 ALA B O 1
ATOM 5604 N N . HIS B 1 158 ? 14.617 28.641 14.578 1 97.88 158 HIS B N 1
ATOM 5605 C CA . HIS B 1 158 ? 16.016 28.766 14.977 1 97.88 158 HIS B CA 1
ATOM 5606 C C . HIS B 1 158 ? 16.375 27.734 16.031 1 97.88 158 HIS B C 1
ATOM 5608 O O . HIS B 1 158 ? 15.539 27.359 16.859 1 97.88 158 HIS B O 1
ATOM 5614 N N . THR B 1 159 ? 17.656 27.328 15.93 1 97.38 159 THR B N 1
ATOM 5615 C CA . THR B 1 159 ? 18.203 26.719 17.141 1 97.38 159 THR B CA 1
ATOM 5616 C C . THR B 1 159 ? 18.344 27.75 18.25 1 97.38 159 THR B C 1
ATOM 5618 O O . THR B 1 159 ? 18.344 28.953 18 1 97.38 159 THR B O 1
ATOM 5621 N N . SER B 1 160 ? 18.484 27.234 19.469 1 95.19 160 SER B N 1
ATOM 5622 C CA . SER B 1 160 ? 18.5 28.109 20.641 1 95.19 160 SER B CA 1
ATOM 5623 C C . SER B 1 160 ? 19.719 29.031 20.625 1 95.19 160 SER B C 1
ATOM 5625 O O . SER B 1 160 ? 19.672 30.125 21.172 1 95.19 160 SER B O 1
ATOM 5627 N N . ASP B 1 161 ? 20.766 28.656 19.953 1 94.69 161 ASP B N 1
ATOM 5628 C CA . ASP B 1 161 ? 22 29.453 19.906 1 94.69 161 ASP B CA 1
ATOM 5629 C C . ASP B 1 161 ? 22.016 30.344 18.672 1 94.69 161 ASP B C 1
ATOM 5631 O O . ASP B 1 161 ? 23.031 31 18.391 1 94.69 161 ASP B O 1
ATOM 5635 N N . CYS B 1 162 ? 20.969 30.312 17.891 1 95.25 162 CYS B N 1
ATOM 5636 C CA . CYS B 1 162 ? 20.75 31.172 16.734 1 95.25 162 CYS B CA 1
ATOM 5637 C C . CYS B 1 162 ? 21.734 30.844 15.617 1 95.25 162 CYS B C 1
ATOM 5639 O O . CYS B 1 162 ? 21.875 31.625 14.664 1 95.25 162 CYS B O 1
ATOM 5641 N N . THR B 1 163 ? 22.391 29.672 15.711 1 95.12 163 THR B N 1
ATOM 5642 C CA . THR B 1 163 ? 23.422 29.375 14.734 1 95.12 163 THR B CA 1
ATOM 5643 C C . THR B 1 163 ? 22.859 28.625 13.539 1 95.12 163 THR B C 1
ATOM 5645 O O . THR B 1 163 ? 23.484 28.547 12.484 1 95.12 163 THR B O 1
ATOM 5648 N N . ARG B 1 164 ? 21.734 28 13.766 1 97.12 164 ARG B N 1
ATOM 5649 C CA . ARG B 1 164 ? 21.094 27.297 12.672 1 97.12 164 ARG B CA 1
ATOM 5650 C C . ARG B 1 164 ? 19.625 27.688 12.539 1 97.12 164 ARG B C 1
ATOM 5652 O O . ARG B 1 164 ? 18.984 28.062 13.531 1 97.12 164 ARG B O 1
ATOM 5659 N N . LEU B 1 165 ? 19.125 27.656 11.336 1 98.12 165 LEU B N 1
ATOM 5660 C CA . LEU B 1 165 ? 17.719 27.844 10.992 1 98.12 165 LEU B CA 1
ATOM 5661 C C . LEU B 1 165 ? 17.203 26.703 10.133 1 98.12 165 LEU B C 1
ATOM 5663 O O . LEU B 1 165 ? 17.812 26.359 9.117 1 98.12 165 LEU B O 1
ATOM 5667 N N . VAL B 1 166 ? 16.188 26.047 10.602 1 98.88 166 VAL B N 1
ATOM 5668 C CA . VAL B 1 166 ? 15.562 24.969 9.828 1 98.88 166 VAL B CA 1
ATOM 5669 C C . VAL B 1 166 ? 14.344 25.516 9.094 1 98.88 166 VAL B C 1
ATOM 5671 O O . VAL B 1 166 ? 13.5 26.188 9.688 1 98.88 166 VAL B O 1
ATOM 5674 N N . VAL B 1 167 ? 14.266 25.219 7.812 1 98.88 167 VAL B N 1
ATOM 5675 C CA . VAL B 1 167 ? 13.188 25.703 6.961 1 98.88 167 VAL B CA 1
ATOM 5676 C C . VAL B 1 167 ? 12.406 24.531 6.379 1 98.88 167 VAL B C 1
ATOM 5678 O O . VAL B 1 167 ? 12.992 23.641 5.762 1 98.88 167 VAL B O 1
ATOM 5681 N N . ALA B 1 168 ? 11.133 24.453 6.605 1 98.88 168 ALA B N 1
ATOM 5682 C CA . ALA B 1 168 ? 10.242 23.484 5.973 1 98.88 168 ALA B CA 1
ATOM 5683 C C . ALA B 1 168 ? 9.703 24.031 4.648 1 98.88 168 ALA B C 1
ATOM 5685 O O . ALA B 1 168 ? 8.938 25 4.629 1 98.88 168 ALA B O 1
ATOM 5686 N N . ASN B 1 169 ? 10.062 23.406 3.541 1 98.81 169 ASN B N 1
ATOM 5687 C CA . ASN B 1 169 ? 9.617 23.797 2.211 1 98.81 169 ASN B CA 1
ATOM 5688 C C . ASN B 1 169 ? 8.531 22.859 1.683 1 98.81 169 ASN B C 1
ATOM 5690 O O . ASN B 1 169 ? 8.812 21.703 1.357 1 98.81 169 ASN B O 1
ATOM 5694 N N . SER B 1 170 ? 7.359 23.344 1.532 1 98.31 170 SER B N 1
ATOM 5695 C CA . SER B 1 170 ? 6.215 22.469 1.293 1 98.31 170 SER B CA 1
ATOM 5696 C C . SER B 1 170 ? 6.242 21.891 -0.12 1 98.31 170 SER B C 1
ATOM 5698 O O . SER B 1 170 ? 5.844 20.75 -0.337 1 98.31 170 SER B O 1
ATOM 5700 N N . GLY B 1 171 ? 6.727 22.719 -1.091 1 98.12 171 GLY B N 1
ATOM 5701 C CA . GLY B 1 171 ? 6.633 22.266 -2.469 1 98.12 171 GLY B CA 1
ATOM 5702 C C . GLY B 1 171 ? 5.215 21.938 -2.893 1 98.12 171 GLY B C 1
ATOM 5703 O O . GLY B 1 171 ? 4.973 20.891 -3.514 1 98.12 171 GLY B O 1
ATOM 5704 N N . ALA B 1 172 ? 4.266 22.781 -2.6 1 95.5 172 ALA B N 1
ATOM 5705 C CA . ALA B 1 172 ? 2.852 22.484 -2.842 1 95.5 172 ALA B CA 1
ATOM 5706 C C . ALA B 1 172 ? 2.553 22.438 -4.336 1 95.5 172 ALA B C 1
ATOM 5708 O O . ALA B 1 172 ? 3.102 23.219 -5.117 1 95.5 172 ALA B O 1
ATOM 5709 N N . ALA B 1 173 ? 1.671 21.562 -4.75 1 96.81 173 ALA B N 1
ATOM 5710 C CA . ALA B 1 173 ? 1.231 21.438 -6.137 1 96.81 173 ALA B CA 1
ATOM 5711 C C . ALA B 1 173 ? 0.533 22.719 -6.609 1 96.81 173 ALA B C 1
ATOM 5713 O O . ALA B 1 173 ? -0.14 23.391 -5.824 1 96.81 173 ALA B O 1
ATOM 5714 N N . THR B 1 174 ? 0.747 22.922 -7.883 1 96.44 174 THR B N 1
ATOM 5715 C CA . THR B 1 174 ? 0.182 24.141 -8.453 1 96.44 174 THR B CA 1
ATOM 5716 C C . THR B 1 174 ? 0.164 24.078 -9.977 1 96.44 174 THR B C 1
ATOM 5718 O O . THR B 1 174 ? 0.591 23.078 -10.562 1 96.44 174 THR B O 1
ATOM 5721 N N . LEU B 1 175 ? -0.452 25.078 -10.539 1 95.94 175 LEU B N 1
ATOM 5722 C CA . LEU B 1 175 ? -0.346 25.297 -11.977 1 95.94 175 LEU B CA 1
ATOM 5723 C C . LEU B 1 175 ? 0.992 25.938 -12.336 1 95.94 175 LEU B C 1
ATOM 5725 O O . LEU B 1 175 ? 1.355 26.969 -11.781 1 95.94 175 LEU B O 1
ATOM 5729 N N . ASN B 1 176 ? 1.7 25.281 -13.148 1 95.12 176 ASN B N 1
ATOM 5730 C CA . ASN B 1 176 ? 2.889 25.922 -13.711 1 95.12 176 ASN B CA 1
ATOM 5731 C C . ASN B 1 176 ? 2.521 27.016 -14.703 1 95.12 176 ASN B C 1
ATOM 5733 O O . ASN B 1 176 ? 1.979 26.734 -15.773 1 95.12 176 ASN B O 1
ATOM 5737 N N . PRO B 1 177 ? 2.922 28.234 -14.375 1 93.44 177 PRO B N 1
ATOM 5738 C CA . PRO B 1 177 ? 2.457 29.312 -15.25 1 93.44 177 PRO B CA 1
ATOM 5739 C C . PRO B 1 177 ? 3.117 29.297 -16.625 1 93.44 177 PRO B C 1
ATOM 5741 O O . PRO B 1 177 ? 2.551 29.797 -17.594 1 93.44 177 PRO B O 1
ATOM 5744 N N . SER B 1 178 ? 4.215 28.688 -16.734 1 94.06 178 SER B N 1
ATOM 5745 C CA . SER B 1 178 ? 4.926 28.641 -18.016 1 94.06 178 SER B CA 1
ATOM 5746 C C . SER B 1 178 ? 4.367 27.547 -18.922 1 94.06 178 SER B C 1
ATOM 5748 O O . SER B 1 178 ? 4.152 27.781 -20.109 1 94.06 178 SER B O 1
ATOM 5750 N N . SER B 1 179 ? 4.086 26.375 -18.359 1 93.88 179 SER B N 1
ATOM 5751 C CA . SER B 1 179 ? 3.648 25.25 -19.156 1 93.88 179 SER B CA 1
ATOM 5752 C C . SER B 1 179 ? 2.135 25.062 -19.094 1 93.88 179 SER B C 1
ATOM 5754 O O . SER B 1 179 ? 1.555 24.328 -19.891 1 93.88 179 SER B O 1
ATOM 5756 N N . ASN B 1 180 ? 1.479 25.719 -18.172 1 95.06 180 ASN B N 1
ATOM 5757 C CA . ASN B 1 180 ? 0.047 25.594 -17.938 1 95.06 180 ASN B CA 1
ATOM 5758 C C . ASN B 1 180 ? -0.333 24.141 -17.625 1 95.06 180 ASN B C 1
ATOM 5760 O O . ASN B 1 180 ? -1.326 23.641 -18.141 1 95.06 180 ASN B O 1
ATOM 5764 N N . THR B 1 181 ? 0.495 23.469 -16.875 1 95.25 181 THR B N 1
ATOM 5765 C CA . THR B 1 181 ? 0.268 22.078 -16.484 1 95.25 181 THR B CA 1
ATOM 5766 C C . THR B 1 181 ? 0.382 21.922 -14.977 1 95.25 181 THR B C 1
ATOM 5768 O O . THR B 1 181 ? 0.98 22.75 -14.297 1 95.25 181 THR B O 1
ATOM 5771 N N . PHE B 1 182 ? -0.233 20.844 -14.469 1 96.94 182 PHE B N 1
ATOM 5772 C CA . PHE B 1 182 ? -0.068 20.453 -13.078 1 96.94 182 PHE B CA 1
ATOM 5773 C C . PHE B 1 182 ? 1.399 20.203 -12.758 1 96.94 182 PHE B C 1
ATOM 5775 O O . PHE B 1 182 ? 2.08 19.469 -13.477 1 96.94 182 PHE B O 1
ATOM 5782 N N . THR B 1 183 ? 1.897 20.844 -11.734 1 97.19 183 THR B N 1
ATOM 5783 C CA . THR B 1 183 ? 3.26 20.625 -11.258 1 97.19 183 THR B CA 1
ATOM 5784 C C . THR B 1 183 ? 3.281 20.438 -9.75 1 97.19 183 THR B C 1
ATOM 5786 O O . THR B 1 183 ? 2.676 21.219 -9.008 1 97.19 183 THR B O 1
ATOM 5789 N N . ASP B 1 184 ? 3.895 19.422 -9.312 1 97.88 184 ASP B N 1
ATOM 5790 C CA . ASP B 1 184 ? 4.07 19.125 -7.895 1 97.88 184 ASP B CA 1
ATOM 5791 C C . ASP B 1 184 ? 5.551 19.125 -7.516 1 97.88 184 ASP B C 1
ATOM 5793 O O . ASP B 1 184 ? 6.176 18.062 -7.465 1 97.88 184 ASP B O 1
ATOM 5797 N N . PRO B 1 185 ? 6.117 20.328 -7.191 1 98.06 185 PRO B N 1
ATOM 5798 C CA . PRO B 1 185 ? 7.543 20.375 -6.848 1 98.06 185 PRO B CA 1
ATOM 5799 C C . PRO B 1 185 ? 7.891 19.516 -5.645 1 98.06 185 PRO B C 1
ATOM 5801 O O . PRO B 1 185 ? 7.016 19.188 -4.836 1 98.06 185 PRO B O 1
ATOM 5804 N N . GLU B 1 186 ? 9.18 19.125 -5.539 1 98.38 186 GLU B N 1
ATOM 5805 C CA . GLU B 1 186 ? 9.641 18.359 -4.387 1 98.38 186 GLU B CA 1
ATOM 5806 C C . GLU B 1 186 ? 9.57 19.188 -3.107 1 98.38 186 GLU B C 1
ATOM 5808 O O . GLU B 1 186 ? 10.039 20.328 -3.072 1 98.38 186 GLU B O 1
ATOM 5813 N N . GLY B 1 187 ? 8.883 18.703 -2.062 1 98.5 187 GLY B N 1
ATOM 5814 C CA . GLY B 1 187 ? 9.117 19.25 -0.735 1 98.5 187 GLY B CA 1
ATOM 5815 C C . GLY B 1 187 ? 10.539 19.031 -0.243 1 98.5 187 GLY B C 1
ATOM 5816 O O . GLY B 1 187 ? 11.258 18.188 -0.77 1 98.5 187 GLY B O 1
ATOM 5817 N N . SER B 1 188 ? 10.938 19.812 0.71 1 98.81 188 SER B N 1
ATOM 5818 C CA . SER B 1 188 ? 12.289 19.688 1.232 1 98.81 188 SER B CA 1
ATOM 5819 C C . SER B 1 188 ? 12.43 20.359 2.592 1 98.81 188 SER B C 1
ATOM 5821 O O . SER B 1 188 ? 11.5 21.031 3.051 1 98.81 188 SER B O 1
ATOM 5823 N N . VAL B 1 189 ? 13.508 20.047 3.252 1 98.88 189 VAL B N 1
ATOM 5824 C CA . VAL B 1 189 ? 13.945 20.75 4.445 1 98.88 189 VAL B CA 1
ATOM 5825 C C . VAL B 1 189 ? 15.312 21.391 4.195 1 98.88 189 VAL B C 1
ATOM 5827 O O . VAL B 1 189 ? 16.234 20.719 3.74 1 98.88 189 VAL B O 1
ATOM 5830 N N . THR B 1 190 ? 15.414 22.672 4.449 1 98.75 190 THR B N 1
ATOM 5831 C CA . THR B 1 190 ? 16.688 23.375 4.344 1 98.75 190 THR B CA 1
ATOM 5832 C C . THR B 1 190 ? 17.234 23.734 5.727 1 98.75 190 THR B C 1
ATOM 5834 O O . THR B 1 190 ? 16.484 24.234 6.574 1 98.75 190 THR B O 1
ATOM 5837 N N . ILE B 1 191 ? 18.453 23.406 5.957 1 98.5 191 ILE B N 1
ATOM 5838 C CA . ILE B 1 191 ? 19.156 23.891 7.137 1 98.5 191 ILE B CA 1
ATOM 5839 C C . ILE B 1 191 ? 20.141 25 6.734 1 98.5 191 ILE B C 1
ATOM 5841 O O . ILE B 1 191 ? 21.016 24.781 5.898 1 98.5 191 ILE B O 1
ATOM 5845 N N . ILE B 1 192 ? 19.922 26.156 7.273 1 97.94 192 ILE B N 1
ATOM 5846 C CA . ILE B 1 192 ? 20.844 27.266 7.078 1 97.94 192 ILE B CA 1
ATOM 5847 C C . ILE B 1 192 ? 21.797 27.359 8.266 1 97.94 192 ILE B C 1
ATOM 5849 O O . ILE B 1 192 ? 21.359 27.516 9.414 1 97.94 192 ILE B O 1
ATOM 5853 N N . ILE B 1 193 ? 23.047 27.281 8.008 1 96.5 193 ILE B N 1
ATOM 5854 C CA . ILE B 1 193 ? 24.062 27.375 9.039 1 96.5 193 ILE B CA 1
ATOM 5855 C C . ILE B 1 193 ? 24.719 28.766 8.977 1 96.5 193 ILE B C 1
ATOM 5857 O O . ILE B 1 193 ? 25.312 29.125 7.953 1 96.5 193 ILE B O 1
ATOM 5861 N N . ARG B 1 194 ? 24.547 29.453 10.141 1 92.5 194 ARG B N 1
ATOM 5862 C CA . ARG B 1 194 ? 25.156 30.781 10.219 1 92.5 194 ARG B CA 1
ATOM 5863 C C . ARG B 1 194 ? 26.594 30.703 10.727 1 92.5 194 ARG B C 1
ATOM 5865 O O . ARG B 1 194 ? 26.891 29.906 11.625 1 92.5 194 ARG B O 1
ATOM 5872 N N . ASN B 1 195 ? 27.547 31.219 9.898 1 83 195 ASN B N 1
ATOM 5873 C CA . ASN B 1 195 ? 28.953 31.156 10.312 1 83 195 ASN B CA 1
ATOM 5874 C C . ASN B 1 195 ? 29.484 32.531 10.688 1 83 195 ASN B C 1
ATOM 5876 O O . ASN B 1 195 ? 28.797 33.562 10.461 1 83 195 ASN B O 1
ATOM 5880 N N . ASP B 1 196 ? 30.547 32.531 11.359 1 76.75 196 ASP B N 1
ATOM 5881 C CA . ASP B 1 196 ? 31.188 33.75 11.859 1 76.75 196 ASP B CA 1
ATOM 5882 C C . ASP B 1 196 ? 31.703 34.625 10.719 1 76.75 196 ASP B C 1
ATOM 5884 O O . ASP B 1 196 ? 31.969 35.812 10.898 1 76.75 196 ASP B O 1
ATOM 5888 N N . GLN B 1 197 ? 31.703 34.062 9.641 1 71.5 197 GLN B N 1
ATOM 5889 C CA . GLN B 1 197 ? 32.312 34.812 8.523 1 71.5 197 GLN B CA 1
ATOM 5890 C C . GLN B 1 197 ? 31.25 35.625 7.789 1 71.5 197 GLN B C 1
ATOM 5892 O O . GLN B 1 197 ? 31.578 36.375 6.859 1 71.5 197 GLN B O 1
ATOM 5897 N N . GLY B 1 198 ? 30.094 35.469 8.188 1 76.62 198 GLY B N 1
ATOM 5898 C CA . GLY B 1 198 ? 29.016 36.281 7.609 1 76.62 198 GLY B CA 1
ATOM 5899 C C . GLY B 1 198 ? 28.438 35.688 6.344 1 76.62 198 GLY B C 1
ATOM 5900 O O . GLY B 1 198 ? 27.688 36.344 5.621 1 76.62 198 GLY B O 1
ATOM 5901 N N . PHE B 1 199 ? 28.812 34.469 5.984 1 86.94 199 PHE B N 1
ATOM 5902 C CA . PHE B 1 199 ? 28.281 33.812 4.809 1 86.94 199 PHE B CA 1
ATOM 5903 C C . PHE B 1 199 ? 27.531 32.531 5.203 1 86.94 199 PHE B C 1
ATOM 5905 O O . PHE B 1 199 ? 28.141 31.469 5.336 1 86.94 199 PHE B O 1
ATOM 5912 N N . PRO B 1 200 ? 26.219 32.594 5.266 1 91.25 200 PRO B N 1
ATOM 5913 C CA . PRO B 1 200 ? 25.469 31.406 5.645 1 91.25 200 PRO B CA 1
ATOM 5914 C C . PRO B 1 200 ? 25.531 30.312 4.586 1 91.25 200 PRO B C 1
ATOM 5916 O O . PRO B 1 200 ? 25.641 30.594 3.393 1 91.25 200 PRO B O 1
ATOM 5919 N N . ILE B 1 201 ? 25.641 29.062 5.043 1 93.25 201 ILE B N 1
ATOM 5920 C CA . ILE B 1 201 ? 25.625 27.891 4.188 1 93.25 201 ILE B CA 1
ATOM 5921 C C . ILE B 1 201 ? 24.266 27.219 4.27 1 93.25 201 ILE B C 1
ATOM 5923 O O . ILE B 1 201 ? 23.703 27.062 5.359 1 93.25 201 ILE B O 1
ATOM 5927 N N . GLU B 1 202 ? 23.672 26.859 3.137 1 94.94 202 GLU B N 1
ATOM 5928 C CA . GLU B 1 202 ? 22.375 26.172 3.115 1 94.94 202 GLU B CA 1
ATOM 5929 C C . GLU B 1 202 ? 22.531 24.719 2.697 1 94.94 202 GLU B C 1
ATOM 5931 O O . GLU B 1 202 ? 23.281 24.406 1.769 1 94.94 202 GLU B O 1
ATOM 5936 N N . ILE B 1 203 ? 22 23.844 3.41 1 96.81 203 ILE B N 1
ATOM 5937 C CA . ILE B 1 203 ? 21.891 22.422 3.102 1 96.81 203 ILE B CA 1
ATOM 5938 C C . ILE B 1 203 ? 20.438 22.062 2.854 1 96.81 203 ILE B C 1
ATOM 5940 O O . ILE B 1 203 ? 19.609 22.141 3.764 1 96.81 203 ILE B O 1
ATOM 5944 N N . ASN B 1 204 ? 20.078 21.703 1.645 1 97.75 204 ASN B N 1
ATOM 5945 C CA . ASN B 1 204 ? 18.719 21.328 1.289 1 97.75 204 ASN B CA 1
ATOM 5946 C C . ASN B 1 204 ? 18.562 19.812 1.154 1 97.75 204 ASN B C 1
ATOM 5948 O O . ASN B 1 204 ? 19.344 19.172 0.451 1 97.75 204 ASN B O 1
ATOM 5952 N N . MET B 1 205 ? 17.625 19.234 1.77 1 98.06 205 MET B N 1
ATOM 5953 C CA . MET B 1 205 ? 17.359 17.797 1.726 1 98.06 205 MET B CA 1
ATOM 5954 C C . MET B 1 205 ? 15.953 17.531 1.185 1 98.06 205 MET B C 1
ATOM 5956 O O . MET B 1 205 ? 14.961 17.828 1.846 1 98.06 205 MET B O 1
ATOM 5960 N N . ASP B 1 206 ? 15.859 16.953 -0.04 1 97.69 206 ASP B N 1
ATOM 5961 C CA . ASP B 1 206 ? 14.562 16.484 -0.508 1 97.69 206 ASP B CA 1
ATOM 5962 C C . ASP B 1 206 ? 14.281 15.062 -0.011 1 97.69 206 ASP B C 1
ATOM 5964 O O . ASP B 1 206 ? 14.961 14.578 0.894 1 97.69 206 ASP B O 1
ATOM 5968 N N . PHE B 1 207 ? 13.203 14.438 -0.547 1 98.44 207 PHE B N 1
ATOM 5969 C CA . PHE B 1 207 ? 12.758 13.195 0.063 1 98.44 207 PHE B CA 1
ATOM 5970 C C . PHE B 1 207 ? 12.812 12.047 -0.944 1 98.44 207 PHE B C 1
ATOM 5972 O O . PHE B 1 207 ? 12.172 11.016 -0.747 1 98.44 207 PHE B O 1
ATOM 5979 N N . THR B 1 208 ? 13.555 12.148 -2.039 1 97.19 208 THR B N 1
ATOM 5980 C CA . THR B 1 208 ? 13.578 11.148 -3.107 1 97.19 208 THR B CA 1
ATOM 5981 C C . THR B 1 208 ? 14.102 9.812 -2.59 1 97.19 208 THR B C 1
ATOM 5983 O O . THR B 1 208 ? 13.711 8.758 -3.086 1 97.19 208 THR B O 1
ATOM 5986 N N . GLN B 1 209 ? 14.945 9.852 -1.546 1 94.44 209 GLN B N 1
ATOM 5987 C CA . GLN B 1 209 ? 15.531 8.633 -0.985 1 94.44 209 GLN B CA 1
ATOM 5988 C C . GLN B 1 209 ? 14.461 7.777 -0.316 1 94.44 209 GLN B C 1
ATOM 5990 O O . GLN B 1 209 ? 14.703 6.605 -0.01 1 94.44 209 GLN B O 1
ATOM 5995 N N . LEU B 1 210 ? 13.273 8.352 -0.031 1 96.25 210 LEU B N 1
ATOM 5996 C CA . LEU B 1 210 ? 12.211 7.617 0.645 1 96.25 210 LEU B CA 1
ATOM 5997 C C . LEU B 1 210 ? 11.336 6.875 -0.362 1 96.25 210 LEU B C 1
ATOM 5999 O O . LEU B 1 210 ? 10.531 6.016 0.017 1 96.25 210 LEU B O 1
ATOM 6003 N N . ASN B 1 211 ? 11.508 7.137 -1.659 1 94.62 211 ASN B N 1
ATOM 6004 C CA . ASN B 1 211 ? 10.625 6.594 -2.688 1 94.62 211 ASN B CA 1
ATOM 6005 C C . ASN B 1 211 ? 10.688 5.066 -2.729 1 94.62 211 ASN B C 1
ATOM 6007 O O . ASN B 1 211 ? 9.68 4.406 -2.975 1 94.62 211 ASN B O 1
ATOM 6011 N N . ASP B 1 212 ? 11.836 4.512 -2.451 1 89.69 212 ASP B N 1
ATOM 6012 C CA . ASP B 1 212 ? 12.031 3.072 -2.574 1 89.69 212 ASP B CA 1
ATOM 6013 C C . ASP B 1 212 ? 11.328 2.324 -1.446 1 89.69 212 ASP B C 1
ATOM 6015 O O . ASP B 1 212 ? 11.172 1.103 -1.509 1 89.69 212 ASP B O 1
ATOM 6019 N N . ARG B 1 213 ? 10.773 3.021 -0.442 1 93.75 213 ARG B N 1
ATOM 6020 C CA . ARG B 1 213 ? 10.117 2.406 0.709 1 93.75 213 ARG B CA 1
ATOM 6021 C C . ARG B 1 213 ? 8.656 2.838 0.804 1 93.75 213 ARG B C 1
ATOM 6023 O O . ARG B 1 213 ? 8.039 2.717 1.862 1 93.75 213 ARG B O 1
ATOM 6030 N N . VAL B 1 214 ? 8.109 3.346 -0.288 1 95.12 214 VAL B N 1
ATOM 6031 C CA . VAL B 1 214 ? 6.789 3.967 -0.265 1 95.12 214 VAL B CA 1
ATOM 6032 C C . VAL B 1 214 ? 5.758 2.973 0.263 1 95.12 214 VAL B C 1
ATOM 6034 O O . VAL B 1 214 ? 4.879 3.336 1.052 1 95.12 214 VAL B O 1
ATOM 6037 N N . VAL B 1 215 ? 5.793 1.717 -0.139 1 92.5 215 VAL B N 1
ATOM 6038 C CA . VAL B 1 215 ? 4.793 0.733 0.267 1 92.5 215 VAL B CA 1
ATOM 6039 C C . VAL B 1 215 ? 4.891 0.488 1.771 1 92.5 215 VAL B C 1
ATOM 6041 O O . VAL B 1 215 ? 3.873 0.331 2.447 1 92.5 215 VAL B O 1
ATOM 6044 N N . ASP B 1 216 ? 6.141 0.416 2.338 1 92.19 216 ASP B N 1
ATOM 6045 C CA . ASP B 1 216 ? 6.32 0.291 3.781 1 92.19 216 ASP B CA 1
ATOM 6046 C C . ASP B 1 216 ? 5.699 1.478 4.516 1 92.19 216 ASP B C 1
ATOM 6048 O O . ASP B 1 216 ? 5.059 1.306 5.555 1 92.19 216 ASP B O 1
ATOM 6052 N N . TYR B 1 217 ? 5.93 2.701 4.051 1 96.06 217 TYR B N 1
ATOM 6053 C CA . TYR B 1 217 ? 5.395 3.902 4.68 1 96.06 217 TYR B CA 1
ATOM 6054 C C . TYR B 1 217 ? 3.869 3.881 4.688 1 96.06 217 TYR B C 1
ATOM 6056 O O . TYR B 1 217 ? 3.242 4.199 5.699 1 96.06 217 TYR B O 1
ATOM 6064 N N . ILE B 1 218 ? 3.309 3.512 3.57 1 94.69 218 ILE B N 1
ATOM 6065 C CA . ILE B 1 218 ? 1.854 3.467 3.48 1 94.69 218 ILE B CA 1
ATOM 6066 C C . ILE B 1 218 ? 1.311 2.395 4.422 1 94.69 218 ILE B C 1
ATOM 6068 O O . ILE B 1 218 ? 0.329 2.621 5.133 1 94.69 218 ILE B O 1
ATOM 6072 N N . THR B 1 219 ? 1.977 1.208 4.445 1 90.25 219 THR B N 1
ATOM 6073 C CA . THR B 1 219 ? 1.568 0.122 5.328 1 90.25 219 THR B CA 1
ATOM 6074 C C . THR B 1 219 ? 1.624 0.564 6.789 1 90.25 219 THR B C 1
ATOM 6076 O O . THR B 1 219 ? 0.793 0.151 7.602 1 90.25 219 THR B O 1
ATOM 6079 N N . ASN B 1 220 ? 2.582 1.459 7.09 1 92.31 220 ASN B N 1
ATOM 6080 C CA . ASN B 1 220 ? 2.756 1.944 8.453 1 92.31 220 ASN B CA 1
ATOM 6081 C C . ASN B 1 220 ? 1.815 3.107 8.758 1 92.31 220 ASN B C 1
ATOM 6083 O O . ASN B 1 220 ? 1.767 3.59 9.891 1 92.31 220 ASN B O 1
ATOM 6087 N N . GLY B 1 221 ? 1.151 3.631 7.812 1 94.38 221 GLY B N 1
ATOM 6088 C CA . GLY B 1 221 ? 0.106 4.598 8.109 1 94.38 221 GLY B CA 1
ATOM 6089 C C . GLY B 1 221 ? 0.382 5.973 7.531 1 94.38 221 GLY B C 1
ATOM 6090 O O . GLY B 1 221 ? -0.384 6.91 7.758 1 94.38 221 GLY B O 1
ATOM 6091 N N . VAL B 1 222 ? 1.509 6.125 6.789 1 97.56 222 VAL B N 1
ATOM 6092 C CA . VAL B 1 222 ? 1.744 7.391 6.102 1 97.56 222 VAL B CA 1
ATOM 6093 C C . VAL B 1 222 ? 0.787 7.523 4.922 1 97.56 222 VAL B C 1
ATOM 6095 O O . VAL B 1 222 ? 0.582 6.566 4.168 1 97.56 222 VAL B O 1
ATOM 6098 N N . ARG B 1 223 ? 0.161 8.641 4.758 1 97.81 223 ARG B N 1
ATOM 6099 C CA . ARG B 1 223 ? -0.749 8.867 3.637 1 97.81 223 ARG B CA 1
ATOM 6100 C C . ARG B 1 223 ? 0.019 9.25 2.377 1 97.81 223 ARG B C 1
ATOM 6102 O O . ARG B 1 223 ? 0.906 10.102 2.42 1 97.81 223 ARG B O 1
ATOM 6109 N N . TYR B 1 224 ? -0.173 8.578 1.298 1 97.25 224 TYR B N 1
ATOM 6110 C CA . TYR B 1 224 ? 0.173 9.008 -0.052 1 97.25 224 TYR B CA 1
ATOM 6111 C C . TYR B 1 224 ? -1.054 9.531 -0.788 1 97.25 224 TYR B C 1
ATOM 6113 O O . TYR B 1 224 ? -1.836 8.75 -1.339 1 97.25 224 TYR B O 1
ATOM 6121 N N . VAL B 1 225 ? -1.229 10.844 -0.737 1 97.75 225 VAL B N 1
ATOM 6122 C CA . VAL B 1 225 ? -2.514 11.477 -1.013 1 97.75 225 VAL B CA 1
ATOM 6123 C C . VAL B 1 225 ? -2.76 11.516 -2.52 1 97.75 225 VAL B C 1
ATOM 6125 O O . VAL B 1 225 ? -3.719 10.914 -3.012 1 97.75 225 VAL B O 1
ATOM 6128 N N . PHE B 1 226 ? -1.952 12.227 -3.248 1 97.56 226 PHE B N 1
ATOM 6129 C CA . PHE B 1 226 ? -2.082 12.258 -4.699 1 97.56 226 PHE B CA 1
ATOM 6130 C C . PHE B 1 226 ? -1.022 11.383 -5.359 1 97.56 226 PHE B C 1
ATOM 6132 O O . PHE B 1 226 ? 0.153 11.75 -5.41 1 97.56 226 PHE B O 1
ATOM 6139 N N . ARG B 1 227 ? -1.432 10.336 -5.961 1 94.56 227 ARG B N 1
ATOM 6140 C CA . ARG B 1 227 ? -0.527 9.328 -6.5 1 94.56 227 ARG B CA 1
ATOM 6141 C C . ARG B 1 227 ? -0.313 9.531 -7.996 1 94.56 227 ARG B C 1
ATOM 6143 O O . ARG B 1 227 ? 0.384 8.742 -8.641 1 94.56 227 ARG B O 1
ATOM 6150 N N . GLY B 1 228 ? -0.949 10.578 -8.539 1 94.25 228 GLY B N 1
ATOM 6151 C CA . GLY B 1 228 ? -0.972 10.773 -9.984 1 94.25 228 GLY B CA 1
ATOM 6152 C C . GLY B 1 228 ? -2.238 10.25 -10.633 1 94.25 228 GLY B C 1
ATOM 6153 O O . GLY B 1 228 ? -3.189 9.875 -9.945 1 94.25 228 GLY B O 1
ATOM 6154 N N . ASP B 1 229 ? -2.316 10.398 -11.914 1 92.94 229 ASP B N 1
ATOM 6155 C CA . ASP B 1 229 ? -3.416 9.922 -12.75 1 92.94 229 ASP B CA 1
ATOM 6156 C C . ASP B 1 229 ? -2.895 9.328 -14.062 1 92.94 229 ASP B C 1
ATOM 6158 O O . ASP B 1 229 ? -2.664 10.062 -15.031 1 92.94 229 ASP B O 1
ATOM 6162 N N . HIS B 1 230 ? -2.793 8.008 -14.078 1 85.75 230 HIS B N 1
ATOM 6163 C CA . HIS B 1 230 ? -2.215 7.324 -15.234 1 85.75 230 HIS B CA 1
ATOM 6164 C C . HIS B 1 230 ? -2.992 7.641 -16.5 1 85.75 230 HIS B C 1
ATOM 6166 O O . HIS B 1 230 ? -2.4 7.816 -17.578 1 85.75 230 HIS B O 1
ATOM 6172 N N . GLY B 1 231 ? -4.297 7.656 -16.453 1 85.38 231 GLY B N 1
ATOM 6173 C CA . GLY B 1 231 ? -5.121 7.973 -17.609 1 85.38 231 GLY B CA 1
ATOM 6174 C C . GLY B 1 231 ? -4.867 9.367 -18.156 1 85.38 231 GLY B C 1
ATOM 6175 O O . GLY B 1 231 ? -4.914 9.57 -19.375 1 85.38 231 GLY B O 1
ATOM 6176 N N . ALA B 1 232 ? -4.516 10.289 -17.234 1 89.94 232 ALA B N 1
ATOM 6177 C CA . ALA B 1 232 ? -4.266 11.672 -17.641 1 89.94 232 ALA B CA 1
ATOM 6178 C C . ALA B 1 232 ? -2.785 11.906 -17.922 1 89.94 232 ALA B C 1
ATOM 6180 O O . ALA B 1 232 ? -2.383 13.016 -18.281 1 89.94 232 ALA B O 1
ATOM 6181 N N . GLY B 1 233 ? -1.962 10.844 -17.719 1 90.5 233 GLY B N 1
ATOM 6182 C CA . GLY B 1 233 ? -0.533 10.961 -17.953 1 90.5 233 GLY B CA 1
ATOM 6183 C C . GLY B 1 233 ? 0.194 11.742 -16.875 1 90.5 233 GLY B C 1
ATOM 6184 O O . GLY B 1 233 ? 1.265 12.305 -17.125 1 90.5 233 GLY B O 1
ATOM 6185 N N . ILE B 1 234 ? -0.382 11.953 -15.695 1 93.5 234 ILE B N 1
ATOM 6186 C CA . ILE B 1 234 ? 0.24 12.68 -14.586 1 93.5 234 ILE B CA 1
ATOM 6187 C C . ILE B 1 234 ? 0.932 11.688 -13.648 1 93.5 234 ILE B C 1
ATOM 6189 O O . ILE B 1 234 ? 0.273 10.859 -13.016 1 93.5 234 ILE B O 1
ATOM 6193 N N . VAL B 1 235 ? 2.215 11.758 -13.594 1 91.56 235 VAL B N 1
ATOM 6194 C CA . VAL B 1 235 ? 3.008 10.969 -12.664 1 91.56 235 VAL B CA 1
ATOM 6195 C C . VAL B 1 235 ? 3.336 11.805 -11.43 1 91.56 235 VAL B C 1
ATOM 6197 O O . VAL B 1 235 ? 3.686 12.984 -11.539 1 91.56 235 VAL B O 1
ATOM 6200 N N . ASN B 1 236 ? 3.047 11.328 -10.305 1 95.69 236 ASN B N 1
ATOM 6201 C CA . ASN B 1 236 ? 3.404 11.969 -9.047 1 95.69 236 ASN B CA 1
ATOM 6202 C C . ASN B 1 236 ? 4.086 11 -8.094 1 95.69 236 ASN B C 1
ATOM 6204 O O . ASN B 1 236 ? 3.504 9.984 -7.715 1 95.69 236 ASN B O 1
ATOM 6208 N N . THR B 1 237 ? 5.32 11.273 -7.691 1 96.31 237 THR B N 1
ATOM 6209 C CA . THR B 1 237 ? 6.078 10.391 -6.812 1 96.31 237 THR B CA 1
ATOM 6210 C C . THR B 1 237 ? 5.715 10.641 -5.352 1 96.31 237 THR B C 1
ATOM 6212 O O . THR B 1 237 ? 5.109 11.664 -5.023 1 96.31 237 THR B O 1
ATOM 6215 N N . PHE B 1 238 ? 6.098 9.641 -4.441 1 97.62 238 PHE B N 1
ATOM 6216 C CA . PHE B 1 238 ? 5.859 9.758 -3.01 1 97.62 238 PHE B CA 1
ATOM 6217 C C . PHE B 1 238 ? 6.586 10.969 -2.439 1 97.62 238 PHE B C 1
ATOM 6219 O O . PHE B 1 238 ? 6.016 11.719 -1.644 1 97.62 238 PHE B O 1
ATOM 6226 N N . SER B 1 239 ? 7.793 11.266 -2.861 1 98.38 239 SER B N 1
ATOM 6227 C CA . SER B 1 239 ? 8.578 12.398 -2.385 1 98.38 239 SER B CA 1
ATOM 6228 C C . SER B 1 239 ? 7.934 13.719 -2.787 1 98.38 239 SER B C 1
ATOM 6230 O O . SER B 1 239 ? 7.941 14.68 -2.014 1 98.38 239 SER B O 1
ATOM 6232 N N . GLN B 1 240 ? 7.355 13.812 -4 1 98.06 240 GLN B N 1
ATOM 6233 C CA . GLN B 1 240 ? 6.668 15.023 -4.438 1 98.06 240 GLN B CA 1
ATOM 6234 C C . GLN B 1 240 ? 5.414 15.281 -3.604 1 98.06 240 GLN B C 1
ATOM 6236 O O . GLN B 1 240 ? 5.047 16.422 -3.359 1 98.06 240 GLN B O 1
ATOM 6241 N N . ASP B 1 241 ? 4.777 14.195 -3.137 1 98.31 241 ASP B N 1
ATOM 6242 C CA . ASP B 1 241 ? 3.533 14.312 -2.383 1 98.31 241 ASP B CA 1
ATOM 6243 C C . ASP B 1 241 ? 3.797 14.773 -0.951 1 98.31 241 ASP B C 1
ATOM 6245 O O . ASP B 1 241 ? 2.898 15.289 -0.283 1 98.31 241 ASP B O 1
ATOM 6249 N N . LEU B 1 242 ? 5.02 14.539 -0.421 1 98.69 242 LEU B N 1
ATOM 6250 C CA . LEU B 1 242 ? 5.371 14.969 0.928 1 98.69 242 LEU B CA 1
ATOM 6251 C C . LEU B 1 242 ? 5.531 16.484 0.992 1 98.69 242 LEU B C 1
ATOM 6253 O O . LEU B 1 242 ? 6.406 17.047 0.331 1 98.69 242 LEU B O 1
ATOM 6257 N N . GLU B 1 243 ? 4.703 17.094 1.821 1 98.31 243 GLU B N 1
ATOM 6258 C CA . GLU B 1 243 ? 4.711 18.562 1.931 1 98.31 243 GLU B CA 1
ATOM 6259 C C . GLU B 1 243 ? 4.992 19 3.363 1 98.31 243 GLU B C 1
ATOM 6261 O O . GLU B 1 243 ? 4.07 19.125 4.172 1 98.31 243 GLU B O 1
ATOM 6266 N N . PRO B 1 244 ? 6.227 19.375 3.697 1 98.75 244 PRO B N 1
ATOM 6267 C CA . PRO B 1 244 ? 6.547 19.906 5.027 1 98.75 244 PRO B CA 1
ATOM 6268 C C . PRO B 1 244 ? 5.668 21.094 5.41 1 98.75 244 PRO B C 1
ATOM 6270 O O . PRO B 1 244 ? 5.367 21.953 4.566 1 98.75 244 PRO B O 1
ATOM 6273 N N . GLU B 1 245 ? 5.301 21.094 6.684 1 98.44 245 GLU B N 1
ATOM 6274 C CA . GLU B 1 245 ? 4.332 22.109 7.113 1 98.44 245 GLU B CA 1
ATOM 6275 C C . GLU B 1 245 ? 4.836 22.875 8.328 1 98.44 245 GLU B C 1
ATOM 6277 O O . GLU B 1 245 ? 4.715 24.094 8.383 1 98.44 245 GLU B O 1
ATOM 6282 N N . SER B 1 246 ? 5.336 22.219 9.312 1 98.62 246 SER B N 1
ATOM 6283 C CA . SER B 1 246 ? 5.746 22.859 10.562 1 98.62 246 SER B CA 1
ATOM 6284 C C . SER B 1 246 ? 7.047 22.25 11.086 1 98.62 246 SER B C 1
ATOM 6286 O O . SER B 1 246 ? 7.301 21.062 10.906 1 98.62 246 SER B O 1
ATOM 6288 N N . VAL B 1 247 ? 7.82 23.125 11.742 1 98.69 247 VAL B N 1
ATOM 6289 C CA . VAL B 1 247 ? 9.117 22.703 12.273 1 98.69 247 VAL B CA 1
ATOM 6290 C C . VAL B 1 247 ? 9.164 22.953 13.781 1 98.69 247 VAL B C 1
ATOM 6292 O O . VAL B 1 247 ? 8.672 23.984 14.258 1 98.69 247 VAL B O 1
ATOM 6295 N N . THR B 1 248 ? 9.742 22.031 14.492 1 98.31 248 THR B N 1
ATOM 6296 C CA . THR B 1 248 ? 10.195 22.266 15.859 1 98.31 248 THR B CA 1
ATOM 6297 C C . THR B 1 248 ? 11.539 21.594 16.109 1 98.31 248 THR B C 1
ATOM 6299 O O . THR B 1 248 ? 11.953 20.719 15.336 1 98.31 248 THR B O 1
ATOM 6302 N N . ILE B 1 249 ? 12.242 22.109 17.031 1 98.44 249 ILE B N 1
ATOM 6303 C CA . ILE B 1 249 ? 13.602 21.641 17.281 1 98.44 249 ILE B CA 1
ATOM 6304 C C . ILE B 1 249 ? 13.727 21.156 18.719 1 98.44 249 ILE B C 1
ATOM 6306 O O . ILE B 1 249 ? 13.156 21.75 19.641 1 98.44 249 ILE B O 1
ATOM 6310 N N . SER B 1 250 ? 14.508 20.078 18.891 1 98.06 250 SER B N 1
ATOM 6311 C CA . SER B 1 250 ? 14.742 19.547 20.219 1 98.06 250 SER B CA 1
ATOM 6312 C C . SER B 1 250 ? 15.523 20.516 21.094 1 98.06 250 SER B C 1
ATOM 6314 O O . SER B 1 250 ? 16.203 21.406 20.578 1 98.06 250 SER B O 1
ATOM 6316 N N . ASN B 1 251 ? 15.406 20.297 22.391 1 95.06 251 ASN B N 1
ATOM 6317 C CA . ASN B 1 251 ? 15.977 21.234 23.359 1 95.06 251 ASN B CA 1
ATOM 6318 C C . ASN B 1 251 ? 17.5 21.234 23.297 1 95.06 251 ASN B C 1
ATOM 6320 O O . ASN B 1 251 ? 18.141 22.219 23.703 1 95.06 251 ASN B O 1
ATOM 6324 N N . ASP B 1 252 ? 18.078 20.203 22.844 1 96.38 252 ASP B N 1
ATOM 6325 C CA . ASP B 1 252 ? 19.531 20.109 22.75 1 96.38 252 ASP B CA 1
ATOM 6326 C C . ASP B 1 252 ? 20.016 20.578 21.359 1 96.38 252 ASP B C 1
ATOM 6328 O O . ASP B 1 252 ? 21.188 20.438 21.031 1 96.38 252 ASP B O 1
ATOM 6332 N N . ASP B 1 253 ? 19.094 21.047 20.531 1 97.12 253 ASP B N 1
ATOM 6333 C CA . ASP B 1 253 ? 19.359 21.594 19.203 1 97.12 253 ASP B CA 1
ATOM 6334 C C . ASP B 1 253 ? 19.922 20.531 18.266 1 97.12 253 ASP B C 1
ATOM 6336 O O . ASP B 1 253 ? 20.594 20.859 17.281 1 97.12 253 ASP B O 1
ATOM 6340 N N . ARG B 1 254 ? 19.656 19.297 18.516 1 97.5 254 ARG B N 1
ATOM 6341 C CA . ARG B 1 254 ? 20.234 18.234 17.719 1 97.5 254 ARG B CA 1
ATOM 6342 C C . ARG B 1 254 ? 19.266 17.766 16.641 1 97.5 254 ARG B C 1
ATOM 6344 O O . ARG B 1 254 ? 19.672 17.469 15.516 1 97.5 254 ARG B O 1
ATOM 6351 N N . PHE B 1 255 ? 18 17.672 17.016 1 98.62 255 PHE B N 1
ATOM 6352 C CA . PHE B 1 255 ? 17.031 17.094 16.109 1 98.62 255 PHE B CA 1
ATOM 6353 C C . PHE B 1 255 ? 15.953 18.109 15.742 1 98.62 255 PHE B C 1
ATOM 6355 O O . PHE B 1 255 ? 15.508 18.891 16.594 1 98.62 255 PHE B O 1
ATOM 6362 N N . ALA B 1 256 ? 15.602 18.141 14.492 1 98.81 256 ALA B N 1
ATOM 6363 C CA . ALA B 1 256 ? 14.406 18.844 14.039 1 98.81 256 ALA B CA 1
ATOM 6364 C C . ALA B 1 256 ? 13.281 17.875 13.711 1 98.81 256 ALA B C 1
ATOM 6366 O O . ALA B 1 256 ? 13.539 16.766 13.227 1 98.81 256 ALA B O 1
ATOM 6367 N N . PHE B 1 257 ? 12.125 18.219 14.055 1 98.88 257 PHE B N 1
ATOM 6368 C CA . PHE B 1 257 ? 10.906 17.5 13.68 1 98.88 257 PHE B CA 1
ATOM 6369 C C . PHE B 1 257 ? 10.07 18.344 12.719 1 98.88 257 PHE B C 1
ATOM 6371 O O . PHE B 1 257 ? 9.797 19.516 12.992 1 98.88 257 PHE B O 1
ATOM 6378 N N . VAL B 1 258 ? 9.727 17.781 11.609 1 98.94 258 VAL B N 1
ATOM 6379 C CA . VAL B 1 258 ? 8.984 18.5 10.578 1 98.94 258 VAL B CA 1
ATOM 6380 C C . VAL B 1 258 ? 7.73 17.719 10.195 1 98.94 258 VAL B C 1
ATOM 6382 O O . VAL B 1 258 ? 7.816 16.578 9.734 1 98.94 258 VAL B O 1
ATOM 6385 N N . SER B 1 259 ? 6.578 18.328 10.344 1 98.81 259 SER B N 1
ATOM 6386 C CA . SER B 1 259 ? 5.344 17.641 9.984 1 98.81 259 SER B CA 1
ATOM 6387 C C . SER B 1 259 ? 5.094 17.719 8.477 1 98.81 259 SER B C 1
ATOM 6389 O O . SER B 1 259 ? 5.438 18.703 7.832 1 98.81 259 SER B O 1
ATOM 6391 N N . CYS B 1 260 ? 4.668 16.672 7.953 1 98.81 260 CYS B N 1
ATOM 6392 C CA . CYS B 1 260 ? 3.959 16.625 6.684 1 98.81 260 CYS B CA 1
ATOM 6393 C C . CYS B 1 260 ? 2.461 16.438 6.902 1 98.81 260 CYS B C 1
ATOM 6395 O O . CYS B 1 260 ? 1.969 15.312 6.945 1 98.81 260 CYS B O 1
ATOM 6397 N N . GLN B 1 261 ? 1.8 17.516 6.984 1 98.62 261 GLN B N 1
ATOM 6398 C CA . GLN B 1 261 ? 0.432 17.547 7.496 1 98.62 261 GLN B CA 1
ATOM 6399 C C . GLN B 1 261 ? -0.49 16.672 6.652 1 98.62 261 GLN B C 1
ATOM 6401 O O . GLN B 1 261 ? -1.182 15.797 7.184 1 98.62 261 GLN B O 1
ATOM 6406 N N . ARG B 1 262 ? -0.461 16.844 5.344 1 98.31 262 ARG B N 1
ATOM 6407 C CA . ARG B 1 262 ? -1.366 16.109 4.465 1 98.31 262 ARG B CA 1
ATOM 6408 C C . ARG B 1 262 ? -1.075 14.617 4.5 1 98.31 262 ARG B C 1
ATOM 6410 O O . ARG B 1 262 ? -1.979 13.805 4.32 1 98.31 262 ARG B O 1
ATOM 6417 N N . ASN B 1 263 ? 0.131 14.297 4.824 1 98.62 263 ASN B N 1
ATOM 6418 C CA . ASN B 1 263 ? 0.566 12.898 4.785 1 98.62 263 ASN B CA 1
ATOM 6419 C C . ASN B 1 263 ? 0.427 12.234 6.152 1 98.62 263 ASN B C 1
ATOM 6421 O O . ASN B 1 263 ? 0.681 11.039 6.289 1 98.62 263 ASN B O 1
ATOM 6425 N N . ASN B 1 264 ? 0.015 13.023 7.172 1 98.69 264 ASN B N 1
ATOM 6426 C CA . ASN B 1 264 ? -0.155 12.516 8.531 1 98.69 264 ASN B CA 1
ATOM 6427 C C . ASN B 1 264 ? 1.121 11.859 9.047 1 98.69 264 ASN B C 1
ATOM 6429 O O . ASN B 1 264 ? 1.094 10.711 9.5 1 98.69 264 ASN B O 1
ATOM 6433 N N . ALA B 1 265 ? 2.211 12.625 8.93 1 98.81 265 ALA B N 1
ATOM 6434 C CA . ALA B 1 265 ? 3.527 12.094 9.273 1 98.81 265 ALA B CA 1
ATOM 6435 C C . ALA B 1 265 ? 4.457 13.195 9.773 1 98.81 265 ALA B C 1
ATOM 6437 O O . ALA B 1 265 ? 4.18 14.383 9.586 1 98.81 265 ALA B O 1
ATOM 6438 N N . ILE B 1 266 ? 5.531 12.758 10.453 1 98.88 266 ILE B N 1
ATOM 6439 C CA . ILE B 1 266 ? 6.566 13.664 10.93 1 98.88 266 ILE B CA 1
ATOM 6440 C C . ILE B 1 266 ? 7.941 13.141 10.531 1 98.88 266 ILE B C 1
ATOM 6442 O O . ILE B 1 266 ? 8.242 11.961 10.734 1 98.88 266 ILE B O 1
ATOM 6446 N N . LEU B 1 267 ? 8.734 14 9.906 1 98.81 267 LEU B N 1
ATOM 6447 C CA . LEU B 1 267 ? 10.148 13.734 9.656 1 98.81 267 LEU B CA 1
ATOM 6448 C C . LEU B 1 267 ? 10.984 14.039 10.891 1 98.81 267 LEU B C 1
ATOM 6450 O O . LEU B 1 267 ? 10.766 15.055 11.562 1 98.81 267 LEU B O 1
ATOM 6454 N N . LYS B 1 268 ? 11.883 13.18 11.211 1 98.69 268 LYS B N 1
ATOM 6455 C CA . LYS B 1 268 ? 12.953 13.469 12.156 1 98.69 268 LYS B CA 1
ATOM 6456 C C . LYS B 1 268 ? 14.281 13.672 11.438 1 98.69 268 LYS B C 1
ATOM 6458 O O . LYS B 1 268 ? 14.719 12.805 10.672 1 98.69 268 LYS B O 1
ATOM 6463 N N . ILE B 1 269 ? 14.875 14.781 11.703 1 98.69 269 ILE B N 1
ATOM 6464 C CA . ILE B 1 269 ? 16.094 15.172 11.008 1 98.69 269 ILE B CA 1
ATOM 6465 C C . ILE B 1 269 ? 17.234 15.32 12.016 1 98.69 269 ILE B C 1
ATOM 6467 O O . ILE B 1 269 ? 17.078 15.969 13.055 1 98.69 269 ILE B O 1
ATOM 6471 N N . ASP B 1 270 ? 18.328 14.711 11.695 1 98.31 270 ASP B N 1
ATOM 6472 C CA . ASP B 1 270 ? 19.578 14.953 12.43 1 98.31 270 ASP B CA 1
ATOM 6473 C C . ASP B 1 270 ? 20.297 16.188 11.891 1 98.31 270 ASP B C 1
ATOM 6475 O O . ASP B 1 270 ? 20.922 16.125 10.828 1 98.31 270 ASP B O 1
ATOM 6479 N N . MET B 1 271 ? 20.297 17.234 12.633 1 97.06 271 MET B N 1
ATOM 6480 C CA . MET B 1 271 ? 20.859 18.484 12.133 1 97.06 271 MET B CA 1
ATOM 6481 C C . MET B 1 271 ? 22.375 18.469 12.164 1 97.06 271 MET B C 1
ATOM 6483 O O . MET B 1 271 ? 23.031 19.188 11.414 1 97.06 271 MET B O 1
ATOM 6487 N N . PHE B 1 272 ? 22.922 17.641 12.984 1 94.25 272 PHE B N 1
ATOM 6488 C CA . PHE B 1 272 ? 24.375 17.531 13.07 1 94.25 272 PHE B CA 1
ATOM 6489 C C . PHE B 1 272 ? 24.922 16.766 11.867 1 94.25 272 PHE B C 1
ATOM 6491 O O . PHE B 1 272 ? 25.859 17.234 11.211 1 94.25 272 PHE B O 1
ATOM 6498 N N . ASN B 1 273 ? 24.328 15.633 11.555 1 95.19 273 ASN B N 1
ATOM 6499 C CA . ASN B 1 273 ? 24.781 14.828 10.422 1 95.19 273 ASN B CA 1
ATOM 6500 C C . ASN B 1 273 ? 24.062 15.219 9.133 1 95.19 273 ASN B C 1
ATOM 6502 O O . ASN B 1 273 ? 24.391 14.719 8.055 1 95.19 273 ASN B O 1
ATOM 6506 N N . GLN B 1 274 ? 23.109 16.078 9.25 1 94.31 274 GLN B N 1
ATOM 6507 C CA . GLN B 1 274 ? 22.375 16.625 8.109 1 94.31 274 GLN B CA 1
ATOM 6508 C C . GLN B 1 274 ? 21.75 15.516 7.281 1 94.31 274 GLN B C 1
ATOM 6510 O O . GLN B 1 274 ? 21.953 15.445 6.066 1 94.31 274 GLN B O 1
ATOM 6515 N N . ARG B 1 275 ? 20.969 14.711 7.93 1 96.81 275 ARG B N 1
ATOM 6516 C CA . ARG B 1 275 ? 20.297 13.602 7.258 1 96.81 275 ARG B CA 1
ATOM 6517 C C . ARG B 1 275 ? 18.906 13.367 7.824 1 96.81 275 ARG B C 1
ATOM 6519 O O . ARG B 1 275 ? 18.656 13.664 8.992 1 96.81 275 ARG B O 1
ATOM 6526 N N . ILE B 1 276 ? 18.062 12.883 7.039 1 97.56 276 ILE B N 1
ATOM 6527 C CA . ILE B 1 276 ? 16.75 12.422 7.473 1 97.56 276 ILE B CA 1
ATOM 6528 C C . ILE B 1 276 ? 16.891 11.094 8.211 1 97.56 276 ILE B C 1
ATOM 6530 O O . ILE B 1 276 ? 17.391 10.117 7.656 1 97.56 276 ILE B O 1
ATOM 6534 N N . ILE B 1 277 ? 16.5 11.039 9.422 1 97.5 277 ILE B N 1
ATOM 6535 C CA . ILE B 1 277 ? 16.562 9.812 10.211 1 97.5 277 ILE B CA 1
ATOM 6536 C C . ILE B 1 277 ? 15.414 8.883 9.805 1 97.5 277 ILE B C 1
ATOM 6538 O O . ILE B 1 277 ? 15.625 7.699 9.555 1 97.5 277 ILE B O 1
ATOM 6542 N N . GLU B 1 278 ? 14.203 9.406 9.773 1 97.06 278 GLU B N 1
ATOM 6543 C CA . GLU B 1 278 ? 13.031 8.586 9.461 1 97.06 278 GLU B CA 1
ATOM 6544 C C . GLU B 1 278 ? 11.805 9.461 9.227 1 97.06 278 GLU B C 1
ATOM 6546 O O . GLU B 1 278 ? 11.766 10.617 9.648 1 97.06 278 GLU B O 1
ATOM 6551 N N . LEU B 1 279 ? 10.875 8.992 8.438 1 98.38 279 LEU B N 1
ATOM 6552 C CA . LEU B 1 279 ? 9.508 9.492 8.328 1 98.38 279 LEU B CA 1
ATOM 6553 C C . LEU B 1 279 ? 8.547 8.641 9.156 1 98.38 279 LEU B C 1
ATOM 6555 O O . LEU B 1 279 ? 8.344 7.461 8.852 1 98.38 279 LEU B O 1
ATOM 6559 N N . TYR B 1 280 ? 7.98 9.211 10.18 1 98.19 280 TYR B N 1
ATOM 6560 C CA . TYR B 1 280 ? 7.129 8.461 11.094 1 98.19 280 TYR B CA 1
ATOM 6561 C C . TYR B 1 280 ? 5.652 8.711 10.797 1 98.19 280 TYR B C 1
ATOM 6563 O O . TYR B 1 280 ? 5.223 9.859 10.695 1 98.19 280 TYR B O 1
ATOM 6571 N N . SER B 1 281 ? 4.922 7.629 10.664 1 97.75 281 SER B N 1
ATOM 6572 C CA . SER B 1 281 ? 3.471 7.742 10.602 1 97.75 281 SER B CA 1
ATOM 6573 C C . SER B 1 281 ? 2.885 8.141 11.945 1 97.75 281 SER B C 1
ATOM 6575 O O . SER B 1 281 ? 3.443 7.812 12.992 1 97.75 281 SER B O 1
ATOM 6577 N N . LEU B 1 282 ? 1.759 8.797 11.867 1 98.06 282 LEU B N 1
ATOM 6578 C CA . LEU B 1 282 ? 1.137 9.219 13.117 1 98.06 282 LEU B CA 1
ATOM 6579 C C . LEU B 1 282 ? -0.067 8.344 13.453 1 98.06 282 LEU B C 1
ATOM 6581 O O . LEU B 1 282 ? -0.755 8.586 14.445 1 98.06 282 LEU B O 1
ATOM 6585 N N . GLY B 1 283 ? -0.341 7.383 12.633 1 95.38 283 GLY B N 1
ATOM 6586 C CA . GLY B 1 283 ? -1.507 6.551 12.883 1 95.38 283 GLY B CA 1
ATOM 6587 C C . GLY B 1 283 ? -2.816 7.305 12.75 1 95.38 283 GLY B C 1
ATOM 6588 O O . GLY B 1 283 ? -2.947 8.188 11.906 1 95.38 283 GLY B O 1
ATOM 6589 N N . ALA B 1 284 ? -3.814 6.855 13.5 1 96.5 284 ALA B N 1
ATOM 6590 C CA . ALA B 1 284 ? -5.133 7.48 13.445 1 96.5 284 ALA B CA 1
ATOM 6591 C C . ALA B 1 284 ? -5.84 7.387 14.797 1 96.5 284 ALA B C 1
ATOM 6593 O O . ALA B 1 284 ? -5.617 6.438 15.555 1 96.5 284 ALA B O 1
ATOM 6594 N N . LYS B 1 285 ? -6.582 8.375 15.117 1 96.38 285 LYS B N 1
ATOM 6595 C CA . LYS B 1 285 ? -7.438 8.375 16.297 1 96.38 285 LYS B CA 1
ATOM 6596 C C . LYS B 1 285 ? -8.648 7.469 16.094 1 96.38 285 LYS B C 1
ATOM 6598 O O . LYS B 1 285 ? -9.297 7.512 15.047 1 96.38 285 LYS B O 1
ATOM 6603 N N . ASN B 1 286 ? -8.891 6.641 17 1 94.62 286 ASN B N 1
ATOM 6604 C CA . ASN B 1 286 ? -10.086 5.809 17.047 1 94.62 286 ASN B CA 1
ATOM 6605 C C . ASN B 1 286 ? -11.211 6.48 17.828 1 94.62 286 ASN B C 1
ATOM 6607 O O . ASN B 1 286 ? -11.094 6.699 19.031 1 94.62 286 ASN B O 1
ATOM 6611 N N . TRP B 1 287 ? -12.359 6.723 17.266 1 96.69 287 TRP B N 1
ATOM 6612 C CA . TRP B 1 287 ? -13.398 7.539 17.875 1 96.69 287 TRP B CA 1
ATOM 6613 C C . TRP B 1 287 ? -14.359 6.676 18.688 1 96.69 287 TRP B C 1
ATOM 6615 O O . TRP B 1 287 ? -15.328 7.188 19.266 1 96.69 287 TRP B O 1
ATOM 6625 N N . THR B 1 288 ? -14.141 5.383 18.766 1 92.81 288 THR B N 1
ATOM 6626 C CA . THR B 1 288 ? -15.039 4.527 19.531 1 92.81 288 THR B CA 1
ATOM 6627 C C . THR B 1 288 ? -14.953 4.852 21.031 1 92.81 288 THR B C 1
ATOM 6629 O O . THR B 1 288 ? -15.844 4.488 21.797 1 92.81 288 THR B O 1
ATOM 6632 N N . SER B 1 289 ? -13.906 5.559 21.453 1 91.69 289 SER B N 1
ATOM 6633 C CA . SER B 1 289 ? -13.719 5.863 22.859 1 91.69 289 SER B CA 1
ATOM 6634 C C . SER B 1 289 ? -13.945 7.344 23.141 1 91.69 289 SER B C 1
ATOM 6636 O O . SER B 1 289 ? -13.781 7.797 24.281 1 91.69 289 SER B O 1
ATOM 6638 N N . PHE B 1 290 ? -14.227 8.102 22.188 1 96.94 290 PHE B N 1
ATOM 6639 C CA . PHE B 1 290 ? -14.438 9.547 22.281 1 96.94 290 PHE B CA 1
ATOM 6640 C C . PHE B 1 290 ? -15.688 9.953 21.516 1 96.94 290 PHE B C 1
ATOM 6642 O O . PHE B 1 290 ? -16.234 9.164 20.734 1 96.94 290 PHE B O 1
ATOM 6649 N N . ASN B 1 291 ? -16.141 11.156 21.828 1 97.81 291 ASN B N 1
ATOM 6650 C CA . ASN B 1 291 ? -17.281 11.695 21.109 1 97.81 291 ASN B CA 1
ATOM 6651 C C . ASN B 1 291 ? -16.859 12.758 20.094 1 97.81 291 ASN B C 1
ATOM 6653 O O . ASN B 1 291 ? -15.859 13.445 20.281 1 97.81 291 ASN B O 1
ATOM 6657 N N . ILE B 1 292 ? -17.609 12.844 19.016 1 98.44 292 ILE B N 1
ATOM 6658 C CA . ILE B 1 292 ? -17.344 13.781 17.922 1 98.44 292 ILE B CA 1
ATOM 6659 C C . ILE B 1 292 ? -18.656 14.266 17.312 1 98.44 292 ILE B C 1
ATOM 6661 O O . ILE B 1 292 ? -19.625 13.516 17.234 1 98.44 292 ILE B O 1
ATOM 6665 N N . ASP B 1 293 ? -18.719 15.516 16.984 1 98.69 293 ASP B N 1
ATOM 6666 C CA . ASP B 1 293 ? -19.844 16.047 16.203 1 98.69 293 ASP B CA 1
ATOM 6667 C C . ASP B 1 293 ? -19.531 15.977 14.711 1 98.69 293 ASP B C 1
ATOM 6669 O O . ASP B 1 293 ? -18.594 16.609 14.234 1 98.69 293 ASP B O 1
ATOM 6673 N N . THR B 1 294 ? -20.359 15.242 13.945 1 98.44 294 THR B N 1
ATOM 6674 C CA . THR B 1 294 ? -20.016 14.938 12.562 1 98.44 294 THR B CA 1
ATOM 6675 C C . THR B 1 294 ? -21.047 15.547 11.609 1 98.44 294 THR B C 1
ATOM 6677 O O . THR B 1 294 ? -21.078 15.219 10.422 1 98.44 294 THR B O 1
ATOM 6680 N N . SER B 1 295 ? -21.938 16.453 12.117 1 98.56 295 SER B N 1
ATOM 6681 C CA . SER B 1 295 ? -22.969 17.031 11.266 1 98.56 295 SER B CA 1
ATOM 6682 C C . SER B 1 295 ? -23.266 18.484 11.672 1 98.56 295 SER B C 1
ATOM 6684 O O . SER B 1 295 ? -23.266 18.812 12.859 1 98.56 295 SER B O 1
ATOM 6686 N N . ASP B 1 296 ? -23.562 19.266 10.648 1 97.94 296 ASP B N 1
ATOM 6687 C CA . ASP B 1 296 ? -23.953 20.641 10.898 1 97.94 296 ASP B CA 1
ATOM 6688 C C . ASP B 1 296 ? -25.469 20.828 10.719 1 97.94 296 ASP B C 1
ATOM 6690 O O . ASP B 1 296 ? -25.938 21.953 10.523 1 97.94 296 ASP B O 1
ATOM 6694 N N . MET B 1 297 ? -26.188 19.781 10.812 1 96.38 297 MET B N 1
ATOM 6695 C CA . MET B 1 297 ? -27.578 19.844 10.383 1 96.38 297 MET B CA 1
ATOM 6696 C C . MET B 1 297 ? -28.5 20.047 11.578 1 96.38 297 MET B C 1
ATOM 6698 O O . MET B 1 297 ? -29.719 20.156 11.414 1 96.38 297 MET B O 1
ATOM 6702 N N . ASN B 1 298 ? -28.031 20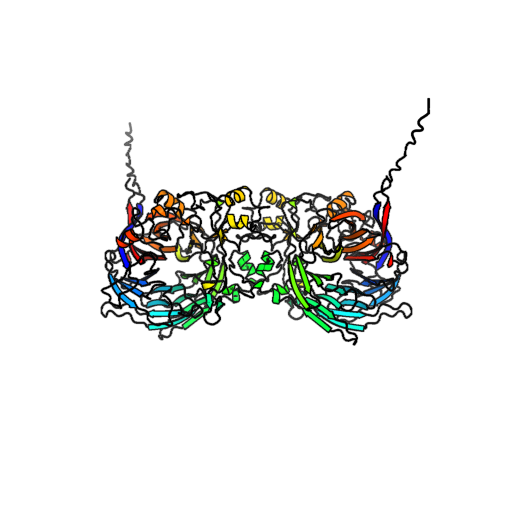.125 12.734 1 93.69 298 ASN B N 1
ATOM 6703 C CA . ASN B 1 298 ? -28.938 20.312 13.859 1 93.69 298 ASN B CA 1
ATOM 6704 C C . ASN B 1 298 ? -28.688 21.625 14.586 1 93.69 298 ASN B C 1
ATOM 6706 O O . ASN B 1 298 ? -29.25 21.875 15.648 1 93.69 298 ASN B O 1
ATOM 6710 N N . ASP B 1 299 ? -27.797 22.422 14.219 1 93.88 299 ASP B N 1
ATOM 6711 C CA . ASP B 1 299 ? -27.5 23.766 14.672 1 93.88 299 ASP B CA 1
ATOM 6712 C C . ASP B 1 299 ? -27.109 23.766 16.156 1 93.88 299 ASP B C 1
ATOM 6714 O O . ASP B 1 299 ? -27.406 24.719 16.875 1 93.88 299 ASP B O 1
ATOM 6718 N N . ALA B 1 300 ? -26.516 22.703 16.578 1 96.56 300 ALA B N 1
ATOM 6719 C CA . ALA B 1 300 ? -26.062 22.562 17.953 1 96.56 300 ALA B CA 1
ATOM 6720 C C . ALA B 1 300 ? -25.031 21.422 18.094 1 96.56 300 ALA B C 1
ATOM 6722 O O . ALA B 1 300 ? -24.812 20.672 17.141 1 96.56 300 ALA B O 1
ATOM 6723 N N . ALA B 1 301 ? -24.391 21.438 19.25 1 97.94 301 ALA B N 1
ATOM 6724 C CA . ALA B 1 301 ? -23.484 20.328 19.531 1 97.94 301 ALA B CA 1
ATOM 6725 C C . ALA B 1 301 ? -24.234 19 19.609 1 97.94 301 ALA B C 1
ATOM 6727 O O . ALA B 1 301 ? -25.297 18.922 20.234 1 97.94 301 ALA B O 1
ATOM 6728 N N . ASN B 1 302 ? -23.797 18.062 18.891 1 97.5 302 ASN B N 1
ATOM 6729 C CA . ASN B 1 302 ? -24.266 16.688 18.953 1 97.5 302 ASN B CA 1
ATOM 6730 C C . ASN B 1 302 ? -23.094 15.703 19 1 97.5 302 ASN B C 1
ATOM 6732 O O . ASN B 1 302 ? -22.781 15.062 18 1 97.5 302 ASN B O 1
ATOM 6736 N N . LEU B 1 303 ? -22.547 15.547 20.156 1 97.88 303 LEU B N 1
ATOM 6737 C CA . LEU B 1 303 ? -21.344 14.727 20.344 1 97.88 303 LEU B CA 1
ATOM 6738 C C . LEU B 1 303 ? -21.734 13.266 20.594 1 97.88 303 LEU B C 1
ATOM 6740 O O . LEU B 1 303 ? -22.453 12.961 21.547 1 97.88 303 LEU B O 1
ATOM 6744 N N . ARG B 1 304 ? -21.219 12.336 19.703 1 95.38 304 ARG B N 1
ATOM 6745 C CA . ARG B 1 304 ? -21.453 10.898 19.781 1 95.38 304 ARG B CA 1
ATOM 6746 C C . ARG B 1 304 ? -20.234 10.109 19.344 1 95.38 304 ARG B C 1
ATOM 6748 O O . ARG B 1 304 ? -19.375 10.617 18.609 1 95.38 304 ARG B O 1
ATOM 6755 N N . TYR B 1 305 ? -20.156 8.906 19.953 1 93.88 305 TYR B N 1
ATOM 6756 C CA . TYR B 1 305 ? -19.078 8.047 19.453 1 93.88 305 TYR B CA 1
ATOM 6757 C C . TYR B 1 305 ? -19.5 7.352 18.156 1 93.88 305 TYR B C 1
ATOM 6759 O O . TYR B 1 305 ? -20.688 7.105 17.938 1 93.88 305 TYR B O 1
ATOM 6767 N N . HIS B 1 306 ? -18.594 7.125 17.234 1 95.88 306 HIS B N 1
ATOM 6768 C CA . HIS B 1 306 ? -18.734 6.438 15.961 1 95.88 306 HIS B CA 1
ATOM 6769 C C . HIS B 1 306 ? -17.594 5.465 15.727 1 95.88 306 HIS B C 1
ATOM 6771 O O . HIS B 1 306 ? -16.484 5.668 16.234 1 95.88 306 HIS B O 1
ATOM 6777 N N . THR B 1 307 ? -17.812 4.379 15.016 1 94 307 THR B N 1
ATOM 6778 C CA . THR B 1 307 ? -16.766 3.439 14.656 1 94 307 THR B CA 1
ATOM 6779 C C . THR B 1 307 ? -16.016 3.914 13.406 1 94 307 THR B C 1
ATOM 6781 O O . THR B 1 307 ? -16.031 3.242 12.375 1 94 307 THR B O 1
ATOM 6784 N N . VAL B 1 308 ? -15.383 5.074 13.477 1 96.94 308 VAL B N 1
ATOM 6785 C CA . VAL B 1 308 ? -14.578 5.676 12.422 1 96.94 308 VAL B CA 1
ATOM 6786 C C . VAL B 1 308 ? -13.242 6.137 12.992 1 96.94 308 VAL B C 1
ATOM 6788 O O . VAL B 1 308 ? -13.031 6.102 14.203 1 96.94 308 VAL B O 1
ATOM 6791 N N . TYR B 1 309 ? -12.336 6.48 12.172 1 96.81 309 TYR B N 1
ATOM 6792 C CA . TYR B 1 309 ? -11.016 6.977 12.539 1 96.81 309 TYR B CA 1
ATOM 6793 C C . TYR B 1 309 ? -10.789 8.391 12.016 1 96.81 309 TYR B C 1
ATOM 6795 O O . TYR B 1 309 ? -11.516 8.844 11.125 1 96.81 309 TYR B O 1
ATOM 6803 N N . SER B 1 310 ? -9.859 9.109 12.578 1 98.12 310 SER B N 1
ATOM 6804 C CA . SER B 1 310 ? -9.367 10.367 12.031 1 98.12 310 SER B CA 1
ATOM 6805 C C . SER B 1 310 ? -7.844 10.398 11.992 1 98.12 310 SER B C 1
ATOM 6807 O O . SER B 1 310 ? -7.184 9.914 12.914 1 98.12 310 SER B O 1
ATOM 6809 N N . PHE B 1 311 ? -7.355 10.875 10.883 1 98.38 311 PHE B N 1
ATOM 6810 C CA . PHE B 1 311 ? -5.941 11.25 10.883 1 98.38 311 PHE B CA 1
ATOM 6811 C C . PHE B 1 311 ? -5.699 12.445 11.789 1 98.38 311 PHE B C 1
ATOM 6813 O O . PHE B 1 311 ? -6.594 13.266 12 1 98.38 311 PHE B O 1
ATOM 6820 N N . TYR B 1 312 ? -4.484 12.555 12.336 1 98.56 312 TYR B N 1
ATOM 6821 C CA . TYR B 1 312 ? -4.145 13.688 13.18 1 98.56 312 TYR B CA 1
ATOM 6822 C C . TYR B 1 312 ? -3.795 14.914 12.344 1 98.56 312 TYR B C 1
ATOM 6824 O O . TYR B 1 312 ? -4.34 16 12.555 1 98.56 312 TYR B O 1
ATOM 6832 N N . GLN B 1 313 ? -2.832 14.773 11.398 1 98.62 313 GLN B N 1
ATOM 6833 C CA . GLN B 1 313 ? -2.471 15.789 10.414 1 98.62 313 GLN B CA 1
ATOM 6834 C C . GLN B 1 313 ? -2.154 17.125 11.094 1 98.62 313 GLN B C 1
ATOM 6836 O O . GLN B 1 313 ? -2.842 18.125 10.867 1 98.62 313 GLN B O 1
ATOM 6841 N N . PRO B 1 314 ? -1.074 17.125 11.812 1 98.44 314 PRO B N 1
ATOM 6842 C CA . PRO B 1 314 ? -0.738 18.312 12.609 1 98.44 314 PRO B CA 1
ATOM 6843 C C . PRO B 1 314 ? -0.304 19.5 11.75 1 98.44 314 PRO B C 1
ATOM 6845 O O . PRO B 1 314 ? 0.613 19.375 10.938 1 98.44 314 PRO B O 1
ATOM 6848 N N . ALA B 1 315 ? -0.876 20.641 12.047 1 97.81 315 ALA B N 1
ATOM 6849 C CA . ALA B 1 315 ? -0.526 21.875 11.336 1 97.81 315 ALA B CA 1
ATOM 6850 C C . ALA B 1 315 ? 0.626 22.594 12.031 1 97.81 315 ALA B C 1
ATOM 6852 O O . ALA B 1 315 ? 1.351 23.375 11.398 1 97.81 315 ALA B O 1
ATOM 6853 N N . GLN B 1 316 ? 0.738 22.438 13.305 1 98.06 316 GLN B N 1
ATOM 6854 C CA . GLN B 1 316 ? 1.809 23.062 14.07 1 98.06 316 GLN B CA 1
ATOM 6855 C C . GLN B 1 316 ? 2.389 22.094 15.094 1 98.06 316 GLN B C 1
ATOM 6857 O O . GLN B 1 316 ? 1.657 21.297 15.695 1 98.06 316 GLN B O 1
ATOM 6862 N N . LEU B 1 317 ? 3.691 22.156 15.227 1 98.06 317 LEU B N 1
ATOM 6863 C CA . LEU B 1 317 ? 4.426 21.375 16.203 1 98.06 317 LEU B CA 1
ATOM 6864 C C . LEU B 1 317 ? 5.086 22.281 17.25 1 98.06 317 LEU B C 1
ATOM 6866 O O . LEU B 1 317 ? 5.367 23.453 16.969 1 98.06 317 LEU B O 1
ATOM 6870 N N . ALA B 1 318 ? 5.254 21.734 18.375 1 96.31 318 ALA B N 1
ATOM 6871 C CA . ALA B 1 318 ? 6.102 22.312 19.422 1 96.31 318 ALA B CA 1
ATOM 6872 C C . ALA B 1 318 ? 6.895 21.234 20.141 1 96.31 318 ALA B C 1
ATOM 6874 O O . ALA B 1 318 ? 6.582 20.047 20.031 1 96.31 318 ALA B O 1
ATOM 6875 N N . TYR B 1 319 ? 7.965 21.609 20.703 1 95.25 319 TYR B N 1
ATOM 6876 C CA . TYR B 1 319 ? 8.773 20.688 21.5 1 95.25 319 TYR B CA 1
ATOM 6877 C C . TYR B 1 319 ? 8.711 21.047 22.984 1 95.25 319 TYR B C 1
ATOM 6879 O O . TYR B 1 319 ? 8.734 22.234 23.344 1 95.25 319 TYR B O 1
ATOM 6887 N N . SER B 1 320 ? 8.539 20.078 23.797 1 91.5 320 SER B N 1
ATOM 6888 C CA . SER B 1 320 ? 8.492 20.281 25.234 1 91.5 320 SER B CA 1
ATOM 6889 C C . SER B 1 320 ? 9.281 19.203 25.984 1 91.5 320 SER B C 1
ATOM 6891 O O . SER B 1 320 ? 9.375 18.062 25.516 1 91.5 320 SER B O 1
ATOM 6893 N N . VAL B 1 321 ? 9.859 19.625 27.062 1 91.19 321 VAL B N 1
ATOM 6894 C CA . VAL B 1 321 ? 10.508 18.672 27.969 1 91.19 321 VAL B CA 1
ATOM 6895 C C . VAL B 1 321 ? 9.648 18.484 29.219 1 91.19 321 VAL B C 1
ATOM 6897 O O . VAL B 1 321 ? 9.328 19.453 29.906 1 91.19 321 VAL B O 1
ATOM 6900 N N . ILE B 1 322 ? 9.258 17.281 29.438 1 87.75 322 ILE B N 1
ATOM 6901 C CA . ILE B 1 322 ? 8.453 16.922 30.594 1 87.75 322 ILE B CA 1
ATOM 6902 C C . ILE B 1 322 ? 9.172 15.844 31.406 1 87.75 322 ILE B C 1
ATOM 6904 O O . ILE B 1 322 ? 9.445 14.75 30.891 1 87.75 322 ILE B O 1
ATOM 6908 N N . ASP B 1 323 ? 9.422 16.172 32.719 1 87 323 ASP B N 1
ATOM 6909 C CA . ASP B 1 323 ? 10.109 15.25 33.625 1 87 323 ASP B CA 1
ATOM 6910 C C . ASP B 1 323 ? 11.406 14.734 33 1 87 323 ASP B C 1
ATOM 6912 O O . ASP B 1 323 ? 11.656 13.523 33 1 87 323 ASP B O 1
ATOM 6916 N N . GLY B 1 324 ? 12.062 15.57 32.312 1 89.44 324 GLY B N 1
ATOM 6917 C CA . GLY B 1 324 ? 13.383 15.289 31.766 1 89.44 324 GLY B CA 1
ATOM 6918 C C . GLY B 1 324 ? 13.344 14.586 30.422 1 89.44 324 GLY B C 1
ATOM 6919 O O . GLY B 1 324 ? 14.383 14.297 29.828 1 89.44 324 GLY B O 1
ATOM 6920 N N . LYS B 1 325 ? 12.211 14.297 29.938 1 93.12 325 LYS B N 1
ATOM 6921 C CA . LYS B 1 325 ? 12.07 13.625 28.641 1 93.12 325 LYS B CA 1
ATOM 6922 C C . LYS B 1 325 ? 11.477 14.562 27.594 1 93.12 325 LYS B C 1
ATOM 6924 O O . LYS B 1 325 ? 10.594 15.367 27.906 1 93.12 325 LYS B O 1
ATOM 6929 N N . GLY B 1 326 ? 11.977 14.445 26.328 1 94.75 326 GLY B N 1
ATOM 6930 C CA . GLY B 1 326 ? 11.516 15.297 25.234 1 94.75 326 GLY B CA 1
ATOM 6931 C C . GLY B 1 326 ? 10.281 14.75 24.531 1 94.75 326 GLY B C 1
ATOM 6932 O O . GLY B 1 326 ? 10.172 13.539 24.328 1 94.75 326 GLY B O 1
ATOM 6933 N N . TYR B 1 327 ? 9.352 15.664 24.188 1 96.31 327 TYR B N 1
ATOM 6934 C CA . TYR B 1 327 ? 8.133 15.32 23.469 1 96.31 327 TYR B CA 1
ATOM 6935 C C . TYR B 1 327 ? 7.867 16.312 22.344 1 96.31 327 TYR B C 1
ATOM 6937 O O . TYR B 1 327 ? 8.172 17.5 22.469 1 96.31 327 TYR B O 1
ATOM 6945 N N . VAL B 1 328 ? 7.359 15.789 21.25 1 98.06 328 VAL B N 1
ATOM 6946 C CA . VAL B 1 328 ? 6.773 16.641 20.219 1 98.06 328 VAL B CA 1
ATOM 6947 C C . VAL B 1 328 ? 5.281 16.812 20.469 1 98.06 328 VAL B C 1
ATOM 6949 O O . VAL B 1 328 ? 4.559 15.828 20.656 1 98.06 328 VAL B O 1
ATOM 6952 N N . VAL B 1 329 ? 4.887 18.031 20.594 1 97.31 329 VAL B N 1
ATOM 6953 C CA . VAL B 1 329 ? 3.473 18.359 20.766 1 97.31 329 VAL B CA 1
ATOM 6954 C C . VAL B 1 329 ? 2.875 18.797 19.422 1 97.31 329 VAL B C 1
ATOM 6956 O O . VAL B 1 329 ? 3.488 19.562 18.688 1 97.31 329 VAL B O 1
ATOM 6959 N N . SER B 1 330 ? 1.732 18.203 19.109 1 98.12 330 SER B N 1
ATOM 6960 C CA . SER B 1 330 ? 1.1 18.562 17.844 1 98.12 330 SER B CA 1
ATOM 6961 C C . SER B 1 330 ? -0.334 19.031 18.047 1 98.12 330 SER B C 1
ATOM 6963 O O . SER B 1 330 ? -1.039 18.531 18.922 1 98.12 330 SER B O 1
ATOM 6965 N N . VAL B 1 331 ? -0.775 20.047 17.328 1 97.94 331 VAL B N 1
ATOM 6966 C CA . VAL B 1 331 ? -2.195 20.344 17.156 1 97.94 331 VAL B CA 1
ATOM 6967 C C . VAL B 1 331 ? -2.74 19.578 15.961 1 97.94 331 VAL B C 1
ATOM 6969 O O . VAL B 1 331 ? -2.227 19.703 14.844 1 97.94 331 VAL B O 1
ATOM 6972 N N . ASP B 1 332 ? -3.723 18.828 16.188 1 98.5 332 ASP B N 1
ATOM 6973 C CA . ASP B 1 332 ? -4.203 17.875 15.203 1 98.5 332 ASP B CA 1
ATOM 6974 C C . ASP B 1 332 ? -5.344 18.469 14.375 1 98.5 332 ASP B C 1
ATOM 6976 O O . ASP B 1 332 ? -6.484 18.016 14.469 1 98.5 332 ASP B O 1
ATOM 6980 N N . THR B 1 333 ? -5.039 19.281 13.484 1 98.38 333 THR B N 1
ATOM 6981 C CA . THR B 1 333 ? -5.93 20.188 12.758 1 98.38 333 THR B CA 1
ATOM 6982 C C . THR B 1 333 ? -6.703 19.438 11.68 1 98.38 333 THR B C 1
ATOM 6984 O O . THR B 1 333 ? -7.906 19.625 11.516 1 98.38 333 THR B O 1
ATOM 6987 N N . GLY B 1 334 ? -6.078 18.625 10.93 1 98.31 334 GLY B N 1
ATOM 6988 C CA . GLY B 1 334 ? -6.648 18.047 9.727 1 98.31 334 GLY B CA 1
ATOM 6989 C C . GLY B 1 334 ? -6.383 18.875 8.477 1 98.31 334 GLY B C 1
ATOM 6990 O O . GLY B 1 334 ? -6.148 20.078 8.57 1 98.31 334 GLY B O 1
ATOM 6991 N N . LYS B 1 335 ? -6.414 18.203 7.391 1 98 335 LYS B N 1
ATOM 6992 C CA . LYS B 1 335 ? -6.246 18.906 6.117 1 98 335 LYS B CA 1
ATOM 6993 C C . LYS B 1 335 ? -6.734 18.047 4.953 1 98 335 LYS B C 1
ATOM 6995 O O . LYS B 1 335 ? -6.316 16.891 4.801 1 98 335 LYS B O 1
ATOM 7000 N N . MET B 1 336 ? -7.605 18.594 4.184 1 97.69 336 MET B N 1
ATOM 7001 C CA . MET B 1 336 ? -7.992 17.969 2.916 1 97.69 336 MET B CA 1
ATOM 7002 C C . MET B 1 336 ? -7.168 18.531 1.765 1 97.69 336 MET B C 1
ATOM 7004 O O . MET B 1 336 ? -6.742 19.688 1.805 1 97.69 336 MET B O 1
ATOM 7008 N N . THR B 1 337 ? -6.879 17.734 0.825 1 97.75 337 THR B N 1
ATOM 7009 C CA . THR B 1 337 ? -6.199 18.172 -0.392 1 97.75 337 THR B CA 1
ATOM 7010 C C . THR B 1 337 ? -7.199 18.344 -1.533 1 97.75 337 THR B C 1
ATOM 7012 O O . THR B 1 337 ? -7.879 17.391 -1.924 1 97.75 337 THR B O 1
ATOM 7015 N N . THR B 1 338 ? -7.262 19.516 -2.074 1 96.62 338 THR B N 1
ATOM 7016 C CA . THR B 1 338 ? -8.133 19.844 -3.201 1 96.62 338 THR B CA 1
ATOM 7017 C C . THR B 1 338 ? -7.355 20.578 -4.293 1 96.62 338 THR B C 1
ATOM 7019 O O . THR B 1 338 ? -6.711 21.594 -4.027 1 96.62 338 THR B O 1
ATOM 7022 N N . TYR B 1 339 ? -7.344 20.016 -5.457 1 97.06 339 TYR B N 1
ATOM 7023 C CA . TYR B 1 339 ? -6.855 20.656 -6.668 1 97.06 339 TYR B CA 1
ATOM 7024 C C . TYR B 1 339 ? -8.008 21.047 -7.582 1 97.06 339 TYR B C 1
ATOM 7026 O O . TYR B 1 339 ? -8.984 20.312 -7.715 1 97.06 339 TYR B O 1
ATOM 7034 N N . THR B 1 340 ? -7.953 22.188 -8.188 1 96.94 340 THR B N 1
ATOM 7035 C CA . THR B 1 340 ? -8.922 22.625 -9.195 1 96.94 340 THR B CA 1
ATOM 7036 C C . THR B 1 340 ? -8.234 22.875 -10.531 1 96.94 340 THR B C 1
ATOM 7038 O O . THR B 1 340 ? -7.035 23.172 -10.578 1 96.94 340 THR B O 1
ATOM 7041 N N . GLN B 1 341 ? -9.055 22.766 -11.539 1 95.25 341 GLN B N 1
ATOM 7042 C CA . GLN B 1 341 ? -8.523 23.047 -12.875 1 95.25 341 GLN B CA 1
ATOM 7043 C C . GLN B 1 341 ? -7.93 24.453 -12.953 1 95.25 341 GLN B C 1
ATOM 7045 O O . GLN B 1 341 ? -6.863 24.641 -13.531 1 95.25 341 GLN B O 1
ATOM 7050 N N . ALA B 1 342 ? -8.508 25.375 -12.375 1 94.69 342 ALA B N 1
ATOM 7051 C CA . ALA B 1 342 ? -8.109 26.781 -12.477 1 94.69 342 ALA B CA 1
ATOM 7052 C C . ALA B 1 342 ? -6.801 27.031 -11.727 1 94.69 342 ALA B C 1
ATOM 7054 O O . ALA B 1 342 ? -5.941 27.781 -12.203 1 94.69 342 ALA B O 1
ATOM 7055 N N . GLN B 1 343 ? -6.625 26.375 -10.602 1 94.19 343 GLN B N 1
ATOM 7056 C CA . GLN B 1 343 ? -5.492 26.703 -9.742 1 94.19 343 GLN B CA 1
ATOM 7057 C C . GLN B 1 343 ? -4.352 25.703 -9.93 1 94.19 343 GLN B C 1
ATOM 7059 O O . GLN B 1 343 ? -3.188 26.031 -9.695 1 94.19 343 GLN B O 1
ATOM 7064 N N . HIS B 1 344 ? -4.703 24.469 -10.461 1 95.81 344 HIS B N 1
ATOM 7065 C CA . HIS B 1 344 ? -3.684 23.438 -10.484 1 95.81 344 HIS B CA 1
ATOM 7066 C C . HIS B 1 344 ? -3.547 22.812 -11.867 1 95.81 344 HIS B C 1
ATOM 7068 O O . HIS B 1 344 ? -2.594 22.078 -12.133 1 95.81 344 HIS B O 1
ATOM 7074 N N . GLY B 1 345 ? -4.512 23.109 -12.766 1 94.75 345 GLY B N 1
ATOM 7075 C CA . GLY B 1 345 ? -4.512 22.5 -14.078 1 94.75 345 GLY B CA 1
ATOM 7076 C C . GLY B 1 345 ? -5.055 21.078 -14.078 1 94.75 345 GLY B C 1
ATOM 7077 O O . GLY B 1 345 ? -5.008 20.391 -15.094 1 94.75 345 GLY B O 1
ATOM 7078 N N . TYR B 1 346 ? -5.477 20.656 -12.938 1 96.19 346 TYR B N 1
ATOM 7079 C CA . TYR B 1 346 ? -6.043 19.328 -12.734 1 96.19 346 TYR B CA 1
ATOM 7080 C C . TYR B 1 346 ? -6.945 19.312 -11.508 1 96.19 346 TYR B C 1
ATOM 7082 O O . TYR B 1 346 ? -6.633 19.938 -10.484 1 96.19 346 TYR B O 1
ATOM 7090 N N . ALA B 1 347 ? -8.078 18.625 -11.625 1 97.06 347 ALA B N 1
ATOM 7091 C CA . ALA B 1 347 ? -9.008 18.562 -10.5 1 97.06 347 ALA B CA 1
ATOM 7092 C C . ALA B 1 347 ? -8.812 17.266 -9.711 1 97.06 347 ALA B C 1
ATOM 7094 O O . ALA B 1 347 ? -8.766 16.172 -10.281 1 97.06 347 ALA B O 1
ATOM 7095 N N . PHE B 1 348 ? -8.672 17.438 -8.414 1 97.25 348 PHE B N 1
ATOM 7096 C CA . PHE B 1 348 ? -8.516 16.328 -7.484 1 97.25 348 PHE B CA 1
ATOM 7097 C C . PHE B 1 348 ? -9.023 16.703 -6.102 1 97.25 348 PHE B C 1
ATOM 7099 O O . PHE B 1 348 ? -8.852 17.844 -5.66 1 97.25 348 PHE B O 1
ATOM 7106 N N . ASN B 1 349 ? -9.695 15.805 -5.465 1 97.56 349 ASN B N 1
ATOM 7107 C CA . ASN B 1 349 ? -10.133 15.953 -4.078 1 97.56 349 ASN B CA 1
ATOM 7108 C C . ASN B 1 349 ? -10.008 14.648 -3.307 1 97.56 349 ASN B C 1
ATOM 7110 O O . ASN B 1 349 ? -10.609 13.641 -3.689 1 97.56 349 ASN B O 1
ATOM 7114 N N . ASP B 1 350 ? -9.273 14.656 -2.195 1 97.88 350 ASP B N 1
ATOM 7115 C CA . ASP B 1 350 ? -9.117 13.422 -1.44 1 97.88 350 ASP B CA 1
ATOM 7116 C C . ASP B 1 350 ? -10.266 13.234 -0.447 1 97.88 350 ASP B C 1
ATOM 7118 O O . ASP B 1 350 ? -10.383 12.188 0.19 1 97.88 350 ASP B O 1
ATOM 7122 N N . GLY B 1 351 ? -11.109 14.242 -0.3 1 98.12 351 GLY B N 1
ATOM 7123 C CA . GLY B 1 351 ? -12.234 14.18 0.625 1 98.12 351 GLY B CA 1
ATOM 7124 C C . GLY B 1 351 ? -13.578 14.172 -0.07 1 98.12 351 GLY B C 1
ATOM 7125 O O . GLY B 1 351 ? -13.727 14.719 -1.165 1 98.12 351 GLY B O 1
ATOM 7126 N N . VAL B 1 352 ? -14.523 13.586 0.559 1 98.38 352 VAL B N 1
ATOM 7127 C CA . VAL B 1 352 ? -15.898 13.523 0.093 1 98.38 352 VAL B CA 1
ATOM 7128 C C . VAL B 1 352 ? -16.844 13.383 1.287 1 98.38 352 VAL B C 1
ATOM 7130 O O . VAL B 1 352 ? -16.438 12.891 2.346 1 98.38 352 VAL B O 1
ATOM 7133 N N . ARG B 1 353 ? -18.047 13.875 1.166 1 98.62 353 ARG B N 1
ATOM 7134 C CA . ARG B 1 353 ? -19.047 13.609 2.197 1 98.62 353 ARG B CA 1
ATOM 7135 C C . ARG B 1 353 ? -19.375 12.117 2.258 1 98.62 353 ARG B C 1
ATOM 7137 O O . ARG B 1 353 ? -19.531 11.469 1.223 1 98.62 353 ARG B O 1
ATOM 7144 N N . ALA B 1 354 ? -19.484 11.594 3.436 1 98.69 354 ALA B N 1
ATOM 7145 C CA . ALA B 1 354 ? -19.625 10.148 3.627 1 98.69 354 ALA B CA 1
ATOM 7146 C C . ALA B 1 354 ? -20.844 9.609 2.885 1 98.69 354 ALA B C 1
ATOM 7148 O O . ALA B 1 354 ? -20.766 8.547 2.258 1 98.69 354 ALA B O 1
ATOM 7149 N N . ARG B 1 355 ? -21.938 10.312 2.955 1 98.56 355 ARG B N 1
ATOM 7150 C CA . ARG B 1 355 ? -23.141 9.852 2.273 1 98.56 355 ARG B CA 1
ATOM 7151 C C . ARG B 1 355 ? -22.938 9.805 0.763 1 98.56 355 ARG B C 1
ATOM 7153 O O . ARG B 1 355 ? -23.469 8.922 0.083 1 98.56 355 ARG B O 1
ATOM 7160 N N . VAL B 1 356 ? -22.266 10.75 0.235 1 98.5 356 VAL B N 1
ATOM 7161 C CA . VAL B 1 356 ? -21.969 10.773 -1.193 1 98.5 356 VAL B CA 1
ATOM 7162 C C . VAL B 1 356 ? -21.078 9.586 -1.559 1 98.5 356 VAL B C 1
ATOM 7164 O O . VAL B 1 356 ? -21.297 8.93 -2.584 1 98.5 356 VAL B O 1
ATOM 7167 N N . ALA B 1 357 ? -20.047 9.289 -0.754 1 98.44 357 ALA B N 1
ATOM 7168 C CA . ALA B 1 357 ? -19.234 8.109 -0.994 1 98.44 357 ALA B CA 1
ATOM 7169 C C . ALA B 1 357 ? -20.078 6.844 -1.058 1 98.44 357 ALA B C 1
ATOM 7171 O O . ALA B 1 357 ? -19.844 5.973 -1.897 1 98.44 357 ALA B O 1
ATOM 7172 N N . TRP B 1 358 ? -21.031 6.766 -0.171 1 97.94 358 TRP B N 1
ATOM 7173 C CA . TRP B 1 358 ? -21.953 5.637 -0.163 1 97.94 358 TRP B CA 1
ATOM 7174 C C . TRP B 1 358 ? -22.766 5.598 -1.446 1 97.94 358 TRP B C 1
ATOM 7176 O O . TRP B 1 358 ? -22.859 4.559 -2.104 1 97.94 358 TRP B O 1
ATOM 7186 N N . SER B 1 359 ? -23.359 6.723 -1.821 1 97.88 359 SER B N 1
ATOM 7187 C CA . SER B 1 359 ? -24.203 6.777 -3.006 1 97.88 359 SER B CA 1
ATOM 7188 C C . SER B 1 359 ? -23.406 6.52 -4.277 1 97.88 359 SER B C 1
ATOM 7190 O O . SER B 1 359 ? -23.938 5.98 -5.254 1 97.88 359 SER B O 1
ATOM 7192 N N . ASP B 1 360 ? -22.156 6.895 -4.246 1 97.25 360 ASP B N 1
ATOM 7193 C CA . ASP B 1 360 ? -21.281 6.695 -5.395 1 97.25 360 ASP B CA 1
ATOM 7194 C C . ASP B 1 360 ? -20.766 5.258 -5.449 1 97.25 360 ASP B C 1
ATOM 7196 O O . ASP B 1 360 ? -20.062 4.879 -6.391 1 97.25 360 ASP B O 1
ATOM 7200 N N . GLY B 1 361 ? -21.078 4.48 -4.477 1 96.81 361 GLY B N 1
ATOM 7201 C CA . GLY B 1 361 ? -20.703 3.074 -4.469 1 96.81 361 GLY B CA 1
ATOM 7202 C C . GLY B 1 361 ? -19.266 2.846 -4.066 1 96.81 361 GLY B C 1
ATOM 7203 O O . GLY B 1 361 ? -18.656 1.831 -4.434 1 96.81 361 GLY B O 1
ATOM 7204 N N . GLU B 1 362 ? -18.672 3.748 -3.311 1 96.44 362 GLU B N 1
ATOM 7205 C CA . GLU B 1 362 ? -17.25 3.67 -2.971 1 96.44 362 GLU B CA 1
ATOM 7206 C C . GLU B 1 362 ? -17.031 2.82 -1.723 1 96.44 362 GLU B C 1
ATOM 7208 O O . GLU B 1 362 ? -15.914 2.336 -1.485 1 96.44 362 GLU B O 1
ATOM 7213 N N . LEU B 1 363 ? -18.062 2.615 -0.89 1 97.75 363 LEU B N 1
ATOM 7214 C CA . LEU B 1 363 ? -17.953 1.905 0.379 1 97.75 363 LEU B CA 1
ATOM 7215 C C . LEU B 1 363 ? -18.172 0.409 0.19 1 97.75 363 LEU B C 1
ATOM 7217 O O . LEU B 1 363 ? -18.969 0.002 -0.667 1 97.75 363 LEU B O 1
ATOM 7221 N N . ASP B 1 364 ? -17.531 -0.409 0.972 1 93.62 364 ASP B N 1
ATOM 7222 C CA . ASP B 1 364 ? -17.844 -1.835 1.028 1 93.62 364 ASP B CA 1
ATOM 7223 C C . ASP B 1 364 ? -19.062 -2.098 1.898 1 93.62 364 ASP B C 1
ATOM 7225 O O . ASP B 1 364 ? -18.938 -2.529 3.045 1 93.62 364 ASP B O 1
ATOM 7229 N N . THR B 1 365 ? -20.172 -2.016 1.288 1 94 365 THR B N 1
ATOM 7230 C CA . THR B 1 365 ? -21.422 -2.125 2.043 1 94 365 THR B CA 1
ATOM 7231 C C . THR B 1 365 ? -21.703 -3.58 2.398 1 94 365 THR B C 1
ATOM 7233 O O . THR B 1 365 ? -22.578 -3.861 3.225 1 94 365 THR B O 1
ATOM 7236 N N . THR B 1 366 ? -20.953 -4.496 1.835 1 86 366 THR B N 1
ATOM 7237 C CA . THR B 1 366 ? -21.156 -5.914 2.09 1 86 366 THR B CA 1
ATOM 7238 C C . THR B 1 366 ? -20.594 -6.312 3.449 1 86 366 THR B C 1
ATOM 7240 O O . THR B 1 366 ? -21.203 -7.094 4.18 1 86 366 THR B O 1
ATOM 7243 N N . THR B 1 367 ? -19.469 -5.75 3.787 1 82.19 367 THR B N 1
ATOM 7244 C CA . THR B 1 367 ? -18.797 -6.184 5.004 1 82.19 367 THR B CA 1
ATOM 7245 C C . THR B 1 367 ? -18.875 -5.102 6.078 1 82.19 367 THR B C 1
ATOM 7247 O O . THR B 1 367 ? -18.625 -5.371 7.258 1 82.19 367 THR B O 1
ATOM 7250 N N . MET B 1 368 ? -19.188 -3.955 5.723 1 90.56 368 MET B N 1
ATOM 7251 C CA . MET B 1 368 ? -19.234 -2.846 6.672 1 90.56 368 MET B CA 1
ATOM 7252 C C . MET B 1 368 ? -20.297 -3.096 7.734 1 90.56 368 MET B C 1
ATOM 7254 O O . MET B 1 368 ? -21.375 -3.623 7.438 1 90.56 368 MET B O 1
ATOM 7258 N N . ASN B 1 369 ? -19.984 -2.705 9.016 1 89.38 369 ASN B N 1
ATOM 7259 C CA . ASN B 1 369 ? -20.953 -2.762 10.102 1 89.38 369 ASN B CA 1
ATOM 7260 C C . ASN B 1 369 ? -22.266 -2.074 9.719 1 89.38 369 ASN B C 1
ATOM 7262 O O . ASN B 1 369 ? -22.266 -0.906 9.328 1 89.38 369 ASN B O 1
ATOM 7266 N N . PRO B 1 370 ? -23.359 -2.803 9.875 1 92.88 370 PRO B N 1
ATOM 7267 C CA . PRO B 1 370 ? -24.641 -2.217 9.461 1 92.88 370 PRO B CA 1
ATOM 7268 C C . PRO B 1 370 ? -24.969 -0.937 10.227 1 92.88 370 PRO B C 1
ATOM 7270 O O . PRO B 1 370 ? -25.609 -0.034 9.672 1 92.88 370 PRO B O 1
ATOM 7273 N N . THR B 1 371 ? -24.578 -0.886 11.461 1 95.81 371 THR B N 1
ATOM 7274 C CA . THR B 1 371 ? -24.812 0.325 12.242 1 95.81 371 THR B CA 1
ATOM 7275 C C . THR B 1 371 ? -24.016 1.499 11.656 1 95.81 371 THR B C 1
ATOM 7277 O O . THR B 1 371 ? -24.562 2.604 11.531 1 95.81 371 THR B O 1
ATOM 7280 N N . LEU B 1 372 ? -22.812 1.267 11.367 1 96.75 372 LEU B N 1
ATOM 7281 C CA . LEU B 1 372 ? -21.984 2.301 10.742 1 96.75 372 LEU B CA 1
ATOM 7282 C C . LEU B 1 372 ? -22.594 2.746 9.414 1 96.75 372 LEU B C 1
ATOM 7284 O O . LEU B 1 372 ? -22.656 3.943 9.133 1 96.75 372 LEU B O 1
ATOM 7288 N N . LEU B 1 373 ? -23.016 1.811 8.633 1 97.62 373 LEU B N 1
ATOM 7289 C CA . LEU B 1 373 ? -23.609 2.121 7.336 1 97.62 373 LEU B CA 1
ATOM 7290 C C . LEU B 1 373 ? -24.859 2.99 7.504 1 97.62 373 LEU B C 1
ATOM 7292 O O . LEU B 1 373 ? -25.047 3.955 6.762 1 97.62 373 LEU B O 1
ATOM 7296 N N . ALA B 1 374 ? -25.688 2.66 8.445 1 98.19 374 ALA B N 1
ATOM 7297 C CA . ALA B 1 374 ? -26.875 3.453 8.711 1 98.19 374 ALA B CA 1
ATOM 7298 C C . ALA B 1 374 ? -26.516 4.879 9.109 1 98.19 374 ALA B C 1
ATOM 7300 O O . ALA B 1 374 ? -27.188 5.832 8.719 1 98.19 374 ALA B O 1
ATOM 7301 N N . GLN B 1 375 ? -25.516 5.035 9.922 1 98.06 375 GLN B N 1
ATOM 7302 C CA . GLN B 1 375 ? -25.062 6.359 10.336 1 98.06 375 GLN B CA 1
ATOM 7303 C C . GLN B 1 375 ? -24.531 7.16 9.148 1 98.06 375 GLN B C 1
ATOM 7305 O O . GLN B 1 375 ? -24.766 8.367 9.062 1 98.06 375 GLN B O 1
ATOM 7310 N N . ILE B 1 376 ? -23.844 6.504 8.25 1 98.56 376 ILE B N 1
ATOM 7311 C CA . ILE B 1 376 ? -23.312 7.133 7.047 1 98.56 376 ILE B CA 1
ATOM 7312 C C . ILE B 1 376 ? -24.453 7.602 6.152 1 98.56 376 ILE B C 1
ATOM 7314 O O . ILE B 1 376 ? -24.359 8.641 5.496 1 98.56 376 ILE B O 1
ATOM 7318 N N . GLN B 1 377 ? -25.547 6.918 6.18 1 98.25 377 GLN B N 1
ATOM 7319 C CA . GLN B 1 377 ? -26.688 7.234 5.332 1 98.25 377 GLN B CA 1
ATOM 7320 C C . GLN B 1 377 ? -27.5 8.375 5.922 1 98.25 377 GLN B C 1
ATOM 7322 O O . GLN B 1 377 ? -28.375 8.93 5.254 1 98.25 377 GLN B O 1
ATOM 7327 N N . ASP B 1 378 ? -27.203 8.797 7.133 1 97.88 378 ASP B N 1
ATOM 7328 C CA . ASP B 1 378 ? -27.984 9.805 7.863 1 97.88 378 ASP B CA 1
ATOM 7329 C C . ASP B 1 378 ? -27.219 11.125 7.945 1 97.88 378 ASP B C 1
ATOM 7331 O O . ASP B 1 378 ? -26.188 11.211 8.617 1 97.88 378 ASP B O 1
ATOM 7335 N N . ASN B 1 379 ? -27.797 12.195 7.395 1 97.56 379 ASN B N 1
ATOM 7336 C CA . ASN B 1 379 ? -27.156 13.508 7.383 1 97.56 379 ASN B CA 1
ATOM 7337 C C . ASN B 1 379 ? -27.094 14.117 8.781 1 97.56 379 ASN B C 1
ATOM 7339 O O . ASN B 1 379 ? -26.344 15.07 9.016 1 97.56 379 ASN B O 1
ATOM 7343 N N . GLN B 1 380 ? -27.781 13.602 9.75 1 96.5 380 GLN B N 1
ATOM 7344 C CA . GLN B 1 380 ? -27.719 14.094 11.125 1 96.5 380 GLN B CA 1
ATOM 7345 C C . GLN B 1 380 ? -26.641 13.367 11.922 1 96.5 380 GLN B C 1
ATOM 7347 O O . GLN B 1 380 ? -26.344 13.75 13.062 1 96.5 380 GLN B O 1
ATOM 7352 N N . GLN B 1 381 ? -26.062 12.406 11.297 1 96.88 381 GLN B N 1
ATOM 7353 C CA . GLN B 1 381 ? -24.953 11.672 11.891 1 96.88 381 GLN B CA 1
ATOM 7354 C C . GLN B 1 381 ? -23.703 11.75 11.016 1 96.88 381 GLN B C 1
ATOM 7356 O O . GLN B 1 381 ? -23.156 12.836 10.797 1 96.88 381 GLN B O 1
ATOM 7361 N N . LEU B 1 382 ? -23.297 10.68 10.359 1 98.44 382 LEU B N 1
ATOM 7362 C CA . LEU B 1 382 ? -22.016 10.656 9.648 1 98.44 382 LEU B CA 1
ATOM 7363 C C . LEU B 1 382 ? -22.203 11.094 8.203 1 98.44 382 LEU B C 1
ATOM 7365 O O . LEU B 1 382 ? -21.219 11.273 7.48 1 98.44 382 LEU B O 1
ATOM 7369 N N . GLY B 1 383 ? -23.422 11.352 7.754 1 98.62 383 GLY B N 1
ATOM 7370 C CA . GLY B 1 383 ? -23.656 11.578 6.336 1 98.62 383 GLY B CA 1
ATOM 7371 C C . GLY B 1 383 ? -22.938 12.789 5.789 1 98.62 383 GLY B C 1
ATOM 7372 O O . GLY B 1 383 ? -22.5 12.789 4.633 1 98.62 383 GLY B O 1
ATOM 7373 N N . ARG B 1 384 ? -22.75 13.82 6.613 1 98.31 384 ARG B N 1
ATOM 7374 C CA . ARG B 1 384 ? -22.234 15.102 6.137 1 98.31 384 ARG B CA 1
ATOM 7375 C C . ARG B 1 384 ? -20.734 15.227 6.387 1 98.31 384 ARG B C 1
ATOM 7377 O O . ARG B 1 384 ? -20.094 16.141 5.871 1 98.31 384 ARG B O 1
ATOM 7384 N N . VAL B 1 385 ? -20.203 14.344 7.141 1 98.56 385 VAL B N 1
ATOM 7385 C CA . VAL B 1 385 ? -18.797 14.508 7.523 1 98.56 385 VAL B CA 1
ATOM 7386 C C . VAL B 1 385 ? -17.906 14.211 6.328 1 98.56 385 VAL B C 1
ATOM 7388 O O . VAL B 1 385 ? -18.219 13.352 5.5 1 98.56 385 VAL B O 1
ATOM 7391 N N . HIS B 1 386 ? -16.812 14.93 6.164 1 98.44 386 HIS B N 1
ATOM 7392 C CA . HIS B 1 386 ? -15.82 14.648 5.133 1 98.44 386 HIS B CA 1
ATOM 7393 C C . HIS B 1 386 ? -14.977 13.43 5.5 1 98.44 386 HIS B C 1
ATOM 7395 O O . HIS B 1 386 ? -14.375 13.391 6.578 1 98.44 386 HIS B O 1
ATOM 7401 N N . MET B 1 387 ? -14.984 12.477 4.664 1 98.56 387 MET B N 1
ATOM 7402 C CA . MET B 1 387 ? -14.117 11.312 4.812 1 98.56 387 MET B CA 1
ATOM 7403 C C . MET B 1 387 ? -13.109 11.234 3.666 1 98.56 387 MET B C 1
ATOM 7405 O O . MET B 1 387 ? -13.297 11.867 2.625 1 98.56 387 MET B O 1
ATOM 7409 N N . SER B 1 388 ? -12.062 10.516 3.877 1 98.38 388 SER B N 1
ATOM 7410 C CA . SER B 1 388 ? -11.047 10.32 2.84 1 98.38 388 SER B CA 1
ATOM 7411 C C . SER B 1 388 ? -11.555 9.391 1.745 1 98.38 388 SER B C 1
ATOM 7413 O O . SER B 1 388 ? -12.195 8.375 2.031 1 98.38 388 SER B O 1
ATOM 7415 N N . ARG B 1 389 ? -11.211 9.734 0.485 1 95.25 389 ARG B N 1
ATOM 7416 C CA . ARG B 1 389 ? -11.508 8.891 -0.667 1 95.25 389 ARG B CA 1
ATOM 7417 C C . ARG B 1 389 ? -10.297 8.047 -1.055 1 95.25 389 ARG B C 1
ATOM 7419 O O . ARG B 1 389 ? -10.367 7.227 -1.971 1 95.25 389 ARG B O 1
ATOM 7426 N N . VAL B 1 390 ? -9.188 8.258 -0.421 1 95.12 390 VAL B N 1
ATOM 7427 C CA . VAL B 1 390 ? -7.984 7.621 -0.939 1 95.12 390 VAL B CA 1
ATOM 7428 C C . VAL B 1 390 ? -7.41 6.668 0.109 1 95.12 390 VAL B C 1
ATOM 7430 O O . VAL B 1 390 ? -6.367 6.051 -0.11 1 95.12 390 VAL B O 1
ATOM 7433 N N . ASP B 1 391 ? -8.023 6.52 1.282 1 95.25 391 ASP B N 1
ATOM 7434 C CA . ASP B 1 391 ? -7.555 5.66 2.365 1 95.25 391 ASP B CA 1
ATOM 7435 C C . ASP B 1 391 ? -8.633 4.672 2.791 1 95.25 391 ASP B C 1
ATOM 7437 O O . ASP B 1 391 ? -9.82 4.887 2.523 1 95.25 391 ASP B O 1
ATOM 7441 N N . GLY B 1 392 ? -8.242 3.607 3.455 1 94.38 392 GLY B N 1
ATOM 7442 C CA . GLY B 1 392 ? -9.172 2.691 4.098 1 94.38 392 GLY B CA 1
ATOM 7443 C C . GLY B 1 392 ? -9.672 1.604 3.166 1 94.38 392 GLY B C 1
ATOM 7444 O O . GLY B 1 392 ? -10.672 0.94 3.461 1 94.38 392 GLY B O 1
ATOM 7445 N N . TYR B 1 393 ? -9.031 1.362 2.047 1 91.88 393 TYR B N 1
ATOM 7446 C CA . TYR B 1 393 ? -9.461 0.375 1.063 1 91.88 393 TYR B CA 1
ATOM 7447 C C . TYR B 1 393 ? -9.164 -1.04 1.545 1 91.88 393 TYR B C 1
ATOM 7449 O O . TYR B 1 393 ? -8.172 -1.268 2.246 1 91.88 393 TYR B O 1
ATOM 7457 N N . ASN B 1 394 ? -10.086 -1.883 1.157 1 88.38 394 ASN B N 1
ATOM 7458 C CA . ASN B 1 394 ? -9.844 -3.311 1.338 1 88.38 394 ASN B CA 1
ATOM 7459 C C . ASN B 1 394 ? -9.422 -3.979 0.032 1 88.38 394 ASN B C 1
ATOM 7461 O O . ASN B 1 394 ? -9.141 -3.297 -0.955 1 88.38 394 ASN B O 1
ATOM 7465 N N . ILE B 1 395 ? -9.305 -5.281 0.02 1 83.94 395 ILE B N 1
ATOM 7466 C CA . ILE B 1 395 ? -8.734 -6.039 -1.089 1 83.94 395 ILE B CA 1
ATOM 7467 C C . ILE B 1 395 ? -9.695 -6.02 -2.275 1 83.94 395 ILE B C 1
ATOM 7469 O O . ILE B 1 395 ? -9.328 -6.41 -3.387 1 83.94 395 ILE B O 1
ATOM 7473 N N . PHE B 1 396 ? -10.953 -5.551 -2.117 1 83.38 396 PHE B N 1
ATOM 7474 C CA . PHE B 1 396 ? -11.938 -5.512 -3.186 1 83.38 396 PHE B CA 1
ATOM 7475 C C . PHE B 1 396 ? -12.016 -4.117 -3.799 1 83.38 396 PHE B C 1
ATOM 7477 O O . PHE B 1 396 ? -12.992 -3.783 -4.473 1 83.38 396 PHE B O 1
ATOM 7484 N N . ASN B 1 397 ? -11.023 -3.328 -3.455 1 88.88 397 ASN B N 1
ATOM 7485 C CA . ASN B 1 397 ? -10.93 -1.967 -3.975 1 88.88 397 ASN B CA 1
ATOM 7486 C C . ASN B 1 397 ? -12.133 -1.125 -3.568 1 88.88 397 ASN B C 1
ATOM 7488 O O . ASN B 1 397 ? -12.68 -0.375 -4.383 1 88.88 397 ASN B O 1
ATOM 7492 N N . LYS B 1 398 ? -12.617 -1.339 -2.357 1 93.06 398 LYS B N 1
ATOM 7493 C CA . LYS B 1 398 ? -13.672 -0.555 -1.712 1 93.06 398 LYS B CA 1
ATOM 7494 C C . LYS B 1 398 ? -13.211 -0.032 -0.354 1 93.06 398 LYS B C 1
ATOM 7496 O O . LYS B 1 398 ? -12.32 -0.616 0.275 1 93.06 398 LYS B O 1
ATOM 7501 N N . ILE B 1 399 ? -13.766 1.034 0.031 1 95.81 399 ILE B N 1
ATOM 7502 C CA . ILE B 1 399 ? -13.43 1.588 1.337 1 95.81 399 ILE B CA 1
ATOM 7503 C C . ILE B 1 399 ? -14.141 0.803 2.434 1 95.81 399 ILE B C 1
ATOM 7505 O O . ILE B 1 399 ? -15.375 0.782 2.486 1 95.81 399 ILE B O 1
ATOM 7509 N N . GLY B 1 400 ? -13.367 0.143 3.275 1 92.69 400 GLY B N 1
ATOM 7510 C CA . GLY B 1 400 ? -13.898 -0.575 4.422 1 92.69 400 GLY B CA 1
ATOM 7511 C C . GLY B 1 400 ? -13.789 0.203 5.719 1 92.69 400 GLY B C 1
ATOM 7512 O O . GLY B 1 400 ? -14.68 0.125 6.57 1 92.69 400 GLY B O 1
ATOM 7513 N N . ASP B 1 401 ? -12.688 0.87 5.949 1 93.88 401 ASP B N 1
ATOM 7514 C CA . ASP B 1 401 ? -12.461 1.728 7.109 1 93.88 401 ASP B CA 1
ATOM 7515 C C . ASP B 1 401 ? -12.641 3.199 6.742 1 93.88 401 ASP B C 1
ATOM 7517 O O . ASP B 1 401 ? -12.078 3.674 5.758 1 93.88 401 ASP B O 1
ATOM 7521 N N . VAL B 1 402 ? -13.414 3.875 7.527 1 97.5 402 VAL B N 1
ATOM 7522 C CA . VAL B 1 402 ? -13.711 5.277 7.25 1 97.5 402 VAL B CA 1
ATOM 7523 C C . VAL B 1 402 ? -12.727 6.168 8.016 1 97.5 402 VAL B C 1
ATOM 7525 O O . VAL B 1 402 ? -12.648 6.102 9.242 1 97.5 402 VAL B O 1
ATOM 7528 N N . PHE B 1 403 ? -12.008 6.977 7.32 1 98.31 403 PHE B N 1
ATOM 7529 C CA . PHE B 1 403 ? -11.055 7.91 7.91 1 98.31 403 PHE B CA 1
ATOM 7530 C C . PHE B 1 403 ? -11.508 9.352 7.691 1 98.31 403 PHE B C 1
ATOM 7532 O O . PHE B 1 403 ? -11.758 9.766 6.559 1 98.31 403 PHE B O 1
ATOM 7539 N N . LEU B 1 404 ? -11.617 10.047 8.742 1 98.69 404 LEU B N 1
ATOM 7540 C CA . LEU B 1 404 ? -11.914 11.477 8.711 1 98.69 404 LEU B CA 1
ATOM 7541 C C . LEU B 1 404 ? -10.633 12.297 8.812 1 98.69 404 LEU B C 1
ATOM 7543 O O . LEU B 1 404 ? -9.539 11.742 8.93 1 98.69 404 LEU B O 1
ATOM 7547 N N . PHE B 1 405 ? -10.797 13.672 8.695 1 98.69 405 PHE B N 1
ATOM 7548 C CA . PHE B 1 405 ? -9.648 14.57 8.703 1 98.69 405 PHE B CA 1
ATOM 7549 C C . PHE B 1 405 ? -9.547 15.305 10.039 1 98.69 405 PHE B C 1
ATOM 7551 O O . PHE B 1 405 ? -10.523 15.914 10.484 1 98.69 405 PHE B O 1
ATOM 7558 N N . GLY B 1 406 ? -8.359 15.211 10.664 1 98.56 406 GLY B N 1
ATOM 7559 C CA . GLY B 1 406 ? -8.078 15.969 11.875 1 98.56 406 GLY B CA 1
ATOM 7560 C C . GLY B 1 406 ? -8.453 15.227 13.141 1 98.56 406 GLY B C 1
ATOM 7561 O O . GLY B 1 406 ? -9.57 14.719 13.258 1 98.56 406 GLY B O 1
ATOM 7562 N N . GLY B 1 407 ? -7.609 15.211 14.047 1 98.12 407 GLY B N 1
ATOM 7563 C CA . GLY B 1 407 ? -7.863 14.586 15.344 1 98.12 407 GLY B CA 1
ATOM 7564 C C . GLY B 1 407 ? -8.664 15.469 16.281 1 98.12 407 GLY B C 1
ATOM 7565 O O . GLY B 1 407 ? -9.117 15.016 17.328 1 98.12 407 GLY B O 1
ATOM 7566 N N . ARG B 1 408 ? -8.812 16.75 15.938 1 98.38 408 ARG B N 1
ATOM 7567 C CA . ARG B 1 408 ? -9.633 17.719 16.641 1 98.38 408 ARG B CA 1
ATOM 7568 C C . ARG B 1 408 ? -9.125 17.922 18.078 1 98.38 408 ARG B C 1
ATOM 7570 O O . ARG B 1 408 ? -9.922 18.062 19 1 98.38 408 ARG B O 1
ATOM 7577 N N . GLY B 1 409 ? -7.887 17.875 18.266 1 98.06 409 GLY B N 1
ATOM 7578 C CA . GLY B 1 409 ? -7.262 18.047 19.578 1 98.06 409 GLY B CA 1
ATOM 7579 C C . GLY B 1 409 ? -5.754 18.219 19.5 1 98.06 409 GLY B C 1
ATOM 7580 O O . GLY B 1 409 ? -5.238 18.812 18.547 1 98.06 409 GLY B O 1
ATOM 7581 N N . ILE B 1 410 ? -5.113 17.812 20.594 1 97.62 410 ILE B N 1
ATOM 7582 C CA . ILE B 1 410 ? -3.658 17.875 20.688 1 97.62 410 ILE B CA 1
ATOM 7583 C C . ILE B 1 410 ? -3.107 16.484 21.016 1 97.62 410 ILE B C 1
ATOM 7585 O O . ILE B 1 410 ? -3.801 15.656 21.609 1 97.62 410 ILE B O 1
ATOM 7589 N N . SER B 1 411 ? -1.879 16.281 20.562 1 97.75 411 SER B N 1
ATOM 7590 C CA . SER B 1 411 ? -1.192 15.016 20.812 1 97.75 411 SER B CA 1
ATOM 7591 C C . SER B 1 411 ? 0.232 15.25 21.312 1 97.75 411 SER B C 1
ATOM 7593 O O . SER B 1 411 ? 0.816 16.312 21.047 1 97.75 411 SER B O 1
ATOM 7595 N N . LEU B 1 412 ? 0.707 14.297 22.109 1 97.44 412 LEU B N 1
ATOM 7596 C CA . LEU B 1 412 ? 2.107 14.234 22.5 1 97.44 412 LEU B CA 1
ATOM 7597 C C . LEU B 1 412 ? 2.781 12.984 21.938 1 97.44 412 LEU B C 1
ATOM 7599 O O . LEU B 1 412 ? 2.227 11.891 22 1 97.44 412 LEU B O 1
ATOM 7603 N N . TRP B 1 413 ? 3.947 13.203 21.406 1 98.12 413 TRP B N 1
ATOM 7604 C CA . TRP B 1 413 ? 4.75 12.133 20.828 1 98.12 413 TRP B CA 1
ATOM 7605 C C . TRP B 1 413 ? 6.117 12.047 21.5 1 98.12 413 TRP B C 1
ATOM 7607 O O . TRP B 1 413 ? 6.797 13.062 21.672 1 98.12 413 TRP B O 1
ATOM 7617 N N . ASP B 1 414 ? 6.531 10.859 21.891 1 97.81 414 ASP B N 1
ATOM 7618 C CA . ASP B 1 414 ? 7.879 10.672 22.406 1 97.81 414 ASP B CA 1
ATOM 7619 C C . ASP B 1 414 ? 8.938 11.039 21.375 1 97.81 414 ASP B C 1
ATOM 7621 O O . ASP B 1 414 ? 8.953 10.477 20.266 1 97.81 414 ASP B O 1
ATOM 7625 N N . SER B 1 415 ? 9.797 11.898 21.719 1 97.56 415 SER B N 1
ATOM 7626 C CA . SER B 1 415 ? 10.688 12.453 20.719 1 97.56 415 SER B CA 1
ATOM 7627 C C . SER B 1 415 ? 11.742 11.43 20.281 1 97.56 415 SER B C 1
ATOM 7629 O O . SER B 1 415 ? 12.375 11.578 19.234 1 97.56 415 SER B O 1
ATOM 7631 N N . THR B 1 416 ? 11.977 10.422 21.078 1 96.62 416 THR B N 1
ATOM 7632 C CA . THR B 1 416 ? 12.969 9.398 20.75 1 96.62 416 THR B CA 1
ATOM 7633 C C . THR B 1 416 ? 12.359 8.32 19.859 1 96.62 416 THR B C 1
ATOM 7635 O O . THR B 1 416 ? 12.93 7.977 18.812 1 96.62 416 THR B O 1
ATOM 7638 N N . THR B 1 417 ? 11.148 7.863 20.188 1 96 417 THR B N 1
ATOM 7639 C CA . THR B 1 417 ? 10.547 6.73 19.5 1 96 417 THR B CA 1
ATOM 7640 C C . THR B 1 417 ? 9.445 7.195 18.547 1 96 417 THR B C 1
ATOM 7642 O O . THR B 1 417 ? 9.016 6.441 17.672 1 96 417 THR B O 1
ATOM 7645 N N . MET B 1 418 ? 8.93 8.414 18.766 1 97.31 418 MET B N 1
ATOM 7646 C CA . MET B 1 418 ? 7.77 9 18.094 1 97.31 418 MET B CA 1
ATOM 7647 C C . MET B 1 418 ? 6.504 8.219 18.406 1 97.31 418 MET B C 1
ATOM 7649 O O . MET B 1 418 ? 5.535 8.25 17.656 1 97.31 418 MET B O 1
ATOM 7653 N N . ALA B 1 419 ? 6.551 7.449 19.547 1 96.25 419 ALA B N 1
ATOM 7654 C CA . ALA B 1 419 ? 5.336 6.801 20.031 1 96.25 419 ALA B CA 1
ATOM 7655 C C . ALA B 1 419 ? 4.305 7.832 20.484 1 96.25 419 ALA B C 1
ATOM 7657 O O . ALA B 1 419 ? 4.656 8.852 21.078 1 96.25 419 ALA B O 1
ATOM 7658 N N . HIS B 1 420 ? 3.051 7.582 20.141 1 96.69 420 HIS B N 1
ATOM 7659 C CA . HIS B 1 420 ? 1.936 8.406 20.594 1 96.69 420 HIS B CA 1
ATOM 7660 C C . HIS B 1 420 ? 1.682 8.203 22.094 1 96.69 420 HIS B C 1
ATOM 7662 O O . HIS B 1 420 ? 1.287 7.113 22.516 1 96.69 420 HIS B O 1
ATOM 7668 N N . VAL B 1 421 ? 1.868 9.211 22.922 1 96 421 VAL B N 1
ATOM 7669 C CA . VAL B 1 421 ? 1.832 8.953 24.359 1 96 421 VAL B CA 1
ATOM 7670 C C . VAL B 1 421 ? 0.616 9.641 24.984 1 96 421 VAL B C 1
ATOM 7672 O O . VAL B 1 421 ? 0.222 9.328 26.109 1 96 421 VAL B O 1
ATOM 7675 N N . PHE B 1 422 ? 0.03 10.617 24.266 1 96.38 422 PHE B N 1
ATOM 7676 C CA . PHE B 1 422 ? -1.142 11.305 24.797 1 96.38 422 PHE B CA 1
ATOM 7677 C C . PHE B 1 422 ? -2.006 11.852 23.672 1 96.38 422 PHE B C 1
ATOM 7679 O O . PHE B 1 422 ? -1.487 12.312 22.656 1 96.38 422 PHE B O 1
ATOM 7686 N N . ASP B 1 423 ? -3.291 11.812 23.875 1 96.5 423 ASP B N 1
ATOM 7687 C CA . ASP B 1 423 ? -4.332 12.43 23.062 1 96.5 423 ASP B CA 1
ATOM 7688 C C . ASP B 1 423 ? -5.359 13.148 23.938 1 96.5 423 ASP B C 1
ATOM 7690 O O . ASP B 1 423 ? -5.816 12.602 24.938 1 96.5 423 ASP B O 1
ATOM 7694 N N . SER B 1 424 ? -5.73 14.367 23.547 1 97.06 424 SER B N 1
ATOM 7695 C CA . SER B 1 424 ? -6.672 15.133 24.359 1 97.06 424 SER B CA 1
ATOM 7696 C C . SER B 1 424 ? -8.086 14.586 24.219 1 97.06 424 SER B C 1
ATOM 7698 O O . SER B 1 424 ? -9.008 15.07 24.875 1 97.06 424 SER B O 1
ATOM 7700 N N . GLY B 1 425 ? -8.266 13.57 23.344 1 96.94 425 GLY B N 1
ATOM 7701 C CA . GLY B 1 425 ? -9.586 13.008 23.141 1 96.94 425 GLY B CA 1
ATOM 7702 C C . GLY B 1 425 ? -10.562 13.992 22.531 1 96.94 425 GLY B C 1
ATOM 7703 O O . GLY B 1 425 ? -10.281 14.602 21.484 1 96.94 425 GLY B O 1
ATOM 7704 N N . ASP B 1 426 ? -11.734 14.117 23.156 1 98.12 426 ASP B N 1
ATOM 7705 C CA . ASP B 1 426 ? -12.758 15.016 22.641 1 98.12 426 ASP B CA 1
ATOM 7706 C C . ASP B 1 426 ? -12.859 16.281 23.5 1 98.12 426 ASP B C 1
ATOM 7708 O O . ASP B 1 426 ? -13.906 16.938 23.516 1 98.12 426 ASP B O 1
ATOM 7712 N N . ASP B 1 427 ? -11.773 16.656 24.219 1 97.88 427 ASP B N 1
ATOM 7713 C CA . ASP B 1 427 ? -11.797 17.766 25.172 1 97.88 427 ASP B CA 1
ATOM 7714 C C . ASP B 1 427 ? -12.211 19.062 24.484 1 97.88 427 ASP B C 1
ATOM 7716 O O . ASP B 1 427 ? -13.039 19.812 25.016 1 97.88 427 ASP B O 1
ATOM 7720 N N . LEU B 1 428 ? -11.641 19.359 23.375 1 98.5 428 LEU B N 1
ATOM 7721 C CA . LEU B 1 428 ? -11.898 20.656 22.766 1 98.5 428 LEU B CA 1
ATOM 7722 C C . LEU B 1 428 ? -13.375 20.812 22.422 1 98.5 428 LEU B C 1
ATOM 7724 O O . LEU B 1 428 ? -14.016 21.781 22.844 1 98.5 428 LEU B O 1
ATOM 7728 N N . GLU B 1 429 ? -13.945 19.812 21.781 1 98.44 429 GLU B N 1
ATOM 7729 C CA . GLU B 1 429 ? -15.352 19.922 21.406 1 98.44 429 GLU B CA 1
ATOM 7730 C C . GLU B 1 429 ? -16.266 19.812 22.625 1 98.44 429 GLU B C 1
ATOM 7732 O O . GLU B 1 429 ? -17.266 20.516 22.719 1 98.44 429 GLU B O 1
ATOM 7737 N N . ARG B 1 430 ? -15.922 18.922 23.516 1 98.31 430 ARG B N 1
ATOM 7738 C CA . ARG B 1 430 ? -16.734 18.766 24.719 1 98.31 430 ARG B CA 1
ATOM 7739 C C . ARG B 1 430 ? -16.781 20.062 25.516 1 98.31 430 ARG B C 1
ATOM 7741 O O . ARG B 1 430 ? -17.859 20.547 25.906 1 98.31 430 ARG B O 1
ATOM 7748 N N . ARG B 1 431 ? -15.641 20.703 25.75 1 98.38 431 ARG B N 1
ATOM 7749 C CA . ARG B 1 431 ? -15.578 21.938 26.531 1 98.38 431 ARG B CA 1
ATOM 7750 C C . ARG B 1 431 ? -16.25 23.094 25.797 1 98.38 431 ARG B C 1
ATOM 7752 O O . ARG B 1 431 ? -16.953 23.891 26.406 1 98.38 431 ARG B O 1
ATOM 7759 N N . ALA B 1 432 ? -16.016 23.172 24.531 1 98.31 432 ALA B N 1
ATOM 7760 C CA . ALA B 1 432 ? -16.656 24.219 23.75 1 98.31 432 ALA B CA 1
ATOM 7761 C C . ALA B 1 432 ? -18.172 24.078 23.797 1 98.31 432 ALA B C 1
ATOM 7763 O O . ALA B 1 432 ? -18.906 25.078 23.828 1 98.31 432 ALA B O 1
ATOM 7764 N N . SER B 1 433 ? -18.688 22.875 23.719 1 98.38 433 SER B N 1
ATOM 7765 C CA . SER B 1 433 ? -20.125 22.625 23.734 1 98.38 433 SER B CA 1
ATOM 7766 C C . SER B 1 433 ? -20.75 23.062 25.062 1 98.38 433 SER B C 1
ATOM 7768 O O . SER B 1 433 ? -21.891 23.484 25.109 1 98.38 433 SER B O 1
ATOM 7770 N N . GLN B 1 434 ? -20.031 22.984 26.125 1 98.12 434 GLN B N 1
ATOM 7771 C CA . GLN B 1 434 ? -20.484 23.328 27.469 1 98.12 434 GLN B CA 1
ATOM 7772 C C . GLN B 1 434 ? -20.375 24.828 27.734 1 98.12 434 GLN B C 1
ATOM 7774 O O . GLN B 1 434 ? -21.297 25.438 28.297 1 98.12 434 GLN B O 1
ATOM 7779 N N . LEU B 1 435 ? -19.312 25.422 27.281 1 97.75 435 LEU B N 1
ATOM 7780 C CA . LEU B 1 435 ? -18.969 26.781 27.672 1 97.75 435 LEU B CA 1
ATOM 7781 C C . LEU B 1 435 ? -19.469 27.781 26.625 1 97.75 435 LEU B C 1
ATOM 7783 O O . LEU B 1 435 ? -19.781 28.922 26.953 1 97.75 435 LEU B O 1
ATOM 7787 N N . TYR B 1 436 ? -19.484 27.344 25.406 1 97.69 436 TYR B N 1
ATOM 7788 C CA . TYR B 1 436 ? -19.844 28.234 24.297 1 97.69 436 TYR B CA 1
ATOM 7789 C C . TYR B 1 436 ? -20.812 27.547 23.344 1 97.69 436 TYR B C 1
ATOM 7791 O O . TYR B 1 436 ? -20.562 27.484 22.141 1 97.69 436 TYR B O 1
ATOM 7799 N N . PRO B 1 437 ? -21.953 27.109 23.812 1 97.75 437 PRO B N 1
ATOM 7800 C CA . PRO B 1 437 ? -22.859 26.328 22.969 1 97.75 437 PRO B CA 1
ATOM 7801 C C . PRO B 1 437 ? -23.359 27.109 21.75 1 97.75 437 PRO B C 1
ATOM 7803 O O . PRO B 1 437 ? -23.578 26.516 20.688 1 97.75 437 PRO B O 1
ATOM 7806 N N . ASN B 1 438 ? -23.469 28.438 21.812 1 97.06 438 ASN B N 1
ATOM 7807 C CA . ASN B 1 438 ? -24.062 29.234 20.75 1 97.06 438 ASN B CA 1
ATOM 7808 C C . ASN B 1 438 ? -23.047 29.531 19.641 1 97.06 438 ASN B C 1
ATOM 7810 O O . ASN B 1 438 ? -23.406 30.047 18.578 1 97.06 438 ASN B O 1
ATOM 7814 N N . THR B 1 439 ? -21.75 29.219 19.844 1 97.69 439 THR B N 1
ATOM 7815 C CA . THR B 1 439 ? -20.719 29.391 18.828 1 97.69 439 THR B CA 1
ATOM 7816 C C . THR B 1 439 ? -19.922 28.094 18.625 1 97.69 439 THR B C 1
ATOM 7818 O O . THR B 1 439 ? -18.812 28.109 18.109 1 97.69 439 THR B O 1
ATOM 7821 N N . PHE B 1 440 ? -20.562 26.969 19.109 1 98.38 440 PHE B N 1
ATOM 7822 C CA . PHE B 1 440 ? -19.938 25.656 19 1 98.38 440 PHE B CA 1
ATOM 7823 C C . PHE B 1 440 ? -19.625 25.312 17.547 1 98.38 440 PHE B C 1
ATOM 7825 O O . PHE B 1 440 ? -20.5 25.375 16.688 1 98.38 440 PHE B O 1
ATOM 7832 N N . ASN B 1 441 ? -18.344 24.891 17.328 1 98.5 441 ASN B N 1
ATOM 7833 C CA . ASN B 1 441 ? -17.891 24.516 16 1 98.5 441 ASN B CA 1
ATOM 7834 C C . ASN B 1 441 ? -18.344 25.516 14.938 1 98.5 441 ASN B C 1
ATOM 7836 O O . ASN B 1 441 ? -18.734 25.109 13.836 1 98.5 441 ASN B O 1
ATOM 7840 N N . GLY B 1 442 ? -18.375 26.781 15.328 1 97.38 442 GLY B N 1
ATOM 7841 C CA . GLY B 1 442 ? -18.719 27.844 14.391 1 97.38 442 GLY B CA 1
ATOM 7842 C C . GLY B 1 442 ? -17.562 28.234 13.492 1 97.38 442 GLY B C 1
ATOM 7843 O O . GLY B 1 442 ? -16.5 27.609 13.523 1 97.38 442 GLY B O 1
ATOM 7844 N N . ASP B 1 443 ? -17.859 29.344 12.633 1 94.81 443 ASP B N 1
ATOM 7845 C CA . ASP B 1 443 ? -16.844 29.812 11.695 1 94.81 443 ASP B CA 1
ATOM 7846 C C . ASP B 1 443 ? -17 31.312 11.438 1 94.81 443 ASP B C 1
ATOM 7848 O O . ASP B 1 443 ? -18.078 31.891 11.664 1 94.81 443 ASP B O 1
ATOM 7852 N N . CYS B 1 444 ? -15.938 31.984 11.203 1 97.06 444 CYS B N 1
ATOM 7853 C CA . CYS B 1 444 ? -15.953 33.344 10.656 1 97.06 444 CYS B CA 1
ATOM 7854 C C . CYS B 1 444 ? -15.703 33.312 9.156 1 97.06 444 CYS B C 1
ATOM 7856 O O . CYS B 1 444 ? -14.617 33.688 8.695 1 97.06 444 CYS B O 1
ATOM 7858 N N . SER B 1 445 ? -16.75 32.875 8.453 1 95.44 445 SER B N 1
ATOM 7859 C CA . SER B 1 445 ? -16.547 32.656 7.027 1 95.44 445 SER B CA 1
ATOM 7860 C C . SER B 1 445 ? -17.453 33.562 6.195 1 95.44 445 SER B C 1
ATOM 7862 O O . SER B 1 445 ? -17.188 33.781 5.012 1 95.44 445 SER B O 1
ATOM 7864 N N . ASN B 1 446 ? -18.531 34.062 6.781 1 97.62 446 ASN B N 1
ATOM 7865 C CA . ASN B 1 446 ? -19.469 34.969 6.133 1 97.62 446 ASN B CA 1
ATOM 7866 C C . ASN B 1 446 ? -19.688 36.219 6.969 1 97.62 446 ASN B C 1
ATOM 7868 O O . ASN B 1 446 ? -20.344 36.188 8.008 1 97.62 446 ASN B O 1
ATOM 7872 N N . GLY B 1 447 ? -19.25 37.344 6.445 1 98.06 447 GLY B N 1
ATOM 7873 C CA . GLY B 1 447 ? -19.281 38.625 7.18 1 98.06 447 GLY B CA 1
ATOM 7874 C C . GLY B 1 447 ? -20.688 39.125 7.441 1 98.06 447 GLY B C 1
ATOM 7875 O O . GLY B 1 447 ? -20.891 39.969 8.312 1 98.06 447 GLY B O 1
ATOM 7876 N N . ASN B 1 448 ? -21.719 38.625 6.699 1 98.25 448 ASN B N 1
ATOM 7877 C CA . ASN B 1 448 ? -23.094 39.094 6.816 1 98.25 448 ASN B CA 1
ATOM 7878 C C . ASN B 1 448 ? -23.906 38.188 7.746 1 98.25 448 ASN B C 1
ATOM 7880 O O . ASN B 1 448 ? -25.125 38.312 7.82 1 98.25 448 ASN B O 1
ATOM 7884 N N . GLN B 1 449 ? -23.25 37.312 8.461 1 98.19 449 GLN B N 1
ATOM 7885 C CA . GLN B 1 449 ? -23.859 36.5 9.484 1 98.19 449 GLN B CA 1
ATOM 7886 C C . GLN B 1 449 ? -23.172 36.688 10.836 1 98.19 449 GLN B C 1
ATOM 7888 O O . GLN B 1 449 ? -22.016 37.094 10.898 1 98.19 449 GLN B O 1
ATOM 7893 N N . SER B 1 450 ? -23.969 36.406 11.898 1 98 450 SER B N 1
ATOM 7894 C CA . SER B 1 450 ? -23.422 36.469 13.25 1 98 450 SER B CA 1
ATOM 7895 C C . SER B 1 450 ? -22.734 35.156 13.633 1 98 450 SER B C 1
ATOM 7897 O O . SER B 1 450 ? -22.922 34.125 12.969 1 98 450 SER B O 1
ATOM 7899 N N . PRO B 1 451 ? -21.906 35.219 14.68 1 97.75 451 PRO B N 1
ATOM 7900 C CA . PRO B 1 451 ? -21.344 33.969 15.18 1 97.75 451 PRO B CA 1
ATOM 7901 C C . PRO B 1 451 ? -22.406 32.938 15.508 1 97.75 451 PRO B C 1
ATOM 7903 O O . PRO B 1 451 ? -22.219 31.734 15.219 1 97.75 451 PRO B O 1
ATOM 7906 N N . THR B 1 452 ? -23.578 33.344 16.047 1 97.31 452 THR B N 1
ATOM 7907 C CA . THR B 1 452 ? -24.625 32.406 16.438 1 97.31 452 THR B CA 1
ATOM 7908 C C . THR B 1 452 ? -25.297 31.828 15.203 1 97.31 452 THR B C 1
ATOM 7910 O O . THR B 1 452 ? -25.766 30.688 15.234 1 97.31 452 THR B O 1
ATOM 7913 N N . GLN B 1 453 ? -25.281 32.562 14.148 1 97.06 453 GLN B N 1
ATOM 7914 C CA . GLN B 1 453 ? -25.875 32.062 12.914 1 97.06 453 GLN B CA 1
ATOM 7915 C C . GLN B 1 453 ? -24.969 31.062 12.219 1 97.06 453 GLN B C 1
ATOM 7917 O O . GLN B 1 453 ? -25.406 30.328 11.344 1 97.06 453 GLN B O 1
ATOM 7922 N N . GLN B 1 454 ? -23.719 31.047 12.555 1 97.38 454 GLN B N 1
ATOM 7923 C CA . GLN B 1 454 ? -22.766 30.125 11.953 1 97.38 454 GLN B CA 1
ATOM 7924 C C . GLN B 1 454 ? -22.375 29.031 12.93 1 97.38 454 GLN B C 1
ATOM 7926 O O . GLN B 1 454 ? -21.344 28.359 12.742 1 97.38 454 GLN B O 1
ATOM 7931 N N . VAL B 1 455 ? -23.219 28.859 14.008 1 97.81 455 VAL B N 1
ATOM 7932 C CA . VAL B 1 455 ? -23 27.75 14.945 1 97.81 455 VAL B CA 1
ATOM 7933 C C . VAL B 1 455 ? -23.031 26.422 14.195 1 97.81 455 VAL B C 1
ATOM 7935 O O . VAL B 1 455 ? -23.797 26.266 13.25 1 97.81 455 VAL B O 1
ATOM 7938 N N . ASP B 1 456 ? -22.094 25.484 14.562 1 97.69 456 ASP B N 1
ATOM 7939 C CA . ASP B 1 456 ? -22.156 24.094 14.125 1 97.69 456 ASP B CA 1
ATOM 7940 C C . ASP B 1 456 ? -21.656 23.953 12.688 1 97.69 456 ASP B C 1
ATOM 7942 O O . ASP B 1 456 ? -21.547 22.828 12.172 1 97.69 456 ASP B O 1
ATOM 7946 N N . GLU B 1 457 ? -21.203 24.969 12.039 1 97.25 457 GLU B N 1
ATOM 7947 C CA . GLU B 1 457 ? -20.906 24.969 10.602 1 97.25 457 GLU B CA 1
ATOM 7948 C C . GLU B 1 457 ? -19.703 24.094 10.281 1 97.25 457 GLU B C 1
ATOM 7950 O O . GLU B 1 457 ? -19.578 23.578 9.172 1 97.25 457 GLU B O 1
ATOM 7955 N N . ARG B 1 458 ? -18.844 23.906 11.242 1 98.06 458 ARG B N 1
ATOM 7956 C CA . ARG B 1 458 ? -17.594 23.188 10.977 1 98.06 458 ARG B CA 1
ATOM 7957 C C . ARG B 1 458 ? -17.672 21.75 11.508 1 98.06 458 ARG B C 1
ATOM 7959 O O . ARG B 1 458 ? -16.719 20.984 11.344 1 98.06 458 ARG B O 1
ATOM 7966 N N . SER B 1 459 ? -18.797 21.359 12.047 1 98.56 459 SER B N 1
ATOM 7967 C CA . SER B 1 459 ? -18.922 20.031 12.648 1 98.56 459 SER B CA 1
ATOM 7968 C C . SER B 1 459 ? -18.688 18.938 11.625 1 98.56 459 SER B C 1
ATOM 7970 O O . SER B 1 459 ? -18.078 17.906 11.93 1 98.56 459 SER B O 1
ATOM 7972 N N . ASP B 1 460 ? -19.219 19.125 10.414 1 98.12 460 ASP B N 1
ATOM 7973 C CA . ASP B 1 460 ? -19.109 18.094 9.391 1 98.12 460 ASP B CA 1
ATOM 7974 C C . ASP B 1 460 ? -17.781 18.219 8.633 1 98.12 460 ASP B C 1
ATOM 7976 O O . ASP B 1 460 ? -17.516 17.422 7.727 1 98.12 460 ASP B O 1
ATOM 7980 N N . ASP B 1 461 ? -16.953 19.203 8.969 1 97.5 461 ASP B N 1
ATOM 7981 C CA . ASP B 1 461 ? -15.594 19.328 8.445 1 97.5 461 ASP B CA 1
ATOM 7982 C C . ASP B 1 461 ? -14.562 18.844 9.469 1 97.5 461 ASP B C 1
ATOM 7984 O O . ASP B 1 461 ? -14.492 17.656 9.758 1 97.5 461 ASP B O 1
ATOM 7988 N N . MET B 1 462 ? -13.82 19.719 10.094 1 97.75 462 MET B N 1
ATOM 7989 C CA . MET B 1 462 ? -12.773 19.297 11.023 1 97.75 462 MET B CA 1
ATOM 7990 C C . MET B 1 462 ? -13.023 19.844 12.422 1 97.75 462 MET B C 1
ATOM 7992 O O . MET B 1 462 ? -12.125 19.875 13.258 1 97.75 462 MET B O 1
ATOM 7996 N N . GLY B 1 463 ? -14.289 20.266 12.703 1 98.19 463 GLY B N 1
ATOM 7997 C CA . GLY B 1 463 ? -14.695 20.688 14.031 1 98.19 463 GLY B CA 1
ATOM 7998 C C . GLY B 1 463 ? -13.984 21.953 14.5 1 98.19 463 GLY B C 1
ATOM 7999 O O . GLY B 1 463 ? -14.062 23 13.836 1 98.19 463 GLY B O 1
ATOM 8000 N N . PRO B 1 464 ? -13.312 21.844 15.648 1 98.19 464 PRO B N 1
ATOM 8001 C CA . PRO B 1 464 ? -12.625 23.016 16.172 1 98.19 464 PRO B CA 1
ATOM 8002 C C . PRO B 1 464 ? -11.43 23.438 15.305 1 98.19 464 PRO B C 1
ATOM 8004 O O . PRO B 1 464 ? -11.023 24.609 15.336 1 98.19 464 PRO B O 1
ATOM 8007 N N . GLU B 1 465 ? -10.797 22.516 14.617 1 98.06 465 GLU B N 1
ATOM 8008 C CA . GLU B 1 465 ? -9.633 22.766 13.766 1 98.06 465 GLU B CA 1
ATOM 8009 C C . GLU B 1 465 ? -8.57 23.578 14.5 1 98.06 465 GLU B C 1
ATOM 8011 O O . GLU B 1 465 ? -8.242 24.703 14.086 1 98.06 465 GLU B O 1
ATOM 8016 N N . PRO B 1 466 ? -8.016 22.953 15.602 1 98.31 466 PRO B N 1
ATOM 8017 C CA . PRO B 1 466 ? -6.938 23.672 16.281 1 98.31 466 PRO B CA 1
ATOM 8018 C C . PRO B 1 466 ? -5.75 23.969 15.359 1 98.31 466 PRO B C 1
ATOM 8020 O O . PRO B 1 466 ? -5.25 23.062 14.688 1 98.31 466 PRO B O 1
ATOM 8023 N N . GLY B 1 467 ? -5.355 25.219 15.336 1 96.31 467 GLY B N 1
ATOM 8024 C CA . GLY B 1 467 ? -4.355 25.594 14.344 1 96.31 467 GLY B CA 1
ATOM 8025 C C . GLY B 1 467 ? -3.143 26.281 14.945 1 96.31 467 GLY B C 1
ATOM 8026 O O . GLY B 1 467 ? -2.143 26.484 14.258 1 96.31 467 GLY B O 1
ATOM 8027 N N . ALA B 1 468 ? -3.184 26.625 16.219 1 98 468 ALA B N 1
ATOM 8028 C CA . ALA B 1 468 ? -2.08 27.312 16.875 1 98 468 ALA B CA 1
ATOM 8029 C C . ALA B 1 468 ? -1.772 26.703 18.234 1 98 468 ALA B C 1
ATOM 8031 O O . ALA B 1 468 ? -2.666 26.172 18.906 1 98 468 ALA B O 1
ATOM 8032 N N . LEU B 1 469 ? -0.524 26.797 18.578 1 97.12 469 LEU B N 1
ATOM 8033 C CA . LEU B 1 469 ? -0.047 26.156 19.797 1 97.12 469 LEU B CA 1
ATOM 8034 C C . LEU B 1 469 ? 1.034 27.016 20.453 1 97.12 469 LEU B C 1
ATOM 8036 O O . LEU B 1 469 ? 1.937 27.516 19.781 1 97.12 469 LEU B O 1
ATOM 8040 N N . ALA B 1 470 ? 0.832 27.234 21.75 1 95.56 470 ALA B N 1
ATOM 8041 C CA . ALA B 1 470 ? 1.861 27.859 22.578 1 95.56 470 ALA B CA 1
ATOM 8042 C C . ALA B 1 470 ? 2.156 27.016 23.812 1 95.56 470 ALA B C 1
ATOM 8044 O O . ALA B 1 470 ? 1.25 26.406 24.391 1 95.56 470 ALA B O 1
ATOM 8045 N N . SER B 1 471 ? 3.381 26.953 24.125 1 92.5 471 SER B N 1
ATOM 8046 C CA . SER B 1 471 ? 3.807 26.234 25.312 1 92.5 471 SER B CA 1
ATOM 8047 C C . SER B 1 471 ? 4.648 27.109 26.219 1 92.5 471 SER B C 1
ATOM 8049 O O . SER B 1 471 ? 5.406 27.969 25.75 1 92.5 471 SER B O 1
ATOM 8051 N N . GLY B 1 472 ? 4.469 26.953 27.531 1 90.44 472 GLY B N 1
ATOM 8052 C CA . GLY B 1 472 ? 5.238 27.719 28.5 1 90.44 472 GLY B CA 1
ATOM 8053 C C . GLY B 1 472 ? 5.078 27.203 29.922 1 90.44 472 GLY B C 1
ATOM 8054 O O . GLY B 1 472 ? 4.617 26.078 30.125 1 90.44 472 GLY B O 1
ATOM 8055 N N . VAL B 1 473 ? 5.645 27.984 30.812 1 89.44 473 VAL B N 1
ATOM 8056 C CA . VAL B 1 473 ? 5.566 27.641 32.219 1 89.44 473 VAL B CA 1
ATOM 8057 C C . VAL B 1 473 ? 5.004 28.812 33.031 1 89.44 473 VAL B C 1
ATOM 8059 O O . VAL B 1 473 ? 5.465 29.938 32.875 1 89.44 473 VAL B O 1
ATOM 8062 N N . VAL B 1 474 ? 4.008 28.578 33.75 1 90.19 474 VAL B N 1
ATOM 8063 C CA . VAL B 1 474 ? 3.455 29.516 34.688 1 90.19 474 VAL B CA 1
ATOM 8064 C C . VAL B 1 474 ? 3.789 29.078 36.125 1 90.19 474 VAL B C 1
ATOM 8066 O O . VAL B 1 474 ? 3.309 28.031 36.594 1 90.19 474 VAL B O 1
ATOM 8069 N N . GLY B 1 475 ? 4.559 29.891 36.812 1 87.5 475 GLY B N 1
ATOM 8070 C CA . GLY B 1 475 ? 5.137 29.359 38.031 1 87.5 475 GLY B CA 1
ATOM 8071 C C . GLY B 1 475 ? 5.965 28.109 37.812 1 87.5 475 GLY B C 1
ATOM 8072 O O . GLY B 1 475 ? 6.965 28.141 37.062 1 87.5 475 GLY B O 1
ATOM 8073 N N . THR B 1 476 ? 5.508 27 38.25 1 85.19 476 THR B N 1
ATOM 8074 C CA . THR B 1 476 ? 6.199 25.734 38.062 1 85.19 476 THR B CA 1
ATOM 8075 C C . THR B 1 476 ? 5.367 24.797 37.188 1 85.19 476 THR B C 1
ATOM 8077 O O . THR B 1 476 ? 5.754 23.641 36.938 1 85.19 476 THR B O 1
ATOM 8080 N N . THR B 1 477 ? 4.312 25.297 36.75 1 85.12 477 THR B N 1
ATOM 8081 C CA . THR B 1 477 ? 3.371 24.453 36.031 1 85.12 477 THR B CA 1
ATOM 8082 C C . THR B 1 477 ? 3.566 24.609 34.531 1 85.12 477 THR B C 1
ATOM 8084 O O . THR B 1 477 ? 3.326 25.688 33.969 1 85.12 477 THR B O 1
ATOM 8087 N N . PRO B 1 478 ? 3.975 23.547 33.812 1 89.69 478 PRO B N 1
ATOM 8088 C CA . PRO B 1 478 ? 3.967 23.609 32.344 1 89.69 478 PRO B CA 1
ATOM 8089 C C . PRO B 1 478 ? 2.559 23.734 31.781 1 89.69 478 PRO B C 1
ATOM 8091 O O . PRO B 1 478 ? 1.628 23.094 32.281 1 89.69 478 PRO B O 1
ATOM 8094 N N . VAL B 1 479 ? 2.375 24.594 30.781 1 92.5 479 VAL B N 1
ATOM 8095 C CA . VAL B 1 479 ? 1.056 24.828 30.203 1 92.5 479 VAL B CA 1
ATOM 8096 C C . VAL B 1 479 ? 1.129 24.703 28.688 1 92.5 479 VAL B C 1
ATOM 8098 O O . VAL B 1 479 ? 2.182 24.938 28.094 1 92.5 479 VAL B O 1
ATOM 8101 N N . LEU B 1 480 ? 0.082 24.203 28.141 1 95.5 480 LEU B N 1
ATOM 8102 C CA . LEU B 1 480 ? -0.192 24.266 26.703 1 95.5 480 LEU B CA 1
ATOM 8103 C C . LEU B 1 480 ? -1.418 25.125 26.422 1 95.5 480 LEU B C 1
ATOM 8105 O O . LEU B 1 480 ? -2.447 24.984 27.078 1 95.5 480 LEU B O 1
ATOM 8109 N N . ILE B 1 481 ? -1.247 26.031 25.562 1 97.19 481 ILE B N 1
ATOM 8110 C CA . ILE B 1 481 ? -2.348 26.875 25.141 1 97.19 481 ILE B CA 1
ATOM 8111 C C . ILE B 1 481 ? -2.604 26.672 23.641 1 97.19 481 ILE B C 1
ATOM 8113 O O . ILE B 1 481 ? -1.676 26.75 22.828 1 97.19 481 ILE B O 1
ATOM 8117 N N . VAL B 1 482 ? -3.852 26.406 23.344 1 98.19 482 VAL B N 1
ATOM 8118 C CA . VAL B 1 482 ? -4.215 25.984 22 1 98.19 482 VAL B CA 1
ATOM 8119 C C . VAL B 1 482 ? -5.258 26.938 21.422 1 98.19 482 VAL B C 1
ATOM 8121 O O . VAL B 1 482 ? -6.266 27.234 22.062 1 98.19 482 VAL B O 1
ATOM 8124 N N . GLY B 1 483 ? -4.977 27.469 20.203 1 98.56 483 GLY B N 1
ATOM 8125 C CA . GLY B 1 483 ? -5.938 28.281 19.484 1 98.56 483 GLY B CA 1
ATOM 8126 C C . GLY B 1 483 ? -6.656 27.531 18.375 1 98.56 483 GLY B C 1
ATOM 8127 O O . GLY B 1 483 ? -6.051 26.703 17.688 1 98.56 483 GLY B O 1
ATOM 8128 N N . SER B 1 484 ? -7.914 27.812 18.203 1 98.12 484 SER B N 1
ATOM 8129 C CA . SER B 1 484 ? -8.719 27.094 17.219 1 98.12 484 SER B CA 1
ATOM 8130 C C . SER B 1 484 ? -9.227 28.031 16.125 1 98.12 484 SER B C 1
ATOM 8132 O O . SER B 1 484 ? -9.172 29.25 16.281 1 98.12 484 SER B O 1
ATOM 8134 N N . ARG B 1 485 ? -9.688 27.469 15.062 1 97.56 485 ARG B N 1
ATOM 8135 C CA . ARG B 1 485 ? -10.266 28.219 13.945 1 97.56 485 ARG B CA 1
ATOM 8136 C C . ARG B 1 485 ? -11.484 29.016 14.391 1 97.56 485 ARG B C 1
ATOM 8138 O O . ARG B 1 485 ? -11.727 30.125 13.898 1 97.56 485 ARG B O 1
ATOM 8145 N N . ASN B 1 486 ? -12.242 28.547 15.375 1 95.62 486 ASN B N 1
ATOM 8146 C CA . ASN B 1 486 ? -13.492 29.172 15.789 1 95.62 486 ASN B CA 1
ATOM 8147 C C . ASN B 1 486 ? -13.258 30.266 16.828 1 95.62 486 ASN B C 1
ATOM 8149 O O . ASN B 1 486 ? -14.211 30.812 17.375 1 95.62 486 ASN B O 1
ATOM 8153 N N . GLY B 1 487 ? -12.07 30.516 17.156 1 97.25 487 GLY B N 1
ATOM 8154 C CA . GLY B 1 487 ? -11.742 31.625 18.016 1 97.25 487 GLY B CA 1
ATOM 8155 C C . GLY B 1 487 ? -11.625 31.25 19.484 1 97.25 487 GLY B C 1
ATOM 8156 O O . GLY B 1 487 ? -11.352 32.094 20.328 1 97.25 487 GLY B O 1
ATOM 8157 N N . VAL B 1 488 ? -11.883 30 19.781 1 98.31 488 VAL B N 1
ATOM 8158 C CA . VAL B 1 488 ? -11.742 29.547 21.156 1 98.31 488 VAL B CA 1
ATOM 8159 C C . VAL B 1 488 ? -10.273 29.234 21.453 1 98.31 488 VAL B C 1
ATOM 8161 O O . VAL B 1 488 ? -9.594 28.625 20.609 1 98.31 488 VAL B O 1
ATOM 8164 N N . ILE B 1 489 ? -9.812 29.656 22.594 1 98.56 489 ILE B N 1
ATOM 8165 C CA . ILE B 1 489 ? -8.477 29.359 23.094 1 98.56 489 ILE B CA 1
ATOM 8166 C C . ILE B 1 489 ? -8.586 28.453 24.312 1 98.56 489 ILE B C 1
ATOM 8168 O O . ILE B 1 489 ? -9.328 28.75 25.266 1 98.56 489 ILE B O 1
ATOM 8172 N N . TYR B 1 490 ? -7.863 27.328 24.281 1 98.31 490 TYR B N 1
ATOM 8173 C CA . TYR B 1 490 ? -7.891 26.359 25.359 1 98.31 490 TYR B CA 1
ATOM 8174 C C . TYR B 1 490 ? -6.586 26.391 26.156 1 98.31 490 TYR B C 1
ATOM 8176 O O . TYR B 1 490 ? -5.504 26.5 25.578 1 98.31 490 TYR B O 1
ATOM 8184 N N . VAL B 1 491 ? -6.746 26.297 27.469 1 97.31 491 VAL B N 1
ATOM 8185 C CA . VAL B 1 491 ? -5.586 26.266 28.344 1 97.31 491 VAL B CA 1
ATOM 8186 C C . VAL B 1 491 ? -5.516 24.906 29.047 1 97.31 491 VAL B C 1
ATOM 8188 O O . VAL B 1 491 ? -6.496 24.469 29.656 1 97.31 491 VAL B O 1
ATOM 8191 N N . PHE B 1 492 ? -4.391 24.281 28.875 1 96 492 PHE B N 1
ATOM 8192 C CA . PHE B 1 492 ? -4.121 23.016 29.547 1 96 492 PHE B CA 1
ATOM 8193 C C . PHE B 1 492 ? -2.908 23.125 30.469 1 96 492 PHE B C 1
ATOM 8195 O O . PHE B 1 492 ? -1.97 23.875 30.172 1 96 492 PHE B O 1
ATOM 8202 N N . ASN B 1 493 ? -2.965 22.469 31.609 1 93 493 ASN B N 1
ATOM 8203 C CA . ASN B 1 493 ? -1.748 22.234 32.375 1 93 493 ASN B CA 1
ATOM 8204 C C . ASN B 1 493 ? -1.209 20.828 32.156 1 93 493 ASN B C 1
ATOM 8206 O O . ASN B 1 493 ? -1.975 19.891 31.891 1 93 493 ASN B O 1
ATOM 8210 N N . MET B 1 494 ? 0.059 20.719 32.219 1 89.12 494 MET B N 1
ATOM 8211 C CA . MET B 1 494 ? 0.682 19.422 32.031 1 89.12 494 MET B CA 1
ATOM 8212 C C . MET B 1 494 ? 1.058 18.797 33.375 1 89.12 494 MET B C 1
ATOM 8214 O O . MET B 1 494 ? 1.731 19.438 34.188 1 89.12 494 MET B O 1
ATOM 8218 N N . ARG B 1 495 ? 0.555 17.656 33.656 1 87.5 495 ARG B N 1
ATOM 8219 C CA . ARG B 1 495 ? 0.958 16.781 34.75 1 87.5 495 ARG B CA 1
ATOM 8220 C C . ARG B 1 495 ? 1.496 15.453 34.219 1 87.5 495 ARG B C 1
ATOM 8222 O O . ARG B 1 495 ? 0.727 14.531 33.938 1 87.5 495 ARG B O 1
ATOM 8229 N N . GLY B 1 496 ? 2.852 15.375 34.219 1 89.12 496 GLY B N 1
ATOM 8230 C CA . GLY B 1 496 ? 3.416 14.305 33.438 1 89.12 496 GLY B CA 1
ATOM 8231 C C . GLY B 1 496 ? 3.082 14.422 31.953 1 89.12 496 GLY B C 1
ATOM 8232 O O . GLY B 1 496 ? 3.205 15.5 31.375 1 89.12 496 GLY B O 1
ATOM 8233 N N . VAL B 1 497 ? 2.652 13.281 31.297 1 90.69 497 VAL B N 1
ATOM 8234 C CA . VAL B 1 497 ? 2.418 13.297 29.859 1 90.69 497 VAL B CA 1
ATOM 8235 C C . VAL B 1 497 ? 0.942 13.578 29.578 1 90.69 497 VAL B C 1
ATOM 8237 O O . VAL B 1 497 ? 0.5 13.508 28.422 1 90.69 497 VAL B O 1
ATOM 8240 N N . SER B 1 498 ? 0.253 13.945 30.594 1 91.06 498 SER B N 1
ATOM 8241 C CA . SER B 1 498 ? -1.167 14.227 30.422 1 91.06 498 SER B CA 1
ATOM 8242 C C . SER B 1 498 ? -1.438 15.727 30.422 1 91.06 498 SER B C 1
ATOM 8244 O O . SER B 1 498 ? -0.932 16.453 31.281 1 91.06 498 SER B O 1
ATOM 8246 N N . ALA B 1 499 ? -2.189 16.156 29.469 1 90.56 499 ALA B N 1
ATOM 8247 C CA . ALA B 1 499 ? -2.688 17.531 29.453 1 90.56 499 ALA B CA 1
ATOM 8248 C C . ALA B 1 499 ? -4.062 17.625 30.109 1 90.56 499 ALA B C 1
ATOM 8250 O O . ALA B 1 499 ? -5.016 16.984 29.656 1 90.56 499 ALA B O 1
ATOM 8251 N N . ASN B 1 500 ? -4.121 18.375 31.172 1 93.56 500 ASN B N 1
ATOM 8252 C CA . ASN B 1 500 ? -5.375 18.531 31.891 1 93.56 500 ASN B CA 1
ATOM 8253 C C . ASN B 1 500 ? -6.027 19.891 31.594 1 93.56 500 ASN B C 1
ATOM 8255 O O . ASN B 1 500 ? -5.398 20.938 31.75 1 93.56 500 ASN B O 1
ATOM 8259 N N . PHE B 1 501 ? -7.277 19.828 31.25 1 96.31 501 PHE B N 1
ATOM 8260 C CA . PHE B 1 501 ? -8.016 21.031 30.891 1 96.31 501 PHE B CA 1
ATOM 8261 C C . PHE B 1 501 ? -8.133 21.984 32.094 1 96.31 501 PHE B C 1
ATOM 8263 O O . PHE B 1 501 ? -8.5 21.562 33.188 1 96.31 501 PHE B O 1
ATOM 8270 N N . GLU B 1 502 ? -7.836 23.281 31.844 1 95.62 502 GLU B N 1
ATOM 8271 C CA . GLU B 1 502 ? -7.941 24.312 32.875 1 95.62 502 GLU B CA 1
ATOM 8272 C C . GLU B 1 502 ? -9.078 25.281 32.562 1 95.62 502 GLU B C 1
ATOM 8274 O O . GLU B 1 502 ? -9.93 25.547 33.406 1 95.62 502 GLU B O 1
ATOM 8279 N N . SER B 1 503 ? -9.055 25.812 31.406 1 96.56 503 SER B N 1
ATOM 8280 C CA . SER B 1 503 ? -10.062 26.797 31.016 1 96.56 503 SER B CA 1
ATOM 8281 C C . SER B 1 503 ? -10.109 26.969 29.5 1 96.56 503 SER B C 1
ATOM 8283 O O . SER B 1 503 ? -9.25 26.469 28.781 1 96.56 503 SER B O 1
ATOM 8285 N N . ALA B 1 504 ? -11.156 27.656 29.047 1 97.5 504 ALA B N 1
ATOM 8286 C CA . ALA B 1 504 ? -11.289 28.109 27.672 1 97.5 504 ALA B CA 1
ATOM 8287 C C . ALA B 1 504 ? -11.734 29.562 27.609 1 97.5 504 ALA B C 1
ATOM 8289 O O . ALA B 1 504 ? -12.391 30.062 28.531 1 97.5 504 ALA B O 1
ATOM 8290 N N . HIS B 1 505 ? -11.281 30.188 26.594 1 97.56 505 HIS B N 1
ATOM 8291 C CA . HIS B 1 505 ? -11.633 31.594 26.422 1 97.56 505 HIS B CA 1
ATOM 8292 C C . HIS B 1 505 ? -11.984 31.875 24.969 1 97.56 505 HIS B C 1
ATOM 8294 O O . HIS B 1 505 ? -11.227 31.531 24.047 1 97.56 505 HIS B O 1
ATOM 8300 N N . ARG B 1 506 ? -13.102 32.438 24.75 1 96.94 506 ARG B N 1
ATOM 8301 C CA . ARG B 1 506 ? -13.477 33 23.453 1 96.94 506 ARG B CA 1
ATOM 8302 C C . ARG B 1 506 ? -13.781 34.469 23.547 1 96.94 506 ARG B C 1
ATOM 8304 O O . ARG B 1 506 ? -14.656 34.875 24.312 1 96.94 506 ARG B O 1
ATOM 8311 N N . GLU B 1 507 ? -13.078 35.25 22.859 1 94.75 507 GLU B N 1
ATOM 8312 C CA . GLU B 1 507 ? -13.289 36.688 22.844 1 94.75 507 GLU B CA 1
ATOM 8313 C C . GLU B 1 507 ? -14.266 37.094 21.75 1 94.75 507 GLU B C 1
ATOM 8315 O O . GLU B 1 507 ? -14.398 36.438 20.734 1 94.75 507 GLU B O 1
ATOM 8320 N N . GLY B 1 508 ? -14.945 38.25 22 1 94.12 508 GLY B N 1
ATOM 8321 C CA . GLY B 1 508 ? -15.82 38.812 21 1 94.12 508 GLY B CA 1
ATOM 8322 C C . GLY B 1 508 ? -17.297 38.625 21.312 1 94.12 508 GLY B C 1
ATOM 8323 O O . GLY B 1 508 ? -17.672 37.656 21.984 1 94.12 508 GLY B O 1
ATOM 8324 N N . SER B 1 509 ? -18.109 39.5 20.734 1 96.44 509 SER B N 1
ATOM 8325 C CA . SER B 1 509 ? -19.547 39.438 20.906 1 96.44 509 SER B CA 1
ATOM 8326 C C . SER B 1 509 ? -20.188 38.5 19.875 1 96.44 509 SER B C 1
ATOM 8328 O O . SER B 1 509 ? -19.547 38.094 18.906 1 96.44 509 SER B O 1
ATOM 8330 N N . THR B 1 510 ? -21.391 38.125 20.219 1 96.88 510 THR B N 1
ATOM 8331 C CA . THR B 1 510 ? -22.109 37.25 19.312 1 96.88 510 THR B CA 1
ATOM 8332 C C . THR B 1 510 ? -23.422 37.875 18.859 1 96.88 510 THR B C 1
ATOM 8334 O O . THR B 1 510 ? -24.234 37.219 18.188 1 96.88 510 THR B O 1
ATOM 8337 N N . ASN B 1 511 ? -23.703 39.094 19.234 1 94.69 511 ASN B N 1
ATOM 8338 C CA . ASN B 1 511 ? -25.031 39.719 19.141 1 94.69 511 ASN B CA 1
ATOM 8339 C C . ASN B 1 511 ? -25.203 40.5 17.844 1 94.69 511 ASN B C 1
ATOM 8341 O O . ASN B 1 511 ? -26.141 41.281 17.719 1 94.69 511 ASN B O 1
ATOM 8345 N N . ASP B 1 512 ? -24.281 40.469 16.938 1 97.88 512 ASP B N 1
ATOM 8346 C CA . ASP B 1 512 ? -24.312 41.156 15.664 1 97.88 512 ASP B CA 1
ATOM 8347 C C . ASP B 1 512 ? -23.578 40.375 14.586 1 97.88 512 ASP B C 1
ATOM 8349 O O . ASP B 1 512 ? -22.953 39.344 14.883 1 97.88 512 ASP B O 1
ATOM 8353 N N . ILE B 1 513 ? -23.734 40.812 13.281 1 98.19 513 ILE B N 1
ATOM 8354 C CA . ILE B 1 513 ? -23.047 40.156 12.18 1 98.19 513 ILE B CA 1
ATOM 8355 C C . ILE B 1 513 ? -21.547 40.438 12.266 1 98.19 513 ILE B C 1
ATOM 8357 O O . ILE B 1 513 ? -21.125 41.438 12.836 1 98.19 513 ILE B O 1
ATOM 8361 N N . TRP B 1 514 ? -20.688 39.594 11.734 1 98.25 514 TRP B N 1
ATOM 8362 C CA . TRP B 1 514 ? -19.234 39.625 11.828 1 98.25 514 TRP B CA 1
ATOM 8363 C C . TRP B 1 514 ? -18.703 40.969 11.344 1 98.25 514 TRP B C 1
ATOM 8365 O O . TRP B 1 514 ? -17.781 41.562 11.953 1 98.25 514 TRP B O 1
ATOM 8375 N N . ASN B 1 515 ? -19.281 41.5 10.203 1 98.31 515 ASN B N 1
ATOM 8376 C CA . ASN B 1 515 ? -18.797 42.781 9.688 1 98.31 515 ASN B CA 1
ATOM 8377 C C . ASN B 1 515 ? -18.953 43.906 10.711 1 98.31 515 ASN B C 1
ATOM 8379 O O . ASN B 1 515 ? -18.047 44.75 10.867 1 98.31 515 ASN B O 1
ATOM 8383 N N . ASN B 1 516 ? -20.094 43.938 11.383 1 98.5 516 ASN B N 1
ATOM 8384 C CA . ASN B 1 516 ? -20.312 44.938 12.414 1 98.5 516 ASN B CA 1
ATOM 8385 C C . ASN B 1 516 ? -19.406 44.719 13.625 1 98.5 516 ASN B C 1
ATOM 8387 O O . ASN B 1 516 ? -18.859 45.656 14.18 1 98.5 516 ASN B O 1
ATOM 8391 N N . LEU B 1 517 ? -19.359 43.438 14.023 1 98.44 517 LEU B N 1
ATOM 8392 C CA . LEU B 1 517 ? -18.5 43.125 15.156 1 98.44 517 LEU B CA 1
ATOM 8393 C C . LEU B 1 517 ? -17.047 43.5 14.875 1 98.44 517 LEU B C 1
ATOM 8395 O O . LEU B 1 517 ? -16.359 44.031 15.75 1 98.44 517 LEU B O 1
ATOM 8399 N N . TYR B 1 518 ? -16.625 43.219 13.633 1 98.19 518 TYR B N 1
ATOM 8400 C CA . TYR B 1 518 ? -15.273 43.594 13.227 1 98.19 518 TYR B CA 1
ATOM 8401 C C . TYR B 1 518 ? -15.086 45.125 13.305 1 98.19 518 TYR B C 1
ATOM 8403 O O . TYR B 1 518 ? -14.102 45.594 13.875 1 98.19 518 TYR B O 1
ATOM 8411 N N . THR B 1 519 ? -15.984 45.875 12.758 1 97.62 519 THR B N 1
ATOM 8412 C CA . THR B 1 519 ? -15.906 47.344 12.734 1 97.62 519 THR B CA 1
ATOM 8413 C C . THR B 1 519 ? -15.852 47.906 14.148 1 97.62 519 THR B C 1
ATOM 8415 O O . THR B 1 519 ? -15.141 48.875 14.406 1 97.62 519 THR B O 1
ATOM 8418 N N . ASN B 1 520 ? -16.531 47.25 15.102 1 97.31 520 ASN B N 1
ATOM 8419 C CA . ASN B 1 520 ? -16.641 47.75 16.469 1 97.31 520 ASN B CA 1
ATOM 8420 C C . ASN B 1 520 ? -15.594 47.156 17.375 1 97.31 520 ASN B C 1
ATOM 8422 O O . ASN B 1 520 ? -15.711 47.219 18.609 1 97.31 520 ASN B O 1
ATOM 8426 N N . ASP B 1 521 ? -14.625 46.438 16.75 1 96.75 521 ASP B N 1
ATOM 8427 C CA . ASP B 1 521 ? -13.555 45.781 17.516 1 96.75 521 ASP B CA 1
ATOM 8428 C C . ASP B 1 521 ? -14.117 44.781 18.5 1 96.75 521 ASP B C 1
ATOM 8430 O O . ASP B 1 521 ? -13.633 44.688 19.641 1 96.75 521 ASP B O 1
ATOM 8434 N N . ALA B 1 522 ? -15.148 44.062 18.094 1 97.19 522 ALA B N 1
ATOM 8435 C CA . ALA B 1 522 ? -15.836 43.125 18.969 1 97.19 522 ALA B CA 1
ATOM 8436 C C . ALA B 1 522 ? -15.828 41.719 18.391 1 97.19 522 ALA B C 1
ATOM 8438 O O . ALA B 1 522 ? -16.516 40.812 18.891 1 97.19 522 ALA B O 1
ATOM 8439 N N . ALA B 1 523 ? -15.062 41.469 17.359 1 97.5 523 ALA B N 1
ATOM 8440 C CA . ALA B 1 523 ? -15.078 40.188 16.672 1 97.5 523 ALA B CA 1
ATOM 8441 C C . ALA B 1 523 ? -14.133 39.188 17.344 1 97.5 523 ALA B C 1
ATOM 8443 O O . ALA B 1 523 ? -14.25 38 17.141 1 97.5 523 ALA B O 1
ATOM 8444 N N . GLY B 1 524 ? -13.188 39.719 18.203 1 96.31 524 GLY B N 1
ATOM 8445 C CA . GLY B 1 524 ? -12.148 38.844 18.719 1 96.31 524 GLY B CA 1
ATOM 8446 C C . GLY B 1 524 ? -11.203 38.344 17.641 1 96.31 524 GLY B C 1
ATOM 8447 O O . GLY B 1 524 ? -11.234 38.844 16.5 1 96.31 524 GLY B O 1
ATOM 8448 N N . ASP B 1 525 ? -10.289 37.438 18 1 95.62 525 ASP B N 1
ATOM 8449 C CA . ASP B 1 525 ? -9.391 36.781 17.047 1 95.62 525 ASP B CA 1
ATOM 8450 C C . ASP B 1 525 ? -10.039 35.562 16.406 1 95.62 525 ASP B C 1
ATOM 8452 O O . ASP B 1 525 ? -10.32 34.594 17.094 1 95.62 525 ASP B O 1
ATOM 8456 N N . GLN B 1 526 ? -10.258 35.688 15.094 1 97.38 526 GLN B N 1
ATOM 8457 C CA . GLN B 1 526 ? -10.906 34.594 14.375 1 97.38 526 GLN B CA 1
ATOM 8458 C C . GLN B 1 526 ? -9.953 33.938 13.391 1 97.38 526 GLN B C 1
ATOM 8460 O O . GLN B 1 526 ? -9.078 34.594 12.828 1 97.38 526 GLN B O 1
ATOM 8465 N N . ILE B 1 527 ? -10.195 32.562 13.242 1 97.5 527 ILE B N 1
ATOM 8466 C CA . ILE B 1 527 ? -9.289 31.719 12.477 1 97.5 527 ILE B CA 1
ATOM 8467 C C . ILE B 1 527 ? -7.859 31.906 12.992 1 97.5 527 ILE B C 1
ATOM 8469 O O . ILE B 1 527 ? -6.973 32.312 12.25 1 97.5 527 ILE B O 1
ATOM 8473 N N . ILE B 1 528 ? -7.727 31.562 14.297 1 98.12 528 ILE B N 1
ATOM 8474 C CA . ILE B 1 528 ? -6.445 31.75 14.969 1 98.12 528 ILE B CA 1
ATOM 8475 C C . ILE B 1 528 ? -5.359 30.969 14.242 1 98.12 528 ILE B C 1
ATOM 8477 O O . ILE B 1 528 ? -5.438 29.734 14.133 1 98.12 528 ILE B O 1
ATOM 8481 N N . SER B 1 529 ? -4.363 31.688 13.766 1 97.19 529 SER B N 1
ATOM 8482 C CA . SER B 1 529 ? -3.375 31.078 12.891 1 97.19 529 SER B CA 1
ATOM 8483 C C . SER B 1 529 ? -2.027 30.922 13.586 1 97.19 529 SER B C 1
ATOM 8485 O O . SER B 1 529 ? -1.179 30.141 13.156 1 97.19 529 SER B O 1
ATOM 8487 N N . ASP B 1 530 ? -1.811 31.703 14.609 1 97.81 530 ASP B N 1
ATOM 8488 C CA . ASP B 1 530 ? -0.542 31.656 15.328 1 97.81 530 ASP B CA 1
ATOM 8489 C C . ASP B 1 530 ? -0.684 32.219 16.75 1 97.81 530 ASP B C 1
ATOM 8491 O O . ASP B 1 530 ? -1.646 32.906 17.047 1 97.81 530 ASP B O 1
ATOM 8495 N N . MET B 1 531 ? 0.234 31.781 17.578 1 98.25 531 MET B N 1
ATOM 8496 C CA . MET B 1 531 ? 0.279 32.281 18.953 1 98.25 531 MET B CA 1
ATOM 8497 C C . MET B 1 531 ? 1.632 32 19.594 1 98.25 531 MET B C 1
ATOM 8499 O O . MET B 1 531 ? 2.404 31.188 19.078 1 98.25 531 MET B O 1
ATOM 8503 N N . GLY B 1 532 ? 1.869 32.656 20.641 1 97.5 532 GLY B N 1
ATOM 8504 C CA . GLY B 1 532 ? 3.092 32.406 21.375 1 97.5 532 GLY B CA 1
ATOM 8505 C C . GLY B 1 532 ? 2.973 32.781 22.844 1 97.5 532 GLY B C 1
ATOM 8506 O O . GLY B 1 532 ? 2.139 33.594 23.234 1 97.5 532 GLY B O 1
ATOM 8507 N N . PHE B 1 533 ? 3.775 32.125 23.641 1 96.88 533 PHE B N 1
ATOM 8508 C CA . PHE B 1 533 ? 3.809 32.312 25.078 1 96.88 533 PHE B CA 1
ATOM 8509 C C . PHE B 1 533 ? 5.043 33.094 25.5 1 96.88 533 PHE B C 1
ATOM 8511 O O . PHE B 1 533 ? 6.148 32.844 25.031 1 96.88 533 PHE B O 1
ATOM 8518 N N . VAL B 1 534 ? 4.848 34.094 26.328 1 97.31 534 VAL B N 1
ATOM 8519 C CA . VAL B 1 534 ? 5.938 34.875 26.922 1 97.31 534 VAL B CA 1
ATOM 8520 C C . VAL B 1 534 ? 5.938 34.688 28.438 1 97.31 534 VAL B C 1
ATOM 8522 O O . VAL B 1 534 ? 5.008 35.125 29.125 1 97.31 534 VAL B O 1
ATOM 8525 N N . GLY B 1 535 ? 6.98 34.125 28.906 1 95.56 535 GLY B N 1
ATOM 8526 C CA . GLY B 1 535 ? 7.07 33.844 30.328 1 95.56 535 GLY B CA 1
ATOM 8527 C C . GLY B 1 535 ? 7.262 35.094 31.172 1 95.56 535 GLY B C 1
ATOM 8528 O O . GLY B 1 535 ? 7.641 36.125 30.656 1 95.56 535 GLY B O 1
ATOM 8529 N N . ALA B 1 536 ? 7.094 34.844 32.5 1 95 536 ALA B N 1
ATOM 8530 C CA . ALA B 1 536 ? 7.176 35.938 33.469 1 95 536 ALA B CA 1
ATOM 8531 C C . ALA B 1 536 ? 8.523 36.656 33.375 1 95 536 ALA B C 1
ATOM 8533 O O . ALA B 1 536 ? 8.602 37.875 33.469 1 95 536 ALA B O 1
ATOM 8534 N N . GLY B 1 537 ? 9.562 35.938 33.219 1 94.5 537 GLY B N 1
ATOM 8535 C CA . GLY B 1 537 ? 10.906 36.5 33.156 1 94.5 537 GLY B CA 1
ATOM 8536 C C . GLY B 1 537 ? 11.148 37.344 31.906 1 94.5 537 GLY B C 1
ATOM 8537 O O . GLY B 1 537 ? 12.031 38.188 31.891 1 94.5 537 GLY B O 1
ATOM 8538 N N . ASN B 1 538 ? 10.375 37.125 30.906 1 94.62 538 ASN B N 1
ATOM 8539 C CA . ASN B 1 538 ? 10.562 37.844 29.625 1 94.62 538 ASN B CA 1
ATOM 8540 C C . ASN B 1 538 ? 9.453 38.844 29.391 1 94.62 538 ASN B C 1
ATOM 8542 O O . ASN B 1 538 ? 9.492 39.594 28.406 1 94.62 538 ASN B O 1
ATOM 8546 N N . SER B 1 539 ? 8.508 38.875 30.25 1 95.31 539 SER B N 1
ATOM 8547 C CA . SER B 1 539 ? 7.395 39.812 30.156 1 95.31 539 SER B CA 1
ATOM 8548 C C . SER B 1 539 ? 7.738 41.125 30.797 1 95.31 539 SER B C 1
ATOM 8550 O O . SER B 1 539 ? 8.297 41.188 31.891 1 95.31 539 SER B O 1
ATOM 8552 N N . PRO B 1 540 ? 7.402 42.25 30.141 1 94 540 PRO B N 1
ATOM 8553 C CA . PRO B 1 540 ? 7.684 43.562 30.75 1 94 540 PRO B CA 1
ATOM 8554 C C . PRO B 1 540 ? 6.965 43.75 32.094 1 94 540 PRO B C 1
ATOM 8556 O O . PRO B 1 540 ? 7.48 44.438 32.969 1 94 540 PRO B O 1
ATOM 8559 N N . SER B 1 541 ? 5.812 43.188 32.281 1 90.62 541 SER B N 1
ATOM 8560 C CA . SER B 1 541 ? 5.016 43.375 33.5 1 90.62 541 SER B CA 1
ATOM 8561 C C . SER B 1 541 ? 5.352 42.312 34.531 1 90.62 541 SER B C 1
ATOM 8563 O O . SER B 1 541 ? 4.879 42.375 35.688 1 90.62 541 SER B O 1
ATOM 8565 N N . GLY B 1 542 ? 6.023 41.312 34.156 1 92.81 542 GLY B N 1
ATOM 8566 C CA . GLY B 1 542 ? 6.312 40.219 35.031 1 92.81 542 GLY B CA 1
ATOM 8567 C C . GLY B 1 542 ? 5.215 39.156 35.062 1 92.81 542 GLY B C 1
ATOM 8568 O O . GLY B 1 542 ? 5.383 38.094 35.625 1 92.81 542 GLY B O 1
ATOM 8569 N N . THR B 1 543 ? 4.152 39.438 34.5 1 93.25 543 THR B N 1
ATOM 8570 C CA . THR B 1 543 ? 3.072 38.469 34.344 1 93.25 543 THR B CA 1
ATOM 8571 C C . THR B 1 543 ? 3.168 37.75 33 1 93.25 543 THR B C 1
ATOM 8573 O O . THR B 1 543 ? 3.23 38.406 31.953 1 93.25 543 THR B O 1
ATOM 8576 N N . PRO B 1 544 ? 3.18 36.406 33.031 1 96.06 544 PRO B N 1
ATOM 8577 C CA . PRO B 1 544 ? 3.211 35.719 31.75 1 96.06 544 PRO B CA 1
ATOM 8578 C C . PRO B 1 544 ? 2.004 36.031 30.875 1 96.06 544 PRO B C 1
ATOM 8580 O O . PRO B 1 544 ? 0.895 36.219 31.391 1 96.06 544 PRO B O 1
ATOM 8583 N N . PHE B 1 545 ? 2.225 36.062 29.531 1 97.19 545 PHE B N 1
ATOM 8584 C CA . PHE B 1 545 ? 1.106 36.312 28.641 1 97.19 545 PHE B CA 1
ATOM 8585 C C . PHE B 1 545 ? 1.245 35.5 27.359 1 97.19 545 PHE B C 1
ATOM 8587 O O . PHE B 1 545 ? 2.303 34.938 27.094 1 97.19 545 PHE B O 1
ATOM 8594 N N . VAL B 1 546 ? 0.174 35.438 26.672 1 98 546 VAL B N 1
ATOM 8595 C CA . VAL B 1 546 ? 0.131 34.812 25.344 1 98 546 VAL B CA 1
ATOM 8596 C C . VAL B 1 546 ? -0.357 35.844 24.328 1 98 546 VAL B C 1
ATOM 8598 O O . VAL B 1 546 ? -1.26 36.656 24.609 1 98 546 VAL B O 1
ATOM 8601 N N . TYR B 1 547 ? 0.334 35.938 23.203 1 98.44 547 TYR B N 1
ATOM 8602 C CA . TYR B 1 547 ? -0.212 36.719 22.094 1 98.44 547 TYR B CA 1
ATOM 8603 C C . TYR B 1 547 ? -0.924 35.781 21.109 1 98.44 547 TYR B C 1
ATOM 8605 O O . TYR B 1 547 ? -0.511 34.625 20.906 1 98.44 547 TYR B O 1
ATOM 8613 N N . VAL B 1 548 ? -1.971 36.25 20.516 1 98.69 548 VAL B N 1
ATOM 8614 C CA . VAL B 1 548 ? -2.82 35.469 19.625 1 98.69 548 VAL B CA 1
ATOM 8615 C C . VAL B 1 548 ? -3.041 36.219 18.328 1 98.69 548 VAL B C 1
ATOM 8617 O O . VAL B 1 548 ? -3.389 37.406 18.344 1 98.69 548 VAL B O 1
ATOM 8620 N N . ILE B 1 549 ? -2.861 35.531 17.219 1 98.44 549 ILE B N 1
ATOM 8621 C CA . ILE B 1 549 ? -3.045 36.125 15.906 1 98.44 549 ILE B CA 1
ATOM 8622 C C . ILE B 1 549 ? -4.312 35.562 15.258 1 98.44 549 ILE B C 1
ATOM 8624 O O . ILE B 1 549 ? -4.473 34.375 15.141 1 98.44 549 ILE B O 1
ATOM 8628 N N . GLY B 1 550 ? -5.242 36.438 14.898 1 98.19 550 GLY B N 1
ATOM 8629 C CA . GLY B 1 550 ? -6.402 36.062 14.094 1 98.19 550 GLY B CA 1
ATOM 8630 C C . GLY B 1 550 ? -6.242 36.406 12.625 1 98.19 550 GLY B C 1
ATOM 8631 O O . GLY B 1 550 ? -6.176 37.594 12.258 1 98.19 550 GLY B O 1
ATOM 8632 N N . GLN B 1 551 ? -6.27 35.469 11.828 1 97.44 551 GLN B N 1
ATOM 8633 C CA . GLN B 1 551 ? -6.016 35.688 10.406 1 97.44 551 GLN B CA 1
ATOM 8634 C C . GLN B 1 551 ? -7.211 36.344 9.727 1 97.44 551 GLN B C 1
ATOM 8636 O O . GLN B 1 551 ? -7.043 37.25 8.922 1 97.44 551 GLN B O 1
ATOM 8641 N N . ALA B 1 552 ? -8.422 35.844 9.977 1 97.38 552 ALA B N 1
ATOM 8642 C CA . ALA B 1 552 ? -9.609 36.406 9.344 1 97.38 552 ALA B CA 1
ATOM 8643 C C . ALA B 1 552 ? -9.82 37.844 9.75 1 97.38 552 ALA B C 1
ATOM 8645 O O . ALA B 1 552 ? -10.289 38.656 8.953 1 97.38 552 ALA B O 1
ATOM 8646 N N . THR B 1 553 ? -9.453 38.156 11 1 97.81 553 THR B N 1
ATOM 8647 C CA . THR B 1 553 ? -9.695 39.5 11.531 1 97.81 553 THR B CA 1
ATOM 8648 C C . THR B 1 553 ? -8.445 40.344 11.398 1 97.81 553 THR B C 1
ATOM 8650 O O . THR B 1 553 ? -8.5 41.562 11.617 1 97.81 553 THR B O 1
ATOM 8653 N N . GLY B 1 554 ? -7.332 39.781 10.945 1 97.44 554 GLY B N 1
ATOM 8654 C CA . GLY B 1 554 ? -6.098 40.562 10.945 1 97.44 554 GLY B CA 1
ATOM 8655 C C . GLY B 1 554 ? -5.785 41.188 12.281 1 97.44 554 GLY B C 1
ATOM 8656 O O . GLY B 1 554 ? -5.496 42.375 12.359 1 97.44 554 GLY B O 1
ATOM 8657 N N . SER B 1 555 ? -5.859 40.375 13.336 1 97.62 555 SER B N 1
ATOM 8658 C CA . SER B 1 555 ? -5.832 40.969 14.672 1 97.62 555 SER B CA 1
ATOM 8659 C C . SER B 1 555 ? -4.727 40.344 15.523 1 97.62 555 SER B C 1
ATOM 8661 O O . SER B 1 555 ? -4.199 39.281 15.188 1 97.62 555 SER B O 1
ATOM 8663 N N . LEU B 1 556 ? -4.359 41.031 16.547 1 98.25 556 LEU B N 1
ATOM 8664 C CA . LEU B 1 556 ? -3.49 40.625 17.641 1 98.25 556 LEU B CA 1
ATOM 8665 C C . LEU B 1 556 ? -4.164 40.875 18.984 1 98.25 556 LEU B C 1
ATOM 8667 O O . LEU B 1 556 ? -4.637 41.969 19.266 1 98.25 556 LEU B O 1
ATOM 8671 N N . SER B 1 557 ? -4.234 39.844 19.766 1 98.44 557 SER B N 1
ATOM 8672 C CA . SER B 1 557 ? -4.625 39.969 21.156 1 98.44 557 SER B CA 1
ATOM 8673 C C . SER B 1 557 ? -3.508 39.531 22.094 1 98.44 557 SER B C 1
ATOM 8675 O O . SER B 1 557 ? -2.73 38.625 21.75 1 98.44 557 SER B O 1
ATOM 8677 N N . VAL B 1 558 ? -3.445 40.188 23.188 1 98.38 558 VAL B N 1
ATOM 8678 C CA . VAL B 1 558 ? -2.541 39.781 24.25 1 98.38 558 VAL B CA 1
ATOM 8679 C C . VAL B 1 558 ? -3.344 39.406 25.5 1 98.38 558 VAL B C 1
ATOM 8681 O O . VAL B 1 558 ? -4.195 40.188 25.953 1 98.38 558 VAL B O 1
ATOM 8684 N N . TYR B 1 559 ? -3.146 38.219 26 1 97.94 559 TYR B N 1
ATOM 8685 C CA . TYR B 1 559 ? -3.83 37.75 27.188 1 97.94 559 TYR B CA 1
ATOM 8686 C C . TYR B 1 559 ? -2.834 37.438 28.297 1 97.94 559 TYR B C 1
ATOM 8688 O O . TYR B 1 559 ? -1.85 36.719 28.094 1 97.94 559 TYR B O 1
ATOM 8696 N N . ASN B 1 560 ? -3.143 37.938 29.5 1 96.12 560 ASN B N 1
ATOM 8697 C CA . ASN B 1 560 ? -2.428 37.438 30.672 1 96.12 560 ASN B CA 1
ATOM 8698 C C . ASN B 1 560 ? -2.854 36.031 31.031 1 96.12 560 ASN B C 1
ATOM 8700 O O . ASN B 1 560 ? -4.027 35.656 30.906 1 96.12 560 ASN B O 1
ATOM 8704 N N . VAL B 1 561 ? -1.861 35.281 31.375 1 94.94 561 VAL B N 1
ATOM 8705 C CA . VAL B 1 561 ? -2.166 33.969 31.953 1 94.94 561 VAL B CA 1
ATOM 8706 C C . VAL B 1 561 ? -2.115 34.031 33.469 1 94.94 561 VAL B C 1
ATOM 8708 O O . VAL B 1 561 ? -1.045 34.219 34.062 1 94.94 561 VAL B O 1
ATOM 8711 N N . VAL B 1 562 ? -3.219 33.844 34.094 1 88.5 562 VAL B N 1
ATOM 8712 C CA . VAL B 1 562 ? -3.305 34.125 35.531 1 88.5 562 VAL B CA 1
ATOM 8713 C C . VAL B 1 562 ? -3.904 32.906 36.25 1 88.5 562 VAL B C 1
ATOM 8715 O O . VAL B 1 562 ? -4.684 32.156 35.688 1 88.5 562 VAL B O 1
ATOM 8718 N N . ASP B 1 563 ? -3.396 32.719 37.438 1 83.81 563 ASP B N 1
ATOM 8719 C CA . ASP B 1 563 ? -3.984 31.75 38.344 1 83.81 563 ASP B CA 1
ATOM 8720 C C . ASP B 1 563 ? -5.152 32.344 39.125 1 83.81 563 ASP B C 1
ATOM 8722 O O . ASP B 1 563 ? -4.977 33.312 39.844 1 83.81 563 ASP B O 1
ATOM 8726 N N . VAL B 1 564 ? -6.324 31.938 38.812 1 76.5 564 VAL B N 1
ATOM 8727 C CA . VAL B 1 564 ? -7.492 32.438 39.531 1 76.5 564 VAL B CA 1
ATOM 8728 C C . VAL B 1 564 ? -7.977 31.422 40.562 1 76.5 564 VAL B C 1
ATOM 8730 O O . VAL B 1 564 ? -8.242 30.266 40.188 1 76.5 564 VAL B O 1
ATOM 8733 N N . PRO B 1 565 ? -7.93 31.781 41.906 1 67.69 565 PRO B N 1
ATOM 8734 C CA . PRO B 1 565 ? -8.43 30.859 42.906 1 67.69 565 PRO B CA 1
ATOM 8735 C C . PRO B 1 565 ? -9.891 30.469 42.688 1 67.69 565 PRO B C 1
ATOM 8737 O O . PRO B 1 565 ? -10.68 31.281 42.219 1 67.69 565 PRO B O 1
ATOM 8740 N N . ASP B 1 566 ? -10.203 29.172 42.625 1 55.53 566 ASP B N 1
ATOM 8741 C CA . ASP B 1 566 ? -11.602 28.75 42.562 1 55.53 566 ASP B CA 1
ATOM 8742 C C . ASP B 1 566 ? -12.406 29.391 43.719 1 55.53 566 ASP B C 1
ATOM 8744 O O . ASP B 1 566 ? -11.977 29.375 44.875 1 55.53 566 ASP B O 1
ATOM 8748 N N . ILE B 1 567 ? -13.062 30.531 43.531 1 40.56 567 ILE B N 1
ATOM 8749 C CA . ILE B 1 567 ? -13.938 31 44.625 1 40.56 567 ILE B CA 1
ATOM 8750 C C . ILE B 1 567 ? -14.93 29.891 44.969 1 40.56 567 ILE B C 1
ATOM 8752 O O . ILE B 1 567 ? -15.695 29.438 44.125 1 40.56 567 ILE B O 1
ATOM 8756 N N . PHE B 1 568 ? -14.711 29.109 45.969 1 35.56 568 PHE B N 1
ATOM 8757 C CA . PHE B 1 568 ? -15.859 28.406 46.5 1 35.56 568 PHE B CA 1
ATOM 8758 C C . PHE B 1 568 ? -16.844 29.375 47.156 1 35.56 568 PHE B C 1
ATOM 8760 O O . PHE B 1 568 ? -16.422 30.328 47.812 1 35.56 568 PHE B O 1
#

InterPro domains:
  IPR011044 Quinoprotein amine dehydrogenase, beta chain-like [SSF50969] (213-561)
  IPR015943 WD40/YVTN repeat-like-containing domain superfamily [G3DSA:2.130.10.10] (48-295)
  IPR052956 Mesenchyme-associated surface protein [PTHR46928] (4-566)
  IPR055188 Choice-of-anchor I domain [PF22494] (54-495)

Nearest PDB structures (foldseek):
  5c2v-assembly1_B  TM=6.561E-01  e=2.278E-09  Candidatus Kuenenia stuttgartensis
  6lqv-assembly1_B1  TM=2.707E-01  e=1.307E-10  Saccharomyces cerevisiae S288C
  8avg-assembly1_B  TM=4.027E-01  e=5.285E-07  Mus musculus
  8afx-assembly1_A  TM=4.341E-01  e=5.090E-06  Saccharomyces cerevisiae
  7d5s-assembly1_B1  TM=2.313E-01  e=1.014E-09  Saccharomyces cerevisiae S288C

Radius of gyration: 37.4 Å; Cα contacts (8 Å, |Δi|>4): 3298; chains: 2; bounding box: 106×110×133 Å

pLDDT: mean 93.4, std 12.35, range [21.52, 98.94]

Organism: Magallana gigas (NCBI:txid29159)

Secondary structure (DSSP, 8-state):
------------------EEEEEEEEEEEE--SEEGGG-TTSEE--TTS----EEEEETTTTEEEEE--S-SS-EEEEEE-SSTTS-EEEEEEE---TTEEEEEEEEE-SS-EEEEEEESSTTSEEEEEEEPPPBTTTTB--EEEEEEEEESEEEEEE-TTSSEEEEEE----EEETTTTEEE-PPPEEEEEEP-TTS--EEEEE-SGGGGGGHHHHHHHT------EEGGGTEE--HHHH--EEEEEE-TTS-EEEEEEGGGTEEEEEETTTTEEEEEEE---EEGGGS-B---SSSSS---B--S-EE----SEEEEEEETTEEEEEEE------EE-HHHHSS-EESEEEHHHHHHTT-B-TTTS-HHHHHHHT-TTTGGGSEEESSS-B-TTSSB-S-EES--SSEEEEETTT--EEEE-TTHHHHHHHHH-GGGTT-----TTS-TGGGTTTTTTTTTT-EEEEEEEEETTEEEEEEEETTSEEEEEEEETTEEEEEEEEE-S--SS-HHHHHHTT-S---SEEEEEEE-GGGSTTSS-EEEEEETTTTEEEEEEEEEEE---/------------------EEEEEEEEEEEE--SEEGGG-TTSEE--TTS----EEEEETTTTEEEEE--S-SS-EEEEEE-SSTTS-EEEEEEE---TTEEEEEEEEE-SS-EEEEEEESSTTSEEEEEEEPPPBTTTTB--EEEEEEEEESEEEEEE-TTSSEEEEEE----EE-TTT-SEE-PPPEEEEEE--TTS--EEEEE-SGGGGGGHHHHHHTT------EEGGGTEE--HHHH--EEEEEE-TTS-EEEEEEGGGTEEEEEETTTTEEEEEEE---EEGGGS-B---SSSSS---B--S-EE----SEEEEEEETTEEEEEEE------EE-HHHHSS-EESEEEHHHHHHTT-B-TTTS-HHHHHHHT-TTTGGGSEEESSS-B-TTSSB-S-EES--SSEEEEETTT--EEEE-TTHHHHHHHHH-GGGTT-----TTS-TGGGTTTTTTTTTT-EEEEEEEEETTEEEEEEEETTSEEEEEEEETTEEEEEEEEE-S--SS-HHHHHHTT-S---SEEEEEEE-GGGSTTSS-EEEEEETTTTEEEEEEEEEEE---

Sequence (1136 aa):
STMKLAIVLLSILFTCCNARLQLSRQSYMKFPYQYTNGDPTSPRYGLFQNAAHKAAFHTVDKILYVASARSAQKYLHIIDMNNPAAPTILMTHVFENTVDGHITALDACSDTIAVALSAADPVGEGHIELYTPYNRADRVFTRTHRITVGVNPKDVAHTSDCTRLVVANSGAATLNPSSNTFTDPEGSVTIIIRNDQGFPIEINMDFTQLNDRVVDYITNGVRYVFRGDHGAGIVNTFSQDLEPESVTISNDDRFAFVSCQRNNAILKIDMFNQRIIELYSLGAKNWTSFNIDTSDMNDAANLRYHTVYSFYQPAQLAYSVIDGKGYVVSVDTGKMTTYTQAQHGYAFNDGVRARVAWSDGELDTTTMNPTLLAQIQDNQQLGRVHMSRVDGYNIFNKIGDVFLFGGRGISLWDSTTMAHVFDSGDDLERRASQLYPNTFNGDCSNGNQSPTQQVDERSDDMGPEPGALASGVVGTTPVLIVGSRNGVIYVFNMRGVSANFESAHREGSTNDIWNNLYTNDAAGDQIISDMGFVGAGNSPSGTPFVYVIGQATGSLSVYNVVDVPDIFSTMKLAIVLLSILFTCCNARLQLSRQSYMKFPYQYTNGDPTSPRYGLFQNAAHKAAFHTVDKILYVASARSAQKYLHIIDMNNPAAPTILMTHVFENTVDGHITALDACSDTIAVALSAADPVGEGHIELYTPYNRADRVFTRTHRITVGVNPKDVAHTSDCTRLVVANSGAATLNPSSNTFTDPEGSVTIIIRNDQGFPIEINMDFTQLNDRVVDYITNGVRYVFRGDHGAGIVNTFSQDLEPESVTISNDDRFAFVSCQRNNAILKIDMFNQRIIELYSLGAKNWTSFNIDTSDMNDAANLRYHTVYSFYQPAQLAYSVIDGKGYVVSVDTGKMTTYTQAQHGYAFNDGVRARVAWSDGELDTTTMNPTLLAQIQDNQQLGRVHMSRVDGYNIFNKIGDVFLFGGRGISLWDSTTMAHVFDSGDDLERRASQLYPNTFNGDCSNGNQSPTQQVDERSDDMGPEPGALASGVVGTTPVLIVGSRNGVIYVFNMRGVSANFESAHREGSTNDIWNNLYTNDAAGDQIISDMGFVGAGNSPSGTPFVYVIGQATGSLSVYNVVDVPDIF

Solvent-accessible surface area (backbone atoms only — not comparable to full-atom values): 56282 Å² total; per-residue (Å²): 138,80,78,76,78,75,75,76,74,76,71,75,71,73,68,73,65,64,54,37,48,41,78,43,79,49,29,75,50,69,39,54,32,43,40,56,94,70,35,82,88,40,66,37,72,54,78,68,35,22,25,19,36,38,58,27,62,26,66,86,78,32,32,36,38,39,25,14,25,90,27,92,41,42,38,36,36,33,29,42,35,70,44,55,59,65,58,43,79,76,45,73,48,71,64,75,59,74,67,45,44,40,47,46,28,43,32,47,43,92,70,34,32,40,39,25,24,18,21,50,49,73,84,31,56,9,34,37,37,33,22,42,62,70,37,80,89,76,69,45,73,50,74,75,48,77,43,80,50,43,21,39,29,39,20,43,38,63,36,92,81,57,40,34,37,42,32,22,5,14,9,61,67,30,38,31,84,87,76,67,34,62,38,54,43,58,10,28,39,30,41,36,39,57,47,96,82,74,60,68,46,74,47,76,44,66,41,66,86,50,46,79,45,46,68,60,41,43,48,43,25,25,48,73,75,60,60,53,37,75,93,79,68,40,84,39,52,64,26,29,57,40,30,29,37,16,43,29,55,43,95,84,56,45,37,36,39,32,21,19,23,74,28,22,28,36,35,37,31,34,61,82,81,67,42,77,74,48,76,41,42,65,37,59,46,66,28,69,83,30,47,47,40,31,22,46,70,72,64,39,80,56,71,42,61,45,94,39,31,15,32,32,16,32,54,36,49,40,59,46,73,48,97,87,38,58,28,37,35,30,27,10,14,32,61,79,56,74,39,38,52,88,62,15,52,41,70,45,62,42,53,40,35,35,30,55,38,50,74,69,61,45,46,33,74,85,75,39,55,66,68,58,52,54,34,26,69,28,54,77,35,37,12,45,18,38,25,47,72,75,52,40,60,36,56,80,58,22,32,60,47,53,35,30,42,17,43,31,28,42,36,34,23,35,61,88,81,56,46,80,72,35,66,52,52,33,47,56,58,54,50,35,40,73,76,37,49,58,43,20,32,14,51,84,82,52,53,88,36,23,39,51,75,26,22,10,62,22,15,17,54,34,34,49,26,26,38,21,61,24,60,49,54,59,92,86,41,40,33,41,36,36,27,13,31,51,23,43,32,39,34,25,37,47,63,76,77,41,72,42,85,48,37,73,47,65,59,51,67,54,91,46,31,39,50,59,24,49,76,68,74,27,45,43,46,26,38,18,43,25,44,40,55,39,39,32,91,60,26,75,82,49,56,25,31,33,41,40,26,2,16,36,42,6,23,44,35,30,25,36,57,40,77,43,67,55,79,124,138,81,82,78,79,76,78,76,77,75,72,75,72,73,68,74,64,65,54,37,48,42,77,43,78,49,29,73,50,70,40,54,31,43,41,56,96,71,35,83,88,40,66,38,71,53,78,68,35,22,25,19,37,38,58,27,63,25,65,84,77,32,33,36,38,39,25,13,25,89,26,92,41,44,39,36,38,34,29,40,35,68,44,55,59,64,59,43,79,76,44,74,48,72,64,76,61,75,66,45,44,39,46,46,28,42,32,46,42,92,70,33,32,40,38,26,24,19,22,49,49,75,82,31,55,10,33,39,36,33,22,42,60,71,35,78,91,77,69,45,72,50,76,75,47,75,42,79,49,44,20,39,29,40,20,44,37,63,36,92,82,57,41,35,37,42,32,21,5,15,8,60,66,28,38,31,85,88,76,66,35,63,38,54,43,57,10,28,39,30,40,36,38,57,46,95,82,73,60,68,46,74,48,76,44,66,40,65,86,50,45,80,44,45,67,60,42,44,48,44,26,26,48,74,75,62,59,52,36,76,92,77,68,40,84,37,52,64,27,30,56,39,31,28,35,17,43,29,55,42,95,83,57,44,37,37,38,32,23,17,23,73,27,21,28,36,36,37,30,34,61,82,81,66,43,78,73,49,77,40,41,65,37,61,46,65,28,70,83,31,48,47,40,32,20,48,70,73,63,39,79,56,70,41,62,45,94,38,32,16,32,33,17,33,54,34,49,41,59,46,74,49,96,89,40,57,28,37,35,31,27,10,16,33,60,79,56,73,39,39,51,89,61,16,52,42,70,44,61,42,53,40,35,34,30,55,39,50,74,71,62,45,47,33,74,85,77,40,56,66,67,59,52,53,34,24,70,30,53,78,36,38,13,45,17,36,25,47,71,76,52,41,60,37,55,81,59,23,32,59,46,54,34,31,41,17,43,31,29,41,37,34,23,34,61,87,80,56,46,80,71,32,66,52,53,33,48,58,58,53,49,35,42,72,76,36,48,60,44,20,32,15,50,85,81,52,53,88,36,23,39,52,76,26,22,10,61,22,15,18,55,33,34,50,26,24,37,20,61,24,60,48,52,58,92,88,42,40,33,42,36,38,28,12,31,50,24,43,34,37,34,25,38,47,63,75,77,43,73,41,84,48,37,74,47,65,59,50,67,54,90,47,31,38,52,58,24,47,76,67,74,27,44,42,44,25,38,20,44,26,43,41,54,39,39,32,91,61,27,75,84,48,56,27,31,36,42,40,26,1,17,36,42,7,21,43,34,30,25,36,57,42,76,43,66,56,80,126

Foldseek 3Di:
DPPPPPPPPPPPPPPPLPWFKDWDFQAKDFAALDADVNDPVRGHFDFQQQLFFEWEAALVQRWIWTFGWQHPWTWIFIWHQLPVSDIDTLDIDTDDDQQWAHFQYWYDANFKIWTKTAGNQQQDWTWIWIWGPQDNVVRDIDTLDIGTAGHQFRYWDAANVNQKMKTWHFQDWWQGPVVRAIDQGFTWIKMWGHDPVSDIDIDIGFDVVCQVCVVVCVVQAFDQQDQFDVVVPGGDTSRSSQGWAEWEAENVRQWIWTDRLQRQWIWIAGPVVGDTPDIHHPHWAAQQVFWAQAALPPLWDDTDGARAIERQRFNYWYWDAFPNFIKIKGFRQFDWDFDDCVIRVDTDTQKDFLLVCVVVVQAPPPPADPVNVVQCVDNRGRVLAIWTSRDQADPVNHHRHTYGTHQLFMWIAGPVPRDTDDTPGCVVQVQCNVPPGQQFLFAPPDQQAFSSRRRSVCRSHHGFRWAEWEWDDDPNWTWIWIATQSQKIWIWTDDGRYTHTRDIDHFFDRPGGNRVRLVVVRNHAHHWNYKYKDALVSRSVSFIWMWIAHRSSSMIIIITTDTDRPPD/DDPPPPPPPPPPPPPPLPWFKDWDFLAKDFAALDADVNDPVRGHFDFQQQLFFEWEAALPQRWIWTFGWQHPWTWIFIWHQLPVSDIDTLDIDTDDDQQWAHFQYWYDANFKIWTKTAGNQQQDWTWIWIWGPQDNVVRDIDTQDIGTAGHQFRYWDAANVNQKIKTWHFQDWWQGPVVRAIDQGFTWIWMWGHDPVSDIDIDIGFDVVCQVCVVVCVVQAFDPQDQFDVVVPGGDTSRSSQGWAEWEAENVRQWIWTDRLQRQWIWIAGPVVGDTPDIHHPHWDAQQPFWAQQALPPLWDDTDGARAIERQRFNYWYWDAFPNFIKIKGFRQFDWDFDDCVIRVDTDTQKDFLLVCVVVVQAPPPPADPVNVVQCVDNRGRVLAIWTSRDQADPVNHRRHTYGTHQLFMWIAGPVPRDTDDTPGCVVQVQCNVPPGQQFLFAPPDQQAFSSRRRSVCRSHHGFRWAEWEWDDDPNWTWIWIATQSQKIWIWTDDGRYTHTRDIDHFFDRPGGNRVRLVVVRNHAHGWNYKYKDALVSRSVSFIWMWIAHRSSSMIIIITTDTDRPPD